Protein AF-0000000077167896 (afdb_homodimer)

Nearest PDB structures (foldseek):
  6w4s-assembly1_F  TM=1.730E-01  e=1.421E+00  Homo sapiens
  6vyh-assembly1_A  TM=1.405E-01  e=3.256E+00  Carlito syrichta
  8dl7-assembly1_A  TM=2.241E-01  e=9.304E+00  Homo sapiens
  8fed-assembly1_K  TM=4.451E-01  e=9.782E-01  Mycolicibacterium smegmatis MC2 155
  6vyh-assembly1_A  TM=1.442E-01  e=1.434E+00  Carlito syrichta

Foldseek 3Di:
DDDDPDPPPPDPVVVVVVVVVVVVVVVVVVVVVVVVVVVVVVVVVVVVVVVVVVVVVVVVVVVVVVVVVVVVVVVVVVVVVVVVVVVVVVPPDDDDPCDVVVVVPPPQPPPDDLVVLLVLVVVLLVLLLVLLVVWFDWPVVLVPPDQVLQLQLQCLLVLFFPDRGDVVLLVQFPFDSRCVLSLSSLQLLQCLQCCQQQVFLCSLQDDFPNDPPGDHSVVLVVVLVVVVVVPVLVSLVVQLQVLQQQCDDPDPVDGGNSLVSQLRSQLVSLVVSCVGSNVSGTPDVPADPVRVVVSSVSSSVSSSSSNNSSSVNSNASWHKDWHTQVRDDFDAQPDQAEDEACSVVDDNPRGLCGRFGFRGWSHTWMKIAADRSSDGSVDIDTSDHIYGHTRPD/DDPDPDDPPPDPVVVVVVVVVVVVVVVVVVVVVVVVVVVVVVVVVVVVVVVVVVVVVVVVVVVVVVVVVVVVVLVVVQVVVVVVVVVVVVPPPPDDPPDVVPVVPPPPVPPDDLVVLLVLVVVLLVLLLVLLVVWFDWPVLLVPPDQVLQLQLQCLLVLFFPDRGDVVLLVQFPFDSRCVLSLSSLQNLQCLQCCQQAAFLCSLQDDFPNDPPGDHSVVLVVVLVVVVSVPVLVSLVVQLQVLVQQCDDPDPVDGRNSLVSQLSSQLVSLVVSCVGSNVSGTPDVPADPVRVVVSSVSSSVSSSSSNNSSSVVSNASWGKDWHTQVRDDFDAQPDQAEDEACSVVDDNPRGLCGRFGFRGWSHTWMKIAADRSSDGRVDIDTSDHIYGHTRND

pLDDT: mean 85.0, std 17.8, range [25.97, 98.69]

Radius of gyration: 39.92 Å; Cα contacts (8 Å, |Δi|>4): 1071; chains: 2; bounding box: 68×95×149 Å

Structure (mmCIF, N/CA/C/O backbone):
data_AF-0000000077167896-model_v1
#
loop_
_entity.id
_entity.type
_entity.pdbx_description
1 polymer 'Uncharacterized protein'
#
loop_
_atom_site.group_PDB
_atom_site.id
_atom_site.type_symbol
_atom_site.label_atom_id
_atom_site.label_alt_id
_atom_site.label_comp_id
_atom_site.label_asym_id
_atom_site.label_entity_id
_atom_site.label_seq_id
_atom_site.pdbx_PDB_ins_code
_atom_site.Cartn_x
_atom_site.Cartn_y
_atom_site.Cartn_z
_atom_site.occupancy
_atom_site.B_iso_or_equiv
_atom_site.auth_seq_id
_atom_site.auth_comp_id
_atom_site.auth_asym_id
_atom_site.auth_atom_id
_atom_site.pdbx_PDB_model_num
ATOM 1 N N . MET A 1 1 ? -13.688 9.992 -112.812 1 27.94 1 MET A N 1
ATOM 2 C CA . MET A 1 1 ? -12.242 9.789 -112.875 1 27.94 1 MET A CA 1
ATOM 3 C C . MET A 1 1 ? -11.57 10.297 -111.625 1 27.94 1 MET A C 1
ATOM 5 O O . MET A 1 1 ? -11.555 11.5 -111.375 1 27.94 1 MET A O 1
ATOM 9 N N . SER A 1 2 ? -11.656 9.477 -110.5 1 32.03 2 SER A N 1
ATOM 10 C CA . SER A 1 2 ? -11.453 9.641 -109.062 1 32.03 2 SER A CA 1
ATOM 11 C C . SER A 1 2 ? -9.977 9.773 -108.75 1 32.03 2 SER A C 1
ATOM 13 O O . SER A 1 2 ? -9.18 8.883 -109.062 1 32.03 2 SER A O 1
ATOM 15 N N . GLU A 1 3 ? -9.391 11.047 -108.688 1 34.19 3 GLU A N 1
ATOM 16 C CA . GLU A 1 3 ? -7.98 11.352 -108.5 1 34.19 3 GLU A CA 1
ATOM 17 C C . GLU A 1 3 ? -7.488 10.859 -107.188 1 34.19 3 GLU A C 1
ATOM 19 O O . GLU A 1 3 ? -8.172 11.031 -106.125 1 34.19 3 GLU A O 1
ATOM 24 N N . ASN A 1 4 ? -6.531 9.859 -107.062 1 35.59 4 ASN A N 1
ATOM 25 C CA . ASN A 1 4 ? -5.789 9.133 -106.062 1 35.59 4 ASN A CA 1
ATOM 26 C C . ASN A 1 4 ? -4.965 10.07 -105.188 1 35.59 4 ASN A C 1
ATOM 28 O O . ASN A 1 4 ? -4.129 10.82 -105.688 1 35.59 4 ASN A O 1
ATOM 32 N N . PRO A 1 5 ? -5.297 10.375 -103.875 1 37.78 5 PRO A N 1
ATOM 33 C CA . PRO A 1 5 ? -4.559 11.297 -103 1 37.78 5 PRO A CA 1
ATOM 34 C C . PRO A 1 5 ? -3.131 10.836 -102.75 1 37.78 5 PRO A C 1
ATOM 36 O O . PRO A 1 5 ? -2.875 9.641 -102.625 1 37.78 5 PRO A O 1
ATOM 39 N N . LYS A 1 6 ? -2.031 11.625 -103.125 1 39.44 6 LYS A N 1
ATOM 40 C CA . LYS A 1 6 ? -0.576 11.516 -103.062 1 39.44 6 LYS A CA 1
ATOM 41 C C . LYS A 1 6 ? -0.109 11.195 -101.688 1 39.44 6 LYS A C 1
ATOM 43 O O . LYS A 1 6 ? -0.448 11.906 -100.688 1 39.44 6 LYS A O 1
ATOM 48 N N . GLY A 1 7 ? 0.206 9.914 -101.125 1 36.12 7 GLY A N 1
ATOM 49 C CA . GLY A 1 7 ? 0.735 9.336 -99.938 1 36.12 7 GLY A CA 1
ATOM 50 C C . GLY A 1 7 ? 2.055 9.953 -99.5 1 36.12 7 GLY A C 1
ATOM 51 O O . GLY A 1 7 ? 3.016 9.969 -100.25 1 36.12 7 GLY A O 1
ATOM 52 N N . ILE A 1 8 ? 2.088 11.039 -98.688 1 42.69 8 ILE A N 1
ATOM 53 C CA . ILE A 1 8 ? 3.252 11.703 -98.125 1 42.69 8 ILE A CA 1
ATOM 54 C C . ILE A 1 8 ? 4.16 10.672 -97.438 1 42.69 8 ILE A C 1
ATOM 56 O O . ILE A 1 8 ? 3.746 9.984 -96.5 1 42.69 8 ILE A O 1
ATOM 60 N N . ASN A 1 9 ? 5.082 9.945 -98.125 1 43.94 9 ASN A N 1
ATOM 61 C CA . ASN A 1 9 ? 6.203 9.094 -97.688 1 43.94 9 ASN A CA 1
ATOM 62 C C . ASN A 1 9 ? 7.07 9.766 -96.625 1 43.94 9 ASN A C 1
ATOM 64 O O . ASN A 1 9 ? 7.719 10.781 -96.938 1 43.94 9 ASN A O 1
ATOM 68 N N . LEU A 1 10 ? 6.734 9.836 -95.375 1 52.66 10 LEU A N 1
ATOM 69 C CA . LEU A 1 10 ? 7.551 10.336 -94.25 1 52.66 10 LEU A CA 1
ATOM 70 C C . LEU A 1 10 ? 8.945 9.719 -94.312 1 52.66 10 LEU A C 1
ATOM 72 O O . LEU A 1 10 ? 9.086 8.5 -94.438 1 52.66 10 LEU A O 1
ATOM 76 N N . SER A 1 11 ? 9.852 10.414 -94.562 1 61.94 11 SER A N 1
ATOM 77 C CA . SER A 1 11 ? 11.25 10.078 -94.75 1 61.94 11 SER A CA 1
ATOM 78 C C . SER A 1 11 ? 11.852 9.375 -93.562 1 61.94 11 SER A C 1
ATOM 80 O O . SER A 1 11 ? 11.391 9.57 -92.438 1 61.94 11 SER A O 1
ATOM 82 N N . PRO A 1 12 ? 12.695 8.281 -93.562 1 67.62 12 PRO A N 1
ATOM 83 C CA . PRO A 1 12 ? 13.375 7.48 -92.562 1 67.62 12 PRO A CA 1
ATOM 84 C C . PRO A 1 12 ? 14.047 8.336 -91.5 1 67.62 12 PRO A C 1
ATOM 86 O O . PRO A 1 12 ? 14.125 7.93 -90.312 1 67.62 12 PRO A O 1
ATOM 89 N N . GLU A 1 13 ? 14.273 9.492 -91.688 1 66.94 13 GLU A N 1
ATOM 90 C CA . GLU A 1 13 ? 14.945 10.398 -90.75 1 66.94 13 GLU A CA 1
ATOM 91 C C . GLU A 1 13 ? 13.977 10.922 -89.688 1 66.94 13 GLU A C 1
ATOM 93 O O . GLU A 1 13 ? 14.344 11.062 -88.562 1 66.94 13 GLU A O 1
ATOM 98 N N . ASN A 1 14 ? 12.828 11.156 -90 1 64.69 14 ASN A N 1
ATOM 99 C CA . ASN A 1 14 ? 11.789 11.617 -89.062 1 64.69 14 ASN A CA 1
ATOM 100 C C . ASN A 1 14 ? 11.414 10.531 -88.062 1 64.69 14 ASN A C 1
ATOM 102 O O . ASN A 1 14 ? 11.141 10.828 -86.938 1 64.69 14 ASN A O 1
ATOM 106 N N . LEU A 1 15 ? 11.562 9.312 -88.562 1 70.5 15 LEU A N 1
ATOM 107 C CA . LEU A 1 15 ? 11.266 8.18 -87.688 1 70.5 15 LEU A CA 1
ATOM 108 C C . LEU A 1 15 ? 12.344 8.016 -86.625 1 70.5 15 LEU A C 1
ATOM 110 O O . LEU A 1 15 ? 12.039 7.734 -85.5 1 70.5 15 LEU A O 1
ATOM 114 N N . LYS A 1 16 ? 13.492 8.32 -86.938 1 74.69 16 LYS A N 1
ATOM 115 C CA . LYS A 1 16 ? 14.609 8.227 -86 1 74.69 16 LYS A CA 1
ATOM 116 C C . LYS A 1 16 ? 14.555 9.336 -84.938 1 74.69 16 LYS A C 1
ATOM 118 O O . LYS A 1 16 ? 14.82 9.102 -83.75 1 74.69 16 LYS A O 1
ATOM 123 N N . CYS A 1 17 ? 14.148 10.391 -85.438 1 69.75 17 CYS A N 1
ATOM 124 C CA . CYS A 1 17 ? 14.031 11.531 -84.5 1 69.75 17 CYS A CA 1
ATOM 125 C C . CYS A 1 17 ? 12.945 11.305 -83.5 1 69.75 17 CYS A C 1
ATOM 127 O O . CYS A 1 17 ? 13.117 11.648 -82.312 1 69.75 17 CYS A O 1
ATOM 129 N N . GLU A 1 18 ? 11.898 10.672 -83.875 1 74.75 18 GLU A N 1
ATOM 130 C CA . GLU A 1 18 ? 10.812 10.352 -82.938 1 74.75 18 GLU A CA 1
ATOM 131 C C . GLU A 1 18 ? 11.25 9.297 -81.938 1 74.75 18 GLU A C 1
ATOM 133 O O . GLU A 1 18 ? 10.875 9.367 -80.75 1 74.75 18 GLU A O 1
ATOM 138 N N . GLU A 1 19 ? 12.109 8.438 -82.438 1 78.19 19 GLU A N 1
ATOM 139 C CA . GLU A 1 19 ? 12.656 7.414 -81.562 1 78.19 19 GLU A CA 1
ATOM 140 C C . GLU A 1 19 ? 13.602 8.023 -80.5 1 78.19 19 GLU A C 1
ATOM 142 O O . GLU A 1 19 ? 13.578 7.641 -79.312 1 78.19 19 GLU A O 1
ATOM 147 N N . TYR A 1 20 ? 14.305 9 -80.875 1 76.38 20 TYR A N 1
ATOM 148 C CA . TYR A 1 20 ? 15.211 9.68 -80 1 76.38 20 TYR A CA 1
ATOM 149 C C . TYR A 1 20 ? 14.445 10.492 -78.938 1 76.38 20 TYR A C 1
ATOM 151 O O . TYR A 1 20 ? 14.805 10.516 -77.75 1 76.38 20 TYR A O 1
ATOM 159 N N . GLN A 1 21 ? 13.398 11.078 -79.438 1 74.75 21 GLN A N 1
ATOM 160 C CA . GLN A 1 21 ? 12.562 11.852 -78.5 1 74.75 21 GLN A CA 1
ATOM 161 C C . GLN A 1 21 ? 11.906 10.953 -77.5 1 74.75 21 GLN A C 1
ATOM 163 O O . GLN A 1 21 ? 11.836 11.305 -76.312 1 74.75 21 GLN A O 1
ATOM 168 N N . LEU A 1 22 ? 11.523 9.781 -77.938 1 78.25 22 LEU A N 1
ATOM 169 C CA . LEU A 1 22 ? 10.922 8.828 -77 1 78.25 22 LEU A CA 1
ATOM 170 C C . LEU A 1 22 ? 11.945 8.328 -76 1 78.25 22 LEU A C 1
ATOM 172 O O . LEU A 1 22 ? 11.633 8.203 -74.812 1 78.25 22 LEU A O 1
ATOM 176 N N . ARG A 1 23 ? 13.117 8.188 -76.438 1 81 23 ARG A N 1
ATOM 177 C CA . ARG A 1 23 ? 14.18 7.723 -75.562 1 81 23 ARG A CA 1
ATOM 178 C C . ARG A 1 23 ? 14.586 8.805 -74.562 1 81 23 ARG A C 1
ATOM 180 O O . ARG A 1 23 ? 14.852 8.516 -73.375 1 81 23 ARG A O 1
ATOM 187 N N . ILE A 1 24 ? 14.594 10.008 -74.938 1 74.81 24 ILE A N 1
ATOM 188 C CA . ILE A 1 24 ? 14.898 11.133 -74.062 1 74.81 24 ILE A CA 1
ATOM 189 C C . ILE A 1 24 ? 13.836 11.242 -72.938 1 74.81 24 ILE A C 1
ATOM 191 O O . ILE A 1 24 ? 14.164 11.414 -71.75 1 74.81 24 ILE A O 1
ATOM 195 N N . THR A 1 25 ? 12.594 11.031 -73.438 1 77.31 25 THR A N 1
ATOM 196 C CA . THR A 1 25 ? 11.508 11.109 -72.438 1 77.31 25 THR A CA 1
ATOM 197 C C . THR A 1 25 ? 11.625 9.984 -71.438 1 77.31 25 THR A C 1
ATOM 199 O O . THR A 1 25 ? 11.367 10.203 -70.25 1 77.31 25 THR A O 1
ATOM 202 N N . GLN A 1 26 ? 12.086 8.891 -71.875 1 80.88 26 GLN A N 1
ATOM 203 C CA . GLN A 1 26 ? 12.242 7.746 -70.938 1 80.88 26 GLN A CA 1
ATOM 204 C C . GLN A 1 26 ? 13.406 7.953 -70 1 80.88 26 GLN A C 1
ATOM 206 O O . GLN A 1 26 ? 13.289 7.656 -68.812 1 80.88 26 GLN A O 1
ATOM 211 N N . LEU A 1 27 ? 14.414 8.57 -70.5 1 78.5 27 LEU A N 1
ATOM 212 C CA . LEU A 1 27 ? 15.602 8.797 -69.625 1 78.5 27 LEU A CA 1
ATOM 213 C C . LEU A 1 27 ? 15.352 9.906 -68.625 1 78.5 27 LEU A C 1
ATOM 215 O O . LEU A 1 27 ? 15.781 9.805 -67.5 1 78.5 27 LEU A O 1
ATOM 219 N N . GLU A 1 28 ? 14.648 10.836 -69.062 1 74.5 28 GLU A N 1
ATOM 220 C CA . GLU A 1 28 ? 14.281 11.906 -68.188 1 74.5 28 GLU A CA 1
ATOM 221 C C . GLU A 1 28 ? 13.383 11.391 -67.062 1 74.5 28 GLU A C 1
ATOM 223 O O . GLU A 1 28 ? 13.531 11.789 -65.875 1 74.5 28 GLU A O 1
ATOM 228 N N . ALA A 1 29 ? 12.531 10.477 -67.438 1 79.25 29 ALA A N 1
ATOM 229 C CA . ALA A 1 29 ? 11.656 9.859 -66.438 1 79.25 29 ALA A CA 1
ATOM 230 C C . ALA A 1 29 ? 12.469 9.031 -65.438 1 79.25 29 ALA A C 1
ATOM 232 O O . ALA A 1 29 ? 12.203 9.07 -64.25 1 79.25 29 ALA A O 1
ATOM 233 N N . GLN A 1 30 ? 13.461 8.422 -65.938 1 80.44 30 GLN A N 1
ATOM 234 C CA . GLN A 1 30 ? 14.328 7.609 -65.062 1 80.44 30 GLN A CA 1
ATOM 235 C C . GLN A 1 30 ? 15.156 8.477 -64.125 1 80.44 30 GLN A C 1
ATOM 237 O O . GLN A 1 30 ? 15.336 8.141 -62.969 1 80.44 30 GLN A O 1
ATOM 242 N N . ILE A 1 31 ? 15.602 9.57 -64.625 1 76.5 31 ILE A N 1
ATOM 243 C CA . ILE A 1 31 ? 16.375 10.516 -63.844 1 76.5 31 ILE A CA 1
ATOM 244 C C . ILE A 1 31 ? 15.508 11.078 -62.719 1 76.5 31 ILE A C 1
ATOM 246 O O . ILE A 1 31 ? 15.961 11.211 -61.594 1 76.5 31 ILE A O 1
ATOM 250 N N . GLN A 1 32 ? 14.281 11.312 -63.062 1 76.44 32 GLN A N 1
ATOM 251 C CA . GLN A 1 32 ? 13.359 11.836 -62.062 1 76.44 32 GLN A CA 1
ATOM 252 C C . GLN A 1 32 ? 13.117 10.82 -60.969 1 76.44 32 GLN A C 1
ATOM 254 O O . GLN A 1 32 ? 13.094 11.18 -59.781 1 76.44 32 GLN A O 1
ATOM 259 N N . ASP A 1 33 ? 13.023 9.586 -61.312 1 79.94 33 ASP A N 1
ATOM 260 C CA . ASP A 1 33 ? 12.805 8.508 -60.344 1 79.94 33 ASP A CA 1
ATOM 261 C C . ASP A 1 33 ? 14.031 8.32 -59.438 1 79.94 33 ASP A C 1
ATOM 263 O O . ASP A 1 33 ? 13.906 8.172 -58.219 1 79.94 33 ASP A O 1
ATOM 267 N N . MET A 1 34 ? 15.117 8.508 -60.094 1 79.12 34 MET A N 1
ATOM 268 C CA . MET A 1 34 ? 16.359 8.305 -59.344 1 79.12 34 MET A CA 1
ATOM 269 C C . MET A 1 34 ? 16.625 9.469 -58.406 1 79.12 34 MET A C 1
ATOM 271 O O . MET A 1 34 ? 17.141 9.266 -57.281 1 79.12 34 MET A O 1
ATOM 275 N N . SER A 1 35 ? 16.234 10.609 -58.906 1 78.88 35 SER A N 1
ATOM 276 C CA . SER A 1 35 ? 16.359 11.789 -58.031 1 78.88 35 SER A CA 1
ATOM 277 C C . SER A 1 35 ? 15.469 11.68 -56.812 1 78.88 35 SER A C 1
ATOM 279 O O . SER A 1 35 ? 15.891 12.031 -55.688 1 78.88 35 SER A O 1
ATOM 281 N N . ALA A 1 36 ? 14.367 11.125 -57 1 80.38 36 ALA A N 1
ATOM 282 C CA . ALA A 1 36 ? 13.438 10.93 -55.906 1 80.38 36 ALA A CA 1
ATOM 283 C C . ALA A 1 36 ? 13.977 9.906 -54.906 1 80.38 36 ALA A C 1
ATOM 285 O O . ALA A 1 36 ? 13.906 10.117 -53.688 1 80.38 36 ALA A O 1
ATOM 286 N N . ASP A 1 37 ? 14.586 8.922 -55.344 1 80.5 37 ASP A N 1
ATOM 287 C CA . ASP A 1 37 ? 15.164 7.867 -54.5 1 80.5 37 ASP A CA 1
ATOM 288 C C . ASP A 1 37 ? 16.375 8.375 -53.719 1 80.5 37 ASP A C 1
ATOM 290 O O . ASP A 1 37 ? 16.578 8.023 -52.562 1 80.5 37 ASP A O 1
ATOM 294 N N . HIS A 1 38 ? 17.062 9.234 -54.406 1 78.38 38 HIS A N 1
ATOM 295 C CA . HIS A 1 38 ? 18.234 9.836 -53.781 1 78.38 38 HIS A CA 1
ATOM 296 C C . HIS A 1 38 ? 17.844 10.734 -52.625 1 78.38 38 HIS A C 1
ATOM 298 O O . HIS A 1 38 ? 18.469 10.695 -51.562 1 78.38 38 HIS A O 1
ATOM 304 N N . ASP A 1 39 ? 16.844 11.422 -52.906 1 77.69 39 ASP A N 1
ATOM 305 C CA . ASP A 1 39 ? 16.344 12.297 -51.844 1 77.69 39 ASP A CA 1
ATOM 306 C C . ASP A 1 39 ? 15.891 11.484 -50.625 1 77.69 39 ASP A C 1
ATOM 308 O O . ASP A 1 39 ? 16.172 11.852 -49.5 1 77.69 39 ASP A O 1
ATOM 312 N N . GLN A 1 40 ? 15.344 10.406 -50.875 1 80.56 40 GLN A N 1
ATOM 313 C CA . GLN A 1 40 ? 14.859 9.531 -49.812 1 80.56 40 GLN A CA 1
ATOM 314 C C . GLN A 1 40 ? 16.016 8.898 -49.062 1 80.56 40 GLN A C 1
ATOM 316 O O . GLN A 1 40 ? 15.992 8.812 -47.812 1 80.56 40 GLN A O 1
ATOM 321 N N . SER A 1 41 ? 17.047 8.578 -49.688 1 80.19 41 SER A N 1
ATOM 322 C CA . SER A 1 41 ? 18.219 7.949 -49.062 1 80.19 41 SER A CA 1
ATOM 323 C C . SER A 1 41 ? 19 8.938 -48.219 1 80.19 41 SER A C 1
ATOM 325 O O . SER A 1 41 ? 19.484 8.594 -47.156 1 80.19 41 SER A O 1
ATOM 327 N N . THR A 1 42 ? 19 10.094 -48.844 1 79.75 42 THR A N 1
ATOM 328 C CA . THR A 1 42 ? 19.688 11.141 -48.094 1 79.75 42 THR A CA 1
ATOM 329 C C . THR A 1 42 ? 18.984 11.438 -46.781 1 79.75 42 THR A C 1
ATOM 331 O O . THR A 1 42 ? 19.625 11.617 -45.75 1 79.75 42 THR A O 1
ATOM 334 N N . LYS A 1 43 ? 17.75 11.4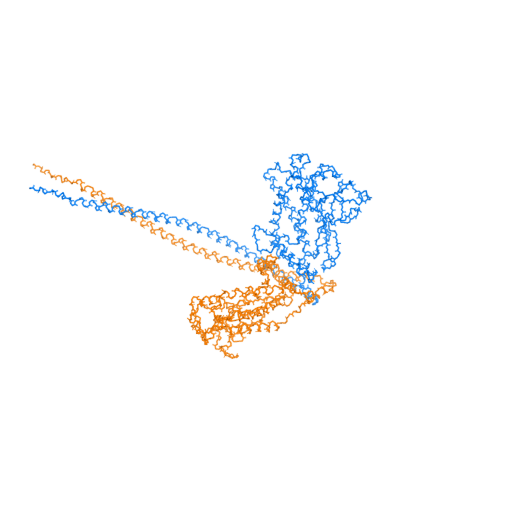3 -46.844 1 78.56 43 LYS A N 1
ATOM 335 C CA . LYS A 1 43 ? 16.938 11.648 -45.625 1 78.56 43 LYS A CA 1
ATOM 336 C C . LYS A 1 43 ? 17.125 10.5 -44.625 1 78.56 43 LYS A C 1
ATOM 338 O O . LYS A 1 43 ? 17.266 10.727 -43.438 1 78.56 43 LYS A O 1
ATOM 343 N N . ALA A 1 44 ? 17.188 9.367 -45.062 1 80.75 44 ALA A N 1
ATOM 344 C CA . ALA A 1 44 ? 17.344 8.18 -44.219 1 80.75 44 ALA A CA 1
ATOM 345 C C . ALA A 1 44 ? 18.703 8.172 -43.531 1 80.75 44 ALA A C 1
ATOM 347 O O . ALA A 1 44 ? 18.797 7.824 -42.344 1 80.75 44 ALA A O 1
ATOM 348 N N . ILE A 1 45 ? 19.656 8.609 -44.156 1 82.94 45 ILE A N 1
ATOM 349 C CA . ILE A 1 45 ? 21 8.672 -43.625 1 82.94 45 ILE A CA 1
ATOM 350 C C . ILE A 1 45 ? 21.047 9.703 -42.5 1 82.94 45 ILE A C 1
ATOM 352 O O . ILE A 1 45 ? 21.625 9.445 -41.438 1 82.94 45 ILE A O 1
ATOM 356 N N . LYS A 1 46 ? 20.406 10.812 -42.875 1 77.06 46 LYS A N 1
ATOM 357 C CA . LYS A 1 46 ? 20.359 11.859 -41.844 1 77.06 46 LYS A CA 1
ATOM 358 C C . LYS A 1 46 ? 19.656 11.367 -40.594 1 77.06 46 LYS A C 1
ATOM 360 O O . LYS A 1 46 ? 20.141 11.594 -39.469 1 77.06 46 LYS A O 1
ATOM 365 N N . ASP A 1 47 ? 18.672 10.672 -40.719 1 81.81 47 ASP A N 1
ATOM 366 C CA . ASP A 1 47 ? 17.891 10.164 -39.594 1 81.81 47 ASP A CA 1
ATOM 367 C C . ASP A 1 47 ? 18.656 9.102 -38.812 1 81.81 47 ASP A C 1
ATOM 369 O O . ASP A 1 47 ? 18.688 9.133 -37.594 1 81.81 47 ASP A O 1
ATOM 373 N N . LEU A 1 48 ? 19.328 8.336 -39.375 1 80.25 48 LEU A N 1
ATOM 374 C CA . LEU A 1 48 ? 20.078 7.246 -38.781 1 80.25 48 LEU A CA 1
ATOM 375 C C . LEU A 1 48 ? 21.297 7.773 -38.031 1 80.25 48 LEU A C 1
ATOM 377 O O . LEU A 1 48 ? 21.625 7.285 -36.938 1 80.25 48 LEU A O 1
ATOM 381 N N . THR A 1 49 ? 21.812 8.766 -38.688 1 83.75 49 THR A N 1
ATOM 382 C CA . THR A 1 49 ? 22.953 9.398 -38.031 1 83.75 49 THR A CA 1
ATOM 383 C C . THR A 1 49 ? 22.531 10.07 -36.719 1 83.75 49 THR A C 1
ATOM 385 O O . THR A 1 49 ? 23.234 9.992 -35.719 1 83.75 49 THR A O 1
ATOM 388 N N . SER A 1 50 ? 21.422 10.648 -36.812 1 79.81 50 SER A N 1
ATOM 389 C CA . SER A 1 50 ? 20.891 11.305 -35.625 1 79.81 50 SER A CA 1
ATOM 390 C C . SER A 1 50 ? 20.547 10.281 -34.531 1 79.81 50 SER A C 1
ATOM 392 O O . SER A 1 50 ? 20.875 10.484 -33.344 1 79.81 50 SER A O 1
ATOM 394 N N . GLU A 1 51 ? 20.047 9.25 -34.844 1 81.88 51 GLU A N 1
ATOM 395 C CA . GLU A 1 51 ? 19.688 8.18 -33.938 1 81.88 51 GLU A CA 1
ATOM 396 C C . GLU A 1 51 ? 20.938 7.527 -33.312 1 81.88 51 GLU A C 1
ATOM 398 O O . GLU A 1 51 ? 20.969 7.203 -32.125 1 81.88 51 GLU A O 1
ATOM 403 N N . LEU A 1 52 ? 21.859 7.41 -34.062 1 81.12 52 LEU A N 1
ATOM 404 C CA . LEU A 1 52 ? 23.125 6.836 -33.625 1 81.12 52 LEU A CA 1
ATOM 405 C C . LEU A 1 52 ? 23.797 7.73 -32.562 1 81.12 52 LEU A C 1
ATOM 407 O O . LEU A 1 52 ? 24.297 7.242 -31.562 1 81.12 52 LEU A O 1
ATOM 411 N N . ARG A 1 53 ? 23.734 8.969 -32.938 1 80 53 ARG A N 1
ATOM 412 C CA . ARG A 1 53 ? 24.297 9.93 -31.984 1 80 53 ARG A CA 1
ATOM 413 C C . ARG A 1 53 ? 23.562 9.883 -30.656 1 80 53 ARG A C 1
ATOM 415 O O . ARG A 1 53 ? 24.188 9.922 -29.594 1 80 53 ARG A O 1
ATOM 422 N N . GLN A 1 54 ? 22.344 9.727 -30.703 1 81.31 54 GLN A N 1
ATOM 423 C CA . GLN A 1 54 ? 21.531 9.656 -29.5 1 81.31 54 GLN A CA 1
ATOM 424 C C . GLN A 1 54 ? 21.844 8.398 -28.703 1 81.31 54 GLN A C 1
ATOM 426 O O . GLN A 1 54 ? 22 8.461 -27.469 1 81.31 54 GLN A O 1
ATOM 431 N N . GLN A 1 55 ? 22.047 7.395 -29.266 1 80.56 55 GLN A N 1
ATOM 432 C CA . GLN A 1 55 ? 22.344 6.125 -28.609 1 80.56 55 GLN A CA 1
ATOM 433 C C . GLN A 1 55 ? 23.734 6.133 -27.984 1 80.56 55 GLN A C 1
ATOM 435 O O . GLN A 1 55 ? 23.953 5.574 -26.906 1 80.56 55 GLN A O 1
ATOM 440 N N . GLN A 1 56 ? 24.562 6.824 -28.672 1 83.69 56 GLN A N 1
ATOM 441 C CA . GLN A 1 56 ? 25.922 6.957 -28.156 1 83.69 56 GLN A CA 1
ATOM 442 C C . GLN A 1 56 ? 25.922 7.766 -26.859 1 83.69 56 GLN A C 1
ATOM 444 O O . GLN A 1 56 ? 26.625 7.406 -25.906 1 83.69 56 GLN A O 1
ATOM 449 N N . VAL A 1 57 ? 25.172 8.695 -26.812 1 79.88 57 VAL A N 1
ATOM 450 C CA . VAL A 1 57 ? 25.062 9.531 -25.625 1 79.88 57 VAL A CA 1
ATOM 451 C C . VAL A 1 57 ? 24.469 8.711 -24.469 1 79.88 57 VAL A C 1
ATOM 453 O O . VAL A 1 57 ? 24.953 8.781 -23.344 1 79.88 57 VAL A O 1
ATOM 456 N N . ILE A 1 58 ? 23.578 7.922 -24.75 1 81.75 58 ILE A N 1
ATOM 457 C CA . ILE A 1 58 ? 22.938 7.082 -23.75 1 81.75 58 ILE A CA 1
ATOM 458 C C . ILE A 1 58 ? 23.938 6.051 -23.219 1 81.75 58 ILE A C 1
ATOM 460 O O . ILE A 1 58 ? 24 5.812 -22.016 1 81.75 58 ILE A O 1
ATOM 464 N N . THR A 1 59 ? 24.656 5.578 -24.031 1 80.81 59 THR A N 1
ATOM 465 C CA . THR A 1 59 ? 25.656 4.586 -23.656 1 80.81 59 THR A CA 1
ATOM 466 C C . THR A 1 59 ? 26.719 5.199 -22.75 1 80.81 59 THR A C 1
ATOM 468 O O . THR A 1 59 ? 27.141 4.578 -21.781 1 80.81 59 THR A O 1
ATOM 471 N N . GLU A 1 60 ? 27.031 6.355 -23.109 1 80.62 60 GLU A N 1
ATOM 472 C CA . GLU A 1 60 ? 28 7.062 -22.297 1 80.62 60 GLU A CA 1
ATOM 473 C C . GLU A 1 60 ? 27.453 7.363 -20.906 1 80.62 60 GLU A C 1
ATOM 475 O O . GLU A 1 60 ? 28.141 7.188 -19.906 1 80.62 60 GLU A O 1
ATOM 480 N N . LYS A 1 61 ? 26.281 7.688 -20.875 1 80.25 61 LYS A N 1
ATOM 481 C CA . LYS A 1 61 ? 25.625 7.973 -19.609 1 80.25 61 LYS A CA 1
ATOM 482 C C . LYS A 1 61 ? 25.516 6.719 -18.734 1 80.25 61 LYS A C 1
ATOM 484 O O . LYS A 1 61 ? 25.797 6.766 -17.531 1 80.25 61 LYS A O 1
ATOM 489 N N . HIS A 1 62 ? 25.266 5.672 -19.266 1 78.81 62 HIS A N 1
ATOM 490 C CA . HIS A 1 62 ? 25.172 4.402 -18.547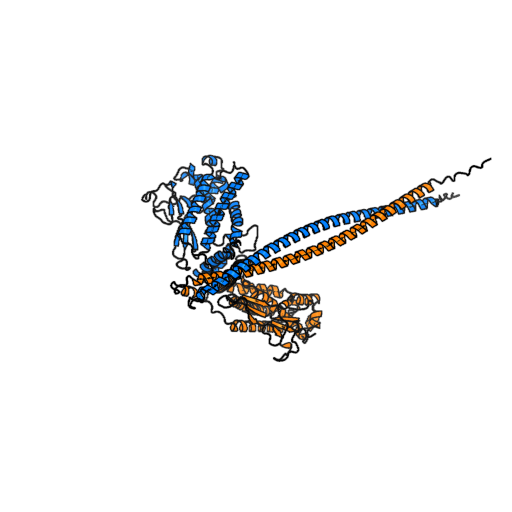 1 78.81 62 HIS A CA 1
ATOM 491 C C . HIS A 1 62 ? 26.516 3.949 -18.016 1 78.81 62 HIS A C 1
ATOM 493 O O . HIS A 1 62 ? 26.609 3.42 -16.906 1 78.81 62 HIS A O 1
ATOM 499 N N . SER A 1 63 ? 27.406 4.203 -18.859 1 83.69 63 SER A N 1
ATOM 500 C CA . SER A 1 63 ? 28.766 3.857 -18.453 1 83.69 63 SER A CA 1
ATOM 501 C C . SER A 1 63 ? 29.203 4.656 -17.219 1 83.69 63 SER A C 1
ATOM 503 O O . SER A 1 63 ? 29.781 4.102 -16.297 1 83.69 63 SER A O 1
ATOM 505 N N . ASP A 1 64 ? 28.859 5.852 -17.219 1 80.31 64 ASP A N 1
ATOM 506 C CA . ASP A 1 64 ? 29.156 6.711 -16.078 1 80.31 64 ASP A CA 1
ATOM 507 C C . ASP A 1 64 ? 28.375 6.27 -14.836 1 80.31 64 ASP A C 1
ATOM 509 O O . ASP A 1 64 ? 28.922 6.238 -13.734 1 80.31 64 ASP A O 1
ATOM 513 N N . GLU A 1 65 ? 27.297 5.906 -15.008 1 81.38 65 GLU A N 1
ATOM 514 C CA . GLU A 1 65 ? 26.453 5.441 -13.914 1 81.38 65 GLU A CA 1
ATOM 515 C C . GLU A 1 65 ? 26.969 4.129 -13.336 1 81.38 65 GLU A C 1
ATOM 517 O O . GLU A 1 65 ? 26.938 3.926 -12.117 1 81.38 65 GLU A O 1
ATOM 522 N N . LEU A 1 66 ? 27.391 3.344 -14.086 1 78.75 66 LEU A N 1
ATOM 523 C CA . LEU A 1 66 ? 27.969 2.078 -13.664 1 78.75 66 LEU A CA 1
ATOM 524 C C . LEU A 1 66 ? 29.219 2.312 -12.805 1 78.75 66 LEU A C 1
ATOM 526 O O . LEU A 1 66 ? 29.391 1.667 -11.766 1 78.75 66 LEU A O 1
ATOM 530 N N . LYS A 1 67 ? 29.938 3.24 -13.234 1 81.19 67 LYS A N 1
ATOM 531 C CA . LYS A 1 67 ? 31.125 3.588 -12.469 1 81.19 67 LYS A CA 1
ATOM 532 C C . LYS A 1 67 ? 30.766 4.113 -11.086 1 81.19 67 LYS A C 1
ATOM 534 O O . LYS A 1 67 ? 31.375 3.729 -10.086 1 81.19 67 LYS A O 1
ATOM 539 N N . LEU A 1 68 ? 29.781 4.832 -11.109 1 78.12 68 LEU A N 1
ATOM 540 C CA . LEU A 1 68 ? 29.312 5.406 -9.852 1 78.12 68 LEU A CA 1
ATOM 541 C C . LEU A 1 68 ? 28.781 4.324 -8.93 1 78.12 68 LEU A C 1
ATOM 543 O O . LEU A 1 68 ? 29.047 4.34 -7.727 1 78.12 68 LEU A O 1
ATOM 547 N N . ARG A 1 69 ? 28.219 3.408 -9.445 1 79.38 69 ARG A N 1
ATOM 548 C CA . ARG A 1 69 ? 27.672 2.307 -8.656 1 79.38 69 ARG A CA 1
ATOM 549 C C . ARG A 1 69 ? 28.797 1.403 -8.141 1 79.38 69 ARG A C 1
ATOM 551 O O . ARG A 1 69 ? 28.734 0.926 -7.008 1 79.38 69 ARG A O 1
ATOM 558 N N . ASP A 1 70 ? 29.703 1.284 -8.875 1 79 70 ASP A N 1
ATOM 559 C CA . ASP A 1 70 ? 30.859 0.49 -8.469 1 79 70 ASP A CA 1
ATOM 560 C C . ASP A 1 70 ? 31.609 1.157 -7.312 1 79 70 ASP A C 1
ATOM 562 O O . ASP A 1 70 ? 32.031 0.486 -6.363 1 79 70 ASP A O 1
ATOM 566 N N . GLU A 1 71 ? 31.656 2.334 -7.32 1 77.19 71 GLU A N 1
ATOM 567 C CA . GLU A 1 71 ? 32.25 3.09 -6.227 1 77.19 71 GLU A CA 1
ATOM 568 C C . GLU A 1 71 ? 31.438 2.975 -4.949 1 77.19 71 GLU A C 1
ATOM 570 O O . GLU A 1 71 ? 32 2.807 -3.859 1 77.19 71 GLU A O 1
ATOM 575 N N . THR A 1 72 ? 30.328 2.965 -5.148 1 77.06 72 THR A N 1
ATOM 576 C CA . THR A 1 72 ? 29.406 2.818 -4.016 1 77.06 72 THR A CA 1
ATOM 577 C C . THR A 1 72 ? 29.516 1.421 -3.416 1 77.06 72 THR A C 1
ATOM 579 O O . THR A 1 72 ? 29.516 1.263 -2.193 1 77.06 72 THR A O 1
ATOM 582 N N . ILE A 1 73 ? 29.609 0.529 -4.117 1 73.06 73 ILE A N 1
ATOM 583 C CA . ILE A 1 73 ? 29.75 -0.86 -3.693 1 73.06 73 ILE A CA 1
ATOM 584 C C . ILE A 1 73 ? 31.062 -1.046 -2.941 1 73.06 73 ILE A C 1
ATOM 586 O O . ILE A 1 73 ? 31.094 -1.661 -1.873 1 73.06 73 ILE A O 1
ATOM 590 N N . GLU A 1 74 ? 32.031 -0.461 -3.49 1 79.25 74 GLU A N 1
ATOM 591 C CA . GLU A 1 74 ? 33.312 -0.558 -2.84 1 79.25 74 GLU A CA 1
ATOM 592 C C . GLU A 1 74 ? 33.312 0.146 -1.484 1 79.25 74 GLU A C 1
ATOM 594 O O . GLU A 1 74 ? 33.875 -0.367 -0.51 1 79.25 74 GLU A O 1
ATOM 599 N N . ALA A 1 75 ? 32.656 1.135 -1.427 1 76.69 75 ALA A N 1
ATOM 600 C CA . ALA A 1 75 ? 32.531 1.88 -0.177 1 76.69 75 ALA A CA 1
ATOM 601 C C . ALA A 1 75 ? 31.703 1.1 0.845 1 76.69 75 ALA A C 1
ATOM 603 O O . ALA A 1 75 ? 32.062 1.022 2.02 1 76.69 75 ALA A O 1
ATOM 604 N N . LEU A 1 76 ? 30.797 0.46 0.388 1 72.12 76 LEU A N 1
ATOM 605 C CA . LEU A 1 76 ? 29.922 -0.329 1.254 1 72.12 76 LEU A CA 1
ATOM 606 C C . LEU A 1 76 ? 30.641 -1.584 1.744 1 72.12 76 LEU A C 1
ATOM 608 O O . LEU A 1 76 ? 30.516 -1.958 2.912 1 72.12 76 LEU A O 1
ATOM 612 N N . ARG A 1 77 ? 31.344 -2.109 0.975 1 74.06 77 ARG A N 1
ATOM 613 C CA . ARG A 1 77 ? 32.156 -3.266 1.349 1 74.06 77 ARG A CA 1
ATOM 614 C C . ARG A 1 77 ? 33.219 -2.887 2.377 1 74.06 77 ARG A C 1
ATOM 616 O O . ARG A 1 77 ? 33.469 -3.643 3.314 1 74.06 77 ARG A O 1
ATOM 623 N N . GLY A 1 78 ? 33.656 -1.809 2.182 1 75.25 78 GLY A N 1
ATOM 624 C CA . GLY A 1 78 ? 34.594 -1.29 3.16 1 75.25 78 GLY A CA 1
ATOM 625 C C . GLY A 1 78 ? 33.969 -1.045 4.52 1 75.25 78 GLY A C 1
ATOM 626 O O . GLY A 1 78 ? 34.531 -1.439 5.547 1 75.25 78 GLY A O 1
ATOM 627 N N . GLU A 1 79 ? 32.875 -0.57 4.566 1 71.75 79 GLU A N 1
ATOM 628 C CA . GLU A 1 79 ? 32.156 -0.297 5.797 1 71.75 79 GLU A CA 1
ATOM 629 C C . GLU A 1 79 ? 31.703 -1.591 6.473 1 71.75 79 GLU A C 1
ATOM 631 O O . GLU A 1 79 ? 31.766 -1.711 7.699 1 71.75 79 GLU A O 1
ATOM 636 N N . LEU A 1 80 ? 31.344 -2.457 5.777 1 66.38 80 LEU A N 1
ATOM 637 C CA . LEU A 1 80 ? 30.922 -3.758 6.285 1 66.38 80 LEU A CA 1
ATOM 638 C C . LEU A 1 80 ? 32.094 -4.5 6.91 1 66.38 80 LEU A C 1
ATOM 640 O O . LEU A 1 80 ? 31.953 -5.117 7.969 1 66.38 80 LEU A O 1
ATOM 644 N N . SER A 1 81 ? 33.094 -4.477 6.285 1 73 81 SER A N 1
ATOM 645 C CA . SER A 1 81 ? 34.312 -5.098 6.812 1 73 81 SER A CA 1
ATOM 646 C C . SER A 1 81 ? 34.75 -4.445 8.117 1 73 81 SER A C 1
ATOM 648 O O . SER A 1 81 ? 35.125 -5.133 9.07 1 73 81 SER A O 1
ATOM 650 N N . ALA A 1 82 ? 34.469 -3.234 8.344 1 67.94 82 ALA A N 1
ATOM 651 C CA . ALA A 1 82 ? 34.812 -2.496 9.562 1 67.94 82 ALA A CA 1
ATOM 652 C C . ALA A 1 82 ? 33.812 -2.836 10.688 1 67.94 82 ALA A C 1
ATOM 654 O O . ALA A 1 82 ? 34.25 -3.023 11.836 1 67.94 82 ALA A O 1
ATOM 655 N N . CYS A 1 83 ? 32.656 -3.025 10.336 1 61.91 83 CYS A N 1
ATOM 656 C CA . CYS A 1 83 ? 31.609 -3.359 11.305 1 61.91 83 CYS A CA 1
ATOM 657 C C . CYS A 1 83 ? 31.766 -4.789 11.805 1 61.91 83 CYS A C 1
ATOM 659 O O . CYS A 1 83 ? 31.625 -5.051 13 1 61.91 83 CYS A O 1
ATOM 661 N N . ARG A 1 84 ? 32.094 -5.652 11.047 1 59.28 84 ARG A N 1
ATOM 662 C CA . ARG A 1 84 ? 32.312 -7.047 11.414 1 59.28 84 ARG A CA 1
ATOM 663 C C . ARG A 1 84 ? 33.531 -7.191 12.305 1 59.28 84 ARG A C 1
ATOM 665 O O . ARG A 1 84 ? 33.562 -8 13.234 1 59.28 84 ARG A O 1
ATOM 672 N N . GLU A 1 85 ? 34.375 -6.465 12.086 1 61.97 85 GLU A N 1
ATOM 673 C CA . GLU A 1 85 ? 35.562 -6.48 12.93 1 61.97 85 GLU A CA 1
ATOM 674 C C . GLU A 1 85 ? 35.25 -5.945 14.328 1 61.97 85 GLU A C 1
ATOM 676 O O . GLU A 1 85 ? 35.75 -6.484 15.328 1 61.97 85 GLU A O 1
ATOM 681 N N . GLU A 1 86 ? 34.344 -5.121 14.492 1 56.56 86 GLU A N 1
ATOM 682 C CA . GLU A 1 86 ? 33.938 -4.566 15.781 1 56.56 86 GLU A CA 1
ATOM 683 C C . GLU A 1 86 ? 33.031 -5.531 16.531 1 56.56 86 GLU A C 1
ATOM 685 O O . GLU A 1 86 ? 33.125 -5.648 17.766 1 56.56 86 GLU A O 1
ATOM 690 N N . GLN A 1 87 ? 32.156 -6.195 15.984 1 49.97 87 GLN A N 1
ATOM 691 C CA . GLN A 1 87 ? 31.297 -7.199 16.594 1 49.97 87 GLN A CA 1
ATOM 692 C C . GLN A 1 87 ? 32.125 -8.359 17.156 1 49.97 87 GLN A C 1
ATOM 694 O O . GLN A 1 87 ? 31.812 -8.875 18.234 1 49.97 87 GLN A O 1
ATOM 699 N N . LYS A 1 88 ? 32.969 -8.938 16.531 1 48.03 88 LYS A N 1
ATOM 700 C CA . LYS A 1 88 ? 33.812 -10 17.031 1 48.03 88 LYS A CA 1
ATOM 701 C C . LYS A 1 88 ? 34.5 -9.594 18.328 1 48.03 88 LYS A C 1
ATOM 703 O O . LYS A 1 88 ? 34.688 -10.414 19.234 1 48.03 88 LYS A O 1
ATOM 708 N N . LEU A 1 89 ? 34.656 -8.367 18.562 1 43.16 89 LEU A N 1
ATOM 709 C CA . LEU A 1 89 ? 35.281 -7.883 19.781 1 43.16 89 LEU A CA 1
ATOM 710 C C . LEU A 1 89 ? 34.25 -7.812 20.922 1 43.16 89 LEU A C 1
ATOM 712 O O . LEU A 1 89 ? 34.594 -8.141 22.062 1 43.16 89 LEU A O 1
ATOM 716 N N . ASN A 1 90 ? 32.906 -7.555 20.656 1 40.38 90 ASN A N 1
ATOM 717 C CA . ASN A 1 90 ? 31.922 -7.375 21.719 1 40.38 90 ASN A CA 1
ATOM 718 C C . ASN A 1 90 ? 31.25 -8.695 22.094 1 40.38 90 ASN A C 1
ATOM 720 O O . ASN A 1 90 ? 30.562 -8.781 23.109 1 40.38 90 ASN A O 1
ATOM 724 N N . ASN A 1 91 ? 30.922 -9.766 21.453 1 38.09 91 ASN A N 1
ATOM 725 C CA . ASN A 1 91 ? 30.328 -11.047 21.797 1 38.09 91 ASN A CA 1
ATOM 726 C C . ASN A 1 91 ? 31.047 -11.719 22.953 1 38.09 91 ASN A C 1
ATOM 728 O O . ASN A 1 91 ? 30.656 -12.805 23.391 1 38.09 91 ASN A O 1
ATOM 732 N N . VAL A 1 92 ? 32.156 -11.531 23.438 1 33.69 92 VAL A N 1
ATOM 733 C CA . VAL A 1 92 ? 32.719 -12.305 24.531 1 33.69 92 VAL A CA 1
ATOM 734 C C . VAL A 1 92 ? 31.891 -12.094 25.797 1 33.69 92 VAL A C 1
ATOM 736 O O . VAL A 1 92 ? 31.766 -13.008 26.609 1 33.69 92 VAL A O 1
ATOM 739 N N . THR A 1 93 ? 31.422 -10.93 26.25 1 30.88 93 THR A N 1
ATOM 740 C CA . THR A 1 93 ? 30.969 -10.781 27.625 1 30.88 93 THR A CA 1
ATOM 741 C C . THR A 1 93 ? 29.5 -11.156 27.766 1 30.88 93 THR A C 1
ATOM 743 O O . THR A 1 93 ? 29.031 -11.5 28.844 1 30.88 93 THR A O 1
ATOM 746 N N . THR A 1 94 ? 28.297 -10.633 27.047 1 33.41 94 THR A N 1
ATOM 747 C CA . THR A 1 94 ? 26.953 -10.602 27.594 1 33.41 94 THR A CA 1
ATOM 748 C C . THR A 1 94 ? 26.203 -11.883 27.25 1 33.41 94 THR A C 1
ATOM 750 O O . THR A 1 94 ? 26.359 -12.43 26.156 1 33.41 94 THR A O 1
ATOM 753 N N . GLY A 1 95 ? 25.531 -12.75 28.266 1 29.25 95 GLY A N 1
ATOM 754 C CA . GLY A 1 95 ? 24.719 -13.953 28.297 1 29.25 95 GLY A CA 1
ATOM 755 C C . GLY A 1 95 ? 23.578 -13.93 27.297 1 29.25 95 GLY A C 1
ATOM 756 O O . GLY A 1 95 ? 23.172 -12.859 26.844 1 29.25 95 GLY A O 1
ATOM 757 N N . PRO A 1 96 ? 23.016 -15.219 26.797 1 28.28 96 PRO A N 1
ATOM 758 C CA . PRO A 1 96 ? 22.234 -15.578 25.625 1 28.28 96 PRO A CA 1
ATOM 759 C C . PRO A 1 96 ? 20.859 -14.914 25.609 1 28.28 96 PRO A C 1
ATOM 761 O O . PRO A 1 96 ? 19.984 -15.297 24.828 1 28.28 96 PRO A O 1
ATOM 764 N N . GLN A 1 97 ? 20.281 -14.328 26.781 1 28.98 97 GLN A N 1
ATOM 765 C CA . GLN A 1 97 ? 18.906 -13.844 26.797 1 28.98 97 GLN A CA 1
ATOM 766 C C . GLN A 1 97 ? 18.625 -12.969 25.578 1 28.98 97 GLN A C 1
ATOM 768 O O . GLN A 1 97 ? 17.578 -12.32 25.516 1 28.98 97 GLN A O 1
ATOM 773 N N . ASP A 1 98 ? 19.453 -12.836 24.625 1 28.17 98 ASP A N 1
ATOM 774 C CA . ASP A 1 98 ? 19.672 -11.883 23.547 1 28.17 98 ASP A CA 1
ATOM 775 C C . ASP A 1 98 ? 18.766 -12.172 22.344 1 28.17 98 ASP A C 1
ATOM 777 O O . ASP A 1 98 ? 18.891 -11.523 21.312 1 28.17 98 ASP A O 1
ATOM 781 N N . GLY A 1 99 ? 18.141 -13.398 22.359 1 26.56 99 GLY A N 1
ATOM 782 C CA . GLY A 1 99 ? 17.609 -13.766 21.062 1 26.56 99 GLY A CA 1
ATOM 783 C C . GLY A 1 99 ? 16.375 -12.977 20.672 1 26.56 99 GLY A C 1
ATOM 784 O O . GLY A 1 99 ? 16.125 -12.75 19.484 1 26.56 99 GLY A O 1
ATOM 785 N N . LEU A 1 100 ? 15.25 -13.078 21.5 1 27.17 100 LEU A N 1
ATOM 786 C CA . LEU A 1 100 ? 13.945 -12.531 21.141 1 27.17 100 LEU A CA 1
ATOM 787 C C . LEU A 1 100 ? 14.031 -11.023 20.938 1 27.17 100 LEU A C 1
ATOM 789 O O . LEU A 1 100 ? 13.125 -10.422 20.359 1 27.17 100 LEU A O 1
ATOM 793 N N . GLN A 1 101 ? 14.805 -10.297 21.688 1 28.88 101 GLN A N 1
ATOM 794 C CA . GLN A 1 101 ? 15.109 -8.867 21.688 1 28.88 101 GLN A CA 1
ATOM 795 C C . GLN A 1 101 ? 15.602 -8.414 20.312 1 28.88 101 GLN A C 1
ATOM 797 O O . GLN A 1 101 ? 15.758 -7.211 20.078 1 28.88 101 GLN A O 1
ATOM 802 N N . SER A 1 102 ? 16.141 -9.312 19.578 1 30.12 102 SER A N 1
ATOM 803 C CA . SER A 1 102 ? 16.797 -8.969 18.328 1 30.12 102 SER A CA 1
ATOM 804 C C . SER A 1 102 ? 15.789 -8.539 17.266 1 30.12 102 SER A C 1
ATOM 806 O O . SER A 1 102 ? 16.156 -7.902 16.281 1 30.12 102 SER A O 1
ATOM 808 N N . LEU A 1 103 ? 14.672 -9.234 17.219 1 28.92 103 LEU A N 1
ATOM 809 C CA . LEU A 1 103 ? 13.719 -8.906 16.172 1 28.92 103 LEU A CA 1
ATOM 810 C C . LEU A 1 103 ? 13.328 -7.434 16.219 1 28.92 103 LEU A C 1
ATOM 812 O O . LEU A 1 103 ? 13.07 -6.816 15.188 1 28.92 103 LEU A O 1
ATOM 816 N N . THR A 1 104 ? 12.781 -6.918 17.359 1 29.91 104 THR A N 1
ATOM 817 C CA . THR A 1 104 ? 12.336 -5.547 17.594 1 29.91 104 THR A CA 1
ATOM 818 C C . THR A 1 104 ? 13.508 -4.578 17.547 1 29.91 104 THR A C 1
ATOM 820 O O . THR A 1 104 ? 13.375 -3.404 17.891 1 29.91 104 THR A O 1
ATOM 823 N N . ALA A 1 105 ? 14.688 -4.977 17.672 1 31.94 105 ALA A N 1
ATOM 824 C CA . ALA A 1 105 ? 15.789 -4.027 17.578 1 31.94 105 ALA A CA 1
ATOM 825 C C . ALA A 1 105 ? 15.711 -3.223 16.281 1 31.94 105 ALA A C 1
ATOM 827 O O . ALA A 1 105 ? 16.562 -3.357 15.406 1 31.94 105 ALA A O 1
ATOM 828 N N . THR A 1 106 ? 14.695 -3.377 15.461 1 34.09 106 THR A N 1
ATOM 829 C CA . THR A 1 106 ? 14.461 -2.369 14.43 1 34.09 106 THR A CA 1
ATOM 830 C C . THR A 1 106 ? 14.898 -0.989 14.922 1 34.09 106 THR A C 1
ATOM 832 O O . THR A 1 106 ? 14.586 -0.603 16.047 1 34.09 106 THR A O 1
ATOM 835 N N . LYS A 1 107 ? 15.836 -0.396 14.383 1 35.62 107 LYS A N 1
ATOM 836 C CA . LYS A 1 107 ? 16.125 1.032 14.445 1 35.62 107 LYS A CA 1
ATOM 837 C C . LYS A 1 107 ? 14.867 1.845 14.695 1 35.62 107 LYS A C 1
ATOM 839 O O . LYS A 1 107 ? 14.219 2.299 13.742 1 35.62 107 LYS A O 1
ATOM 844 N N . TRP A 1 108 ? 14.016 1.366 15.523 1 36.97 108 TRP A N 1
ATOM 845 C CA . TRP A 1 108 ? 12.883 2.17 15.984 1 36.97 108 TRP A CA 1
ATOM 846 C C . TRP A 1 108 ? 13.297 3.627 16.172 1 36.97 108 TRP A C 1
ATOM 848 O O . TRP A 1 108 ? 14.266 3.922 16.859 1 36.97 108 TRP A O 1
ATOM 858 N N . HIS A 1 109 ? 13.148 4.371 15.289 1 49.84 109 HIS A N 1
ATOM 859 C CA . HIS A 1 109 ? 13.234 5.781 15.641 1 49.84 109 HIS A CA 1
ATOM 860 C C . HIS A 1 109 ? 12.672 6.043 17.031 1 49.84 109 HIS A C 1
ATOM 862 O O . HIS A 1 109 ? 11.602 5.551 17.375 1 49.84 109 HIS A O 1
ATOM 868 N N . ALA A 1 110 ? 13.578 6.195 17.984 1 57.16 110 ALA A N 1
ATOM 869 C CA . ALA A 1 110 ? 13.328 6.566 19.375 1 57.16 110 ALA A CA 1
ATOM 870 C C . ALA A 1 110 ? 12.055 7.395 19.5 1 57.16 110 ALA A C 1
ATOM 872 O O . ALA A 1 110 ? 11.82 8.312 18.719 1 57.16 110 ALA A O 1
ATOM 873 N N . PRO A 1 111 ? 11.102 6.641 20.203 1 71.81 111 PRO A N 1
ATOM 874 C CA . PRO A 1 111 ? 9.938 7.488 20.469 1 71.81 111 PRO A CA 1
ATOM 875 C C . PRO A 1 111 ? 10.312 8.938 20.781 1 71.81 111 PRO A C 1
ATOM 877 O O . PRO A 1 111 ? 11.352 9.188 21.406 1 71.81 111 PRO A O 1
ATOM 880 N N . LYS A 1 112 ? 9.75 9.719 20.031 1 76.94 112 LYS A N 1
ATOM 881 C CA . LYS A 1 112 ? 9.969 11.133 20.312 1 76.94 112 LYS A CA 1
ATOM 882 C C . LYS A 1 112 ? 9.203 11.578 21.547 1 76.94 112 LYS A C 1
ATOM 884 O O . LYS A 1 112 ? 8.07 11.156 21.766 1 76.94 112 LYS A O 1
ATOM 889 N N . GLU A 1 113 ? 9.906 12.352 22.328 1 80.06 113 GLU A N 1
ATOM 890 C CA . GLU A 1 113 ? 9.273 12.906 23.516 1 80.06 113 GLU A CA 1
ATOM 891 C C . GLU A 1 113 ? 8.172 13.891 23.156 1 80.06 113 GLU A C 1
ATOM 893 O O . GLU A 1 113 ? 8.266 14.578 22.125 1 80.06 113 GLU A O 1
ATOM 898 N N . ASP A 1 114 ? 7.195 13.961 23.969 1 88.88 114 ASP A N 1
ATOM 899 C CA . ASP A 1 114 ? 6.102 14.906 23.781 1 88.88 114 ASP A CA 1
ATOM 900 C C . ASP A 1 114 ? 6.625 16.328 23.641 1 88.88 114 ASP A C 1
ATOM 902 O O . ASP A 1 114 ? 6.066 17.125 22.891 1 88.88 114 ASP A O 1
ATOM 906 N N . ARG A 1 115 ? 7.645 16.562 24.391 1 90.06 115 ARG A N 1
ATOM 907 C CA . ARG A 1 115 ? 8.227 17.906 24.359 1 90.06 115 ARG A CA 1
ATOM 908 C C . ARG A 1 115 ? 8.703 18.266 22.953 1 90.06 115 ARG A C 1
ATOM 910 O O . ARG A 1 115 ? 8.562 19.406 22.5 1 90.06 115 ARG A O 1
ATOM 917 N N . TYR A 1 116 ? 9.242 17.297 22.297 1 93 116 TYR A N 1
ATOM 918 C CA . TYR A 1 116 ? 9.688 17.531 20.938 1 93 116 TYR A CA 1
ATOM 919 C C . TYR A 1 116 ? 8.523 17.922 20.031 1 93 116 TYR A C 1
ATOM 921 O O . TYR A 1 116 ? 8.625 18.891 19.266 1 93 116 TYR A O 1
ATOM 929 N N . ALA A 1 117 ? 7.434 17.172 20.062 1 95.75 117 ALA A N 1
ATOM 930 C CA . ALA A 1 117 ? 6.246 17.469 19.25 1 95.75 117 ALA A CA 1
ATOM 931 C C . ALA A 1 117 ? 5.719 18.859 19.562 1 95.75 117 ALA A C 1
ATOM 933 O O . ALA A 1 117 ? 5.418 19.641 18.641 1 95.75 117 ALA A O 1
ATOM 934 N N . ARG A 1 118 ? 5.711 19.219 20.828 1 96 118 ARG A N 1
ATOM 935 C CA . ARG A 1 118 ? 5.199 20.516 21.266 1 96 118 ARG A CA 1
ATOM 936 C C . ARG A 1 118 ? 6.059 21.641 20.719 1 96 118 ARG A C 1
ATOM 938 O O . ARG A 1 118 ? 5.539 22.625 20.172 1 96 118 ARG A O 1
ATOM 945 N N . ASP A 1 119 ? 7.316 21.438 20.812 1 95.19 119 ASP A N 1
ATOM 946 C CA . ASP A 1 119 ? 8.25 22.484 20.391 1 95.19 119 ASP A CA 1
ATOM 947 C C . ASP A 1 119 ? 8.172 22.688 18.875 1 95.19 119 ASP A C 1
ATOM 949 O O . ASP A 1 119 ? 8.125 23.828 18.406 1 95.19 119 ASP A O 1
ATOM 953 N N . GLU A 1 120 ? 8.164 21.609 18.172 1 97.44 120 GLU A N 1
ATOM 954 C CA . GLU A 1 120 ? 8.172 21.703 16.719 1 97.44 120 GLU A CA 1
ATOM 955 C C . GLU A 1 120 ? 6.844 22.266 16.203 1 97.44 120 GLU A C 1
ATOM 957 O O . GLU A 1 120 ? 6.82 23.047 15.258 1 97.44 120 GLU A O 1
ATOM 962 N N . LEU A 1 121 ? 5.762 21.875 16.812 1 98.12 121 LEU A N 1
ATOM 963 C CA . LEU A 1 121 ? 4.457 22.391 16.422 1 98.12 121 LEU A CA 1
ATOM 964 C C . LEU A 1 121 ? 4.348 23.875 16.734 1 98.12 121 LEU A C 1
ATOM 966 O O . LEU A 1 121 ? 3.744 24.641 15.969 1 98.12 121 LEU A O 1
ATOM 970 N N . PHE A 1 122 ? 4.965 24.25 17.828 1 96.75 122 PHE A N 1
ATOM 971 C CA . PHE A 1 122 ? 5 25.656 18.188 1 96.75 122 PHE A CA 1
ATOM 972 C C . PHE A 1 122 ? 5.746 26.469 17.125 1 96.75 122 PHE A C 1
ATOM 974 O O . PHE A 1 122 ? 5.277 27.531 16.703 1 96.75 122 PHE A O 1
ATOM 981 N N . LYS A 1 123 ? 6.844 25.969 16.703 1 97 123 LYS A N 1
ATOM 982 C CA . LYS A 1 123 ? 7.637 26.641 15.688 1 97 123 LYS A CA 1
ATOM 983 C C . LYS A 1 123 ? 6.855 26.766 14.383 1 97 123 LYS A C 1
ATOM 985 O O . LYS A 1 123 ? 6.922 27.797 13.711 1 97 123 LYS A O 1
ATOM 990 N N . ILE A 1 124 ? 6.152 25.734 14.023 1 98.19 124 ILE A N 1
ATOM 991 C CA . ILE A 1 124 ? 5.348 25.75 12.805 1 98.19 124 ILE A CA 1
ATOM 992 C C . ILE A 1 124 ? 4.246 26.812 12.93 1 98.19 124 ILE A C 1
ATOM 994 O O . ILE A 1 124 ? 4.016 27.594 12 1 98.19 124 ILE A O 1
ATOM 998 N N . GLY A 1 125 ? 3.611 26.844 14.094 1 97.5 125 GLY A N 1
ATOM 999 C CA . GLY A 1 125 ? 2.602 27.859 14.336 1 97.5 125 GLY A CA 1
ATOM 1000 C C . GLY A 1 125 ? 3.137 29.281 14.211 1 97.5 125 GLY A C 1
ATOM 1001 O O . GLY A 1 125 ? 2.49 30.141 13.609 1 97.5 125 GLY A O 1
ATOM 1002 N N . ASP A 1 126 ? 4.324 29.438 14.719 1 97 126 ASP A N 1
ATOM 1003 C CA . ASP A 1 126 ? 4.957 30.75 14.664 1 97 126 ASP A CA 1
ATOM 1004 C C . ASP A 1 126 ? 5.297 31.125 13.227 1 97 126 ASP A C 1
ATOM 1006 O O . ASP A 1 126 ? 5.141 32.281 12.828 1 97 126 ASP A O 1
ATOM 1010 N N . ARG A 1 127 ? 5.738 30.219 12.5 1 97.25 127 ARG A N 1
ATOM 1011 C CA . ARG A 1 127 ? 6.078 30.484 11.102 1 97.25 127 ARG A CA 1
ATOM 1012 C C . ARG A 1 127 ? 4.828 30.797 10.289 1 97.25 127 ARG A C 1
ATOM 1014 O O . ARG A 1 127 ? 4.867 31.656 9.398 1 97.25 127 ARG A O 1
ATOM 1021 N N . ILE A 1 128 ? 3.766 30.094 10.578 1 98.12 128 ILE A N 1
ATOM 1022 C CA . ILE A 1 128 ? 2.5 30.375 9.914 1 98.12 128 ILE A CA 1
ATOM 1023 C C . ILE A 1 128 ? 2.07 31.812 10.203 1 98.12 128 ILE A C 1
ATOM 1025 O O . ILE A 1 128 ? 1.708 32.562 9.289 1 98.12 128 ILE A O 1
ATOM 1029 N N . ARG A 1 129 ? 2.135 32.156 11.422 1 97.19 129 ARG A N 1
ATOM 1030 C CA . ARG A 1 129 ? 1.765 33.5 11.844 1 97.19 129 ARG A CA 1
ATOM 1031 C C . ARG A 1 129 ? 2.621 34.562 11.148 1 97.19 129 ARG A C 1
ATOM 1033 O O . ARG A 1 129 ? 2.1 35.562 10.633 1 97.19 129 ARG A O 1
ATOM 1040 N N . GLN A 1 130 ? 3.902 34.312 11.141 1 96.44 130 GLN A N 1
ATOM 1041 C CA . GLN A 1 130 ? 4.832 35.281 10.539 1 96.44 130 GLN A CA 1
ATOM 1042 C C . GLN A 1 130 ? 4.574 35.406 9.039 1 96.44 130 GLN A C 1
ATOM 1044 O O . GLN A 1 130 ? 4.555 36.531 8.508 1 96.44 130 GLN A O 1
ATOM 1049 N N . TRP A 1 131 ? 4.379 34.312 8.414 1 96.25 131 TRP A N 1
ATOM 1050 C CA . TRP A 1 131 ? 4.113 34.344 6.98 1 96.25 131 TRP A CA 1
ATOM 1051 C C . TRP A 1 131 ? 2.826 35.094 6.684 1 96.25 131 TRP A C 1
ATOM 1053 O O . TRP A 1 131 ? 2.775 35.906 5.754 1 96.25 131 TRP A O 1
ATOM 1063 N N . ALA A 1 132 ? 1.801 34.844 7.438 1 96.88 132 ALA A N 1
ATOM 1064 C CA . ALA A 1 132 ? 0.522 35.531 7.273 1 96.88 132 ALA A CA 1
ATOM 1065 C C . ALA A 1 132 ? 0.682 37.031 7.461 1 96.88 132 ALA A C 1
ATOM 1067 O O . ALA A 1 132 ? 0.192 37.812 6.645 1 96.88 132 ALA A O 1
ATOM 1068 N N . ARG A 1 133 ? 1.378 37.406 8.461 1 94.75 133 ARG A N 1
ATOM 1069 C CA . ARG A 1 133 ? 1.59 38.812 8.758 1 94.75 133 ARG A CA 1
ATOM 1070 C C . ARG A 1 133 ? 2.332 39.531 7.621 1 94.75 133 ARG A C 1
ATOM 1072 O O . ARG A 1 133 ? 1.994 40.656 7.25 1 94.75 133 ARG A O 1
ATOM 1079 N N . ASN A 1 134 ? 3.291 38.875 7.074 1 92.88 134 ASN A N 1
ATOM 1080 C CA . ASN A 1 134 ? 4.18 39.469 6.082 1 92.88 134 ASN A CA 1
ATOM 1081 C C . ASN A 1 134 ? 3.52 39.531 4.703 1 92.88 134 ASN A C 1
ATOM 1083 O O . ASN A 1 134 ? 3.91 40.344 3.859 1 92.88 134 ASN A O 1
ATOM 1087 N N . ASN A 1 135 ? 2.469 38.719 4.504 1 93.44 135 ASN A N 1
ATOM 1088 C CA . ASN A 1 135 ? 2.031 38.562 3.121 1 93.44 135 ASN A CA 1
ATOM 1089 C C . ASN A 1 135 ? 0.549 38.906 2.961 1 93.44 135 ASN A C 1
ATOM 1091 O O . ASN A 1 135 ? 0.033 38.938 1.844 1 93.44 135 ASN A O 1
ATOM 1095 N N . SER A 1 136 ? -0.124 39.188 4.059 1 95.25 136 SER A N 1
ATOM 1096 C CA . SER A 1 136 ? -1.54 39.531 4 1 95.25 136 SER A CA 1
ATOM 1097 C C . SER A 1 136 ? -1.741 40.938 3.484 1 95.25 136 SER A C 1
ATOM 1099 O O . SER A 1 136 ? -0.895 41.812 3.701 1 95.25 136 SER A O 1
ATOM 1101 N N . ALA A 1 137 ? -2.84 41.188 2.863 1 93.38 137 ALA A N 1
ATOM 1102 C CA . ALA A 1 137 ? -3.26 42.531 2.471 1 93.38 137 ALA A CA 1
ATOM 1103 C C . ALA A 1 137 ? -3.672 43.344 3.686 1 93.38 137 ALA A C 1
ATOM 1105 O O . ALA A 1 137 ? -3.971 42.781 4.746 1 93.38 137 ALA A O 1
ATOM 1106 N N . SER A 1 138 ? -3.627 44.688 3.494 1 92.38 138 SER A N 1
ATOM 1107 C CA . SER A 1 138 ? -4.184 45.531 4.535 1 92.38 138 SER A CA 1
ATOM 1108 C C . SER A 1 138 ? -5.707 45.531 4.496 1 92.38 138 SER A C 1
ATOM 1110 O O . SER A 1 138 ? -6.309 45.188 3.486 1 92.38 138 SER A O 1
ATOM 1112 N N . PHE A 1 139 ? -6.215 45.938 5.645 1 93.5 139 PHE A N 1
ATOM 1113 C CA . PHE A 1 139 ? -7.672 46 5.711 1 93.5 139 PHE A CA 1
ATOM 1114 C C . PHE A 1 139 ? -8.227 46.938 4.664 1 93.5 139 PHE A C 1
ATOM 1116 O O . PHE A 1 139 ? -9.25 46.656 4.035 1 93.5 139 PHE A O 1
ATOM 1123 N N . THR A 1 140 ? -7.562 48 4.426 1 91.62 140 THR A N 1
ATOM 1124 C CA . THR A 1 140 ? -7.988 49 3.465 1 91.62 140 THR A CA 1
ATOM 1125 C C . THR A 1 140 ? -7.891 48.469 2.039 1 91.62 140 THR A C 1
ATOM 1127 O O . THR A 1 140 ? -8.703 48.812 1.181 1 91.62 140 THR A O 1
ATOM 1130 N N . ASP A 1 141 ? -6.941 47.719 1.789 1 89.06 141 ASP A N 1
ATOM 1131 C CA . ASP A 1 141 ? -6.773 47.125 0.469 1 89.06 141 ASP A CA 1
ATOM 1132 C C . ASP A 1 141 ? -7.973 46.219 0.111 1 89.06 141 ASP A C 1
ATOM 1134 O O . ASP A 1 141 ? -8.266 46.031 -1.068 1 89.06 141 ASP A O 1
ATOM 1138 N N . LEU A 1 142 ? -8.664 45.719 1.084 1 91.5 142 LEU A N 1
ATOM 1139 C CA . LEU A 1 142 ? -9.758 44.781 0.857 1 91.5 142 LEU A CA 1
ATOM 1140 C C . LEU A 1 142 ? -11.031 45.531 0.445 1 91.5 142 LEU A C 1
ATOM 1142 O O . LEU A 1 142 ? -11.984 44.906 -0.027 1 91.5 142 LEU A O 1
ATOM 1146 N N . ASP A 1 143 ? -10.984 46.812 0.599 1 87.06 143 ASP A N 1
ATOM 1147 C CA . ASP A 1 143 ? -12.117 47.594 0.16 1 87.06 143 ASP A CA 1
ATOM 1148 C C . ASP A 1 143 ? -12.375 47.438 -1.335 1 87.06 143 ASP A C 1
ATOM 1150 O O . ASP A 1 143 ? -13.516 47.531 -1.792 1 87.06 143 ASP A O 1
ATOM 1154 N N . GLY A 1 144 ? -11.352 47.156 -2.066 1 85.44 144 GLY A N 1
ATOM 1155 C CA . GLY A 1 144 ? -11.477 47 -3.504 1 85.44 144 GLY A CA 1
ATOM 1156 C C . GLY A 1 144 ? -11.828 45.562 -3.904 1 85.44 144 GLY A C 1
ATOM 1157 O O . GLY A 1 144 ? -12.133 45.312 -5.07 1 85.44 144 GLY A O 1
ATOM 1158 N N . VAL A 1 145 ? -11.875 44.688 -2.961 1 91.25 145 VAL A N 1
ATOM 1159 C CA . VAL A 1 145 ? -12.172 43.281 -3.232 1 91.25 145 VAL A CA 1
ATOM 1160 C C . VAL A 1 145 ? -13.68 43.062 -3.17 1 91.25 145 VAL A C 1
ATOM 1162 O O . VAL A 1 145 ? -14.359 43.594 -2.283 1 91.25 145 VAL A O 1
ATOM 1165 N N . ALA A 1 146 ? -14.164 42.312 -4.152 1 93.38 146 ALA A N 1
ATOM 1166 C CA . ALA A 1 146 ? -15.594 42.031 -4.191 1 93.38 146 ALA A CA 1
ATOM 1167 C C . ALA A 1 146 ? -16.047 41.281 -2.936 1 93.38 146 ALA A C 1
ATOM 1169 O O . ALA A 1 146 ? -15.328 40.406 -2.432 1 93.38 146 ALA A O 1
ATOM 1170 N N . THR A 1 147 ? -17.188 41.594 -2.471 1 93.06 147 THR A N 1
ATOM 1171 C CA . THR A 1 147 ? -17.734 40.969 -1.278 1 93.06 147 THR A CA 1
ATOM 1172 C C . THR A 1 147 ? -17.859 39.469 -1.466 1 93.06 147 THR A C 1
ATOM 1174 O O . THR A 1 147 ? -17.656 38.688 -0.519 1 93.06 147 THR A O 1
ATOM 1177 N N . SER A 1 148 ? -18.172 39.062 -2.654 1 94.81 148 SER A N 1
ATOM 1178 C CA . SER A 1 148 ? -18.281 37.656 -2.953 1 94.81 148 SER A CA 1
ATOM 1179 C C . SER A 1 148 ? -16.953 36.938 -2.709 1 94.81 148 SER A C 1
ATOM 1181 O O . SER A 1 148 ? -16.922 35.781 -2.26 1 94.81 148 SER A O 1
ATOM 1183 N N . ASP A 1 149 ? -15.898 37.656 -2.961 1 94.94 149 ASP A N 1
ATOM 1184 C CA . ASP A 1 149 ? -14.562 37.094 -2.814 1 94.94 149 ASP A CA 1
ATOM 1185 C C . ASP A 1 149 ? -14.172 37 -1.343 1 94.94 149 ASP A C 1
ATOM 1187 O O . ASP A 1 149 ? -13.664 35.938 -0.902 1 94.94 149 ASP A O 1
ATOM 1191 N N . THR A 1 150 ? -14.469 38 -0.603 1 95.06 150 THR A N 1
ATOM 1192 C CA . THR A 1 150 ? -14.172 37.938 0.825 1 95.06 150 THR A CA 1
ATOM 1193 C C . THR A 1 150 ? -15.086 36.906 1.52 1 95.06 150 THR A C 1
ATOM 1195 O O . THR A 1 150 ? -14.656 36.219 2.443 1 95.06 150 THR A O 1
ATOM 1198 N N . ASP A 1 151 ? -16.281 36.812 1.063 1 96.38 151 ASP A N 1
ATOM 1199 C CA . ASP A 1 151 ? -17.203 35.781 1.592 1 96.38 151 ASP A CA 1
ATOM 1200 C C . ASP A 1 151 ? -16.672 34.375 1.321 1 96.38 151 ASP A C 1
ATOM 1202 O O . ASP A 1 151 ? -16.812 33.5 2.166 1 96.38 151 ASP A O 1
ATOM 1206 N N . SER A 1 152 ? -16.156 34.219 0.172 1 97.06 152 SER A N 1
ATOM 1207 C CA . SER A 1 152 ? -15.617 32.906 -0.171 1 97.06 152 SER A CA 1
ATOM 1208 C C . SER A 1 152 ? -14.469 32.531 0.752 1 97.06 152 SER A C 1
ATOM 1210 O O . SER A 1 152 ? -14.281 31.359 1.075 1 97.06 152 SER A O 1
ATOM 1212 N N . ALA A 1 153 ? -13.695 33.5 1.168 1 97.12 153 ALA A N 1
ATOM 1213 C CA . ALA A 1 153 ? -12.602 33.25 2.096 1 97.12 153 ALA A CA 1
ATOM 1214 C C . ALA A 1 153 ? -13.117 32.812 3.461 1 97.12 153 ALA A C 1
ATOM 1216 O O . ALA A 1 153 ? -12.578 31.891 4.07 1 97.12 153 ALA A O 1
ATOM 1217 N N . VAL A 1 154 ? -14.164 33.438 3.889 1 97.5 154 VAL A N 1
ATOM 1218 C CA . VAL A 1 154 ? -14.75 33.062 5.176 1 97.5 154 VAL A CA 1
ATOM 1219 C C . VAL A 1 154 ? -15.383 31.672 5.086 1 97.5 154 VAL A C 1
ATOM 1221 O O . VAL A 1 154 ? -15.234 30.859 5.996 1 97.5 154 VAL A O 1
ATOM 1224 N N . LYS A 1 155 ? -16 31.391 3.996 1 97.06 155 LYS A N 1
ATOM 1225 C CA . LYS A 1 155 ? -16.609 30.078 3.787 1 97.06 155 LYS A CA 1
ATOM 1226 C C . LYS A 1 155 ? -15.555 28.984 3.746 1 97.06 155 LYS A C 1
ATOM 1228 O O . LYS A 1 155 ? -15.797 27.859 4.191 1 97.06 155 LYS A O 1
ATOM 1233 N N . TYR A 1 156 ? -14.445 29.359 3.191 1 97.56 156 TYR A N 1
ATOM 1234 C CA . TYR A 1 156 ? -13.336 28.422 3.119 1 97.56 156 TYR A CA 1
ATOM 1235 C C . TYR A 1 156 ? -12.891 27.984 4.512 1 97.56 156 TYR A C 1
ATOM 1237 O O . TYR A 1 156 ? -12.305 26.906 4.68 1 97.56 156 TYR A O 1
ATOM 1245 N N . LEU A 1 157 ? -13.227 28.766 5.5 1 98 157 LEU A N 1
ATOM 1246 C CA . LEU A 1 157 ? -12.828 28.516 6.883 1 98 157 LEU A CA 1
ATOM 1247 C C . LEU A 1 157 ? -13.922 27.75 7.629 1 98 157 LEU A C 1
ATOM 1249 O O . LEU A 1 157 ? -14.016 27.844 8.859 1 98 157 LEU A O 1
ATOM 1253 N N . SER A 1 158 ? -14.711 27 6.836 1 96.25 158 SER A N 1
ATOM 1254 C CA . SER A 1 158 ? -15.664 26.125 7.496 1 96.25 158 SER A CA 1
ATOM 1255 C C . SER A 1 158 ? -14.977 25.219 8.508 1 96.25 158 SER A C 1
ATOM 1257 O O . SER A 1 158 ? -13.969 24.578 8.188 1 96.25 158 SER A O 1
ATOM 1259 N N . GLY A 1 159 ? -15.477 25.203 9.727 1 96.62 159 GLY A N 1
ATOM 1260 C CA . GLY A 1 159 ? -14.859 24.438 10.805 1 96.62 159 GLY A CA 1
ATOM 1261 C C . GLY A 1 159 ? -13.867 25.25 11.617 1 96.62 159 GLY A C 1
ATOM 1262 O O . GLY A 1 159 ? -13.453 24.844 12.695 1 96.62 159 GLY A O 1
ATOM 1263 N N . TYR A 1 160 ? -13.508 26.469 11.086 1 98.25 160 TYR A N 1
ATOM 1264 C CA . TYR A 1 160 ? -12.523 27.312 11.75 1 98.25 160 TYR A CA 1
ATOM 1265 C C . TYR A 1 160 ? -13.117 28.688 12.078 1 98.25 160 TYR A C 1
ATOM 1267 O O . TYR A 1 160 ? -12.508 29.469 12.797 1 98.25 160 TYR A O 1
ATOM 1275 N N . CYS A 1 161 ? -14.219 28.953 11.547 1 97.94 161 CYS A N 1
ATOM 1276 C CA . CYS A 1 161 ? -14.898 30.219 11.766 1 97.94 161 CYS A CA 1
ATOM 1277 C C . CYS A 1 161 ? -16.359 30 12.133 1 97.94 161 CYS A C 1
ATOM 1279 O O . CYS A 1 161 ? -17.047 29.188 11.516 1 97.94 161 CYS A O 1
ATOM 1281 N N . ALA A 1 162 ? -16.812 30.734 13.078 1 96.5 162 ALA A N 1
ATOM 1282 C CA . ALA A 1 162 ? -18.141 30.516 13.625 1 96.5 162 ALA A CA 1
ATOM 1283 C C . ALA A 1 162 ? -19.203 31.141 12.727 1 96.5 162 ALA A C 1
ATOM 1285 O O . ALA A 1 162 ? -20.391 30.766 12.797 1 96.5 162 ALA A O 1
ATOM 1286 N N . VAL A 1 163 ? -18.781 32.062 11.922 1 95.81 163 VAL A N 1
ATOM 1287 C CA . VAL A 1 163 ? -19.75 32.719 11.047 1 95.81 163 VAL A CA 1
ATOM 1288 C C . VAL A 1 163 ? -19.453 32.375 9.594 1 95.81 163 VAL A C 1
ATOM 1290 O O . VAL A 1 163 ? -18.422 31.766 9.289 1 95.81 163 VAL A O 1
ATOM 1293 N N . ARG A 1 164 ? -20.344 32.875 8.648 1 93.69 164 ARG A N 1
ATOM 1294 C CA . ARG A 1 164 ? -20.25 32.344 7.289 1 93.69 164 ARG A CA 1
ATOM 1295 C C . ARG A 1 164 ? -20.016 33.469 6.281 1 93.69 164 ARG A C 1
ATOM 1297 O O . ARG A 1 164 ? -19.859 33.219 5.086 1 93.69 164 ARG A O 1
ATOM 1304 N N . ASP A 1 165 ? -20 34.688 6.758 1 94.5 165 ASP A N 1
ATOM 1305 C CA . ASP A 1 165 ? -19.75 35.75 5.793 1 94.5 165 ASP A CA 1
ATOM 1306 C C . ASP A 1 165 ? -18.844 36.844 6.387 1 94.5 165 ASP A C 1
ATOM 1308 O O . ASP A 1 165 ? -18.672 36.906 7.605 1 94.5 165 ASP A O 1
ATOM 1312 N N . TRP A 1 166 ? -18.375 37.656 5.449 1 95.5 166 TRP A N 1
ATOM 1313 C CA . TRP A 1 166 ? -17.359 38.656 5.77 1 95.5 166 TRP A CA 1
ATOM 1314 C C . TRP A 1 166 ? -17.938 39.75 6.676 1 95.5 166 TRP A C 1
ATOM 1316 O O . TRP A 1 166 ? -17.328 40.094 7.684 1 95.5 166 TRP A O 1
ATOM 1326 N N . LYS A 1 167 ? -19.062 40.219 6.391 1 94.75 167 LYS A N 1
ATOM 1327 C CA . LYS A 1 167 ? -19.672 41.281 7.16 1 94.75 167 LYS A CA 1
ATOM 1328 C C . LYS A 1 167 ? -19.938 40.875 8.602 1 94.75 167 LYS A C 1
ATOM 1330 O O . LYS A 1 167 ? -19.625 41.594 9.539 1 94.75 167 LYS A O 1
ATOM 1335 N N . ALA A 1 168 ? -20.469 39.719 8.766 1 95.38 168 ALA A N 1
ATOM 1336 C CA . ALA A 1 168 ? -20.734 39.188 10.102 1 95.38 168 ALA A CA 1
ATOM 1337 C C . ALA A 1 168 ? -19.438 39.031 10.898 1 95.38 168 ALA A C 1
ATOM 1339 O O . ALA A 1 168 ? -19.406 39.312 12.094 1 95.38 168 ALA A O 1
ATOM 1340 N N . LEU A 1 169 ? -18.406 38.594 10.227 1 96.5 169 LEU A N 1
ATOM 1341 C CA . LEU A 1 169 ? -17.125 38.375 10.883 1 96.5 169 LEU A CA 1
ATOM 1342 C C . LEU A 1 169 ? -16.516 39.688 11.359 1 96.5 169 LEU A C 1
ATOM 1344 O O . LEU A 1 169 ? -16.109 39.812 12.516 1 96.5 169 LEU A O 1
ATOM 1348 N N . ILE A 1 170 ? -16.5 40.656 10.484 1 94.69 170 ILE A N 1
ATOM 1349 C CA . ILE A 1 170 ? -15.875 41.938 10.789 1 94.69 170 ILE A CA 1
ATOM 1350 C C . ILE A 1 170 ? -16.656 42.656 11.883 1 94.69 170 ILE A C 1
ATOM 1352 O O . ILE A 1 170 ? -16.078 43.312 12.742 1 94.69 170 ILE A O 1
ATOM 1356 N N . ASN A 1 171 ? -17.953 42.469 11.914 1 94.06 171 ASN A N 1
ATOM 1357 C CA . ASN A 1 171 ? -18.797 43.094 12.938 1 94.06 171 ASN A CA 1
ATOM 1358 C C . ASN A 1 171 ? -18.5 42.5 14.32 1 94.06 171 ASN A C 1
ATOM 1360 O O . ASN A 1 171 ? -18.578 43.219 15.32 1 94.06 171 ASN A O 1
ATOM 1364 N N . LYS A 1 172 ? -18.172 41.281 14.359 1 94.44 172 LYS A N 1
ATOM 1365 C CA . LYS A 1 172 ? -17.953 40.562 15.625 1 94.44 172 LYS A CA 1
ATOM 1366 C C . LYS A 1 172 ? -16.469 40.562 16 1 94.44 172 LYS A C 1
ATOM 1368 O O . LYS A 1 172 ? -16.109 40.031 17.062 1 94.44 172 LYS A O 1
ATOM 1373 N N . PHE A 1 173 ? -15.695 41.094 15.164 1 93.31 173 PHE A N 1
ATOM 1374 C CA . PHE A 1 173 ? -14.25 41 15.359 1 93.31 173 PHE A CA 1
ATOM 1375 C C . PHE A 1 173 ? -13.828 41.75 16.625 1 93.31 173 PHE A C 1
ATOM 1377 O O . PHE A 1 173 ? -14.086 42.938 16.781 1 93.31 173 PHE A O 1
ATOM 1384 N N . PRO A 1 174 ? -13.258 41.062 17.547 1 90.69 174 PRO A N 1
ATOM 1385 C CA . PRO A 1 174 ? -13.062 41.594 18.891 1 90.69 174 PRO A CA 1
ATOM 1386 C C . PRO A 1 174 ? -11.867 42.531 18.984 1 90.69 174 PRO A C 1
ATOM 1388 O O . PRO A 1 174 ? -11.695 43.219 20 1 90.69 174 PRO A O 1
ATOM 1391 N N . VAL A 1 175 ? -10.977 42.531 18.047 1 89.62 175 VAL A N 1
ATOM 1392 C CA . VAL A 1 175 ? -9.781 43.375 18.031 1 89.62 175 VAL A CA 1
ATOM 1393 C C . VAL A 1 175 ? -9.844 44.344 16.844 1 89.62 175 VAL A C 1
ATOM 1395 O O . VAL A 1 175 ? -10.859 44.406 16.141 1 89.62 175 VAL A O 1
ATOM 1398 N N . SER A 1 176 ? -8.75 45.062 16.719 1 91.69 176 SER A N 1
ATOM 1399 C CA . SER A 1 176 ? -8.719 46.031 15.609 1 91.69 176 SER A CA 1
ATOM 1400 C C . SER A 1 176 ? -8.961 45.344 14.273 1 91.69 176 SER A C 1
ATOM 1402 O O . SER A 1 176 ? -8.312 44.344 13.969 1 91.69 176 SER A O 1
ATOM 1404 N N . LYS A 1 177 ? -9.828 45.844 13.5 1 92.5 177 LYS A N 1
ATOM 1405 C CA . LYS A 1 177 ? -10.188 45.281 12.203 1 92.5 177 LYS A CA 1
ATOM 1406 C C . LYS A 1 177 ? -8.977 45.219 11.273 1 92.5 177 LYS A C 1
ATOM 1408 O O . LYS A 1 177 ? -8.938 44.406 10.352 1 92.5 177 LYS A O 1
ATOM 1413 N N . ASP A 1 178 ? -7.992 46.031 11.539 1 93.31 178 ASP A N 1
ATOM 1414 C CA . ASP A 1 178 ? -6.785 46.094 10.727 1 93.31 178 ASP A CA 1
ATOM 1415 C C . ASP A 1 178 ? -6.027 44.75 10.789 1 93.31 178 ASP A C 1
ATOM 1417 O O . ASP A 1 178 ? -5.238 44.438 9.891 1 93.31 178 ASP A O 1
ATOM 1421 N N . LYS A 1 179 ? -6.324 44 11.805 1 95.06 179 LYS A N 1
ATOM 1422 C CA . LYS A 1 179 ? -5.633 42.719 12.008 1 95.06 179 LYS A CA 1
ATOM 1423 C C . LYS A 1 179 ? -6.387 41.562 11.352 1 95.06 179 LYS A C 1
ATOM 1425 O O . LYS A 1 179 ? -5.852 40.469 11.211 1 95.06 179 LYS A O 1
ATOM 1430 N N . ALA A 1 180 ? -7.57 41.781 10.883 1 95.75 180 ALA A N 1
ATOM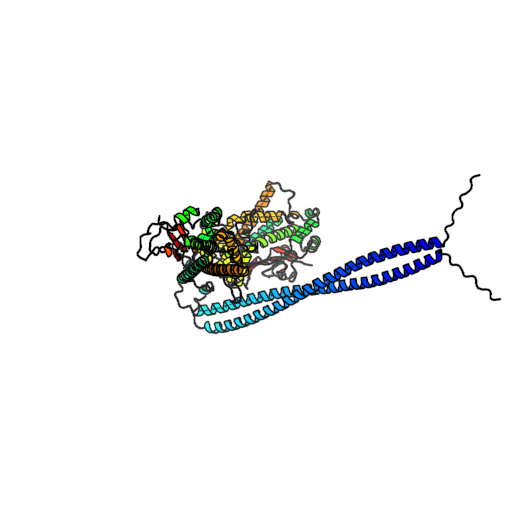 1431 C CA . ALA A 1 180 ? -8.477 40.75 10.414 1 95.75 180 ALA A CA 1
ATOM 1432 C C . ALA A 1 180 ? -7.879 40 9.219 1 95.75 180 ALA A C 1
ATOM 1434 O O . ALA A 1 180 ? -7.871 38.781 9.188 1 95.75 180 ALA A O 1
ATOM 1435 N N . PRO A 1 181 ? -7.273 40.719 8.219 1 95.81 181 PRO A N 1
ATOM 1436 C CA . PRO A 1 181 ? -6.738 39.969 7.07 1 95.81 181 PRO A CA 1
ATOM 1437 C C . PRO A 1 181 ? -5.617 39 7.453 1 95.81 181 PRO A C 1
ATOM 1439 O O . PRO A 1 181 ? -5.621 37.844 7.031 1 95.81 181 PRO A O 1
ATOM 1442 N N . ALA A 1 182 ? -4.715 39.469 8.312 1 96.94 182 ALA A N 1
ATOM 1443 C CA . ALA A 1 182 ? -3.596 38.625 8.727 1 96.94 182 ALA A CA 1
ATOM 1444 C C . ALA A 1 182 ? -4.082 37.438 9.508 1 96.94 182 ALA A C 1
ATOM 1446 O O . ALA A 1 182 ? -3.566 36.312 9.344 1 96.94 182 ALA A O 1
ATOM 1447 N N . LEU A 1 183 ? -5.07 37.625 10.344 1 97.88 183 LEU A N 1
ATOM 1448 C CA . LEU A 1 183 ? -5.605 36.531 11.148 1 97.88 183 LEU A CA 1
ATOM 1449 C C . LEU A 1 183 ? -6.355 35.531 10.281 1 97.88 183 LEU A C 1
ATOM 1451 O O . LEU A 1 183 ? -6.301 34.312 10.531 1 97.88 183 LEU A O 1
ATOM 1455 N N . LEU A 1 184 ? -7.004 36.031 9.25 1 97.88 184 LEU A N 1
ATOM 1456 C CA . LEU A 1 184 ? -7.715 35.125 8.344 1 97.88 184 LEU A CA 1
ATOM 1457 C C . LEU A 1 184 ? -6.734 34.312 7.516 1 97.88 184 LEU A C 1
ATOM 1459 O O . LEU A 1 184 ? -6.934 33.094 7.324 1 97.88 184 LEU A O 1
ATOM 1463 N N . VAL A 1 185 ? -5.703 34.969 7.023 1 97.94 185 VAL A N 1
ATOM 1464 C CA . VAL A 1 185 ? -4.676 34.25 6.273 1 97.94 185 VAL A CA 1
ATOM 1465 C C . VAL A 1 185 ? -4.023 33.188 7.16 1 97.94 185 VAL A C 1
ATOM 1467 O O . VAL A 1 185 ? -3.797 32.062 6.727 1 97.94 185 VAL A O 1
ATOM 1470 N N . GLN A 1 186 ? -3.74 33.562 8.398 1 98.5 186 GLN A N 1
ATOM 1471 C CA . GLN A 1 186 ? -3.186 32.625 9.352 1 98.5 186 GLN A CA 1
ATOM 1472 C C . GLN A 1 186 ? -4.113 31.422 9.539 1 98.5 186 GLN A C 1
ATOM 1474 O O . GLN A 1 186 ? -3.664 30.266 9.539 1 98.5 186 GLN A O 1
ATOM 1479 N N . ALA A 1 187 ? -5.363 31.688 9.688 1 98.69 187 ALA A N 1
ATOM 1480 C CA . ALA A 1 187 ? -6.352 30.625 9.898 1 98.69 187 ALA A CA 1
ATOM 1481 C C . ALA A 1 187 ? -6.445 29.703 8.688 1 98.69 187 ALA A C 1
ATOM 1483 O O . ALA A 1 187 ? -6.5 28.484 8.828 1 98.69 187 ALA A O 1
ATOM 1484 N N . ILE A 1 188 ? -6.457 30.281 7.508 1 98.62 188 ILE A N 1
ATOM 1485 C CA . ILE A 1 188 ? -6.562 29.484 6.285 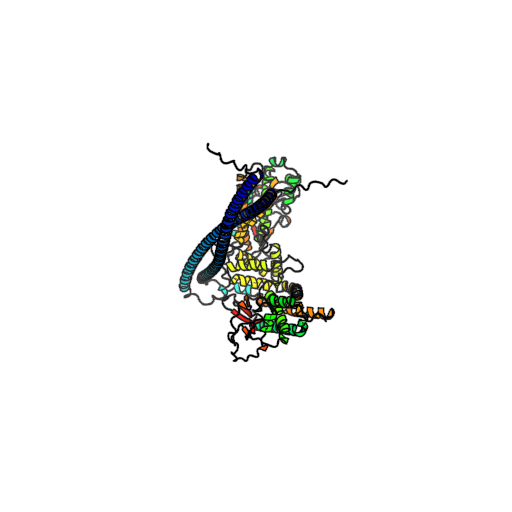1 98.62 188 ILE A CA 1
ATOM 1486 C C . ILE A 1 188 ? -5.32 28.625 6.117 1 98.62 188 ILE A C 1
ATOM 1488 O O . ILE A 1 188 ? -5.426 27.438 5.789 1 98.62 188 ILE A O 1
ATOM 1492 N N . LEU A 1 189 ? -4.156 29.188 6.348 1 98.5 189 LEU A N 1
ATOM 1493 C CA . LEU A 1 189 ? -2.908 28.438 6.258 1 98.5 189 LEU A CA 1
ATOM 1494 C C . LEU A 1 189 ? -2.887 27.297 7.262 1 98.5 189 LEU A C 1
ATOM 1496 O O . LEU A 1 189 ? -2.496 26.172 6.926 1 98.5 189 LEU A O 1
ATOM 1500 N N . ALA A 1 190 ? -3.252 27.641 8.445 1 98.56 190 ALA A N 1
ATOM 1501 C CA . ALA A 1 190 ? -3.287 26.609 9.492 1 98.56 190 ALA A CA 1
ATOM 1502 C C . ALA A 1 190 ? -4.254 25.484 9.125 1 98.56 190 ALA A C 1
ATOM 1504 O O . ALA A 1 190 ? -3.922 24.312 9.258 1 98.56 190 ALA A O 1
ATOM 1505 N N . LYS A 1 191 ? -5.43 25.828 8.711 1 98.5 191 LYS A N 1
ATOM 1506 C CA . LYS A 1 191 ? -6.418 24.844 8.297 1 98.5 191 LYS A CA 1
ATOM 1507 C C . LYS A 1 191 ? -5.855 23.938 7.207 1 98.5 191 LYS A C 1
ATOM 1509 O O . LYS A 1 191 ? -5.938 22.703 7.316 1 98.5 191 LYS A O 1
ATOM 1514 N N . ASP A 1 192 ? -5.328 24.547 6.234 1 98.38 192 ASP A N 1
ATOM 1515 C CA . ASP A 1 192 ? -4.828 23.797 5.09 1 98.38 192 ASP A CA 1
ATOM 1516 C C . ASP A 1 192 ? -3.695 22.859 5.508 1 98.38 192 ASP A C 1
ATOM 1518 O O . ASP A 1 192 ? -3.723 21.656 5.191 1 98.38 192 ASP A O 1
ATOM 1522 N N . LEU A 1 193 ? -2.777 23.375 6.203 1 98.31 193 LEU A N 1
ATOM 1523 C CA . LEU A 1 193 ? -1.58 22.641 6.582 1 98.31 193 LEU A CA 1
ATOM 1524 C C . LEU A 1 193 ? -1.92 21.516 7.566 1 98.31 193 LEU A C 1
ATOM 1526 O O . LEU A 1 193 ? -1.589 20.359 7.328 1 98.31 193 LEU A O 1
ATOM 1530 N N . PHE A 1 194 ? -2.609 21.812 8.625 1 98.44 194 PHE A N 1
ATOM 1531 C CA . PHE A 1 194 ? -2.824 20.844 9.688 1 98.44 194 PHE A CA 1
ATOM 1532 C C . PHE A 1 194 ? -3.844 19.797 9.273 1 98.44 194 PHE A C 1
ATOM 1534 O O . PHE A 1 194 ? -3.717 18.625 9.625 1 98.44 194 PHE A O 1
ATOM 1541 N N . GLU A 1 195 ? -4.844 20.141 8.508 1 97.62 195 GLU A N 1
ATOM 1542 C CA . GLU A 1 195 ? -5.832 19.156 8.078 1 97.62 195 GLU A CA 1
ATOM 1543 C C . GLU A 1 195 ? -5.234 18.188 7.066 1 97.62 195 GLU A C 1
ATOM 1545 O O . GLU A 1 195 ? -5.582 17 7.055 1 97.62 195 GLU A O 1
ATOM 1550 N N . ARG A 1 196 ? -4.355 18.672 6.281 1 97.62 196 ARG A N 1
ATOM 1551 C CA . ARG A 1 196 ? -3.775 17.828 5.254 1 97.62 196 ARG A CA 1
ATOM 1552 C C . ARG A 1 196 ? -2.709 16.906 5.844 1 97.62 196 ARG A C 1
ATOM 1554 O O . ARG A 1 196 ? -2.637 15.727 5.492 1 97.62 196 ARG A O 1
ATOM 1561 N N . LEU A 1 197 ? -1.915 17.422 6.77 1 98.44 197 LEU A N 1
ATOM 1562 C CA . LEU A 1 197 ? -0.708 16.703 7.176 1 98.44 197 LEU A CA 1
ATOM 1563 C C . LEU A 1 197 ? -0.946 15.93 8.469 1 98.44 197 LEU A C 1
ATOM 1565 O O . LEU A 1 197 ? -0.325 14.883 8.688 1 98.44 197 LEU A O 1
ATOM 1569 N N . PHE A 1 198 ? -1.884 16.375 9.328 1 98.44 198 PHE A N 1
ATOM 1570 C CA . PHE A 1 198 ? -1.936 15.805 10.672 1 98.44 198 PHE A CA 1
ATOM 1571 C C . PHE A 1 198 ? -3.258 15.078 10.906 1 98.44 198 PHE A C 1
ATOM 1573 O O . PHE A 1 198 ? -3.447 14.438 11.938 1 98.44 198 PHE A O 1
ATOM 1580 N N . LYS A 1 199 ? -4.16 15.133 9.906 1 97.56 199 LYS A N 1
ATOM 1581 C CA . LYS A 1 199 ? -5.402 14.375 10.031 1 97.56 199 LYS A CA 1
ATOM 1582 C C . LYS A 1 199 ? -5.285 13.008 9.375 1 97.56 199 LYS A C 1
ATOM 1584 O O . LYS A 1 199 ? -6.039 12.086 9.695 1 97.56 199 LYS A O 1
ATOM 1589 N N . ASP A 1 200 ? -4.359 12.953 8.469 1 97.44 200 ASP A N 1
ATOM 1590 C CA . ASP A 1 200 ? -4.234 11.719 7.691 1 97.44 200 ASP A CA 1
ATOM 1591 C C . ASP A 1 200 ? -2.797 11.211 7.707 1 97.44 200 ASP A C 1
ATOM 1593 O O . ASP A 1 200 ? -1.913 11.805 7.086 1 97.44 200 ASP A O 1
ATOM 1597 N N . PRO A 1 201 ? -2.574 10.031 8.312 1 97.88 201 PRO A N 1
ATOM 1598 C CA . PRO A 1 201 ? -1.206 9.508 8.367 1 97.88 201 PRO A CA 1
ATOM 1599 C C . PRO A 1 201 ? -0.645 9.195 6.98 1 97.88 201 PRO A C 1
ATOM 1601 O O . PRO A 1 201 ? 0.571 9.062 6.82 1 97.88 201 PRO A O 1
ATOM 1604 N N . PHE A 1 202 ? -1.518 9.086 5.945 1 98.31 202 PHE A N 1
ATOM 1605 C CA . PHE A 1 202 ? -1.078 8.641 4.629 1 98.31 202 PHE A CA 1
ATOM 1606 C C . PHE A 1 202 ? -1.101 9.789 3.633 1 98.31 202 PHE A C 1
ATOM 1608 O O . PHE A 1 202 ? -1.242 9.57 2.428 1 98.31 202 PHE A O 1
ATOM 1615 N N . PHE A 1 203 ? -0.935 11.023 4.043 1 98 203 PHE A N 1
ATOM 1616 C CA . PHE A 1 203 ? -1.051 12.211 3.207 1 98 203 PHE A CA 1
ATOM 1617 C C . PHE A 1 203 ? -0.035 12.18 2.07 1 98 203 PHE A C 1
ATOM 1619 O O . PHE A 1 203 ? -0.286 12.711 0.989 1 98 203 PHE A O 1
ATOM 1626 N N . ALA A 1 204 ? 1.09 11.531 2.322 1 97.06 204 ALA A N 1
ATOM 1627 C CA . ALA A 1 204 ? 2.178 11.547 1.349 1 97.06 204 ALA A CA 1
ATOM 1628 C C . ALA A 1 204 ? 1.925 10.539 0.231 1 97.06 204 ALA A C 1
ATOM 1630 O O . ALA A 1 204 ? 2.703 10.453 -0.721 1 97.06 204 ALA A O 1
ATOM 1631 N N . PHE A 1 205 ? 0.798 9.773 0.33 1 96.62 205 PHE A N 1
ATOM 1632 C CA . PHE A 1 205 ? 0.485 8.742 -0.651 1 96.62 205 PHE A CA 1
ATOM 1633 C C . PHE A 1 205 ? -0.378 9.305 -1.774 1 96.62 205 PHE A C 1
ATOM 1635 O O . PHE A 1 205 ? -0.804 8.57 -2.666 1 96.62 205 PHE A O 1
ATOM 1642 N N . ILE A 1 206 ? -0.624 10.523 -1.789 1 92.94 206 ILE A N 1
ATOM 1643 C CA . ILE A 1 206 ? -1.458 11.117 -2.824 1 92.94 206 ILE A CA 1
ATOM 1644 C C . ILE A 1 206 ? -0.786 10.961 -4.188 1 92.94 206 ILE A C 1
ATOM 1646 O O . ILE A 1 206 ? 0.438 10.836 -4.27 1 92.94 206 ILE A O 1
ATOM 1650 N N . ALA A 1 207 ? -1.613 10.945 -5.141 1 85.56 207 ALA A N 1
ATOM 1651 C CA . ALA A 1 207 ? -1.085 10.828 -6.496 1 85.56 207 ALA A CA 1
ATOM 1652 C C . ALA A 1 207 ? -0.36 12.102 -6.914 1 85.56 207 ALA A C 1
ATOM 1654 O O . ALA A 1 207 ? -0.857 13.211 -6.691 1 85.56 207 ALA A O 1
ATOM 1655 N N . ILE A 1 208 ? 0.831 11.891 -7.344 1 83.69 208 ILE A N 1
ATOM 1656 C CA . ILE A 1 208 ? 1.624 12.977 -7.898 1 83.69 208 ILE A CA 1
ATOM 1657 C C . ILE A 1 208 ? 1.616 12.898 -9.422 1 83.69 208 ILE A C 1
ATOM 1659 O O . ILE A 1 208 ? 2.014 11.883 -10 1 83.69 208 ILE A O 1
ATOM 1663 N N . GLU A 1 209 ? 1.223 13.969 -10.164 1 72.88 209 GLU A N 1
ATOM 1664 C CA . GLU A 1 209 ? 1.184 14.031 -11.617 1 72.88 209 GLU A CA 1
ATOM 1665 C C . GLU A 1 209 ? 0.529 12.781 -12.203 1 72.88 209 GLU A C 1
ATOM 1667 O O . GLU A 1 209 ? 1.062 12.18 -13.141 1 72.88 209 GLU A O 1
ATOM 1672 N N . ARG A 1 210 ? -0.406 12.141 -11.586 1 73.19 210 ARG A N 1
ATOM 1673 C CA . ARG A 1 210 ? -1.237 11.047 -12.078 1 73.19 210 ARG A CA 1
ATOM 1674 C C . ARG A 1 210 ? -0.519 9.703 -11.93 1 73.19 210 ARG A C 1
ATOM 1676 O O . ARG A 1 210 ? -0.894 8.719 -12.578 1 73.19 210 ARG A O 1
ATOM 1683 N N . ASP A 1 211 ? 0.507 9.844 -11.156 1 80.06 211 ASP A N 1
ATOM 1684 C CA . ASP A 1 211 ? 1.183 8.578 -10.859 1 80.06 211 ASP A CA 1
ATOM 1685 C C . ASP A 1 211 ? 0.346 7.711 -9.922 1 80.06 211 ASP A C 1
ATOM 1687 O O . ASP A 1 211 ? 0.053 8.109 -8.797 1 80.06 211 ASP A O 1
ATOM 1691 N N . GLU A 1 212 ? 0.007 6.516 -10.438 1 82.5 212 GLU A N 1
ATOM 1692 C CA . GLU A 1 212 ? -0.869 5.625 -9.68 1 82.5 212 GLU A CA 1
ATOM 1693 C C . GLU A 1 212 ? -0.115 4.395 -9.188 1 82.5 212 GLU A C 1
ATOM 1695 O O . GLU A 1 212 ? -0.727 3.369 -8.875 1 82.5 212 GLU A O 1
ATOM 1700 N N . ALA A 1 213 ? 1.141 4.598 -9.023 1 88.81 213 ALA A N 1
ATOM 1701 C CA . ALA A 1 213 ? 1.958 3.457 -8.617 1 88.81 213 ALA A CA 1
ATOM 1702 C C . ALA A 1 213 ? 1.769 3.141 -7.137 1 88.81 213 ALA A C 1
ATOM 1704 O O . ALA A 1 213 ? 1.915 1.99 -6.719 1 88.81 213 ALA A O 1
ATOM 1705 N N . MET A 1 214 ? 1.394 4.121 -6.379 1 92.94 214 MET A N 1
ATOM 1706 C CA . MET A 1 214 ? 1.2 3.961 -4.941 1 92.94 214 MET A CA 1
ATOM 1707 C C . MET A 1 214 ? -0.283 3.957 -4.586 1 92.94 214 MET A C 1
ATOM 1709 O O . MET A 1 214 ? -1.101 4.52 -5.316 1 92.94 214 MET A O 1
ATOM 1713 N N . PRO A 1 215 ? -0.536 3.283 -3.451 1 96 215 PRO A N 1
ATOM 1714 C CA . PRO A 1 215 ? -1.921 3.402 -2.99 1 96 215 PRO A CA 1
ATOM 1715 C C . PRO A 1 215 ? -2.291 4.828 -2.592 1 96 215 PRO A C 1
ATOM 1717 O O . PRO A 1 215 ? -1.433 5.59 -2.135 1 96 215 PRO A O 1
ATOM 1720 N N . ARG A 1 216 ? -3.564 5.117 -2.748 1 95.06 216 ARG A N 1
ATOM 1721 C CA . ARG A 1 216 ? -4.07 6.414 -2.311 1 95.06 216 ARG A CA 1
ATOM 1722 C C . ARG A 1 216 ? -4.309 6.43 -0.804 1 95.06 216 ARG A C 1
ATOM 1724 O O . ARG A 1 216 ? -4.477 5.375 -0.186 1 95.06 216 ARG A O 1
ATOM 1731 N N . PRO A 1 217 ? -4.352 7.629 -0.274 1 96.81 217 PRO A N 1
ATOM 1732 C CA . PRO A 1 217 ? -4.594 7.73 1.167 1 96.81 217 PRO A CA 1
ATOM 1733 C C . PRO A 1 217 ? -5.898 7.059 1.593 1 96.81 217 PRO A C 1
ATOM 1735 O O . PRO A 1 217 ? -5.93 6.344 2.598 1 96.81 217 PRO A O 1
ATOM 1738 N N . ALA A 1 218 ? -6.945 7.238 0.823 1 95.44 218 ALA A N 1
ATOM 1739 C CA . ALA A 1 218 ? -8.242 6.66 1.162 1 95.44 218 ALA A CA 1
ATOM 1740 C C . ALA A 1 218 ? -8.18 5.137 1.163 1 95.44 218 ALA A C 1
ATOM 1742 O O . ALA A 1 218 ? -8.82 4.48 1.986 1 95.44 218 ALA A O 1
ATOM 1743 N N . GLN A 1 219 ? -7.414 4.586 0.29 1 96.44 219 GLN A N 1
ATOM 1744 C CA . GLN A 1 219 ? -7.254 3.139 0.205 1 96.44 219 GLN A CA 1
ATOM 1745 C C . GLN A 1 219 ? -6.5 2.596 1.417 1 96.44 219 GLN A C 1
ATOM 1747 O O . GLN A 1 219 ? -6.871 1.556 1.968 1 96.44 219 GLN A O 1
ATOM 1752 N N . MET A 1 220 ? -5.496 3.312 1.826 1 97.81 220 MET A N 1
ATOM 1753 C CA . MET A 1 220 ? -4.734 2.916 3.008 1 97.81 220 MET A CA 1
ATOM 1754 C C . MET A 1 220 ? -5.602 2.984 4.262 1 97.81 220 MET A C 1
ATOM 1756 O O . MET A 1 220 ? -5.465 2.15 5.16 1 97.81 220 MET A O 1
ATOM 1760 N N . ARG A 1 221 ? -6.5 3.914 4.277 1 96.62 221 ARG A N 1
ATOM 1761 C CA . ARG A 1 221 ? -7.414 4.035 5.41 1 96.62 221 ARG A CA 1
ATOM 1762 C C . ARG A 1 221 ? -8.367 2.85 5.477 1 96.62 221 ARG A C 1
ATOM 1764 O O . ARG A 1 221 ? -8.703 2.379 6.566 1 96.62 221 ARG A O 1
ATOM 1771 N N . VAL A 1 222 ? -8.742 2.398 4.363 1 95.69 222 VAL A N 1
ATOM 1772 C CA . VAL A 1 222 ? -9.617 1.231 4.32 1 95.69 222 VAL A CA 1
ATOM 1773 C C . VAL A 1 222 ? -8.906 0.03 4.938 1 95.69 222 VAL A C 1
ATOM 1775 O O . VAL A 1 222 ? -9.5 -0.723 5.711 1 95.69 222 VAL A O 1
ATOM 1778 N N . LEU A 1 223 ? -7.641 -0.138 4.574 1 96.75 223 LEU A N 1
ATOM 1779 C CA . LEU A 1 223 ? -6.863 -1.226 5.16 1 96.75 223 LEU A CA 1
ATOM 1780 C C . LEU A 1 223 ? -6.73 -1.052 6.668 1 96.75 223 LEU A C 1
ATOM 1782 O O . LEU A 1 223 ? -6.941 -2.002 7.426 1 96.75 223 LEU A O 1
ATOM 1786 N N . GLN A 1 224 ? -6.41 0.155 7.023 1 97.25 224 GLN A N 1
ATOM 1787 C CA . GLN A 1 224 ? -6.27 0.432 8.453 1 97.25 224 GLN A CA 1
ATOM 1788 C C . GLN A 1 224 ? -7.578 0.167 9.195 1 97.25 224 GLN A C 1
ATOM 1790 O O . GLN A 1 224 ? -7.574 -0.399 10.289 1 97.25 224 GLN A O 1
ATOM 1795 N N . ASP A 1 225 ? -8.664 0.554 8.633 1 95.38 225 ASP A N 1
ATOM 1796 C CA . ASP A 1 225 ? -9.977 0.31 9.227 1 95.38 225 ASP A CA 1
ATOM 1797 C C . ASP A 1 225 ? -10.258 -1.187 9.336 1 95.38 225 ASP A C 1
ATOM 1799 O O . ASP A 1 225 ? -10.852 -1.639 10.32 1 95.38 225 ASP A O 1
ATOM 1803 N N . GLY A 1 226 ? -9.828 -1.89 8.328 1 93.44 226 GLY A N 1
ATOM 1804 C CA . GLY A 1 226 ? -9.969 -3.336 8.383 1 93.44 226 GLY A CA 1
ATOM 1805 C C . GLY A 1 226 ? -9.219 -3.963 9.547 1 93.44 226 GLY A C 1
ATOM 1806 O O . GLY A 1 226 ? -9.734 -4.875 10.195 1 93.44 226 GLY A O 1
ATOM 1807 N N . ILE A 1 227 ? -8.078 -3.471 9.812 1 94.81 227 ILE A N 1
ATOM 1808 C CA . ILE A 1 227 ? -7.27 -3.975 10.914 1 94.81 227 ILE A CA 1
ATOM 1809 C C . ILE A 1 227 ? -7.879 -3.529 12.242 1 94.81 227 ILE A C 1
ATOM 1811 O O . ILE A 1 227 ? -7.879 -4.285 13.219 1 94.81 227 ILE A O 1
ATOM 1815 N N . THR A 1 228 ? -8.375 -2.283 12.266 1 94.19 228 THR A N 1
ATOM 1816 C CA . THR A 1 228 ? -8.977 -1.718 13.469 1 94.19 228 THR A CA 1
ATOM 1817 C C . THR A 1 228 ? -10.141 -2.578 13.945 1 94.19 228 THR A C 1
ATOM 1819 O O . THR A 1 228 ? -10.359 -2.721 15.148 1 94.19 228 THR A O 1
ATOM 1822 N N . ARG A 1 229 ? -10.867 -3.201 13.055 1 90 229 ARG A N 1
ATOM 1823 C CA . ARG A 1 229 ? -12.016 -4.043 13.391 1 90 229 ARG A CA 1
ATOM 1824 C C . ARG A 1 229 ? -11.578 -5.258 14.203 1 90 229 ARG A C 1
ATOM 1826 O O . ARG A 1 229 ? -12.375 -5.828 14.953 1 90 229 ARG A O 1
ATOM 1833 N N . VAL A 1 230 ? -10.336 -5.59 14.016 1 88.94 230 VAL A N 1
ATOM 1834 C CA . VAL A 1 230 ? -9.797 -6.742 14.719 1 88.94 230 VAL A CA 1
ATOM 1835 C C . VAL A 1 230 ? -9.117 -6.285 16.016 1 88.94 230 VAL A C 1
ATOM 1837 O O . VAL A 1 230 ? -9.375 -6.84 17.078 1 88.94 230 VAL A O 1
ATOM 1840 N N . SER A 1 231 ? -8.336 -5.305 15.859 1 90.44 231 SER A N 1
ATOM 1841 C CA . SER A 1 231 ? -7.582 -4.754 16.984 1 90.44 231 SER A CA 1
ATOM 1842 C C . SER A 1 231 ? -7.199 -3.297 16.734 1 90.44 231 SER A C 1
ATOM 1844 O O . SER A 1 231 ? -6.449 -3 15.805 1 90.44 231 SER A O 1
ATOM 1846 N N . ASN A 1 232 ? -7.68 -2.494 17.609 1 92.56 232 ASN A N 1
ATOM 1847 C CA . ASN A 1 232 ? -7.332 -1.081 17.5 1 92.56 232 ASN A CA 1
ATOM 1848 C C . ASN A 1 232 ? -5.832 -0.86 17.672 1 92.56 232 ASN A C 1
ATOM 1850 O O . ASN A 1 232 ? -5.223 -0.08 16.938 1 92.56 232 ASN A O 1
ATOM 1854 N N . ASP A 1 233 ? -5.254 -1.569 18.578 1 91.88 233 ASP A N 1
ATOM 1855 C CA . ASP A 1 233 ? -3.826 -1.429 18.859 1 91.88 233 ASP A CA 1
ATOM 1856 C C . ASP A 1 233 ? -2.99 -1.862 17.656 1 91.88 233 ASP A C 1
ATOM 1858 O O . ASP A 1 233 ? -2.059 -1.161 17.25 1 91.88 233 ASP A O 1
ATOM 1862 N N . ASP A 1 234 ? -3.408 -2.971 17.031 1 91.81 234 ASP A N 1
ATOM 1863 C CA . ASP A 1 234 ? -2.656 -3.488 15.898 1 91.81 234 ASP A CA 1
ATOM 1864 C C . ASP A 1 234 ? -2.732 -2.533 14.711 1 91.81 234 ASP A C 1
ATOM 1866 O O . ASP A 1 234 ? -1.78 -2.418 13.93 1 91.81 234 ASP A O 1
ATOM 1870 N N . ALA A 1 235 ? -3.857 -1.843 14.648 1 96.25 235 ALA A N 1
ATOM 1871 C CA . ALA A 1 235 ? -4.02 -0.893 13.555 1 96.25 235 ALA A CA 1
ATOM 1872 C C . ALA A 1 235 ? -3.037 0.267 13.68 1 96.25 235 ALA A C 1
ATOM 1874 O O . ALA A 1 235 ? -2.441 0.697 12.688 1 96.25 235 ALA A O 1
ATOM 1875 N N . HIS A 1 236 ? -2.84 0.737 14.867 1 96.19 236 HIS A N 1
ATOM 1876 C CA . HIS A 1 236 ? -1.909 1.835 15.102 1 96.19 236 HIS A CA 1
ATOM 1877 C C . HIS A 1 236 ? -0.463 1.37 14.961 1 96.19 236 HIS A C 1
ATOM 1879 O O . HIS A 1 236 ? 0.392 2.123 14.492 1 96.19 236 HIS A O 1
ATOM 1885 N N . ILE A 1 237 ? -0.205 0.148 15.367 1 93.94 237 ILE A N 1
ATOM 1886 C CA . ILE A 1 237 ? 1.121 -0.431 15.188 1 93.94 237 ILE A CA 1
ATOM 1887 C C . ILE A 1 237 ? 1.432 -0.561 13.695 1 93.94 237 ILE A C 1
ATOM 1889 O O . ILE A 1 237 ? 2.516 -0.183 13.25 1 93.94 237 ILE A O 1
ATOM 1893 N N . TRP A 1 238 ? 0.489 -1.061 12.992 1 96.19 238 TRP A N 1
ATOM 1894 C CA . TRP A 1 238 ? 0.636 -1.242 11.547 1 96.19 238 TRP A CA 1
ATOM 1895 C C . TRP A 1 238 ? 0.894 0.091 10.859 1 96.19 238 TRP A C 1
ATOM 1897 O O . TRP A 1 238 ? 1.815 0.208 10.047 1 96.19 238 TRP A O 1
ATOM 1907 N N . ARG A 1 239 ? 0.1 1.083 11.195 1 97.12 239 ARG A N 1
ATOM 1908 C CA . ARG A 1 239 ? 0.258 2.422 10.633 1 97.12 239 ARG A CA 1
ATOM 1909 C C . ARG A 1 239 ? 1.645 2.98 10.93 1 97.12 239 ARG A C 1
ATOM 1911 O O . ARG A 1 239 ? 2.34 3.445 10.023 1 97.12 239 ARG A O 1
ATOM 1918 N N . SER A 1 240 ? 2.01 2.961 12.188 1 96 240 SER A N 1
ATOM 1919 C CA . SER A 1 240 ? 3.281 3.541 12.609 1 96 240 SER A CA 1
ATOM 1920 C C . SER A 1 240 ? 4.461 2.836 11.953 1 96 240 SER A C 1
ATOM 1922 O O . SER A 1 240 ? 5.406 3.484 11.5 1 96 240 SER A O 1
ATOM 1924 N N . GLN A 1 241 ? 4.344 1.56 11.82 1 93.81 241 GLN A N 1
ATOM 1925 C CA . GLN A 1 241 ? 5.402 0.779 11.18 1 93.81 241 GLN A CA 1
ATOM 1926 C C . GLN A 1 241 ? 5.508 1.104 9.695 1 93.81 241 GLN A C 1
ATOM 1928 O O . GLN A 1 241 ? 6.613 1.231 9.156 1 93.81 241 GLN A O 1
ATOM 1933 N N . THR A 1 242 ? 4.375 1.141 9.07 1 96.94 242 THR A N 1
ATOM 1934 C CA . THR A 1 242 ? 4.34 1.455 7.648 1 96.94 242 THR A CA 1
ATOM 1935 C C . THR A 1 242 ? 5.004 2.801 7.375 1 96.94 242 THR A C 1
ATOM 1937 O O . THR A 1 242 ? 5.91 2.895 6.539 1 96.94 242 THR A O 1
ATOM 1940 N N . ILE A 1 243 ? 4.605 3.785 8.133 1 97.12 243 ILE A N 1
ATOM 1941 C CA . ILE A 1 243 ? 5.105 5.137 7.918 1 97.12 243 ILE A CA 1
ATOM 1942 C C . ILE A 1 243 ? 6.586 5.203 8.281 1 97.12 243 ILE A C 1
ATOM 1944 O O . ILE A 1 243 ? 7.391 5.773 7.539 1 97.12 243 ILE A O 1
ATOM 1948 N N . ARG A 1 244 ? 6.934 4.637 9.344 1 94.25 244 ARG A N 1
ATOM 1949 C CA . ARG A 1 244 ? 8.312 4.668 9.812 1 94.25 244 ARG A CA 1
ATOM 1950 C C . ARG A 1 244 ? 9.242 3.98 8.82 1 94.25 244 ARG A C 1
ATOM 1952 O O . ARG A 1 244 ? 10.297 4.516 8.469 1 94.25 244 ARG A O 1
ATOM 1959 N N . SER A 1 245 ? 8.867 2.803 8.383 1 94.31 245 SER A N 1
ATOM 1960 C CA . SER A 1 245 ? 9.703 2.035 7.461 1 94.31 245 SER A CA 1
ATOM 1961 C C . SER A 1 245 ? 9.898 2.777 6.141 1 94.31 245 SER A C 1
ATOM 1963 O O . SER A 1 245 ? 10.992 2.768 5.574 1 94.31 245 SER A O 1
ATOM 1965 N N . LEU A 1 246 ? 8.883 3.41 5.727 1 95.88 246 LEU A N 1
ATOM 1966 C CA . LEU A 1 246 ? 8.945 4.098 4.441 1 95.88 246 LEU A CA 1
ATOM 1967 C C . LEU A 1 246 ? 9.617 5.457 4.586 1 95.88 246 LEU A C 1
ATOM 1969 O O . LEU A 1 246 ? 9.969 6.094 3.586 1 95.88 246 LEU A O 1
ATOM 1973 N N . SER A 1 247 ? 9.797 5.887 5.867 1 94.31 247 SER A N 1
ATOM 1974 C CA . SER A 1 247 ? 10.422 7.176 6.137 1 94.31 247 SER A CA 1
ATOM 1975 C C . SER A 1 247 ? 11.883 7.008 6.543 1 94.31 247 SER A C 1
ATOM 1977 O O . SER A 1 247 ? 12.531 7.973 6.949 1 94.31 247 SER A O 1
ATOM 1979 N N . THR A 1 248 ? 12.367 5.844 6.492 1 90 248 THR A N 1
ATOM 1980 C CA . THR A 1 248 ? 13.734 5.539 6.895 1 90 248 THR A CA 1
ATOM 1981 C C . THR A 1 248 ? 14.555 5.066 5.703 1 90 248 THR A C 1
ATOM 1983 O O . THR A 1 248 ? 14.008 4.512 4.746 1 90 248 THR A O 1
ATOM 1986 N N . ALA A 1 249 ? 15.789 5.434 5.797 1 86.12 249 ALA A N 1
ATOM 1987 C CA . ALA A 1 249 ? 16.734 4.926 4.797 1 86.12 249 ALA A CA 1
ATOM 1988 C C . ALA A 1 249 ? 17.812 4.078 5.449 1 86.12 249 ALA A C 1
ATOM 1990 O O . ALA A 1 249 ? 18.172 4.301 6.609 1 86.12 249 ALA A O 1
ATOM 1991 N N . LYS A 1 250 ? 18.203 3.115 4.715 1 81.94 250 LYS A N 1
ATOM 1992 C CA . LYS A 1 250 ? 19.281 2.252 5.211 1 81.94 250 LYS A CA 1
ATOM 1993 C C . LYS A 1 250 ? 20.594 3.008 5.301 1 81.94 250 LYS A C 1
ATOM 1995 O O . LYS A 1 250 ? 21.344 2.859 6.273 1 81.94 250 LYS A O 1
ATOM 2000 N N . ASP A 1 251 ? 20.812 3.832 4.238 1 83.75 251 ASP A N 1
ATOM 2001 C CA . ASP A 1 251 ? 22.016 4.648 4.156 1 83.75 251 ASP A CA 1
ATOM 2002 C C . ASP A 1 251 ? 21.672 6.137 4.273 1 83.75 251 ASP A C 1
ATOM 2004 O O . ASP A 1 251 ? 20.688 6.602 3.699 1 83.75 251 ASP A O 1
ATOM 2008 N N . PRO A 1 252 ? 22.531 6.848 4.992 1 78.25 252 PRO A N 1
ATOM 2009 C CA . PRO A 1 252 ? 22.266 8.281 5.168 1 78.25 252 PRO A CA 1
ATOM 2010 C C . PRO A 1 252 ? 22.25 9.039 3.846 1 78.25 252 PRO A C 1
ATOM 2012 O O . PRO A 1 252 ? 21.641 10.117 3.754 1 78.25 252 PRO A O 1
ATOM 2015 N N . GLU A 1 253 ? 22.875 8.469 2.873 1 81.62 253 GLU A N 1
ATOM 2016 C CA . GLU A 1 253 ? 22.984 9.18 1.601 1 81.62 253 GLU A CA 1
ATOM 2017 C C . GLU A 1 253 ? 21.766 8.914 0.718 1 81.62 253 GLU A C 1
ATOM 2019 O O . GLU A 1 253 ? 21.531 9.633 -0.254 1 81.62 253 GLU A O 1
ATOM 2024 N N . THR A 1 254 ? 21.016 7.895 1.141 1 86.19 254 THR A N 1
ATOM 2025 C CA . THR A 1 254 ? 19.844 7.543 0.355 1 86.19 254 THR A CA 1
ATOM 2026 C C . THR A 1 254 ? 18.594 8.25 0.897 1 86.19 254 THR A C 1
ATOM 2028 O O . THR A 1 254 ? 18.375 8.273 2.109 1 86.19 254 THR A O 1
ATOM 2031 N N . GLN A 1 255 ? 17.922 8.828 0.015 1 88.62 255 GLN A N 1
ATOM 2032 C CA . GLN A 1 255 ? 16.672 9.477 0.41 1 88.62 255 GLN A CA 1
ATOM 2033 C C . GLN A 1 255 ? 15.578 8.453 0.693 1 88.62 255 GLN A C 1
ATOM 2035 O O . GLN A 1 255 ? 15.312 7.578 -0.137 1 88.62 255 GLN A O 1
ATOM 2040 N N . PRO A 1 256 ? 15 8.562 1.836 1 91.88 256 PRO A N 1
ATOM 2041 C CA . PRO A 1 256 ? 13.906 7.641 2.137 1 91.88 256 PRO A CA 1
ATOM 2042 C C . PRO A 1 256 ? 12.758 7.738 1.134 1 91.88 256 PRO A C 1
ATOM 2044 O O . PRO A 1 256 ? 12.578 8.781 0.496 1 91.88 256 PRO A O 1
ATOM 2047 N N . PHE A 1 257 ? 12.039 6.711 1.083 1 93.75 257 PHE A N 1
ATOM 2048 C CA . PHE A 1 257 ? 10.961 6.543 0.119 1 93.75 257 PHE A CA 1
ATOM 2049 C C . PHE A 1 257 ? 9.961 7.691 0.225 1 93.75 257 PHE A C 1
ATOM 2051 O O . PHE A 1 257 ? 9.648 8.344 -0.772 1 93.75 257 PHE A O 1
ATOM 2058 N N . LEU A 1 258 ? 9.477 8.008 1.398 1 95.31 258 LEU A N 1
ATOM 2059 C CA . LEU A 1 258 ? 8.461 9.039 1.576 1 95.31 258 LEU A CA 1
ATOM 2060 C C . LEU A 1 258 ? 9.086 10.43 1.537 1 95.31 258 LEU A C 1
ATOM 2062 O O . LEU A 1 258 ? 8.43 11.391 1.137 1 95.31 258 LEU A O 1
ATOM 2066 N N . ALA A 1 259 ? 10.359 10.555 1.945 1 92.12 259 ALA A N 1
ATOM 2067 C CA . ALA A 1 259 ? 11.031 11.852 1.907 1 92.12 259 ALA A CA 1
ATOM 2068 C C . ALA A 1 259 ? 11.086 12.398 0.484 1 92.12 259 ALA A C 1
ATOM 2070 O O . ALA A 1 259 ? 10.961 13.602 0.272 1 92.12 259 ALA A O 1
ATOM 2071 N N . ALA A 1 260 ? 11.234 11.484 -0.436 1 91 260 ALA A N 1
ATOM 2072 C CA . ALA A 1 260 ? 11.328 11.875 -1.841 1 91 260 ALA A CA 1
ATOM 2073 C C . ALA A 1 260 ? 9.992 12.438 -2.338 1 91 260 ALA A C 1
ATOM 2075 O O . ALA A 1 260 ? 9.953 13.18 -3.324 1 91 260 ALA A O 1
ATOM 2076 N N . ARG A 1 261 ? 8.977 12.188 -1.645 1 94.12 261 ARG A N 1
ATOM 2077 C CA . ARG A 1 261 ? 7.645 12.57 -2.094 1 94.12 261 ARG A CA 1
ATOM 2078 C C . ARG A 1 261 ? 7.207 13.883 -1.446 1 94.12 261 ARG A C 1
ATOM 2080 O O . ARG A 1 261 ? 6.246 14.516 -1.896 1 94.12 261 ARG A O 1
ATOM 2087 N N . ILE A 1 262 ? 7.875 14.367 -0.47 1 96.06 262 ILE A N 1
ATOM 2088 C CA . ILE A 1 262 ? 7.422 15.484 0.355 1 96.06 262 ILE A CA 1
ATOM 2089 C C . ILE A 1 262 ? 7.367 16.766 -0.485 1 96.06 262 ILE A C 1
ATOM 2091 O O . ILE A 1 262 ? 6.363 17.469 -0.479 1 96.06 262 ILE A O 1
ATOM 2095 N N . GLU A 1 263 ? 8.414 16.984 -1.212 1 94.56 263 GLU A N 1
ATOM 2096 C CA . GLU A 1 263 ? 8.445 18.234 -1.958 1 94.56 263 GLU A CA 1
ATOM 2097 C C . GLU A 1 263 ? 7.355 18.266 -3.027 1 94.56 263 GLU A C 1
ATOM 2099 O O . GLU A 1 263 ? 6.57 19.219 -3.096 1 94.56 263 GLU A O 1
ATOM 2104 N N . PRO A 1 264 ? 7.242 17.203 -3.861 1 94.81 264 PRO A N 1
ATOM 2105 C CA . PRO A 1 264 ? 6.164 17.219 -4.852 1 94.81 264 PRO A CA 1
ATOM 2106 C C . PRO A 1 264 ? 4.781 17.328 -4.215 1 94.81 264 PRO A C 1
ATOM 2108 O O . PRO A 1 264 ? 3.914 18.047 -4.727 1 94.81 264 PRO A O 1
ATOM 2111 N N . VAL A 1 265 ? 4.566 16.703 -3.145 1 96.31 265 VAL A N 1
ATOM 2112 C CA . VAL A 1 265 ? 3.283 16.734 -2.451 1 96.31 265 VAL A CA 1
ATOM 2113 C C . VAL A 1 265 ? 3.01 18.141 -1.93 1 96.31 265 VAL A C 1
ATOM 2115 O O . VAL A 1 265 ? 1.914 18.688 -2.111 1 96.31 265 VAL A O 1
ATOM 2118 N N . CYS A 1 266 ? 3.998 18.75 -1.345 1 97.38 266 CYS A N 1
ATOM 2119 C CA . CYS A 1 266 ? 3.844 20.094 -0.788 1 97.38 266 CYS A CA 1
ATOM 2120 C C . CYS A 1 266 ? 3.602 21.109 -1.891 1 97.38 266 CYS A C 1
ATOM 2122 O O . CYS A 1 266 ? 2.801 22.031 -1.723 1 97.38 266 CYS A O 1
ATOM 2124 N N . ARG A 1 267 ? 4.27 20.938 -2.998 1 95.75 267 ARG A N 1
ATOM 2125 C CA . ARG A 1 267 ? 4.051 21.828 -4.125 1 95.75 267 ARG A CA 1
ATOM 2126 C C . ARG A 1 267 ? 2.609 21.75 -4.621 1 95.75 267 ARG A C 1
ATOM 2128 O O . ARG A 1 267 ? 2.01 22.766 -4.984 1 95.75 267 ARG A O 1
ATOM 2135 N N . GLN A 1 268 ? 2.109 20.562 -4.625 1 94.62 268 GLN A N 1
ATOM 2136 C CA . GLN A 1 268 ? 0.716 20.391 -5.02 1 94.62 268 GLN A CA 1
ATOM 2137 C C . GLN A 1 268 ? -0.228 21.047 -4.023 1 94.62 268 GLN A C 1
ATOM 2139 O O . GLN A 1 268 ? -1.167 21.75 -4.418 1 94.62 268 GLN A O 1
ATOM 2144 N N . PHE A 1 269 ? 0.039 20.891 -2.77 1 96.81 269 PHE A N 1
ATOM 2145 C CA . PHE A 1 269 ? -0.783 21.516 -1.735 1 96.81 269 PHE A CA 1
ATOM 2146 C C . PHE A 1 269 ? -0.76 23.031 -1.862 1 96.81 269 PHE A C 1
ATOM 2148 O O . PHE A 1 269 ? -1.809 23.672 -1.814 1 96.81 269 PHE A O 1
ATOM 2155 N N . ILE A 1 270 ? 0.413 23.516 -2.076 1 96.75 270 ILE A N 1
ATOM 2156 C CA . ILE A 1 270 ? 0.59 24.969 -2.139 1 96.75 270 ILE A CA 1
ATOM 2157 C C . ILE A 1 270 ? -0.106 25.516 -3.381 1 96.75 270 ILE A C 1
ATOM 2159 O O . ILE A 1 270 ? -0.755 26.562 -3.324 1 96.75 270 ILE A O 1
ATOM 2163 N N . SER A 1 271 ? 0.028 24.781 -4.457 1 94.38 271 SER A N 1
ATOM 2164 C CA . SER A 1 271 ? -0.657 25.188 -5.68 1 94.38 271 SER A CA 1
ATOM 2165 C C . SER A 1 271 ? -2.166 25.266 -5.473 1 94.38 271 SER A C 1
ATOM 2167 O O . SER A 1 271 ? -2.818 26.203 -5.902 1 94.38 271 SER A O 1
ATOM 2169 N N . GLU A 1 272 ? -2.695 24.312 -4.824 1 95.25 272 GLU A N 1
ATOM 2170 C CA . GLU A 1 272 ? -4.125 24.297 -4.527 1 95.25 272 GLU A CA 1
ATOM 2171 C C . GLU A 1 272 ? -4.512 25.422 -3.57 1 95.25 272 GLU A C 1
ATOM 2173 O O . GLU A 1 272 ? -5.547 26.062 -3.748 1 95.25 272 GLU A O 1
ATOM 2178 N N . LEU A 1 273 ? -3.682 25.641 -2.604 1 97.19 273 LEU A N 1
ATOM 2179 C CA . LEU A 1 273 ? -3.928 26.688 -1.626 1 97.19 273 LEU A CA 1
ATOM 2180 C C . LEU A 1 273 ? -3.959 28.062 -2.299 1 97.19 273 LEU A C 1
ATOM 2182 O O . LEU A 1 273 ? -4.871 28.844 -2.055 1 97.19 273 LEU A O 1
ATOM 2186 N N . LEU A 1 274 ? -3.02 28.281 -3.148 1 94.31 274 LEU A N 1
ATOM 2187 C CA . LEU A 1 274 ? -2.873 29.594 -3.766 1 94.31 274 LEU A CA 1
ATOM 2188 C C . LEU A 1 274 ? -3.959 29.828 -4.812 1 94.31 274 LEU A C 1
ATOM 2190 O O . LEU A 1 274 ? -4.18 30.969 -5.242 1 94.31 274 LEU A O 1
ATOM 2194 N N . SER A 1 275 ? -4.625 28.75 -5.211 1 94.19 275 SER A N 1
ATOM 2195 C CA . SER A 1 275 ? -5.758 28.875 -6.121 1 94.19 275 SER A CA 1
ATOM 2196 C C . SER A 1 275 ? -7.07 29 -5.352 1 94.19 275 SER A C 1
ATOM 2198 O O . SER A 1 275 ? -8.125 29.203 -5.953 1 94.19 275 SER A O 1
ATOM 2200 N N . SER A 1 276 ? -6.98 28.859 -4.062 1 95.56 276 SER A N 1
ATOM 2201 C CA . SER A 1 276 ? -8.156 28.984 -3.199 1 95.56 276 SER A CA 1
ATOM 2202 C C . SER A 1 276 ? -8.453 30.453 -2.891 1 95.56 276 SER A C 1
ATOM 2204 O O . SER A 1 276 ? -7.734 31.344 -3.346 1 95.56 276 SER A O 1
ATOM 2206 N N . PRO A 1 277 ? -9.539 30.734 -2.115 1 96.38 277 PRO A N 1
ATOM 2207 C CA . PRO A 1 277 ? -9.938 32.125 -1.835 1 96.38 277 PRO A CA 1
ATOM 2208 C C . PRO A 1 277 ? -8.891 32.875 -1.013 1 96.38 277 PRO A C 1
ATOM 2210 O O . PRO A 1 277 ? -8.992 34.094 -0.857 1 96.38 277 PRO A O 1
ATOM 2213 N N . ILE A 1 278 ? -7.832 32.219 -0.546 1 96.75 278 ILE A N 1
ATOM 2214 C CA . ILE A 1 278 ? -6.781 32.906 0.199 1 96.75 278 ILE A CA 1
ATOM 2215 C C . ILE A 1 278 ? -6.145 33.969 -0.677 1 96.75 278 ILE A C 1
ATOM 2217 O O . ILE A 1 278 ? -5.652 35 -0.17 1 96.75 278 ILE A O 1
ATOM 2221 N N . ARG A 1 279 ? -6.191 33.844 -1.984 1 93.62 279 ARG A N 1
ATOM 2222 C CA . ARG A 1 279 ? -5.547 34.75 -2.932 1 93.62 279 ARG A CA 1
ATOM 2223 C C . ARG A 1 279 ? -6.117 36.156 -2.816 1 93.62 279 ARG A C 1
ATOM 2225 O O . ARG A 1 279 ? -5.426 37.125 -3.102 1 93.62 279 ARG A O 1
ATOM 2232 N N . PHE A 1 280 ? -7.336 36.25 -2.363 1 94.31 280 PHE A N 1
ATOM 2233 C CA . PHE A 1 280 ? -8 37.562 -2.275 1 94.31 280 PHE A CA 1
ATOM 2234 C C . PHE A 1 280 ? -7.523 38.344 -1.051 1 94.31 280 PHE A C 1
ATOM 2236 O O . PHE A 1 280 ? -7.762 39.531 -0.938 1 94.31 280 PHE A O 1
ATOM 2243 N N . LEU A 1 281 ? -6.844 37.594 -0.168 1 95.81 281 LEU A N 1
ATOM 2244 C CA . LEU A 1 281 ? -6.414 38.188 1.089 1 95.81 281 LEU A CA 1
ATOM 2245 C C . LEU A 1 281 ? -4.914 38.469 1.075 1 95.81 281 LEU A C 1
ATOM 2247 O O . LEU A 1 281 ? -4.367 38.969 2.053 1 95.81 281 LEU A O 1
ATOM 2251 N N . LEU A 1 282 ? -4.258 38.125 -0.034 1 93.88 282 LEU A N 1
ATOM 2252 C CA . LEU A 1 282 ? -2.807 38.219 -0.111 1 93.88 282 LEU A CA 1
ATOM 2253 C C . LEU A 1 282 ? -2.395 39.469 -0.883 1 93.88 282 LEU A C 1
ATOM 2255 O O . LEU A 1 282 ? -3.141 39.938 -1.743 1 93.88 282 LEU A O 1
ATOM 2259 N N . ARG A 1 283 ? -1.207 39.938 -0.493 1 85.06 283 ARG A N 1
ATOM 2260 C CA . ARG A 1 283 ? -0.599 41.062 -1.204 1 85.06 283 ARG A CA 1
ATOM 2261 C C . ARG A 1 283 ? 0.096 40.594 -2.477 1 85.06 283 ARG A C 1
ATOM 2263 O O . ARG A 1 283 ? 1.261 40.188 -2.441 1 85.06 283 ARG A O 1
ATOM 2270 N N . THR A 1 284 ? -0.567 40.219 -3.572 1 68.56 284 THR A N 1
ATOM 2271 C CA . THR A 1 284 ? 0.093 39.656 -4.742 1 68.56 284 THR A CA 1
ATOM 2272 C C . THR A 1 284 ? 0.305 40.719 -5.812 1 68.56 284 THR A C 1
ATOM 2274 O O . THR A 1 284 ? 1.199 40.594 -6.652 1 68.56 284 THR A O 1
ATOM 2277 N N . SER A 1 285 ? -0.436 41.688 -5.965 1 59.94 285 SER A N 1
ATOM 2278 C CA . SER A 1 285 ? -0.477 42.625 -7.098 1 59.94 285 SER A CA 1
ATOM 2279 C C . SER A 1 285 ? 0.899 43.219 -7.375 1 59.94 285 SER A C 1
ATOM 2281 O O . SER A 1 285 ? 1.233 43.5 -8.523 1 59.94 285 SER A O 1
ATOM 2283 N N . GLU A 1 286 ? 1.731 43.188 -6.414 1 62.72 286 GLU A N 1
ATOM 2284 C CA . GLU A 1 286 ? 2.936 43.969 -6.668 1 62.72 286 GLU A CA 1
ATOM 2285 C C . GLU A 1 286 ? 4.172 43.062 -6.734 1 62.72 286 GLU A C 1
ATOM 2287 O O . GLU A 1 286 ? 5.297 43.562 -6.84 1 62.72 286 GLU A O 1
ATOM 2292 N N . LYS A 1 287 ? 3.895 41.719 -6.984 1 68.12 287 LYS A N 1
ATOM 2293 C CA . LYS A 1 287 ? 5.125 40.938 -6.867 1 68.12 287 LYS A CA 1
ATOM 2294 C C . LYS A 1 287 ? 5.703 40.625 -8.242 1 68.12 287 LYS A C 1
ATOM 2296 O O . LYS A 1 287 ? 4.973 40.25 -9.156 1 68.12 287 LYS A O 1
ATOM 2301 N N . SER A 1 288 ? 6.996 41 -8.445 1 74.88 288 SER A N 1
ATOM 2302 C CA . SER A 1 288 ? 7.738 40.5 -9.594 1 74.88 288 SER A CA 1
ATOM 2303 C C . SER A 1 288 ? 7.766 39 -9.617 1 74.88 288 SER A C 1
ATOM 2305 O O . SER A 1 288 ? 7.445 38.344 -8.625 1 74.88 288 SER A O 1
ATOM 2307 N N . THR A 1 289 ? 8.055 38.406 -10.789 1 76.31 289 THR A N 1
ATOM 2308 C CA . THR A 1 289 ? 8.156 36.969 -10.938 1 76.31 289 THR A CA 1
ATOM 2309 C C . THR A 1 289 ? 9.164 36.406 -9.945 1 76.31 289 THR A C 1
ATOM 2311 O O . THR A 1 289 ? 8.922 35.344 -9.336 1 76.31 289 THR A O 1
ATOM 2314 N N . GLN A 1 290 ? 10.234 37.062 -9.82 1 78 290 GLN A N 1
ATOM 2315 C CA . GLN A 1 290 ? 11.281 36.625 -8.914 1 78 290 GLN A CA 1
ATOM 2316 C C . GLN A 1 290 ? 10.805 36.656 -7.461 1 78 290 GLN A C 1
ATOM 2318 O O . GLN A 1 290 ? 11.062 35.75 -6.691 1 78 290 GLN A O 1
ATOM 2323 N N . SER A 1 291 ? 10.141 37.719 -7.18 1 79.88 291 SER A N 1
ATOM 2324 C CA . SER A 1 291 ? 9.633 37.875 -5.82 1 79.88 291 SER A CA 1
ATOM 2325 C C . SER A 1 291 ? 8.539 36.844 -5.523 1 79.88 291 SER A C 1
ATOM 2327 O O . SER A 1 291 ? 8.453 36.344 -4.406 1 79.88 291 SER A O 1
ATOM 2329 N N . TYR A 1 292 ? 7.867 36.531 -6.539 1 84.31 292 TYR A N 1
ATOM 2330 C CA . TYR A 1 292 ? 6.812 35.531 -6.402 1 84.31 292 TYR A CA 1
ATOM 2331 C C . TYR A 1 292 ? 7.406 34.156 -6.148 1 84.31 292 TYR A C 1
ATOM 2333 O O . TYR A 1 292 ? 6.938 33.406 -5.27 1 84.31 292 TYR A O 1
ATOM 2341 N N . ASN A 1 293 ? 8.414 33.875 -6.879 1 84.25 293 ASN A N 1
ATOM 2342 C CA . ASN A 1 293 ? 9.062 32.562 -6.699 1 84.25 293 ASN A CA 1
ATOM 2343 C C . ASN A 1 293 ? 9.633 32.406 -5.293 1 84.25 293 ASN A C 1
ATOM 2345 O O . ASN A 1 293 ? 9.539 31.344 -4.691 1 84.25 293 ASN A O 1
ATOM 2349 N N . LYS A 1 294 ? 10.211 33.469 -4.871 1 84.12 294 LYS A N 1
ATOM 2350 C CA . LYS A 1 294 ? 10.75 33.438 -3.516 1 84.12 294 LYS A CA 1
ATOM 2351 C C . LYS A 1 294 ? 9.641 33.281 -2.484 1 84.12 294 LYS A C 1
ATOM 2353 O O . LYS A 1 294 ? 9.812 32.562 -1.493 1 84.12 294 LYS A O 1
ATOM 2358 N N . TRP A 1 295 ? 8.586 33.906 -2.768 1 88.19 295 TRP A N 1
ATOM 2359 C CA . TRP A 1 295 ? 7.402 33.844 -1.915 1 88.19 295 TRP A CA 1
ATOM 2360 C C . TRP A 1 295 ? 6.852 32.406 -1.86 1 88.19 295 TRP A C 1
ATOM 2362 O O . TRP A 1 295 ? 6.543 31.906 -0.782 1 88.19 295 TRP A O 1
ATOM 2372 N N . VAL A 1 296 ? 6.879 31.797 -2.928 1 91 296 VAL A N 1
ATOM 2373 C CA . VAL A 1 296 ? 6.402 30.422 -3.018 1 91 296 VAL A CA 1
ATOM 2374 C C . VAL A 1 296 ? 7.395 29.484 -2.334 1 91 296 VAL A C 1
ATOM 2376 O O . VAL A 1 296 ? 6.996 28.531 -1.652 1 91 296 VAL A O 1
ATOM 2379 N N . GLU A 1 297 ? 8.602 29.766 -2.48 1 93.19 297 GLU A N 1
ATOM 2380 C CA . GLU A 1 297 ? 9.633 28.938 -1.878 1 93.19 297 GLU A CA 1
ATOM 2381 C C . GLU A 1 297 ? 9.578 29 -0.354 1 93.19 297 GLU A C 1
ATOM 2383 O O . GLU A 1 297 ? 9.867 28.016 0.327 1 93.19 297 GLU A O 1
ATOM 2388 N N . GLU A 1 298 ? 9.211 30.125 0.15 1 93.81 298 GLU A N 1
ATOM 2389 C CA . GLU A 1 298 ? 9.047 30.25 1.595 1 93.81 298 GLU A CA 1
ATOM 2390 C C . GLU A 1 298 ? 7.891 29.391 2.1 1 93.81 298 GLU A C 1
ATOM 2392 O O . GLU A 1 298 ? 8 28.75 3.141 1 93.81 298 GLU A O 1
ATOM 2397 N N . LEU A 1 299 ? 6.844 29.438 1.34 1 96.25 299 LEU A N 1
ATOM 2398 C CA . LEU A 1 299 ? 5.703 28.594 1.683 1 96.25 299 LEU A CA 1
ATOM 2399 C C . LEU A 1 299 ? 6.062 27.125 1.581 1 96.25 299 LEU A C 1
ATOM 2401 O O . LEU A 1 299 ? 5.664 26.312 2.428 1 96.25 299 LEU A O 1
ATOM 2405 N N . LEU A 1 300 ? 6.848 26.859 0.566 1 97.44 300 LEU A N 1
ATOM 2406 C CA . LEU A 1 300 ? 7.281 25.469 0.376 1 97.44 300 LEU A CA 1
ATOM 2407 C C . LEU A 1 300 ? 8.125 25 1.556 1 97.44 300 LEU A C 1
ATOM 2409 O O . LEU A 1 300 ? 7.961 23.875 2.033 1 97.44 300 LEU A O 1
ATOM 2413 N N . SER A 1 301 ? 9.008 25.828 1.965 1 97.19 301 SER A N 1
ATOM 2414 C CA . SER A 1 301 ? 9.844 25.5 3.111 1 97.19 301 SER A CA 1
ATOM 2415 C C . SER A 1 301 ? 9 25.234 4.355 1 97.19 301 SER A C 1
ATOM 2417 O O . SER A 1 301 ? 9.258 24.281 5.098 1 97.19 301 SER A O 1
ATOM 2419 N N . LEU A 1 302 ? 8 26 4.57 1 98 302 LEU A N 1
ATOM 2420 C CA . LEU A 1 302 ? 7.098 25.844 5.707 1 98 302 LEU A CA 1
ATOM 2421 C C . LEU A 1 302 ? 6.359 24.516 5.625 1 98 302 LEU A C 1
ATOM 2423 O O . LEU A 1 302 ? 6.328 23.75 6.598 1 98 302 LEU A O 1
ATOM 2427 N N . TYR A 1 303 ? 5.824 24.234 4.473 1 98.62 303 TYR A N 1
ATOM 2428 C CA . TYR A 1 303 ? 5.078 22.984 4.293 1 98.62 303 TYR A CA 1
ATOM 2429 C C . TYR A 1 303 ? 5.992 21.781 4.41 1 98.62 303 TYR A C 1
ATOM 2431 O O . TYR A 1 303 ? 5.602 20.75 4.965 1 98.62 303 TYR A O 1
ATOM 2439 N N . LYS A 1 304 ? 7.18 21.859 3.91 1 97.75 304 LYS A N 1
ATOM 2440 C CA . LYS A 1 304 ? 8.117 20.75 3.963 1 97.75 304 LYS A CA 1
ATOM 2441 C C . LYS A 1 304 ? 8.484 20.406 5.406 1 97.75 304 LYS A C 1
ATOM 2443 O O . LYS A 1 304 ? 8.516 19.234 5.781 1 97.75 304 LYS A O 1
ATOM 2448 N N . VAL A 1 305 ? 8.734 21.406 6.176 1 97.44 305 VAL A N 1
ATOM 2449 C CA . VAL A 1 305 ? 9.086 21.203 7.578 1 97.44 305 VAL A CA 1
ATOM 2450 C C . VAL A 1 305 ? 7.914 20.578 8.32 1 97.44 305 VAL A C 1
ATOM 2452 O O . VAL A 1 305 ? 8.102 19.641 9.102 1 97.44 305 VAL A O 1
ATOM 2455 N N . ALA A 1 306 ? 6.773 21.062 8.062 1 98.62 306 ALA A N 1
ATOM 2456 C CA . ALA A 1 306 ? 5.574 20.516 8.703 1 98.62 306 ALA A CA 1
ATOM 2457 C C . ALA A 1 306 ? 5.328 19.078 8.266 1 98.62 306 ALA A C 1
ATOM 2459 O O . ALA A 1 306 ? 4.965 18.234 9.086 1 98.62 306 ALA A O 1
ATOM 2460 N N . ALA A 1 307 ? 5.504 18.844 6.996 1 98.5 307 ALA A N 1
ATOM 2461 C CA . ALA A 1 307 ? 5.289 17.484 6.469 1 98.5 307 ALA A CA 1
ATOM 2462 C C . ALA A 1 307 ? 6.281 16.5 7.07 1 98.5 307 ALA A C 1
ATOM 2464 O O . ALA A 1 307 ? 5.918 15.367 7.402 1 98.5 307 ALA A O 1
ATOM 2465 N N . GLN A 1 308 ? 7.48 16.922 7.188 1 96.56 308 GLN A N 1
ATOM 2466 C CA . GLN A 1 308 ? 8.492 16.062 7.805 1 96.56 308 GLN A CA 1
ATOM 2467 C C . GLN A 1 308 ? 8.148 15.766 9.258 1 96.56 308 GLN A C 1
ATOM 2469 O O . GLN A 1 308 ? 8.289 14.633 9.711 1 96.56 308 GLN A O 1
ATOM 2474 N N . LEU A 1 309 ? 7.738 16.75 9.938 1 97.44 309 LEU A N 1
ATOM 2475 C CA . LEU A 1 309 ? 7.312 16.531 11.312 1 97.44 309 LEU A CA 1
ATOM 2476 C C . LEU A 1 309 ? 6.141 15.562 11.375 1 97.44 309 LEU A C 1
ATOM 2478 O O . LEU A 1 309 ? 6.105 14.672 12.234 1 97.44 309 LEU A O 1
ATOM 2482 N N . ALA A 1 310 ? 5.16 15.797 10.5 1 98.19 310 ALA A N 1
ATOM 2483 C CA . ALA A 1 310 ? 3.996 14.914 10.469 1 98.19 310 ALA A CA 1
ATOM 2484 C C . ALA A 1 310 ? 4.414 13.461 10.273 1 98.19 310 ALA A C 1
ATOM 2486 O O . ALA A 1 310 ? 3.908 12.57 10.961 1 98.19 310 ALA A O 1
ATOM 2487 N N . LEU A 1 311 ? 5.34 13.219 9.359 1 97.31 311 LEU A N 1
ATOM 2488 C CA . LEU A 1 311 ? 5.809 11.852 9.125 1 97.31 311 LEU A CA 1
ATOM 2489 C C . LEU A 1 311 ? 6.457 11.281 10.375 1 97.31 311 LEU A C 1
ATOM 2491 O O . LEU A 1 311 ? 6.242 10.109 10.711 1 97.31 311 LEU A O 1
ATOM 2495 N N . ILE A 1 312 ? 7.23 12.062 11.023 1 96.19 312 ILE A N 1
ATOM 2496 C CA . ILE A 1 312 ? 7.898 11.617 12.242 1 96.19 312 ILE A CA 1
ATOM 2497 C C . ILE A 1 312 ? 6.855 11.25 13.297 1 96.19 312 ILE A C 1
ATOM 2499 O O . ILE A 1 312 ? 6.941 10.188 13.922 1 96.19 312 ILE A O 1
ATOM 2503 N N . LEU A 1 313 ? 5.898 12.094 13.461 1 97 313 LEU A N 1
ATOM 2504 C CA . LEU A 1 313 ? 4.902 11.883 14.508 1 97 313 LEU A CA 1
ATOM 2505 C C . LEU A 1 313 ? 3.986 10.719 14.156 1 97 313 LEU A C 1
ATOM 2507 O O . LEU A 1 313 ? 3.668 9.891 15.016 1 97 313 LEU A O 1
ATOM 2511 N N . TRP A 1 314 ? 3.578 10.594 12.875 1 97.31 314 TRP A N 1
ATOM 2512 C CA . TRP A 1 314 ? 2.73 9.484 12.445 1 97.31 314 TRP A CA 1
ATOM 2513 C C . TRP A 1 314 ? 3.486 8.164 12.516 1 97.31 314 TRP A C 1
ATOM 2515 O O . TRP A 1 314 ? 2.873 7.09 12.539 1 97.31 314 TRP A O 1
ATOM 2525 N N . GLY A 1 315 ? 4.793 8.289 12.438 1 95.81 315 GLY A N 1
ATOM 2526 C CA . GLY A 1 315 ? 5.621 7.105 12.586 1 95.81 315 GLY A CA 1
ATOM 2527 C C . GLY A 1 315 ? 5.676 6.586 14.008 1 95.81 315 GLY A C 1
ATOM 2528 O O . GLY A 1 315 ? 6.195 5.496 14.258 1 95.81 315 GLY A O 1
ATOM 2529 N N . GLN A 1 316 ? 5.121 7.375 14.898 1 94.44 316 GLN A N 1
ATOM 2530 C CA . GLN A 1 316 ? 4.969 6.93 16.281 1 94.44 316 GLN A CA 1
ATOM 2531 C C . GLN A 1 316 ? 3.654 6.176 16.469 1 94.44 316 GLN A C 1
ATOM 2533 O O . GLN A 1 316 ? 2.758 6.258 15.625 1 94.44 316 GLN A O 1
ATOM 2538 N N . ARG A 1 317 ? 3.529 5.449 17.578 1 94.25 317 ARG A N 1
ATOM 2539 C CA . ARG A 1 317 ? 2.35 4.621 17.797 1 94.25 317 ARG A CA 1
ATOM 2540 C C . ARG A 1 317 ? 1.156 5.473 18.219 1 94.25 317 ARG A C 1
ATOM 2542 O O . ARG A 1 317 ? 0.005 5.062 18.047 1 94.25 317 ARG A O 1
ATOM 2549 N N . ALA A 1 318 ? 1.457 6.637 18.75 1 94.5 318 ALA A N 1
ATOM 2550 C CA . ALA A 1 318 ? 0.368 7.535 19.125 1 94.5 318 ALA A CA 1
ATOM 2551 C C . ALA A 1 318 ? -0.417 7.988 17.891 1 94.5 318 ALA A C 1
ATOM 2553 O O . ALA A 1 318 ? 0.165 8.234 16.844 1 94.5 318 ALA A O 1
ATOM 2554 N N . SER A 1 319 ? -1.691 8.062 18.047 1 96.25 319 SER A N 1
ATOM 2555 C CA . SER A 1 319 ? -2.531 8.609 17 1 96.25 319 SER A CA 1
ATOM 2556 C C . SER A 1 319 ? -2.76 10.109 17.188 1 96.25 319 SER A C 1
ATOM 2558 O O . SER A 1 319 ? -2.775 10.602 18.312 1 96.25 319 SER A O 1
ATOM 2560 N N . ILE A 1 320 ? -2.926 10.797 16.094 1 97.5 320 ILE A N 1
ATOM 2561 C CA . ILE A 1 320 ? -3.047 12.25 16.125 1 97.5 320 ILE A CA 1
ATOM 2562 C C . ILE A 1 320 ? -4.473 12.656 15.766 1 97.5 320 ILE A C 1
ATOM 2564 O O . ILE A 1 320 ? -5.078 12.086 14.859 1 97.5 320 ILE A O 1
ATOM 2568 N N . ALA A 1 321 ? -4.992 13.578 16.5 1 97.56 321 ALA A N 1
ATOM 2569 C CA . ALA A 1 321 ? -6.277 14.188 16.156 1 97.56 321 ALA A CA 1
ATOM 2570 C C . ALA A 1 321 ? -6.152 15.711 16.062 1 97.56 321 ALA A C 1
ATOM 2572 O O . ALA A 1 321 ? -5.434 16.328 16.844 1 97.56 321 ALA A O 1
ATOM 2573 N N . VAL A 1 322 ? -6.793 16.219 15.094 1 98.06 322 VAL A N 1
ATOM 2574 C CA . VAL A 1 322 ? -6.898 17.656 14.922 1 98.06 322 VAL A CA 1
ATOM 2575 C C . VAL A 1 322 ? -8.297 18.125 15.328 1 98.06 322 VAL A C 1
ATOM 2577 O O . VAL A 1 322 ? -9.289 17.766 14.695 1 98.06 322 VAL A O 1
ATOM 2580 N N . ARG A 1 323 ? -8.367 18.938 16.328 1 96.94 323 ARG A N 1
ATOM 2581 C CA . ARG A 1 323 ? -9.656 19.422 16.797 1 96.94 323 ARG A CA 1
ATOM 2582 C C . ARG A 1 323 ? -9.953 20.812 16.266 1 96.94 323 ARG A C 1
ATOM 2584 O O . ARG A 1 323 ? -9.125 21.719 16.391 1 96.94 323 ARG A O 1
ATOM 2591 N N . THR A 1 324 ? -11.141 20.828 15.734 1 96.12 324 THR A N 1
ATOM 2592 C CA . THR A 1 324 ? -11.57 22.094 15.164 1 96.12 324 THR A CA 1
ATOM 2593 C C . THR A 1 324 ? -12.656 22.734 16.016 1 96.12 324 THR A C 1
ATOM 2595 O O . THR A 1 324 ? -12.922 22.281 17.141 1 96.12 324 THR A O 1
ATOM 2598 N N . LEU A 1 325 ? -13.188 23.812 15.547 1 95.19 325 LEU A N 1
ATOM 2599 C CA . LEU A 1 325 ? -14.023 24.719 16.312 1 95.19 325 LEU A CA 1
ATOM 2600 C C . LEU A 1 325 ? -15.18 23.984 16.984 1 95.19 325 LEU A C 1
ATOM 2602 O O . LEU A 1 325 ? -15.469 24.219 18.156 1 95.19 325 LEU A O 1
ATOM 2606 N N . ASP A 1 326 ? -15.773 22.969 16.328 1 91.25 326 ASP A N 1
ATOM 2607 C CA . ASP A 1 326 ? -16.969 22.297 16.812 1 91.25 326 ASP A CA 1
ATOM 2608 C C . ASP A 1 326 ? -16.609 21.266 17.891 1 91.25 326 ASP A C 1
ATOM 2610 O O . ASP A 1 326 ? -17.484 20.844 18.656 1 91.25 326 ASP A O 1
ATOM 2614 N N . GLU A 1 327 ? -15.398 20.969 17.969 1 93.38 327 GLU A N 1
ATOM 2615 C CA . GLU A 1 327 ? -14.961 19.922 18.891 1 93.38 327 GLU A CA 1
ATOM 2616 C C . GLU A 1 327 ? -14.305 20.531 20.141 1 93.38 327 GLU A C 1
ATOM 2618 O O . GLU A 1 327 ? -13.969 19.797 21.078 1 93.38 327 GLU A O 1
ATOM 2623 N N . LEU A 1 328 ? -14.18 21.828 20.109 1 93.5 328 LEU A N 1
ATOM 2624 C CA . LEU A 1 328 ? -13.469 22.484 21.203 1 93.5 328 LEU A CA 1
ATOM 2625 C C . LEU A 1 328 ? -14.414 22.797 22.344 1 93.5 328 LEU A C 1
ATOM 2627 O O . LEU A 1 328 ? -15.578 23.141 22.125 1 93.5 328 LEU A O 1
ATOM 2631 N N . PRO A 1 329 ? -13.922 22.703 23.516 1 90.75 329 PRO A N 1
ATOM 2632 C CA . PRO A 1 329 ? -14.711 23.172 24.641 1 90.75 329 PRO A CA 1
ATOM 2633 C C . PRO A 1 329 ? -14.844 24.703 24.688 1 90.75 329 PRO A C 1
ATOM 2635 O O . PRO A 1 329 ? -14.133 25.406 23.969 1 90.75 329 PRO A O 1
ATOM 2638 N N . LEU A 1 330 ? -15.742 25.078 25.562 1 93.88 330 LEU A N 1
ATOM 2639 C CA . LEU A 1 330 ? -15.812 26.516 25.812 1 93.88 330 LEU A CA 1
ATOM 2640 C C . LEU A 1 330 ? -14.516 27.016 26.453 1 93.88 330 LEU A C 1
ATOM 2642 O O . LEU A 1 330 ? -13.883 26.297 27.219 1 93.88 330 LEU A O 1
ATOM 2646 N N . PHE A 1 331 ? -14.242 28.281 26.125 1 96.19 331 PHE A N 1
ATOM 2647 C CA . PHE A 1 331 ? -12.969 28.844 26.578 1 96.19 331 PHE A CA 1
ATOM 2648 C C . PHE A 1 331 ? -12.953 29.016 28.094 1 96.19 331 PHE A C 1
ATOM 2650 O O . PHE A 1 331 ? -13.914 29.516 28.672 1 96.19 331 PHE A O 1
ATOM 2657 N N . ARG A 1 332 ? -11.93 28.562 28.656 1 94.38 332 ARG A N 1
ATOM 2658 C CA . ARG A 1 332 ? -11.578 28.797 30.062 1 94.38 332 ARG A CA 1
ATOM 2659 C C . ARG A 1 332 ? -10.086 29.062 30.219 1 94.38 332 ARG A C 1
ATOM 2661 O O . ARG A 1 332 ? -9.266 28.328 29.656 1 94.38 332 ARG A O 1
ATOM 2668 N N . ILE A 1 333 ? -9.859 30.094 30.953 1 92.5 333 ILE A N 1
ATOM 2669 C CA . ILE A 1 333 ? -8.453 30.391 31.172 1 92.5 333 ILE A CA 1
ATOM 2670 C C . ILE A 1 333 ? -7.754 29.203 31.812 1 92.5 333 ILE A C 1
ATOM 2672 O O . ILE A 1 333 ? -8.32 28.547 32.688 1 92.5 333 ILE A O 1
ATOM 2676 N N . GLY A 1 334 ? -6.633 28.75 31.266 1 89.25 334 GLY A N 1
ATOM 2677 C CA . GLY A 1 334 ? -5.875 27.656 31.828 1 89.25 334 GLY A CA 1
ATOM 2678 C C . GLY A 1 334 ? -6.195 26.312 31.188 1 89.25 334 GLY A C 1
ATOM 2679 O O . GLY A 1 334 ? -5.562 25.312 31.5 1 89.25 334 GLY A O 1
ATOM 2680 N N . ASP A 1 335 ? -7.191 26.344 30.359 1 92.69 335 ASP A N 1
ATOM 2681 C CA . ASP A 1 335 ? -7.496 25.109 29.641 1 92.69 335 ASP A CA 1
ATOM 2682 C C . ASP A 1 335 ? -6.309 24.656 28.797 1 92.69 335 ASP A C 1
ATOM 2684 O O . ASP A 1 335 ? -5.625 25.469 28.188 1 92.69 335 ASP A O 1
ATOM 2688 N N . GLU A 1 336 ? -6.062 23.391 28.797 1 93 336 GLU A N 1
ATOM 2689 C CA . GLU A 1 336 ? -4.902 22.859 28.078 1 93 336 GLU A CA 1
ATOM 2690 C C . GLU A 1 336 ? -5.176 22.766 26.578 1 93 336 GLU A C 1
ATOM 2692 O O . GLU A 1 336 ? -4.246 22.828 25.766 1 93 336 GLU A O 1
ATOM 2697 N N . GLU A 1 337 ? -6.414 22.688 26.156 1 95.69 337 GLU A N 1
ATOM 2698 C CA . GLU A 1 337 ? -6.754 22.406 24.766 1 95.69 337 GLU A CA 1
ATOM 2699 C C . GLU A 1 337 ? -7.004 23.703 24 1 95.69 337 GLU A C 1
ATOM 2701 O O . GLU A 1 337 ? -6.914 23.719 22.766 1 95.69 337 GLU A O 1
ATOM 2706 N N . VAL A 1 338 ? -7.367 24.766 24.766 1 96.25 338 VAL A N 1
ATOM 2707 C CA . VAL A 1 338 ? -7.738 25.984 24.062 1 96.25 338 VAL A CA 1
ATOM 2708 C C . VAL A 1 338 ? -7.047 27.188 24.719 1 96.25 338 VAL A C 1
ATOM 2710 O O . VAL A 1 338 ? -7.066 27.328 25.938 1 96.25 338 VAL A O 1
ATOM 2713 N N . SER A 1 339 ? -6.414 28 23.953 1 95.69 339 SER A N 1
ATOM 2714 C CA . SER A 1 339 ? -5.812 29.266 24.375 1 95.69 339 SER A CA 1
ATOM 2715 C C . SER A 1 339 ? -6.379 30.438 23.594 1 95.69 339 SER A C 1
ATOM 2717 O O . SER A 1 339 ? -6.719 30.312 22.422 1 95.69 339 SER A O 1
ATOM 2719 N N . ALA A 1 340 ? -6.516 31.516 24.266 1 96.25 340 ALA A N 1
ATOM 2720 C CA . ALA A 1 340 ? -6.957 32.75 23.594 1 96.25 340 ALA A CA 1
ATOM 2721 C C . ALA A 1 340 ? -5.824 33.344 22.781 1 96.25 340 ALA A C 1
ATOM 2723 O O . ALA A 1 340 ? -4.656 33.281 23.188 1 96.25 340 ALA A O 1
ATOM 2724 N N . HIS A 1 341 ? -6.199 33.875 21.688 1 96.31 341 HIS A N 1
ATOM 2725 C CA . HIS A 1 341 ? -5.207 34.625 20.922 1 96.31 341 HIS A CA 1
ATOM 2726 C C . HIS A 1 341 ? -4.578 35.75 21.75 1 96.31 341 HIS A C 1
ATOM 2728 O O . HIS A 1 341 ? -5.254 36.375 22.578 1 96.31 341 HIS A O 1
ATOM 2734 N N . ARG A 1 342 ? -3.355 36.031 21.531 1 93.69 342 ARG A N 1
ATOM 2735 C CA . ARG A 1 342 ? -2.584 37 22.328 1 93.69 342 ARG A CA 1
ATOM 2736 C C . ARG A 1 342 ? -3.182 38.406 22.25 1 93.69 342 ARG A C 1
ATOM 2738 O O . ARG A 1 342 ? -3.016 39.188 23.156 1 93.69 342 ARG A O 1
ATOM 2745 N N . LEU A 1 343 ? -3.842 38.656 21.172 1 93.81 343 LEU A N 1
ATOM 2746 C CA . LEU A 1 343 ? -4.398 40 20.938 1 93.81 343 LEU A CA 1
ATOM 2747 C C . LEU A 1 343 ? -5.492 40.312 21.953 1 93.81 343 LEU A C 1
ATOM 2749 O O . LEU A 1 343 ? -5.898 41.469 22.094 1 93.81 343 LEU A O 1
ATOM 2753 N N . HIS A 1 344 ? -5.984 39.281 22.672 1 94.44 344 HIS A N 1
ATOM 2754 C CA . HIS A 1 344 ? -6.941 39.531 23.75 1 94.44 344 HIS A CA 1
ATOM 2755 C C . HIS A 1 344 ? -6.25 40.062 25 1 94.44 344 HIS A C 1
ATOM 2757 O O . HIS A 1 344 ? -6.906 40.594 25.891 1 94.44 344 HIS A O 1
ATOM 2763 N N . HIS A 1 345 ? -4.961 39.906 25.156 1 92.44 345 HIS A N 1
ATOM 2764 C CA . HIS A 1 345 ? -4.141 40.406 26.25 1 92.44 345 HIS A CA 1
ATOM 2765 C C . HIS A 1 345 ? -4.664 39.906 27.594 1 92.44 345 HIS A C 1
ATOM 2767 O O . HIS A 1 345 ? -4.852 40.719 28.516 1 92.44 345 HIS A O 1
ATOM 2773 N N . LEU A 1 346 ? -4.934 38.625 27.578 1 91.31 346 LEU A N 1
ATOM 2774 C CA . LEU A 1 346 ? -5.391 38.031 28.828 1 91.31 346 LEU A CA 1
ATOM 2775 C C . LEU A 1 346 ? -4.211 37.625 29.688 1 91.31 346 LEU A C 1
ATOM 2777 O O . LEU A 1 346 ? -3.289 36.969 29.203 1 91.31 346 LEU A O 1
ATOM 2781 N N . ASP A 1 347 ? -4.23 38 30.922 1 87.38 347 ASP A N 1
ATOM 2782 C CA . ASP A 1 347 ? -3.254 37.5 31.891 1 87.38 347 ASP A CA 1
ATOM 2783 C C . ASP A 1 347 ? -3.688 36.156 32.438 1 87.38 347 ASP A C 1
ATOM 2785 O O . ASP A 1 347 ? -4.816 35.719 32.219 1 87.38 347 ASP A O 1
ATOM 2789 N N . GLU A 1 348 ? -2.91 35.5 33.25 1 86.19 348 GLU A N 1
ATOM 2790 C CA . GLU A 1 348 ? -3.115 34.125 33.719 1 86.19 348 GLU A CA 1
ATOM 2791 C C . GLU A 1 348 ? -4.332 34.031 34.625 1 86.19 348 GLU A C 1
ATOM 2793 O O . GLU A 1 348 ? -4.969 33 34.719 1 86.19 348 GLU A O 1
ATOM 2798 N N . GLU A 1 349 ? -4.727 35.125 35.156 1 89.12 349 GLU A N 1
ATOM 2799 C CA . GLU A 1 349 ? -5.832 35.094 36.125 1 89.12 349 GLU A CA 1
ATOM 2800 C C . GLU A 1 349 ? -7.043 35.844 35.594 1 89.12 349 GLU A C 1
ATOM 2802 O O . GLU A 1 349 ? -8.07 35.938 36.25 1 89.12 349 GLU A O 1
ATOM 2807 N N . ASP A 1 350 ? -6.961 36.281 34.344 1 92.56 350 ASP A N 1
ATOM 2808 C CA . ASP A 1 350 ? -8.023 37.094 33.781 1 92.56 350 ASP A CA 1
ATOM 2809 C C . ASP A 1 350 ? -9.156 36.219 33.25 1 92.56 350 ASP A C 1
ATOM 2811 O O . ASP A 1 350 ? -9.102 35.75 32.094 1 92.56 350 ASP A O 1
ATOM 2815 N N . THR A 1 351 ? -10.289 36.031 33.938 1 93.69 351 THR A N 1
ATOM 2816 C CA . THR A 1 351 ? -11.383 35.094 33.625 1 93.69 351 THR A CA 1
ATOM 2817 C C . THR A 1 351 ? -12.5 35.844 32.875 1 93.69 351 THR A C 1
ATOM 2819 O O . THR A 1 351 ? -13.625 35.344 32.781 1 93.69 351 THR A O 1
ATOM 2822 N N . ARG A 1 352 ? -12.281 37.062 32.375 1 94.75 352 ARG A N 1
ATOM 2823 C CA . ARG A 1 352 ? -13.336 37.906 31.812 1 94.75 352 ARG A CA 1
ATOM 2824 C C . ARG A 1 352 ? -13.969 37.25 30.594 1 94.75 352 ARG A C 1
ATOM 2826 O O . ARG A 1 352 ? -15.133 37.5 30.281 1 94.75 352 ARG A O 1
ATOM 2833 N N . LEU A 1 353 ? -13.18 36.375 29.938 1 95 353 LEU A N 1
ATOM 2834 C CA . LEU A 1 353 ? -13.695 35.812 28.703 1 95 353 LEU A CA 1
ATOM 2835 C C . LEU A 1 353 ? -14.062 34.344 28.906 1 95 353 LEU A C 1
ATOM 2837 O O . LEU A 1 353 ? -14.367 33.625 27.938 1 95 353 LEU A O 1
ATOM 2841 N N . ASP A 1 354 ? -14.031 33.844 30.156 1 95.56 354 ASP A N 1
ATOM 2842 C CA . ASP A 1 354 ? -14.422 32.469 30.438 1 95.56 354 ASP A CA 1
ATOM 2843 C C . ASP A 1 354 ? -15.859 32.188 30 1 95.56 354 ASP A C 1
ATOM 2845 O O . ASP A 1 354 ? -16.75 33.031 30.25 1 95.56 354 ASP A O 1
ATOM 2849 N N . GLY A 1 355 ? -16.094 31.078 29.266 1 95.06 355 GLY A N 1
ATOM 2850 C CA . GLY A 1 355 ? -17.422 30.688 28.828 1 95.06 355 GLY A CA 1
ATOM 2851 C C . GLY A 1 355 ? -17.75 31.219 27.453 1 95.06 355 GLY A C 1
ATOM 2852 O O . GLY A 1 355 ? -18.766 30.828 26.859 1 95.06 355 GLY A O 1
ATOM 2853 N N . LYS A 1 356 ? -16.938 32.094 26.922 1 94.19 356 LYS A N 1
ATOM 2854 C CA . LYS A 1 356 ? -17.188 32.625 25.594 1 94.19 356 LYS A CA 1
ATOM 2855 C C . LYS A 1 356 ? -16.859 31.594 24.516 1 94.19 356 LYS A C 1
ATOM 2857 O O . LYS A 1 356 ? -16.016 30.719 24.719 1 94.19 356 LYS A O 1
ATOM 2862 N N . LYS A 1 357 ? -17.5 31.812 23.406 1 93.12 357 LYS A N 1
ATOM 2863 C CA . LYS A 1 357 ? -17.297 30.922 22.266 1 93.12 357 LYS A CA 1
ATOM 2864 C C . LYS A 1 357 ? -16.188 31.438 21.359 1 93.12 357 LYS A C 1
ATOM 2866 O O . LYS A 1 357 ? -15.938 32.625 21.297 1 93.12 357 LYS A O 1
ATOM 2871 N N . ALA A 1 358 ? -15.562 30.516 20.734 1 95.94 358 ALA A N 1
ATOM 2872 C CA . ALA A 1 358 ? -14.547 30.875 19.75 1 95.94 358 ALA A CA 1
ATOM 2873 C C . ALA A 1 358 ? -15.188 31.422 18.484 1 95.94 358 ALA A C 1
ATOM 2875 O O . ALA A 1 358 ? -16.188 30.891 18 1 95.94 358 ALA A O 1
ATOM 2876 N N . LEU A 1 359 ? -14.703 32.5 18.016 1 97.12 359 LEU A N 1
ATOM 2877 C CA . LEU A 1 359 ? -15.156 33.125 16.766 1 97.12 359 LEU A CA 1
ATOM 2878 C C . LEU A 1 359 ? -14.328 32.594 15.586 1 97.12 359 LEU A C 1
ATOM 2880 O O . LEU A 1 359 ? -14.875 32.25 14.547 1 97.12 359 LEU A O 1
ATOM 2884 N N . LEU A 1 360 ? -13.047 32.594 15.758 1 97.94 360 LEU A N 1
ATOM 2885 C CA . LEU A 1 360 ? -12.094 32.219 14.719 1 97.94 360 LEU A CA 1
ATOM 2886 C C . LEU A 1 360 ? -10.977 31.359 15.297 1 97.94 360 LEU A C 1
ATOM 2888 O O . LEU A 1 360 ? -10.367 31.719 16.312 1 97.94 360 LEU A O 1
ATOM 2892 N N . LEU A 1 361 ? -10.812 30.219 14.711 1 98.31 361 LEU A N 1
ATOM 2893 C CA . LEU A 1 361 ? -9.719 29.328 15.039 1 98.31 361 LEU A CA 1
ATOM 2894 C C . LEU A 1 361 ? -8.5 29.609 14.172 1 98.31 361 LEU A C 1
ATOM 2896 O O . LEU A 1 361 ? -8.539 29.422 12.953 1 98.31 361 LEU A O 1
ATOM 2900 N N . VAL A 1 362 ? -7.383 30.094 14.766 1 97.94 362 VAL A N 1
ATOM 2901 C CA . VAL A 1 362 ? -6.223 30.453 13.953 1 97.94 362 VAL A CA 1
ATOM 2902 C C . VAL A 1 362 ? -5.199 29.312 13.992 1 97.94 362 VAL A C 1
ATOM 2904 O O . VAL A 1 362 ? -4.293 29.266 13.156 1 97.94 362 VAL A O 1
ATOM 2907 N N . GLN A 1 363 ? -5.344 28.438 14.945 1 97.75 363 GLN A N 1
ATOM 2908 C CA . GLN A 1 363 ? -4.582 27.203 15.07 1 97.75 363 GLN A CA 1
ATOM 2909 C C . GLN A 1 363 ? -5.414 26.109 15.734 1 97.75 363 GLN A C 1
ATOM 2911 O O . GLN A 1 363 ? -5.934 26.297 16.828 1 97.75 363 GLN A O 1
ATOM 2916 N N . PRO A 1 364 ? -5.562 25 15.078 1 98.19 364 PRO A N 1
ATOM 2917 C CA . PRO A 1 364 ? -6.316 23.906 15.719 1 98.19 364 PRO A CA 1
ATOM 2918 C C . PRO A 1 364 ? -5.535 23.234 16.844 1 98.19 364 PRO A C 1
ATOM 2920 O O . PRO A 1 364 ? -4.32 23.406 16.953 1 98.19 364 PRO A O 1
ATOM 2923 N N . ALA A 1 365 ? -6.273 22.547 17.656 1 98.38 365 ALA A N 1
ATOM 2924 C CA . ALA A 1 365 ? -5.613 21.734 18.688 1 98.38 365 ALA A CA 1
ATOM 2925 C C . ALA A 1 365 ? -5.082 20.422 18.078 1 98.38 365 ALA A C 1
ATOM 2927 O O . ALA A 1 365 ? -5.754 19.797 17.266 1 98.38 365 ALA A O 1
ATOM 2928 N N . ILE A 1 366 ? -3.889 20.094 18.422 1 98.31 366 ILE A N 1
ATOM 2929 C CA . ILE A 1 366 ? -3.295 18.828 18.016 1 98.31 366 ILE A CA 1
ATOM 2930 C C . ILE A 1 366 ? -3.154 17.922 19.25 1 98.31 366 ILE A C 1
ATOM 2932 O O . ILE A 1 366 ? -2.41 18.234 20.172 1 98.31 366 ILE A O 1
ATOM 2936 N N . LEU A 1 367 ? -3.865 16.844 19.188 1 97.62 367 LEU A N 1
ATOM 2937 C CA . LEU A 1 367 ? -3.867 15.906 20.297 1 97.62 367 LEU A CA 1
ATOM 2938 C C . LEU A 1 367 ? -3.199 14.586 19.906 1 97.62 367 LEU A C 1
ATOM 2940 O O . LEU A 1 367 ? -3.219 14.203 18.734 1 97.62 367 LEU A O 1
ATOM 2944 N N . ALA A 1 368 ? -2.605 13.969 20.875 1 96.94 368 ALA A N 1
ATOM 2945 C CA . ALA A 1 368 ? -2.023 12.641 20.703 1 96.94 368 ALA A CA 1
ATOM 2946 C C . ALA A 1 368 ? -2.719 11.617 21.594 1 96.94 368 ALA A C 1
ATOM 2948 O O . ALA A 1 368 ? -2.844 11.82 22.812 1 96.94 368 ALA A O 1
ATOM 2949 N N . PHE A 1 369 ? -3.156 10.586 20.953 1 96.69 369 PHE A N 1
ATOM 2950 C CA . PHE A 1 369 ? -3.814 9.508 21.688 1 96.69 369 PHE A CA 1
ATOM 2951 C C . PHE A 1 369 ? -2.93 8.266 21.734 1 96.69 369 PHE A C 1
ATOM 2953 O O . PHE A 1 369 ? -2.314 7.902 20.734 1 96.69 369 PHE A O 1
ATOM 2960 N N . GLY A 1 370 ? -2.895 7.66 22.938 1 93.62 370 GLY A N 1
ATOM 2961 C CA . GLY A 1 370 ? -2.139 6.422 23.062 1 93.62 370 GLY A CA 1
ATOM 2962 C C . GLY A 1 370 ? -0.725 6.641 23.578 1 93.62 370 GLY A C 1
ATOM 2963 O O . GLY A 1 370 ? -0.287 7.781 23.734 1 93.62 370 GLY A O 1
ATOM 2964 N N . SER A 1 371 ? -0.022 5.512 23.859 1 86.56 371 SER A N 1
ATOM 2965 C CA . SER A 1 371 ? 1.337 5.527 24.391 1 86.56 371 SER A CA 1
ATOM 2966 C C . SER A 1 371 ? 2.332 4.965 23.391 1 86.56 371 SER A C 1
ATOM 2968 O O . SER A 1 371 ? 1.94 4.484 22.328 1 86.56 371 SER A O 1
ATOM 2970 N N . GLU A 1 372 ? 3.502 4.988 23.766 1 83.69 372 GLU A N 1
ATOM 2971 C CA . GLU A 1 372 ? 4.566 4.426 22.938 1 83.69 372 GLU A CA 1
ATOM 2972 C C . GLU A 1 372 ? 4.453 2.908 22.844 1 83.69 372 GLU A C 1
ATOM 2974 O O . GLU A 1 372 ? 4.977 2.297 21.922 1 83.69 372 GLU A O 1
ATOM 2979 N N . SER A 1 373 ? 3.773 2.307 23.75 1 82.94 373 SER A N 1
ATOM 2980 C CA . SER A 1 373 ? 3.58 0.861 23.781 1 82.94 373 SER A CA 1
ATOM 2981 C C . SER A 1 373 ? 2.295 0.463 23.062 1 82.94 373 SER A C 1
ATOM 2983 O O . SER A 1 373 ? 1.859 -0.688 23.156 1 82.94 373 SER A O 1
ATOM 2985 N N . ALA A 1 374 ? 1.682 1.444 22.375 1 89.31 374 ALA A N 1
ATOM 2986 C CA . ALA A 1 374 ? 0.445 1.204 21.641 1 89.31 374 ALA A CA 1
ATOM 2987 C C . ALA A 1 374 ? -0.688 0.804 22.578 1 89.31 374 ALA A C 1
ATOM 2989 O O . ALA A 1 374 ? -1.371 -0.196 22.344 1 89.31 374 ALA A O 1
ATOM 2990 N N . GLU A 1 375 ? -0.797 1.589 23.688 1 87.38 375 GLU A N 1
ATOM 2991 C CA . GLU A 1 375 ? -1.838 1.391 24.688 1 87.38 375 GLU A CA 1
ATOM 2992 C C . GLU A 1 375 ? -2.486 2.715 25.078 1 87.38 375 GLU A C 1
ATOM 2994 O O . GLU A 1 375 ? -1.984 3.785 24.734 1 87.38 375 GLU A O 1
ATOM 2999 N N . HIS A 1 376 ? -3.746 2.672 25.703 1 89.56 376 HIS A N 1
ATOM 3000 C CA . HIS A 1 376 ? -4.418 3.801 26.328 1 89.56 376 HIS A CA 1
ATOM 3001 C C . HIS A 1 376 ? -4.855 4.832 25.297 1 89.56 376 HIS A C 1
ATOM 3003 O O . HIS A 1 376 ? -4.594 6.023 25.453 1 89.56 376 HIS A O 1
ATOM 3009 N N . TYR A 1 377 ? -5.496 4.34 24.25 1 93.94 377 TYR A N 1
ATOM 3010 C CA . TYR A 1 377 ? -5.949 5.227 23.188 1 93.94 377 TYR A CA 1
ATOM 3011 C C . TYR A 1 377 ? -7.203 5.988 23.609 1 93.94 377 TYR A C 1
ATOM 3013 O O . TYR A 1 377 ? -7.695 6.84 22.875 1 93.94 377 TYR A O 1
ATOM 3021 N N . ASP A 1 378 ? -7.637 5.75 24.828 1 90.5 378 ASP A N 1
ATOM 3022 C CA . ASP A 1 378 ? -8.758 6.48 25.406 1 90.5 378 ASP A CA 1
ATOM 3023 C C . ASP A 1 378 ? -8.281 7.75 26.109 1 90.5 378 ASP A C 1
ATOM 3025 O O . ASP A 1 378 ? -9.094 8.609 26.469 1 90.5 378 ASP A O 1
ATOM 3029 N N . GLN A 1 379 ? -7.039 7.828 26.266 1 92.12 379 GLN A N 1
ATOM 3030 C CA . GLN A 1 379 ? -6.434 9.008 26.875 1 92.12 379 GLN A CA 1
ATOM 3031 C C . GLN A 1 379 ? -5.637 9.805 25.844 1 92.12 379 GLN A C 1
ATOM 3033 O O . GLN A 1 379 ? -5.121 9.25 24.875 1 92.12 379 GLN A O 1
ATOM 3038 N N . HIS A 1 380 ? -5.621 11.172 26.078 1 94.06 380 HIS A N 1
ATOM 3039 C CA . HIS A 1 380 ? -4.883 11.977 25.109 1 94.06 380 HIS A CA 1
ATOM 3040 C C . HIS A 1 380 ? -4.023 13.023 25.812 1 94.06 380 HIS A C 1
ATOM 3042 O O . HIS A 1 380 ? -4.219 13.305 27 1 94.06 380 HIS A O 1
ATOM 3048 N N . LYS A 1 381 ? -3.045 13.422 25.188 1 94.44 381 LYS A N 1
ATOM 3049 C CA . LYS A 1 381 ? -2.201 14.562 25.531 1 94.44 381 LYS A CA 1
ATOM 3050 C C . LYS A 1 381 ? -2.338 15.68 24.5 1 94.44 381 LYS A C 1
ATOM 3052 O O . LYS A 1 381 ? -2.648 15.43 23.328 1 94.44 381 LYS A O 1
ATOM 3057 N N . VAL A 1 382 ? -2.117 16.906 25 1 96.56 382 VAL A N 1
ATOM 3058 C CA . VAL A 1 382 ? -2.188 18.047 24.109 1 96.56 382 VAL A CA 1
ATOM 3059 C C . VAL A 1 382 ? -0.789 18.406 23.594 1 96.56 382 VAL A C 1
ATOM 3061 O O . VAL A 1 382 ? 0.087 18.766 24.375 1 96.56 382 VAL A O 1
ATOM 3064 N N . TRP A 1 383 ? -0.566 18.234 22.344 1 97.31 383 TRP A N 1
ATOM 3065 C CA . TRP A 1 383 ? 0.71 18.609 21.734 1 97.31 383 TRP A CA 1
ATOM 3066 C C . TRP A 1 383 ? 0.721 20.094 21.375 1 97.31 383 TRP A C 1
ATOM 3068 O O . TRP A 1 383 ? 1.759 20.75 21.453 1 97.31 383 TRP A O 1
ATOM 3078 N N . ALA A 1 384 ? -0.379 20.609 20.922 1 97.69 384 ALA A N 1
ATOM 3079 C CA . ALA A 1 384 ? -0.567 22.031 20.641 1 97.69 384 ALA A CA 1
ATOM 3080 C C . ALA A 1 384 ? -1.994 22.469 20.938 1 97.69 384 ALA A C 1
ATOM 3082 O O . ALA A 1 384 ? -2.955 21.859 20.469 1 97.69 384 ALA A O 1
ATOM 3083 N N . PRO A 1 385 ? -2.109 23.438 21.781 1 97 385 PRO A N 1
ATOM 3084 C CA . PRO A 1 385 ? -3.461 23.938 22.031 1 97 385 PRO A CA 1
ATOM 3085 C C . PRO A 1 385 ? -4.035 24.703 20.844 1 97 385 PRO A C 1
ATOM 3087 O O . PRO A 1 385 ? -3.285 25.266 20.047 1 97 385 PRO A O 1
ATOM 3090 N N . ALA A 1 386 ? -5.336 24.688 20.797 1 98.19 386 ALA A N 1
ATOM 3091 C CA . ALA A 1 386 ? -6.008 25.578 19.844 1 98.19 386 ALA A CA 1
ATOM 3092 C C . ALA A 1 386 ? -5.812 27.031 20.234 1 98.19 386 ALA A C 1
ATOM 3094 O O . ALA A 1 386 ? -5.805 27.375 21.422 1 98.19 386 ALA A O 1
ATOM 3095 N N . VAL A 1 387 ? -5.586 27.875 19.297 1 97.75 387 VAL A N 1
ATOM 3096 C CA . VAL A 1 387 ? -5.547 29.312 19.5 1 97.75 387 VAL A CA 1
ATOM 3097 C C . VAL A 1 387 ? -6.762 29.969 18.844 1 97.75 387 VAL A C 1
ATOM 3099 O O . VAL A 1 387 ? -6.969 29.812 17.625 1 97.75 387 VAL A O 1
ATOM 3102 N N . VAL A 1 388 ? -7.531 30.672 19.672 1 97.69 388 VAL A N 1
ATOM 3103 C CA . VAL A 1 388 ? -8.82 31.125 19.156 1 97.69 388 VAL A CA 1
ATOM 3104 C C . VAL A 1 388 ? -8.969 32.625 19.406 1 97.69 388 VAL A C 1
ATOM 3106 O O . VAL A 1 388 ? -8.422 33.156 20.391 1 97.69 388 VAL A O 1
ATOM 3109 N N . LEU A 1 389 ? -9.586 33.281 18.438 1 97.5 389 LEU A N 1
ATOM 3110 C CA . LEU A 1 389 ? -10.211 34.562 18.688 1 97.5 389 LEU A CA 1
ATOM 3111 C C . LEU A 1 389 ? -11.609 34.406 19.25 1 97.5 389 LEU A C 1
ATOM 3113 O O . LEU A 1 389 ? -12.453 33.719 18.641 1 97.5 389 LEU A O 1
ATOM 3117 N N . LEU A 1 390 ? -11.844 35 20.391 1 96.81 390 LEU A N 1
ATOM 3118 C CA . LEU A 1 390 ? -13.102 34.75 21.109 1 96.81 390 LEU A CA 1
ATOM 3119 C C . LEU A 1 390 ? -14.156 35.781 20.672 1 96.81 390 LEU A C 1
ATOM 3121 O O . LEU A 1 390 ? -13.828 36.906 20.344 1 96.81 390 LEU A O 1
ATOM 3125 N N . ASP A 1 391 ? -15.367 35.25 20.656 1 94.19 391 ASP A N 1
ATOM 3126 C CA . ASP A 1 391 ? -16.516 36.156 20.453 1 94.19 391 ASP A CA 1
ATOM 3127 C C . ASP A 1 391 ? -16.828 36.938 21.719 1 94.19 391 ASP A C 1
ATOM 3129 O O . ASP A 1 391 ? -17.438 36.406 22.641 1 94.19 391 ASP A O 1
ATOM 3133 N N . THR A 1 392 ? -16.516 38.219 21.75 1 89.75 392 THR A N 1
ATOM 3134 C CA . THR A 1 392 ? -16.672 39 22.969 1 89.75 392 THR A CA 1
ATOM 3135 C C . THR A 1 392 ? -18.047 39.656 23.031 1 89.75 392 THR A C 1
ATOM 3137 O O . THR A 1 392 ? -18.359 40.375 23.984 1 89.75 392 THR A O 1
ATOM 3140 N N . GLN A 1 393 ? -18.906 39.469 22.078 1 83.69 393 GLN A N 1
ATOM 3141 C CA . GLN A 1 393 ? -20.25 40.031 22.094 1 83.69 393 GLN A CA 1
ATOM 3142 C C . GLN A 1 393 ? -21.234 39.094 22.75 1 83.69 393 GLN A C 1
ATOM 3144 O O . GLN A 1 393 ? -21.047 37.875 22.734 1 83.69 393 GLN A O 1
ATOM 3149 N N . MET B 1 1 ? 42.219 23.891 -112.312 1 27.7 1 MET B N 1
ATOM 3150 C CA . MET B 1 1 ? 40.844 24.234 -112.125 1 27.7 1 MET B CA 1
ATOM 3151 C C . MET B 1 1 ? 40.188 23.344 -111.062 1 27.7 1 MET B C 1
ATOM 3153 O O . MET B 1 1 ? 40.125 22.125 -111.25 1 27.7 1 MET B O 1
ATOM 3157 N N . SER B 1 2 ? 40.375 23.734 -109.75 1 30.67 2 SER B N 1
ATOM 3158 C CA . SER B 1 2 ? 40.219 23.047 -108.438 1 30.67 2 SER B CA 1
ATOM 3159 C C . SER B 1 2 ? 38.781 22.781 -108.125 1 30.67 2 SER B C 1
ATOM 3161 O O . SER B 1 2 ? 37.969 23.703 -108 1 30.67 2 SER B O 1
ATOM 3163 N N . GLU B 1 3 ? 38.25 21.594 -108.562 1 35.09 3 GLU B N 1
ATOM 3164 C CA . GLU B 1 3 ? 36.875 21.156 -108.375 1 35.09 3 GLU B CA 1
ATOM 3165 C C . GLU B 1 3 ? 36.469 21.078 -106.938 1 35.09 3 GLU B C 1
ATOM 3167 O O . GLU B 1 3 ? 37.156 20.406 -106.125 1 35.09 3 GLU B O 1
ATOM 3172 N N . ASN B 1 4 ? 35.875 22.156 -106.375 1 34.06 4 ASN B N 1
ATOM 3173 C CA . ASN B 1 4 ? 35.438 22.344 -105 1 34.06 4 ASN B CA 1
ATOM 3174 C C . ASN B 1 4 ? 34.406 21.297 -104.625 1 34.06 4 ASN B C 1
ATOM 3176 O O . ASN B 1 4 ? 33.406 21.109 -105.312 1 34.06 4 ASN B O 1
ATOM 3180 N N . PRO B 1 5 ? 34.719 20.312 -103.688 1 33.16 5 PRO B N 1
ATOM 3181 C CA . PRO B 1 5 ? 33.812 19.219 -103.312 1 33.16 5 PRO B CA 1
ATOM 3182 C C . PRO B 1 5 ? 32.531 19.719 -102.688 1 33.16 5 PRO B C 1
ATOM 3184 O O . PRO B 1 5 ? 32.531 20.734 -101.938 1 33.16 5 PRO B O 1
ATOM 3187 N N . LYS B 1 6 ? 31.375 19.531 -103.375 1 37.28 6 LYS B N 1
ATOM 3188 C CA . LYS B 1 6 ? 29.984 19.859 -103.062 1 37.28 6 LYS B CA 1
ATOM 3189 C C . LYS B 1 6 ? 29.609 19.484 -101.625 1 37.28 6 LYS B C 1
ATOM 3191 O O . LYS B 1 6 ? 29.906 18.375 -101.188 1 37.28 6 LYS B O 1
ATOM 3196 N N . GLY B 1 7 ? 29.438 20.422 -100.688 1 35.62 7 GLY B N 1
ATOM 3197 C CA . GLY B 1 7 ? 28.984 20.469 -99.312 1 35.62 7 GLY B CA 1
ATOM 3198 C C . GLY B 1 7 ? 27.703 19.672 -99.062 1 35.62 7 GLY B C 1
ATOM 3199 O O . GLY B 1 7 ? 26.703 19.891 -99.75 1 35.62 7 GLY B O 1
ATOM 3200 N N . ILE B 1 8 ? 27.859 18.422 -98.75 1 41.78 8 ILE B N 1
ATOM 3201 C CA . ILE B 1 8 ? 26.734 17.547 -98.375 1 41.78 8 ILE B CA 1
ATOM 3202 C C . ILE B 1 8 ? 25.828 18.266 -97.375 1 41.78 8 ILE B C 1
ATOM 3204 O O . ILE B 1 8 ? 26.266 18.656 -96.312 1 41.78 8 ILE B O 1
ATOM 3208 N N . ASN B 1 9 ? 24.938 19.234 -97.812 1 42.75 9 ASN B N 1
ATOM 3209 C CA . ASN B 1 9 ? 23.828 19.859 -97.125 1 42.75 9 ASN B CA 1
ATOM 3210 C C . ASN B 1 9 ? 23.062 18.859 -96.25 1 42.75 9 ASN B C 1
ATOM 3212 O O . ASN B 1 9 ? 22.391 17.984 -96.75 1 42.75 9 ASN B O 1
ATOM 3216 N N . LEU B 1 10 ? 23.594 18.438 -95.125 1 50.44 10 LEU B N 1
ATOM 3217 C CA . LEU B 1 10 ? 22.891 17.578 -94.188 1 50.44 10 LEU B CA 1
ATOM 3218 C C . LEU B 1 10 ? 21.516 18.141 -93.875 1 50.44 10 LEU B C 1
ATOM 3220 O O . LEU B 1 10 ? 21.375 19.344 -93.625 1 50.44 10 LEU B O 1
ATOM 3224 N N . SER B 1 11 ? 20.609 17.641 -94.188 1 61.06 11 SER B N 1
ATOM 3225 C CA . SER B 1 11 ? 19.203 18.016 -94.125 1 61.06 11 SER B CA 1
ATOM 3226 C C . SER B 1 11 ? 18.812 18.297 -92.688 1 61.06 11 SER B C 1
ATOM 3228 O O . SER B 1 11 ? 19.438 17.781 -91.75 1 61.06 11 SER B O 1
ATOM 3230 N N . PRO B 1 12 ? 18.125 19.391 -92.312 1 65.94 12 PRO B N 1
ATOM 3231 C CA . PRO B 1 12 ? 17.656 19.828 -91 1 65.94 12 PRO B CA 1
ATOM 3232 C C . PRO B 1 12 ? 17.172 18.672 -90.125 1 65.94 12 PRO B C 1
ATOM 3234 O O . PRO B 1 12 ? 17.328 18.719 -88.875 1 65.94 12 PRO B O 1
ATOM 3237 N N . GLU B 1 13 ? 16.938 17.656 -90.625 1 65.25 13 GLU B N 1
ATOM 3238 C CA . GLU B 1 13 ? 16.438 16.484 -89.938 1 65.25 13 GLU B CA 1
ATOM 3239 C C . GLU B 1 13 ? 17.578 15.703 -89.312 1 65.25 13 GLU B C 1
ATOM 3241 O O . GLU B 1 13 ? 17.453 15.188 -88.188 1 65.25 13 GLU B O 1
ATOM 3246 N N . ASN B 1 14 ? 18.688 15.719 -89.875 1 68.44 14 ASN B N 1
ATOM 3247 C CA . ASN B 1 14 ? 19.891 15.039 -89.375 1 68.44 14 ASN B CA 1
ATOM 3248 C C . ASN B 1 14 ? 20.5 15.773 -88.188 1 68.44 14 ASN B C 1
ATOM 3250 O O . ASN B 1 14 ? 20.984 15.148 -87.25 1 68.44 14 ASN B O 1
ATOM 3254 N N . LEU B 1 15 ? 20.359 17.062 -88.25 1 68.19 15 LEU B N 1
ATOM 3255 C CA . LEU B 1 15 ? 20.859 17.891 -87.125 1 68.19 15 LEU B CA 1
ATOM 3256 C C . LEU B 1 15 ? 20.031 17.688 -85.875 1 68.19 15 LEU B C 1
ATOM 3258 O O . LEU B 1 15 ? 20.578 17.625 -84.75 1 68.19 15 LEU B O 1
ATOM 3262 N N . LYS B 1 16 ? 18.922 17.547 -86 1 70.69 16 LYS B N 1
ATOM 3263 C CA . LYS B 1 16 ? 18.016 17.312 -84.875 1 70.69 16 LYS B CA 1
ATOM 3264 C C . LYS B 1 16 ? 18.25 15.93 -84.25 1 70.69 16 LYS B C 1
ATOM 3266 O O . LYS B 1 16 ? 18.234 15.789 -83.062 1 70.69 16 LYS B O 1
ATOM 3271 N N . CYS B 1 17 ? 18.625 15.07 -85.125 1 72.69 17 CYS B N 1
ATOM 3272 C CA . CYS B 1 17 ? 18.891 13.711 -84.688 1 72.69 17 CYS B CA 1
ATOM 3273 C C . CYS B 1 17 ? 20.188 13.648 -83.938 1 72.69 17 CYS B C 1
ATOM 3275 O O . CYS B 1 17 ? 20.266 12.953 -82.875 1 72.69 17 CYS B O 1
ATOM 3277 N N . GLU B 1 18 ? 21.125 14.438 -84.312 1 76.38 18 GLU B N 1
ATOM 3278 C CA . GLU B 1 18 ? 22.391 14.508 -83.562 1 76.38 18 GLU B CA 1
ATOM 3279 C C . GLU B 1 18 ? 22.234 15.172 -82.188 1 76.38 18 GLU B C 1
ATOM 3281 O O . GLU B 1 18 ? 22.844 14.758 -81.25 1 76.38 18 GLU B O 1
ATOM 3286 N N . GLU B 1 19 ? 21.359 16.125 -82.188 1 75.25 19 GLU B N 1
ATOM 3287 C CA . GLU B 1 19 ? 21.062 16.812 -80.938 1 75.25 19 GLU B CA 1
ATOM 3288 C C . GLU B 1 19 ? 20.359 15.875 -80 1 75.25 19 GLU B C 1
ATOM 3290 O O . GLU B 1 19 ? 20.656 15.891 -78.75 1 75.25 19 GLU B O 1
ATOM 3295 N N . TYR B 1 20 ? 19.578 15.047 -80.5 1 75.81 20 TYR B N 1
ATOM 3296 C CA . TYR B 1 20 ? 18.875 14.086 -79.688 1 75.81 20 TYR B CA 1
ATOM 3297 C C . TYR B 1 20 ? 19.828 13.008 -79.125 1 75.81 20 TYR B C 1
ATOM 3299 O O . TYR B 1 20 ? 19.75 12.594 -78 1 75.81 20 TYR B O 1
ATOM 3307 N N . GLN B 1 21 ? 20.766 12.688 -80 1 78.12 21 GLN B N 1
ATOM 3308 C CA . GLN B 1 21 ? 21.766 11.703 -79.562 1 78.12 21 GLN B CA 1
ATOM 3309 C C . GLN B 1 21 ? 22.672 12.25 -78.5 1 78.12 21 GLN B C 1
ATOM 3311 O O . GLN B 1 21 ? 23 11.539 -77.562 1 78.12 21 GLN B O 1
ATOM 3316 N N . LEU B 1 22 ? 23 13.508 -78.625 1 77.62 22 LEU B N 1
ATOM 3317 C CA . LEU B 1 22 ? 23.828 14.148 -77.625 1 77.62 22 LEU B CA 1
ATOM 3318 C C . LEU B 1 22 ? 23.094 14.258 -76.312 1 77.62 22 LEU B C 1
ATOM 3320 O O . LEU B 1 22 ? 23.672 14.016 -75.25 1 77.62 22 LEU B O 1
ATOM 3324 N N . ARG B 1 23 ? 21.859 14.516 -76.375 1 77.19 23 ARG B N 1
ATOM 3325 C CA . ARG B 1 23 ? 21.031 14.641 -75.188 1 77.19 23 ARG B CA 1
ATOM 3326 C C . ARG B 1 23 ? 20.828 13.289 -74.5 1 77.19 23 ARG B C 1
ATOM 3328 O O . ARG B 1 23 ? 20.844 13.188 -73.312 1 77.19 23 ARG B O 1
ATOM 3335 N N . ILE B 1 24 ? 20.75 12.234 -75.25 1 76.94 24 ILE B N 1
ATOM 3336 C CA . ILE B 1 24 ? 20.609 10.875 -74.688 1 76.94 24 ILE B CA 1
ATOM 3337 C C . ILE B 1 24 ? 21.906 10.469 -74 1 76.94 24 ILE B C 1
ATOM 3339 O O . ILE B 1 24 ? 21.859 9.922 -72.875 1 76.94 24 ILE B O 1
ATOM 3343 N N . THR B 1 25 ? 23.016 10.906 -74.625 1 81.25 25 THR B N 1
ATOM 3344 C CA . THR B 1 25 ? 24.297 10.57 -74 1 81.25 25 THR B CA 1
ATOM 3345 C C . THR B 1 25 ? 24.469 11.305 -72.688 1 81.25 25 THR B C 1
ATOM 3347 O O . THR B 1 25 ? 24.984 10.742 -71.75 1 81.25 25 THR B O 1
ATOM 3350 N N . GLN B 1 26 ? 24 12.484 -72.625 1 78.25 26 GLN B N 1
ATOM 3351 C CA . GLN B 1 26 ? 24.094 13.281 -71.438 1 78.25 26 GLN B CA 1
ATOM 3352 C C . GLN B 1 26 ? 23.188 12.727 -70.312 1 78.25 26 GLN B C 1
ATOM 3354 O O . GLN B 1 26 ? 23.578 12.641 -69.188 1 78.25 26 GLN B O 1
ATOM 3359 N N . LEU B 1 27 ? 22.062 12.266 -70.75 1 77.31 27 LEU B N 1
ATOM 3360 C CA . LEU B 1 27 ? 21.094 11.742 -69.812 1 77.31 27 LEU B CA 1
ATOM 3361 C C . LEU B 1 27 ? 21.531 10.383 -69.25 1 77.31 27 LEU B C 1
ATOM 3363 O O . LEU B 1 27 ? 21.391 10.094 -68.062 1 77.31 27 LEU B O 1
ATOM 3367 N N . GLU B 1 28 ? 22.141 9.648 -70.062 1 79.56 28 GLU B N 1
ATOM 3368 C CA . GLU B 1 28 ? 22.688 8.359 -69.625 1 79.56 28 GLU B CA 1
ATOM 3369 C C . GLU B 1 28 ? 23.844 8.523 -68.688 1 79.56 28 GLU B C 1
ATOM 3371 O O . GLU B 1 28 ? 23.953 7.777 -67.688 1 79.56 28 GLU B O 1
ATOM 3376 N N . ALA B 1 29 ? 24.609 9.594 -69 1 81.25 29 ALA B N 1
ATOM 3377 C CA . ALA B 1 29 ? 25.719 9.898 -68.062 1 81.25 29 ALA B CA 1
ATOM 3378 C C . ALA B 1 29 ? 25.188 10.328 -66.688 1 81.25 29 ALA B C 1
ATOM 3380 O O . ALA B 1 29 ? 25.719 9.922 -65.688 1 81.25 29 ALA B O 1
ATOM 3381 N N . GLN B 1 30 ? 24.156 11.055 -66.75 1 77 30 GLN B N 1
ATOM 3382 C CA . GLN B 1 30 ? 23.531 11.523 -65.562 1 77 30 GLN B CA 1
ATOM 3383 C C . GLN B 1 30 ? 22.922 10.359 -64.75 1 77 30 GLN B C 1
ATOM 3385 O O . GLN B 1 30 ? 23.031 10.312 -63.531 1 77 30 GLN B O 1
ATOM 3390 N N . ILE B 1 31 ? 22.344 9.414 -65.375 1 79.31 31 ILE B N 1
ATOM 3391 C CA . ILE B 1 31 ? 21.75 8.234 -64.812 1 79.31 31 ILE B CA 1
ATOM 3392 C C . ILE B 1 31 ? 22.844 7.371 -64.188 1 79.31 31 ILE B C 1
ATOM 3394 O O . ILE B 1 31 ? 22.672 6.852 -63.062 1 79.31 31 ILE B O 1
ATOM 3398 N N . GLN B 1 32 ? 23.984 7.348 -64.812 1 81.38 32 GLN B N 1
ATOM 3399 C CA . GLN B 1 32 ? 25.094 6.57 -64.312 1 81.38 32 GLN B CA 1
ATOM 3400 C C . GLN B 1 32 ? 25.641 7.188 -63 1 81.38 32 GLN B C 1
ATOM 3402 O O . GLN B 1 32 ? 25.938 6.477 -62.031 1 81.38 32 GLN B O 1
ATOM 3407 N N . ASP B 1 33 ? 25.719 8.492 -63 1 78.69 33 ASP B N 1
ATOM 3408 C CA . ASP B 1 33 ? 26.203 9.211 -61.844 1 78.69 33 ASP B CA 1
ATOM 3409 C C . ASP B 1 33 ? 25.234 9.055 -60.656 1 78.69 33 ASP B C 1
ATOM 3411 O O . ASP B 1 33 ? 25.641 8.805 -59.531 1 78.69 33 ASP B O 1
ATOM 3415 N N . MET B 1 34 ? 23.969 9.047 -61.031 1 76.75 34 MET B N 1
ATOM 3416 C CA . MET B 1 34 ? 22.953 8.945 -60 1 76.75 34 MET B CA 1
ATOM 3417 C C . MET B 1 34 ? 22.891 7.527 -59.438 1 76.75 34 MET B C 1
ATOM 3419 O O . MET B 1 34 ? 22.656 7.336 -58.25 1 76.75 34 MET B O 1
ATOM 3423 N N . SER B 1 35 ? 23.156 6.574 -60.25 1 81.81 35 SER B N 1
ATOM 3424 C CA . SER B 1 35 ? 23.203 5.18 -59.844 1 81.81 35 SER B CA 1
ATOM 3425 C C . SER B 1 35 ? 24.375 4.922 -58.906 1 81.81 35 SER B C 1
ATOM 3427 O O . SER B 1 35 ? 24.219 4.219 -57.906 1 81.81 35 SER B O 1
ATOM 3429 N N . ALA B 1 36 ? 25.422 5.602 -59.188 1 84.62 36 ALA B N 1
ATOM 3430 C CA . ALA B 1 36 ? 26.594 5.477 -58.344 1 84.62 36 ALA B CA 1
ATOM 3431 C C . ALA B 1 36 ? 26.344 6.105 -56.969 1 84.62 36 ALA B C 1
ATOM 3433 O O . ALA B 1 36 ? 26.703 5.523 -55.938 1 84.62 36 ALA B O 1
ATOM 3434 N N . ASP B 1 37 ? 25.719 7.172 -57 1 78.19 37 ASP B N 1
ATOM 3435 C CA . ASP B 1 37 ? 25.406 7.871 -55.75 1 78.19 37 ASP B CA 1
ATOM 3436 C C . ASP B 1 37 ? 24.406 7.078 -54.906 1 78.19 37 ASP B C 1
ATOM 3438 O O . ASP B 1 37 ? 24.516 7.023 -53.688 1 78.19 37 ASP B O 1
ATOM 3442 N N . HIS B 1 38 ? 23.516 6.445 -55.594 1 79.25 38 HIS B N 1
ATOM 3443 C CA . HIS B 1 38 ? 22.516 5.625 -54.938 1 79.25 38 HIS B CA 1
ATOM 3444 C C . HIS B 1 38 ? 23.141 4.402 -54.281 1 79.25 38 HIS B C 1
ATOM 3446 O O . HIS B 1 38 ? 22.797 4.059 -53.125 1 79.25 38 HIS B O 1
ATOM 3452 N N . ASP B 1 39 ? 24.062 3.92 -54.969 1 81.62 39 ASP B N 1
ATOM 3453 C CA . ASP B 1 39 ? 24.766 2.768 -54.406 1 81.62 39 ASP B CA 1
ATOM 3454 C C . ASP B 1 39 ? 25.547 3.154 -53.156 1 81.62 39 ASP B C 1
ATOM 3456 O O . ASP B 1 39 ? 25.531 2.422 -52.156 1 81.62 39 ASP B O 1
ATOM 3460 N N . GLN B 1 40 ? 26.078 4.301 -53.219 1 81.44 40 GLN B N 1
ATOM 3461 C CA . GLN B 1 40 ? 26.828 4.793 -52.062 1 81.44 40 GLN B CA 1
ATOM 3462 C C . GLN B 1 40 ? 25.906 5.082 -50.875 1 81.44 40 GLN B C 1
ATOM 3464 O O . GLN B 1 40 ? 26.234 4.746 -49.75 1 81.44 40 GLN B O 1
ATOM 3469 N N . SER B 1 41 ? 24.781 5.59 -51.156 1 78.56 41 SER B N 1
ATOM 3470 C CA . SER B 1 41 ? 23.828 5.914 -50.094 1 78.56 41 SER B CA 1
ATOM 3471 C C . SER B 1 41 ? 23.25 4.656 -49.469 1 78.56 41 SER B C 1
ATOM 3473 O O . SER B 1 41 ? 23.078 4.586 -48.25 1 78.56 41 SER B O 1
ATOM 3475 N N . THR B 1 42 ? 23.062 3.734 -50.312 1 81.25 42 THR B N 1
ATOM 3476 C CA . THR B 1 42 ? 22.547 2.463 -49.812 1 81.25 42 THR B CA 1
ATOM 3477 C C . THR B 1 42 ? 23.562 1.778 -48.906 1 81.25 42 THR B C 1
ATOM 3479 O O . THR B 1 42 ? 23.188 1.216 -47.875 1 81.25 42 THR B O 1
ATOM 3482 N N . LYS B 1 43 ? 24.75 1.895 -49.25 1 84.94 43 LYS B N 1
ATOM 3483 C CA . LYS B 1 43 ? 25.812 1.328 -48.406 1 84.94 43 LYS B CA 1
ATOM 3484 C C . LYS B 1 43 ? 25.938 2.072 -47.094 1 84.94 43 LYS B C 1
ATOM 3486 O O . LYS B 1 43 ? 26.062 1.451 -46.031 1 84.94 43 LYS B O 1
ATOM 3491 N N . ALA B 1 44 ? 25.828 3.285 -47.188 1 79.5 44 ALA B N 1
ATOM 3492 C CA . ALA B 1 44 ? 25.922 4.117 -46 1 79.5 44 ALA B CA 1
ATOM 3493 C C . ALA B 1 44 ? 24.781 3.812 -45.031 1 79.5 44 ALA B C 1
ATOM 3495 O O . ALA B 1 44 ? 24.984 3.73 -43.812 1 79.5 44 ALA B O 1
ATOM 3496 N N . ILE B 1 45 ? 23.688 3.586 -45.5 1 79.12 45 ILE B N 1
ATOM 3497 C CA . ILE B 1 45 ? 22.516 3.273 -44.688 1 79.12 45 ILE B CA 1
ATOM 3498 C C . ILE B 1 45 ? 22.703 1.918 -44 1 79.12 45 ILE B C 1
ATOM 3500 O O . ILE B 1 45 ? 22.406 1.766 -42.812 1 79.12 45 ILE B O 1
ATOM 3504 N N . LYS B 1 46 ? 23.234 1.046 -44.781 1 82.06 46 LYS B N 1
ATOM 3505 C CA . LYS B 1 46 ? 23.484 -0.284 -44.219 1 82.06 46 LYS B CA 1
ATOM 3506 C C . LYS B 1 46 ? 24.5 -0.231 -43.062 1 82.06 46 LYS B C 1
ATOM 3508 O O . LYS B 1 46 ? 24.297 -0.851 -42.031 1 82.06 46 LYS B O 1
ATOM 3513 N N . ASP B 1 47 ? 25.484 0.522 -43.219 1 86 47 ASP B N 1
ATOM 3514 C CA . ASP B 1 47 ? 26.531 0.654 -42.219 1 86 47 ASP B CA 1
ATOM 3515 C C . ASP B 1 47 ? 26 1.344 -40.969 1 86 47 ASP B C 1
ATOM 3517 O O . ASP B 1 47 ? 26.25 0.895 -39.844 1 86 47 ASP B O 1
ATOM 3521 N N . LEU B 1 48 ? 25.234 2.303 -41.156 1 77.62 48 LEU B N 1
ATOM 3522 C CA . LEU B 1 48 ? 24.688 3.064 -40.031 1 77.62 48 LEU B CA 1
ATOM 3523 C C . LEU B 1 48 ? 23.688 2.234 -39.25 1 77.62 48 LEU B C 1
ATOM 3525 O O . LEU B 1 48 ? 23.641 2.291 -38.031 1 77.62 48 LEU B O 1
ATOM 3529 N N . THR B 1 49 ? 22.984 1.476 -40.031 1 83.31 49 THR B N 1
ATOM 3530 C CA . THR B 1 49 ? 22 0.595 -39.375 1 83.31 49 THR B CA 1
ATOM 3531 C C . THR B 1 49 ? 22.703 -0.462 -38.531 1 83.31 49 THR B C 1
ATOM 3533 O O . THR B 1 49 ? 22.266 -0.779 -37.438 1 83.31 49 THR B O 1
ATOM 3536 N N . SER B 1 50 ? 23.75 -0.913 -39 1 83.25 50 SER B N 1
ATOM 3537 C CA . SER B 1 50 ? 24.531 -1.906 -38.281 1 83.25 50 SER B CA 1
ATOM 3538 C C . SER B 1 50 ? 25.156 -1.305 -37 1 83.25 50 SER B C 1
ATOM 3540 O O . SER B 1 50 ? 25.125 -1.911 -35.938 1 83.25 50 SER B O 1
ATOM 3542 N N . GLU B 1 51 ? 25.656 -0.199 -37.188 1 82.06 51 GLU B N 1
ATOM 3543 C CA . GLU B 1 51 ? 26.25 0.503 -36.062 1 82.06 51 GLU B CA 1
ATOM 3544 C C . GLU B 1 51 ? 25.203 0.842 -35 1 82.06 51 GLU B C 1
ATOM 3546 O O . GLU B 1 51 ? 25.469 0.726 -33.781 1 82.06 51 GLU B O 1
ATOM 3551 N N . LEU B 1 52 ? 24.125 1.214 -35.438 1 79.06 52 LEU B N 1
ATOM 3552 C CA . LEU B 1 52 ? 23.016 1.519 -34.531 1 79.06 52 LEU B CA 1
ATOM 3553 C C . LEU B 1 52 ? 22.609 0.281 -33.75 1 79.06 52 LEU B C 1
ATOM 3555 O O . LEU B 1 52 ? 22.375 0.357 -32.562 1 79.06 52 LEU B O 1
ATOM 3559 N N . ARG B 1 53 ? 22.531 -0.778 -34.406 1 80.81 53 ARG B N 1
ATOM 3560 C CA . ARG B 1 53 ? 22.188 -2.037 -33.75 1 80.81 53 ARG B CA 1
ATOM 3561 C C . ARG B 1 53 ? 23.234 -2.424 -32.688 1 80.81 53 ARG B C 1
ATOM 3563 O O . ARG B 1 53 ? 22.875 -2.875 -31.609 1 80.81 53 ARG B O 1
ATOM 3570 N N . GLN B 1 54 ? 24.406 -2.191 -32.969 1 84.62 54 GLN B N 1
ATOM 3571 C CA . GLN B 1 54 ? 25.484 -2.494 -32.031 1 84.62 54 GLN B CA 1
ATOM 3572 C C . GLN B 1 54 ? 25.406 -1.61 -30.797 1 84.62 54 GLN B C 1
ATOM 3574 O O . GLN B 1 54 ? 25.531 -2.096 -29.672 1 84.62 54 GLN B O 1
ATOM 3579 N N . GLN B 1 55 ? 25.109 -0.467 -31.031 1 80.62 55 GLN B N 1
ATOM 3580 C CA . GLN B 1 55 ? 25.016 0.47 -29.922 1 80.62 55 GLN B CA 1
ATOM 3581 C C . GLN B 1 55 ? 23.812 0.155 -29.031 1 80.62 55 GLN B C 1
ATOM 3583 O O . GLN B 1 55 ? 23.875 0.279 -27.812 1 80.62 55 GLN B O 1
ATOM 3588 N N . GLN B 1 56 ? 22.859 -0.268 -29.688 1 80.62 56 GLN B N 1
ATOM 3589 C CA . GLN B 1 56 ? 21.656 -0.659 -28.953 1 80.62 56 GLN B CA 1
ATOM 3590 C C . GLN B 1 56 ? 21.938 -1.867 -28.062 1 80.62 56 GLN B C 1
ATOM 3592 O O . GLN B 1 56 ? 21.484 -1.91 -26.922 1 80.62 56 GLN B O 1
ATOM 3597 N N . VAL B 1 57 ? 22.672 -2.717 -28.453 1 82.25 57 VAL B N 1
ATOM 3598 C CA . VAL B 1 57 ? 23.047 -3.906 -27.688 1 82.25 57 VAL B CA 1
ATOM 3599 C C . VAL B 1 57 ? 23.922 -3.51 -26.5 1 82.25 57 VAL B C 1
ATOM 3601 O O . VAL B 1 57 ? 23.719 -4.004 -25.391 1 82.25 57 VAL B O 1
ATOM 3604 N N . ILE B 1 58 ? 24.75 -2.637 -26.75 1 82.5 58 ILE B N 1
ATOM 3605 C CA . ILE B 1 58 ? 25.641 -2.158 -25.703 1 82.5 58 ILE B CA 1
ATOM 3606 C C . ILE B 1 58 ? 24.828 -1.438 -24.625 1 82.5 58 ILE B C 1
ATOM 3608 O O . ILE B 1 58 ? 25.047 -1.639 -23.422 1 82.5 58 ILE B O 1
ATOM 3612 N N . THR B 1 59 ? 23.906 -0.739 -25.078 1 77.38 59 THR B N 1
ATOM 3613 C CA . THR B 1 59 ? 23.031 -0.016 -24.172 1 77.38 59 THR B CA 1
ATOM 3614 C C . THR B 1 59 ? 22.219 -0.987 -23.312 1 77.38 59 THR B C 1
ATOM 3616 O O . THR B 1 59 ? 22.062 -0.773 -22.109 1 77.38 59 THR B O 1
ATOM 3619 N N . GLU B 1 60 ? 21.812 -1.933 -23.906 1 79.88 60 GLU B N 1
ATOM 3620 C CA . GLU B 1 60 ? 21.047 -2.949 -23.203 1 79.88 60 GLU B CA 1
ATOM 3621 C C . GLU B 1 60 ? 21.906 -3.684 -22.172 1 79.88 60 GLU B C 1
ATOM 3623 O O . GLU B 1 60 ? 21.469 -3.92 -21.047 1 79.88 60 GLU B O 1
ATOM 3628 N N . LYS B 1 61 ? 23.047 -3.967 -22.484 1 81.19 61 LYS B N 1
ATOM 3629 C CA . LYS B 1 61 ? 23.984 -4.629 -21.578 1 81.19 61 LYS B CA 1
ATOM 3630 C C . LYS B 1 61 ? 24.312 -3.746 -20.375 1 81.19 61 LYS B C 1
ATOM 3632 O O . LYS B 1 61 ? 24.344 -4.219 -19.234 1 81.19 61 LYS B O 1
ATOM 3637 N N . HIS B 1 62 ? 24.484 -2.58 -20.672 1 79.5 62 HIS B N 1
ATOM 3638 C CA . HIS B 1 62 ? 24.797 -1.632 -19.609 1 79.5 62 HIS B CA 1
ATOM 3639 C C . HIS B 1 62 ? 23.609 -1.475 -18.656 1 79.5 62 HIS B C 1
ATOM 3641 O O . HIS B 1 62 ? 23.797 -1.374 -17.438 1 79.5 62 HIS B O 1
ATOM 3647 N N . SER B 1 63 ? 22.594 -1.472 -19.328 1 78.5 63 SER B N 1
ATOM 3648 C CA . SER B 1 63 ? 21.375 -1.38 -18.516 1 78.5 63 SER B CA 1
ATOM 3649 C C . SER B 1 63 ? 21.234 -2.58 -17.594 1 78.5 63 SER B C 1
ATOM 3651 O O . SER B 1 63 ? 20.906 -2.426 -16.422 1 78.5 63 SER B O 1
ATOM 3653 N N . ASP B 1 64 ? 21.578 -3.666 -18 1 78.62 64 ASP B N 1
ATOM 3654 C CA . ASP B 1 64 ? 21.547 -4.895 -17.203 1 78.62 64 ASP B CA 1
ATOM 3655 C C . ASP B 1 64 ? 22.609 -4.863 -16.109 1 78.62 64 ASP B C 1
ATOM 3657 O O . ASP B 1 64 ? 22.344 -5.27 -14.977 1 78.62 64 ASP B O 1
ATOM 3661 N N . GLU B 1 65 ? 23.656 -4.414 -16.438 1 81.56 65 GLU B N 1
ATOM 3662 C CA . GLU B 1 65 ? 24.75 -4.316 -15.477 1 81.56 65 GLU B CA 1
ATOM 3663 C C . GLU B 1 65 ? 24.406 -3.314 -14.367 1 81.56 65 GLU B C 1
ATOM 3665 O O . GLU B 1 65 ? 24.734 -3.545 -13.203 1 81.56 65 GLU B O 1
ATOM 3670 N N . LEU B 1 66 ? 23.891 -2.346 -14.805 1 75.12 66 LEU B N 1
ATOM 3671 C CA . LEU B 1 66 ? 23.438 -1.352 -13.836 1 75.12 66 LEU B CA 1
ATOM 3672 C C . LEU B 1 66 ? 22.453 -1.958 -12.852 1 75.12 66 LEU B C 1
ATOM 3674 O O . LEU B 1 66 ? 22.547 -1.731 -11.641 1 75.12 66 LEU B O 1
ATOM 3678 N N . LYS B 1 67 ? 21.641 -2.758 -13.289 1 74.56 67 LYS B N 1
ATOM 3679 C CA . LYS B 1 67 ? 20.672 -3.432 -12.438 1 74.56 67 LYS B CA 1
ATOM 3680 C C . LYS B 1 67 ? 21.344 -4.387 -11.461 1 74.56 67 LYS B C 1
ATOM 3682 O O . LYS B 1 67 ? 21.016 -4.418 -10.281 1 74.56 67 LYS B O 1
ATOM 3687 N N . LEU B 1 68 ? 22.312 -4.965 -11.906 1 78.12 68 LEU B N 1
ATOM 3688 C CA . LEU B 1 68 ? 23.062 -5.914 -11.094 1 78.12 68 LEU B CA 1
ATOM 3689 C C . LEU B 1 68 ? 23.828 -5.191 -9.992 1 78.12 68 LEU B C 1
ATOM 3691 O O . LEU B 1 68 ? 23.859 -5.652 -8.852 1 78.12 68 LEU B O 1
ATOM 3695 N N . ARG B 1 69 ? 24.359 -4.145 -10.367 1 77 69 ARG B N 1
ATOM 3696 C CA . ARG B 1 69 ? 25.109 -3.369 -9.375 1 77 69 ARG B CA 1
ATOM 3697 C C . ARG B 1 69 ? 24.172 -2.758 -8.344 1 77 69 ARG B C 1
ATOM 3699 O O . ARG B 1 69 ? 24.5 -2.711 -7.152 1 77 69 ARG B O 1
ATOM 3706 N N . ASP B 1 70 ? 23.141 -2.422 -8.867 1 74.75 70 ASP B N 1
ATOM 3707 C CA . ASP B 1 70 ? 22.141 -1.889 -7.941 1 74.75 70 ASP B CA 1
ATOM 3708 C C . ASP B 1 70 ? 21.672 -2.963 -6.965 1 74.75 70 ASP B C 1
ATOM 3710 O O . ASP B 1 70 ? 21.516 -2.697 -5.77 1 74.75 70 ASP B O 1
ATOM 3714 N N . GLU B 1 71 ? 21.641 -4.109 -7.281 1 72.19 71 GLU B N 1
ATOM 3715 C CA . GLU B 1 71 ? 21.297 -5.254 -6.441 1 72.19 71 GLU B CA 1
ATOM 3716 C C . GLU B 1 71 ? 22.406 -5.527 -5.418 1 72.19 71 GLU B C 1
ATOM 3718 O O . GLU B 1 71 ? 22.109 -5.805 -4.254 1 72.19 71 GLU B O 1
ATOM 3723 N N . THR B 1 72 ? 23.516 -5.422 -5.852 1 76.38 72 THR B N 1
ATOM 3724 C CA . THR B 1 72 ? 24.672 -5.629 -4.98 1 76.38 72 THR B CA 1
ATOM 3725 C C . THR B 1 72 ? 24.734 -4.535 -3.918 1 76.38 72 THR B C 1
ATOM 3727 O O . THR B 1 72 ? 25.047 -4.812 -2.756 1 76.38 72 THR B O 1
ATOM 3730 N N . ILE B 1 73 ? 24.578 -3.445 -4.336 1 70 73 ILE B N 1
ATOM 3731 C CA . ILE B 1 73 ? 24.578 -2.305 -3.426 1 70 73 ILE B CA 1
ATOM 3732 C C . ILE B 1 73 ? 23.484 -2.48 -2.373 1 70 73 ILE B C 1
ATOM 3734 O O . ILE B 1 73 ? 23.734 -2.279 -1.181 1 70 73 ILE B O 1
ATOM 3738 N N . GLU B 1 74 ? 22.422 -2.936 -2.836 1 72.81 74 GLU B N 1
ATOM 3739 C CA . GLU B 1 74 ? 21.312 -3.156 -1.922 1 72.81 74 GLU B CA 1
ATOM 3740 C C . GLU B 1 74 ? 21.609 -4.289 -0.945 1 72.81 74 GLU B C 1
ATOM 3742 O O . GLU B 1 74 ? 21.328 -4.184 0.247 1 72.81 74 GLU B O 1
ATOM 3747 N N . ALA B 1 75 ? 22.281 -5.219 -1.371 1 71.19 75 ALA B N 1
ATOM 3748 C CA . ALA B 1 75 ? 22.703 -6.352 -0.549 1 71.19 75 ALA B CA 1
ATOM 3749 C C . ALA B 1 75 ? 23.75 -5.926 0.474 1 71.19 75 ALA B C 1
ATOM 3751 O O . ALA B 1 75 ? 23.672 -6.305 1.646 1 71.19 75 ALA B O 1
ATOM 3752 N N . LEU B 1 76 ? 24.578 -5.125 0.105 1 68.81 76 LEU B N 1
ATOM 3753 C CA . LEU B 1 76 ? 25.656 -4.664 0.97 1 68.81 76 LEU B CA 1
ATOM 3754 C C . LEU B 1 76 ? 25.141 -3.682 2.014 1 68.81 76 LEU B C 1
ATOM 3756 O O . LEU B 1 76 ? 25.547 -3.727 3.174 1 68.81 76 LEU B O 1
ATOM 3760 N N . ARG B 1 77 ? 24.266 -2.965 1.538 1 67.69 77 ARG B N 1
ATOM 3761 C CA . ARG B 1 77 ? 23.625 -2.037 2.475 1 67.69 77 ARG B CA 1
ATOM 3762 C C . ARG B 1 77 ? 22.812 -2.787 3.518 1 67.69 77 ARG B C 1
ATOM 3764 O O . ARG B 1 77 ? 22.812 -2.42 4.695 1 67.69 77 ARG B O 1
ATOM 3771 N N . GLY B 1 78 ? 22.312 -3.865 3.123 1 64.31 78 GLY B N 1
ATOM 3772 C CA . GLY B 1 78 ? 21.625 -4.766 4.035 1 64.31 78 GLY B CA 1
ATOM 3773 C C . GLY B 1 78 ? 22.562 -5.422 5.039 1 64.31 78 GLY B C 1
ATOM 3774 O O . GLY B 1 78 ? 22.266 -5.449 6.234 1 64.31 78 GLY B O 1
ATOM 3775 N N . GLU B 1 79 ? 23.609 -5.824 4.727 1 65.94 79 GLU B N 1
ATOM 3776 C CA . GLU B 1 79 ? 24.609 -6.465 5.566 1 65.94 79 GLU B CA 1
ATOM 3777 C C . GLU B 1 79 ? 25.234 -5.469 6.535 1 65.94 79 GLU B C 1
ATOM 3779 O O . GLU B 1 79 ? 25.484 -5.793 7.699 1 65.94 79 GLU B O 1
ATOM 3784 N N . LEU B 1 80 ? 25.406 -4.398 6.094 1 62.91 80 LEU B N 1
ATOM 3785 C CA . LEU B 1 80 ? 25.984 -3.348 6.918 1 62.91 80 LEU B CA 1
ATOM 3786 C C . LEU B 1 80 ? 25.016 -2.9 8 1 62.91 80 LEU B C 1
ATOM 3788 O O . LEU B 1 80 ? 25.406 -2.682 9.148 1 62.91 80 LEU B O 1
ATOM 3792 N N . SER B 1 81 ? 23.828 -2.82 7.688 1 65.44 81 SER B N 1
ATOM 3793 C CA . SER B 1 81 ? 22.812 -2.457 8.656 1 65.44 81 SER B CA 1
ATOM 3794 C C . SER B 1 81 ? 22.625 -3.543 9.711 1 65.44 81 SER B C 1
ATOM 3796 O O . SER B 1 81 ? 22.5 -3.246 10.898 1 65.44 81 SER B O 1
ATOM 3798 N N . ALA B 1 82 ? 22.812 -4.797 9.469 1 59.53 82 ALA B N 1
ATOM 3799 C CA . ALA B 1 82 ? 22.781 -5.938 10.383 1 59.53 82 ALA B CA 1
ATOM 3800 C C . ALA B 1 82 ? 24 -5.918 11.32 1 59.53 82 ALA B C 1
ATOM 3802 O O . ALA B 1 82 ? 23.859 -6.168 12.516 1 59.53 82 ALA B O 1
ATOM 3803 N N . CYS B 1 83 ? 25 -5.57 10.797 1 58 83 CYS B N 1
ATOM 3804 C CA . CYS B 1 83 ? 26.234 -5.535 11.57 1 58 83 CYS B CA 1
ATOM 3805 C C . CYS B 1 83 ? 26.219 -4.379 12.562 1 58 83 CYS B C 1
ATOM 3807 O O . CYS B 1 83 ? 26.625 -4.539 13.719 1 58 83 CYS B O 1
ATOM 3809 N N . ARG B 1 84 ? 25.594 -3.395 12.219 1 57.56 84 ARG B N 1
ATOM 3810 C CA . ARG B 1 84 ? 25.531 -2.225 13.094 1 57.56 84 ARG B CA 1
ATOM 3811 C C . ARG B 1 84 ? 24.484 -2.398 14.18 1 57.56 84 ARG B C 1
ATOM 3813 O O . ARG B 1 84 ? 24.688 -1.973 15.32 1 57.56 84 ARG B O 1
ATOM 3820 N N . GLU B 1 85 ? 23.5 -3.059 13.969 1 53.19 85 GLU B N 1
ATOM 3821 C CA . GLU B 1 85 ? 22.484 -3.373 14.969 1 53.19 85 GLU B CA 1
ATOM 3822 C C . GLU B 1 85 ? 23 -4.375 15.992 1 53.19 85 GLU B C 1
ATOM 3824 O O . GLU B 1 85 ? 22.75 -4.238 17.188 1 53.19 85 GLU B O 1
ATOM 3829 N N . GLU B 1 86 ? 23.703 -5.266 15.672 1 49.53 86 GLU B N 1
ATOM 3830 C CA . GLU B 1 86 ? 24.344 -6.211 16.578 1 49.53 86 GLU B CA 1
ATOM 3831 C C . GLU B 1 86 ? 25.312 -5.504 17.516 1 49.53 86 GLU B C 1
ATOM 3833 O O . GLU B 1 86 ? 25.406 -5.852 18.703 1 49.53 86 GLU B O 1
ATOM 3838 N N . GLN B 1 87 ? 25.859 -4.508 17.078 1 49.62 87 GLN B N 1
ATOM 3839 C CA . GLN B 1 87 ? 26.797 -3.766 17.922 1 49.62 87 GLN B CA 1
ATOM 3840 C C . GLN B 1 87 ? 26.047 -2.914 18.953 1 49.62 87 GLN B C 1
ATOM 3842 O O . GLN B 1 87 ? 26.469 -2.824 20.109 1 49.62 87 GLN B O 1
ATOM 3847 N N . LYS B 1 88 ? 25.031 -2.33 18.641 1 44.84 88 LYS B N 1
ATOM 3848 C CA . LYS B 1 88 ? 24.266 -1.494 19.562 1 44.84 88 LYS B CA 1
ATOM 3849 C C . LYS B 1 88 ? 23.547 -2.342 20.609 1 44.84 88 LYS B C 1
ATOM 3851 O O . LYS B 1 88 ? 23.453 -1.949 21.766 1 44.84 88 LYS B O 1
ATOM 3856 N N . LEU B 1 89 ? 22.953 -3.463 20.266 1 38.88 89 LEU B N 1
ATOM 3857 C CA . LEU B 1 89 ? 22.328 -4.395 21.203 1 38.88 89 LEU B CA 1
ATOM 3858 C C . LEU B 1 89 ? 23.328 -4.867 22.25 1 38.88 89 LEU B C 1
ATOM 3860 O O . LEU B 1 89 ? 22.969 -5.043 23.422 1 38.88 89 LEU B O 1
ATOM 3864 N N . ASN B 1 90 ? 24.469 -4.992 22.062 1 38.03 90 ASN B N 1
ATOM 3865 C CA . ASN B 1 90 ? 25.406 -5.449 23.094 1 38.03 90 ASN B CA 1
ATOM 3866 C C . ASN B 1 90 ? 25.594 -4.402 24.188 1 38.03 90 ASN B C 1
ATOM 3868 O O . ASN B 1 90 ? 25.906 -4.742 25.328 1 38.03 90 ASN B O 1
ATOM 3872 N N . ASN B 1 91 ? 25.375 -3.107 23.984 1 35.22 91 ASN B N 1
ATOM 3873 C CA . ASN B 1 91 ? 25.594 -2.164 25.078 1 35.22 91 ASN B CA 1
ATOM 3874 C C . ASN B 1 91 ? 24.344 -1.995 25.938 1 35.22 91 ASN B C 1
ATOM 3876 O O . ASN B 1 91 ? 24.422 -1.607 27.094 1 35.22 91 ASN B O 1
ATOM 3880 N N . VAL B 1 92 ? 23.109 -1.956 25.469 1 32.25 92 VAL B N 1
ATOM 3881 C CA . VAL B 1 92 ? 21.938 -1.636 26.281 1 32.25 92 VAL B CA 1
ATOM 3882 C C . VAL B 1 92 ? 21.438 -2.896 26.969 1 32.25 92 VAL B C 1
ATOM 3884 O O . VAL B 1 92 ? 20.406 -2.865 27.656 1 32.25 92 VAL B O 1
ATOM 3887 N N . THR B 1 93 ? 21.891 -4.047 27.078 1 31.69 93 THR B N 1
ATOM 3888 C CA . THR B 1 93 ? 21.359 -5.289 27.625 1 31.69 93 THR B CA 1
ATOM 3889 C C . THR B 1 93 ? 21.109 -5.16 29.125 1 31.69 93 THR B C 1
ATOM 3891 O O . THR B 1 93 ? 20.641 -6.098 29.766 1 31.69 93 THR B O 1
ATOM 3894 N N . THR B 1 94 ? 21.453 -4.148 29.891 1 29.95 94 THR B N 1
ATOM 3895 C CA . THR B 1 94 ? 21.25 -4.426 31.297 1 29.95 94 THR B CA 1
ATOM 3896 C C . THR B 1 94 ? 19.812 -4.133 31.719 1 29.95 94 THR B C 1
ATOM 3898 O O . THR B 1 94 ? 19.422 -4.359 32.875 1 29.95 94 THR B O 1
ATOM 3901 N N . GLY B 1 95 ? 19.031 -3.191 31.125 1 28.23 95 GLY B N 1
ATOM 3902 C CA . GLY B 1 95 ? 17.844 -2.904 31.922 1 28.23 95 GLY B CA 1
ATOM 3903 C C . GLY B 1 95 ? 16.75 -3.945 31.75 1 28.23 95 GLY B C 1
ATOM 3904 O O . GLY B 1 95 ? 16.812 -4.781 30.844 1 28.23 95 GLY B O 1
ATOM 3905 N N . PRO B 1 96 ? 15.438 -3.941 32.688 1 28.12 96 PRO B N 1
ATOM 3906 C CA . PRO B 1 96 ? 14.477 -5.004 32.969 1 28.12 96 PRO B CA 1
ATOM 3907 C C . PRO B 1 96 ? 13.734 -5.5 31.75 1 28.12 96 PRO B C 1
ATOM 3909 O O . PRO B 1 96 ? 13.234 -4.691 30.953 1 28.12 96 PRO B O 1
ATOM 3912 N N . GLN B 1 97 ? 13.844 -6.664 31.016 1 28.72 97 GLN B N 1
ATOM 3913 C CA . GLN B 1 97 ? 13.453 -7.566 29.938 1 28.72 97 GLN B CA 1
ATOM 3914 C C . GLN B 1 97 ? 11.945 -7.832 29.969 1 28.72 97 GLN B C 1
ATOM 3916 O O . GLN B 1 97 ? 11.414 -8.523 29.094 1 28.72 97 GLN B O 1
ATOM 3921 N N . ASP B 1 98 ? 11.102 -7.52 31 1 26.58 98 ASP B N 1
ATOM 3922 C CA . ASP B 1 98 ? 9.828 -8.18 31.266 1 26.58 98 ASP B CA 1
ATOM 3923 C C . ASP B 1 98 ? 8.742 -7.66 30.312 1 26.58 98 ASP B C 1
ATOM 3925 O O . ASP B 1 98 ? 7.836 -8.406 29.938 1 26.58 98 ASP B O 1
ATOM 3929 N N . GLY B 1 99 ? 8.594 -6.367 30.172 1 25.97 99 GLY B N 1
ATOM 3930 C CA . GLY B 1 99 ? 7.312 -5.844 29.719 1 25.97 99 GLY B CA 1
ATOM 3931 C C . GLY B 1 99 ? 7.039 -6.109 28.25 1 25.97 99 GLY B C 1
ATOM 3932 O O . GLY B 1 99 ? 5.953 -5.809 27.75 1 25.97 99 GLY B O 1
ATOM 3933 N N . LEU B 1 100 ? 7.977 -6.113 27.344 1 27.16 100 LEU B N 1
ATOM 3934 C CA . LEU B 1 100 ? 7.738 -6.227 25.906 1 27.16 100 LEU B CA 1
ATOM 3935 C C . LEU B 1 100 ? 7.145 -7.59 25.562 1 27.16 100 LEU B C 1
ATOM 3937 O O . LEU B 1 100 ? 6.828 -7.859 24.406 1 27.16 100 LEU B O 1
ATOM 3941 N N . GLN B 1 101 ? 7.074 -8.602 26.469 1 28.92 101 GLN B N 1
ATOM 3942 C CA . GLN B 1 101 ? 6.543 -9.945 26.266 1 28.92 101 GLN B CA 1
ATOM 3943 C C . GLN B 1 101 ? 5.043 -9.914 26 1 28.92 101 GLN B C 1
ATOM 3945 O O . GLN B 1 101 ? 4.52 -10.742 25.25 1 28.92 101 GLN B O 1
ATOM 3950 N N . SER B 1 102 ? 4.285 -9.078 26.719 1 29.05 102 SER B N 1
ATOM 3951 C CA . SER B 1 102 ? 2.832 -9.219 26.703 1 29.05 102 SER B CA 1
ATOM 3952 C C . SER B 1 102 ? 2.258 -8.781 25.359 1 29.05 102 SER B C 1
ATOM 3954 O O . SER B 1 102 ? 1.14 -9.164 25 1 29.05 102 SER B O 1
ATOM 3956 N N . LEU B 1 103 ? 2.672 -7.727 24.781 1 29.59 103 LEU B N 1
ATOM 3957 C CA . LEU B 1 103 ? 1.993 -7.246 23.578 1 29.59 103 LEU B CA 1
ATOM 3958 C C . LEU B 1 103 ? 2.006 -8.312 22.484 1 29.59 103 LEU B C 1
ATOM 3960 O O . LEU B 1 103 ? 1.212 -8.25 21.547 1 29.59 103 LEU B O 1
ATOM 3964 N N . THR B 1 104 ? 2.992 -9.078 22.234 1 30.95 104 THR B N 1
ATOM 3965 C CA . THR B 1 104 ? 3.072 -10.211 21.312 1 30.95 104 THR B CA 1
ATOM 3966 C C . THR B 1 104 ? 2.072 -11.297 21.703 1 30.95 104 THR B C 1
ATOM 3968 O O . THR B 1 104 ? 2.086 -12.391 21.141 1 30.95 104 THR B O 1
ATOM 3971 N N . ALA B 1 105 ? 1.517 -11.297 22.844 1 31.14 105 ALA B N 1
ATOM 3972 C CA . ALA B 1 105 ? 0.559 -12.352 23.156 1 31.14 105 ALA B CA 1
ATOM 3973 C C . ALA B 1 105 ? -0.631 -12.32 22.203 1 31.14 105 ALA B C 1
ATOM 3975 O O . ALA B 1 105 ? -1.729 -12.758 22.547 1 31.14 105 ALA B O 1
ATOM 3976 N N . THR B 1 106 ? -0.958 -11.219 21.484 1 34.28 106 THR B N 1
ATOM 3977 C CA . THR B 1 106 ? -2.086 -11.445 20.594 1 34.28 106 THR B CA 1
ATOM 3978 C C . THR B 1 106 ? -1.998 -12.828 19.953 1 34.28 106 THR B C 1
ATOM 3980 O O . THR B 1 106 ? -0.905 -13.305 19.625 1 34.28 106 THR B O 1
ATOM 3983 N N . LYS B 1 107 ? -3.184 -13.555 19.812 1 35.75 107 LYS B N 1
ATOM 3984 C CA . LYS B 1 107 ? -3.41 -14.852 19.172 1 35.75 107 LYS B CA 1
ATOM 3985 C C . LYS B 1 107 ? -2.648 -14.969 17.859 1 35.75 107 LYS B C 1
ATOM 3987 O O . LYS B 1 107 ? -3.154 -14.57 16.812 1 35.75 107 LYS B O 1
ATOM 3992 N N . TRP B 1 108 ? -1.478 -14.586 17.844 1 38.97 108 TRP B N 1
ATOM 3993 C CA . TRP B 1 108 ? -0.639 -15.031 16.734 1 38.97 108 TRP B CA 1
ATOM 3994 C C . TRP B 1 108 ? -1.15 -16.344 16.156 1 38.97 108 TRP B C 1
ATOM 3996 O O . TRP B 1 108 ? -1.346 -17.312 16.891 1 38.97 108 TRP B O 1
ATOM 4006 N N . HIS B 1 109 ? -1.928 -16.281 15.234 1 50.19 109 HIS B N 1
ATOM 4007 C CA . HIS B 1 109 ? -2.145 -17.594 14.609 1 50.19 109 HIS B CA 1
ATOM 4008 C C . HIS B 1 109 ? -0.85 -18.391 14.547 1 50.19 109 HIS B C 1
ATOM 4010 O O . HIS B 1 109 ? 0.205 -17.844 14.203 1 50.19 109 HIS B O 1
ATOM 4016 N N . ALA B 1 110 ? -0.782 -19.312 15.359 1 58.22 110 ALA B N 1
ATOM 4017 C CA . ALA B 1 110 ? 0.25 -20.344 15.508 1 58.22 110 ALA B CA 1
ATOM 4018 C C . ALA B 1 110 ? 0.896 -20.656 14.156 1 58.22 110 ALA B C 1
ATOM 4020 O O . ALA B 1 110 ? 0.201 -20.844 13.156 1 58.22 110 ALA B O 1
ATOM 4021 N N . PRO B 1 111 ? 2.197 -20.125 14.141 1 73.75 111 PRO B N 1
ATOM 4022 C CA . PRO B 1 111 ? 2.889 -20.594 12.93 1 73.75 111 PRO B CA 1
ATOM 4023 C C . PRO B 1 111 ? 2.434 -21.984 12.492 1 73.75 111 PRO B C 1
ATOM 4025 O O . PRO B 1 111 ? 2.121 -22.828 13.328 1 73.75 111 PRO B O 1
ATOM 4028 N N . LYS B 1 112 ? 2.041 -21.984 11.328 1 78.19 112 LYS B N 1
ATOM 4029 C CA . LYS B 1 112 ? 1.677 -23.297 10.789 1 78.19 112 LYS B CA 1
ATOM 4030 C C . LYS B 1 112 ? 2.918 -24.125 10.484 1 78.19 112 LYS B C 1
ATOM 4032 O O . LYS B 1 112 ? 3.92 -23.594 9.992 1 78.19 112 LYS B O 1
ATOM 4037 N N . GLU B 1 113 ? 2.777 -25.375 10.828 1 79.62 113 GLU B N 1
ATOM 4038 C CA . GLU B 1 113 ? 3.869 -26.297 10.539 1 79.62 113 GLU B CA 1
ATOM 4039 C C . GLU B 1 113 ? 4.016 -26.531 9.039 1 79.62 113 GLU B C 1
ATOM 4041 O O . GLU B 1 113 ? 3.027 -26.516 8.305 1 79.62 113 GLU B O 1
ATOM 4046 N N . ASP B 1 114 ? 5.219 -26.75 8.648 1 88.94 114 ASP B N 1
ATOM 4047 C CA . ASP B 1 114 ? 5.508 -27.062 7.254 1 88.94 114 ASP B CA 1
ATOM 4048 C C . ASP B 1 114 ? 4.664 -28.234 6.766 1 88.94 114 ASP B C 1
ATOM 4050 O O . ASP B 1 114 ? 4.242 -28.266 5.605 1 88.94 114 ASP B O 1
ATOM 4054 N N . ARG B 1 115 ? 4.488 -29.125 7.676 1 90.06 115 ARG B N 1
ATOM 4055 C CA . ARG B 1 115 ? 3.701 -30.312 7.32 1 90.06 115 ARG B CA 1
ATOM 4056 C C . ARG B 1 115 ? 2.293 -29.922 6.883 1 90.06 115 ARG B C 1
ATOM 4058 O O . ARG B 1 115 ? 1.739 -30.5 5.953 1 90.06 115 ARG B O 1
ATOM 4065 N N . TYR B 1 116 ? 1.77 -28.984 7.527 1 92.38 116 TYR B N 1
ATOM 4066 C CA . TYR B 1 116 ? 0.438 -28.5 7.172 1 92.38 116 TYR B CA 1
ATOM 4067 C C . TYR B 1 116 ? 0.417 -27.969 5.746 1 92.38 116 TYR B C 1
ATOM 4069 O O . TYR B 1 116 ? -0.47 -28.312 4.961 1 92.38 116 TYR B O 1
ATOM 4077 N N . ALA B 1 117 ? 1.358 -27.094 5.406 1 95.5 117 ALA B N 1
ATOM 4078 C CA . ALA B 1 117 ? 1.45 -26.531 4.059 1 95.5 117 ALA B CA 1
ATOM 4079 C C . ALA B 1 117 ? 1.604 -27.625 3.016 1 95.5 117 ALA B C 1
ATOM 4081 O O . ALA B 1 117 ? 0.917 -27.625 1.991 1 95.5 117 ALA B O 1
ATOM 4082 N N . ARG B 1 118 ? 2.408 -28.609 3.33 1 95.81 118 ARG B N 1
ATOM 4083 C CA . ARG B 1 118 ? 2.674 -29.703 2.41 1 95.81 118 ARG B CA 1
ATOM 4084 C C . ARG B 1 118 ? 1.413 -30.531 2.162 1 95.81 118 ARG B C 1
ATOM 4086 O O . ARG B 1 118 ? 1.07 -30.812 1.015 1 95.81 118 ARG B O 1
ATOM 4093 N N . ASP B 1 119 ? 0.73 -30.781 3.221 1 94.44 119 ASP B N 1
ATOM 4094 C CA . ASP B 1 119 ? -0.469 -31.609 3.123 1 94.44 119 ASP B CA 1
ATOM 4095 C C . ASP B 1 119 ? -1.562 -30.906 2.33 1 94.44 119 ASP B C 1
ATOM 4097 O O . ASP B 1 119 ? -2.191 -31.5 1.455 1 94.44 119 ASP B O 1
ATOM 4101 N N . GLU B 1 120 ? -1.754 -29.672 2.65 1 96.88 120 GLU B N 1
ATOM 4102 C CA . GLU B 1 120 ? -2.828 -28.922 1.999 1 96.88 120 GLU B CA 1
ATOM 4103 C C . GLU B 1 120 ? -2.512 -28.672 0.528 1 96.88 120 GLU B C 1
ATOM 4105 O O . GLU B 1 120 ? -3.402 -28.734 -0.323 1 96.88 120 GLU B O 1
ATOM 4110 N N . LEU B 1 121 ? -1.26 -28.406 0.225 1 98 121 LEU B N 1
ATOM 4111 C CA . LEU B 1 121 ? -0.861 -28.203 -1.164 1 98 121 LEU B CA 1
ATOM 4112 C C . LEU B 1 121 ? -0.996 -29.5 -1.958 1 98 121 LEU B C 1
ATOM 4114 O O . LEU B 1 121 ? -1.372 -29.469 -3.133 1 98 121 LEU B O 1
ATOM 4118 N N . PHE B 1 122 ? -0.719 -30.578 -1.268 1 96.25 122 PHE B N 1
ATOM 4119 C CA . PHE B 1 122 ? -0.889 -31.891 -1.897 1 96.25 122 PHE B CA 1
ATOM 4120 C C . PHE B 1 122 ? -2.35 -32.125 -2.256 1 96.25 122 PHE B C 1
ATOM 4122 O O . PHE B 1 122 ? -2.658 -32.562 -3.363 1 96.25 122 PHE B O 1
ATOM 4129 N N . LYS B 1 123 ? -3.205 -31.812 -1.354 1 96.56 123 LYS B N 1
ATOM 4130 C CA . LYS B 1 123 ? -4.637 -31.984 -1.585 1 96.56 123 LYS B CA 1
ATOM 4131 C C . LYS B 1 123 ? -5.113 -31.125 -2.75 1 96.56 123 LYS B C 1
ATOM 4133 O O . LYS B 1 123 ? -5.926 -31.562 -3.562 1 96.56 123 LYS B O 1
ATOM 4138 N N . ILE B 1 124 ? -4.613 -29.922 -2.82 1 98.06 124 ILE B N 1
ATOM 4139 C CA . ILE B 1 124 ? -4.98 -29.016 -3.904 1 98.06 124 ILE B CA 1
ATOM 4140 C C . ILE B 1 124 ? -4.496 -29.578 -5.238 1 98.06 124 ILE B C 1
ATOM 4142 O O . ILE B 1 124 ? -5.242 -29.594 -6.223 1 98.06 124 ILE B O 1
ATOM 4146 N N . GLY B 1 125 ? -3.271 -30.078 -5.242 1 97.38 125 GLY B N 1
ATOM 4147 C CA . GLY B 1 125 ? -2.752 -30.719 -6.441 1 97.38 125 GLY B CA 1
ATOM 4148 C C . GLY B 1 125 ? -3.592 -31.891 -6.906 1 97.38 125 GLY B C 1
ATOM 4149 O O . GLY B 1 125 ? -3.859 -32.031 -8.102 1 97.38 125 GLY B O 1
ATOM 4150 N N . ASP B 1 126 ? -4.02 -32.656 -5.934 1 96.5 126 ASP B N 1
ATOM 4151 C CA . ASP B 1 126 ? -4.848 -33.812 -6.242 1 96.5 126 ASP B CA 1
ATOM 4152 C C . ASP B 1 126 ? -6.203 -33.375 -6.805 1 96.5 126 ASP B C 1
ATOM 4154 O O . ASP B 1 126 ? -6.715 -34 -7.734 1 96.5 126 ASP B O 1
ATOM 4158 N N . ARG B 1 127 ? -6.754 -32.406 -6.273 1 96.94 127 ARG B N 1
ATOM 4159 C CA . ARG B 1 127 ? -8.039 -31.906 -6.75 1 96.94 127 ARG B CA 1
ATOM 4160 C C . ARG B 1 127 ? -7.922 -31.344 -8.156 1 96.94 127 ARG B C 1
ATOM 4162 O O . ARG B 1 127 ? -8.828 -31.516 -8.977 1 96.94 127 ARG B O 1
ATOM 4169 N N . ILE B 1 128 ? -6.824 -30.656 -8.398 1 98.12 128 ILE B N 1
ATOM 4170 C CA . ILE B 1 128 ? -6.578 -30.125 -9.742 1 98.12 128 ILE B CA 1
ATOM 4171 C C . ILE B 1 128 ? -6.504 -31.281 -10.734 1 98.12 128 ILE B C 1
ATOM 4173 O O . ILE B 1 128 ? -7.141 -31.25 -11.789 1 98.12 128 ILE B O 1
ATOM 4177 N N . ARG B 1 129 ? -5.773 -32.281 -10.391 1 97.06 129 ARG B N 1
ATOM 4178 C CA . ARG B 1 129 ? -5.617 -33.438 -11.242 1 97.06 129 ARG B CA 1
ATOM 4179 C C . ARG B 1 129 ? -6.961 -34.125 -11.516 1 97.06 129 ARG B C 1
ATOM 4181 O O . ARG B 1 129 ? -7.285 -34.438 -12.656 1 97.06 129 ARG B O 1
ATOM 4188 N N . GLN B 1 130 ? -7.707 -34.281 -10.469 1 96.19 130 GLN B N 1
ATOM 4189 C CA . GLN B 1 130 ? -9 -34.938 -10.594 1 96.19 130 GLN B CA 1
ATOM 4190 C C . GLN B 1 130 ? -9.953 -34.156 -11.469 1 96.19 130 GLN B C 1
ATOM 4192 O O . GLN B 1 130 ? -10.633 -34.688 -12.336 1 96.19 130 GLN B O 1
ATOM 4197 N N . TRP B 1 131 ? -9.969 -32.875 -11.242 1 96.25 131 TRP B N 1
ATOM 4198 C CA . TRP B 1 131 ? -10.836 -32.031 -12.039 1 96.25 131 TRP B CA 1
ATOM 4199 C C . TRP B 1 131 ? -10.445 -32.062 -13.508 1 96.25 131 TRP B C 1
ATOM 4201 O O . TRP B 1 131 ? -11.312 -32.156 -14.383 1 96.25 131 TRP B O 1
ATOM 4211 N N . ALA B 1 132 ? -9.18 -32 -13.781 1 96.94 132 ALA B N 1
ATOM 4212 C CA . ALA B 1 132 ? -8.68 -32.062 -15.156 1 96.94 132 ALA B CA 1
ATOM 4213 C C . ALA B 1 132 ? -9.078 -33.375 -15.82 1 96.94 132 ALA B C 1
ATOM 4215 O O . ALA B 1 132 ? -9.578 -33.375 -16.953 1 96.94 132 ALA B O 1
ATOM 4216 N N . ARG B 1 133 ? -8.93 -34.438 -15.117 1 94.69 133 ARG B N 1
ATOM 4217 C CA . ARG B 1 133 ? -9.25 -35.75 -15.648 1 94.69 133 ARG B CA 1
ATOM 4218 C C . ARG B 1 133 ? -10.734 -35.875 -15.977 1 94.69 133 ARG B C 1
ATOM 4220 O O . ARG B 1 133 ? -11.109 -36.438 -17 1 94.69 133 ARG B O 1
ATOM 4227 N N . ASN B 1 134 ? -11.539 -35.344 -15.148 1 92.81 134 ASN B N 1
ATOM 4228 C CA . ASN B 1 134 ? -12.984 -35.5 -15.258 1 92.81 134 ASN B CA 1
ATOM 4229 C C . ASN B 1 134 ? -13.57 -34.594 -16.328 1 92.81 134 ASN B C 1
ATOM 4231 O O . ASN B 1 134 ? -14.656 -34.844 -16.844 1 92.81 134 ASN B O 1
ATOM 4235 N N . ASN B 1 135 ? -12.82 -33.531 -16.703 1 93.69 135 ASN B N 1
ATOM 4236 C CA . ASN B 1 135 ? -13.492 -32.5 -17.5 1 93.69 135 ASN B CA 1
ATOM 4237 C C . ASN B 1 135 ? -12.758 -32.25 -18.812 1 93.69 135 ASN B C 1
ATOM 4239 O O . ASN B 1 135 ? -13.242 -31.484 -19.641 1 93.69 135 ASN B O 1
ATOM 4243 N N . SER B 1 136 ? -11.609 -32.875 -19 1 95.38 136 SER B N 1
ATOM 4244 C CA . SER B 1 136 ? -10.852 -32.719 -20.234 1 95.38 136 SER B CA 1
ATOM 4245 C C . SER B 1 136 ? -11.5 -33.438 -21.406 1 95.38 136 SER B C 1
ATOM 4247 O O . SER B 1 136 ? -12.141 -34.5 -21.203 1 95.38 136 SER B O 1
ATOM 4249 N N . ALA B 1 137 ? -11.32 -32.938 -22.562 1 93.62 137 ALA B N 1
ATOM 4250 C CA . ALA B 1 137 ? -11.719 -33.625 -23.781 1 93.62 137 ALA B CA 1
ATOM 4251 C C . ALA B 1 137 ? -10.812 -34.844 -24.047 1 93.62 137 ALA B C 1
ATOM 4253 O O . ALA B 1 137 ? -9.703 -34.938 -23.516 1 93.62 137 ALA B O 1
ATOM 4254 N N . SER B 1 138 ? -11.352 -35.781 -24.859 1 92.38 138 SER B N 1
ATOM 4255 C CA . SER B 1 138 ? -10.508 -36.875 -25.312 1 92.38 138 SER B CA 1
ATOM 4256 C C . SER B 1 138 ? -9.562 -36.406 -26.422 1 92.38 138 SER B C 1
ATOM 4258 O O . SER B 1 138 ? -9.797 -35.375 -27.062 1 92.38 138 SER B O 1
ATOM 4260 N N . PHE B 1 139 ? -8.531 -37.25 -26.516 1 93.5 139 PHE B N 1
ATOM 4261 C CA . PHE B 1 139 ? -7.574 -36.906 -27.578 1 93.5 139 PHE B CA 1
ATOM 4262 C C . PHE B 1 139 ? -8.25 -36.906 -28.938 1 93.5 139 PHE B C 1
ATOM 4264 O O . PHE B 1 139 ? -7.973 -36.031 -29.766 1 93.5 139 PHE B O 1
ATOM 4271 N N . THR B 1 140 ? -9.141 -37.75 -29.172 1 91.56 140 THR B N 1
ATOM 4272 C CA . THR B 1 140 ? -9.859 -37.875 -30.422 1 91.56 140 THR B CA 1
ATOM 4273 C C . THR B 1 140 ? -10.781 -36.688 -30.641 1 91.56 140 THR B C 1
ATOM 4275 O O . THR B 1 140 ? -10.977 -36.219 -31.766 1 91.56 140 THR B O 1
ATOM 4278 N N . ASP B 1 141 ? -11.344 -36.219 -29.609 1 89.25 141 ASP B N 1
ATOM 4279 C CA . ASP B 1 141 ? -12.219 -35.062 -29.688 1 89.25 141 ASP B CA 1
ATOM 4280 C C . ASP B 1 141 ? -11.461 -33.844 -30.203 1 89.25 141 ASP B C 1
ATOM 4282 O O . ASP B 1 141 ? -12.062 -32.938 -30.781 1 89.25 141 ASP B O 1
ATOM 4286 N N . LEU B 1 142 ? -10.164 -33.781 -30.016 1 91.56 142 LEU B N 1
ATOM 4287 C CA . LEU B 1 142 ? -9.359 -32.625 -30.359 1 91.56 142 LEU B CA 1
ATOM 4288 C C . LEU B 1 142 ? -9.062 -32.594 -31.844 1 91.56 142 LEU B C 1
ATOM 4290 O O . LEU B 1 142 ? -8.594 -31.578 -32.375 1 91.56 142 LEU B O 1
ATOM 4294 N N . ASP B 1 143 ? -9.344 -33.688 -32.5 1 87.19 143 ASP B N 1
ATOM 4295 C CA . ASP B 1 143 ? -9.172 -33.719 -33.938 1 87.19 143 ASP B CA 1
ATOM 4296 C C . ASP B 1 143 ? -10.031 -32.688 -34.625 1 87.19 143 ASP B C 1
ATOM 4298 O O . ASP B 1 143 ? -9.672 -32.156 -35.688 1 87.19 143 ASP B O 1
ATOM 4302 N N . GLY B 1 144 ? -11.133 -32.344 -34.031 1 85.44 144 GLY B N 1
ATOM 4303 C CA . GLY B 1 144 ? -12.031 -31.375 -34.594 1 85.44 144 GLY B CA 1
ATOM 4304 C C . GLY B 1 144 ? -11.688 -29.938 -34.219 1 85.44 144 GLY B C 1
ATOM 4305 O O . GLY B 1 144 ? -12.258 -28.984 -34.75 1 85.44 144 GLY B O 1
ATOM 4306 N N . VAL B 1 145 ? -10.727 -29.797 -33.375 1 91.12 145 VAL B N 1
ATOM 4307 C CA . VAL B 1 145 ? -10.32 -28.469 -32.906 1 91.12 145 VAL B CA 1
ATOM 4308 C C . VAL B 1 145 ? -9.258 -27.891 -33.844 1 91.12 145 VAL B C 1
ATOM 4310 O O . VAL B 1 145 ? -8.336 -28.609 -34.25 1 91.12 145 VAL B O 1
ATOM 4313 N N . ALA B 1 146 ? -9.438 -26.609 -34.156 1 93.06 146 ALA B N 1
ATOM 4314 C CA . ALA B 1 146 ? -8.477 -25.969 -35.031 1 93.06 146 ALA B CA 1
ATOM 4315 C C . ALA B 1 146 ? -7.078 -25.969 -34.438 1 93.06 146 ALA B C 1
ATOM 4317 O O . ALA B 1 146 ? -6.926 -25.766 -33.219 1 93.06 146 ALA B O 1
ATOM 4318 N N . THR B 1 147 ? -6.117 -26.141 -35.25 1 92.5 147 THR B N 1
ATOM 4319 C CA . THR B 1 147 ? -4.73 -26.172 -34.812 1 92.5 147 THR B CA 1
ATOM 4320 C C . THR B 1 147 ? -4.363 -24.859 -34.125 1 92.5 147 THR B C 1
ATOM 4322 O O . THR B 1 147 ? -3.586 -24.859 -33.156 1 92.5 147 THR B O 1
ATOM 4325 N N . SER B 1 148 ? -4.895 -23.797 -34.594 1 94.25 148 SER B N 1
ATOM 4326 C CA . SER B 1 148 ? -4.637 -22.484 -34 1 94.25 148 SER B CA 1
ATOM 4327 C C . SER B 1 148 ? -5.102 -22.453 -32.531 1 94.25 148 SER B C 1
ATOM 4329 O O . SER B 1 148 ? -4.461 -21.828 -31.688 1 94.25 148 SER B O 1
ATOM 4331 N N . ASP B 1 149 ? -6.152 -23.203 -32.312 1 94.75 149 ASP B N 1
ATOM 4332 C CA . ASP B 1 149 ? -6.727 -23.219 -30.953 1 94.75 149 ASP B CA 1
ATOM 4333 C C . ASP B 1 149 ? -5.891 -24.078 -30.016 1 94.75 149 ASP B C 1
ATOM 4335 O O . ASP B 1 149 ? -5.594 -23.672 -28.891 1 94.75 149 ASP B O 1
ATOM 4339 N N . THR B 1 150 ? -5.477 -25.188 -30.5 1 94.94 150 THR B N 1
ATOM 4340 C CA . THR B 1 150 ? -4.621 -26.031 -29.672 1 94.94 150 THR B CA 1
ATOM 4341 C C . THR B 1 150 ? -3.258 -25.391 -29.469 1 94.94 150 THR B C 1
ATOM 4343 O O . THR B 1 150 ? -2.672 -25.5 -28.391 1 94.94 150 THR B O 1
ATOM 4346 N N . ASP B 1 151 ? -2.787 -24.688 -30.438 1 96.12 151 ASP B N 1
ATOM 4347 C CA . ASP B 1 151 ? -1.538 -23.938 -30.312 1 96.12 151 ASP B CA 1
ATOM 4348 C C . ASP B 1 151 ? -1.663 -22.844 -29.25 1 96.12 151 ASP B C 1
ATOM 4350 O O . ASP B 1 151 ? -0.723 -22.609 -28.484 1 96.12 151 ASP B O 1
ATOM 4354 N N . SER B 1 152 ? -2.781 -22.234 -29.25 1 96.81 152 SER B N 1
ATOM 4355 C CA . SER B 1 152 ? -2.998 -21.188 -28.266 1 96.81 152 SER B CA 1
ATOM 4356 C C . SER B 1 152 ? -2.965 -21.75 -26.844 1 96.81 152 SER B C 1
ATOM 4358 O O . SER B 1 152 ? -2.512 -21.078 -25.922 1 96.81 152 SER B O 1
ATOM 4360 N N . ALA B 1 153 ? -3.43 -22.953 -26.688 1 97.06 153 ALA B N 1
ATOM 4361 C CA . ALA B 1 153 ? -3.395 -23.609 -25.375 1 97.06 153 ALA B CA 1
ATOM 4362 C C . ALA B 1 153 ? -1.958 -23.891 -24.938 1 97.06 153 ALA B C 1
ATOM 4364 O O . ALA B 1 153 ? -1.603 -23.672 -23.781 1 97.06 153 ALA B O 1
ATOM 4365 N N . VAL B 1 154 ? -1.17 -24.297 -25.844 1 97.5 154 VAL B N 1
ATOM 4366 C CA . VAL B 1 154 ? 0.229 -24.578 -25.547 1 97.5 154 VAL B CA 1
ATOM 4367 C C . VAL B 1 154 ? 0.959 -23.266 -25.234 1 97.5 154 VAL B C 1
ATOM 4369 O O . VAL B 1 154 ? 1.75 -23.188 -24.297 1 97.5 154 VAL B O 1
ATOM 4372 N N . LYS B 1 155 ? 0.648 -22.25 -25.969 1 96.81 155 LYS B N 1
ATOM 4373 C CA . LYS B 1 155 ? 1.258 -20.953 -25.734 1 96.81 155 LYS B CA 1
ATOM 4374 C C . LYS B 1 155 ? 0.868 -20.375 -24.375 1 96.81 155 LYS B C 1
ATOM 4376 O O . LYS B 1 155 ? 1.664 -19.703 -23.734 1 96.81 155 LYS B O 1
ATOM 4381 N N . TYR B 1 156 ? -0.333 -20.672 -24.016 1 97.56 156 TYR B N 1
ATOM 4382 C CA . TYR B 1 156 ? -0.824 -20.234 -22.719 1 97.56 156 TYR B CA 1
ATOM 4383 C C . TYR B 1 156 ? 0.018 -20.812 -21.594 1 97.56 156 TYR B C 1
ATOM 4385 O O . TYR B 1 156 ? 0.069 -20.25 -20.5 1 97.56 156 TYR B O 1
ATOM 4393 N N . LEU B 1 157 ? 0.714 -21.859 -21.875 1 98.06 157 LEU B N 1
ATOM 4394 C CA . LEU B 1 157 ? 1.529 -22.562 -20.891 1 98.06 157 LEU B CA 1
ATOM 4395 C C . LEU B 1 157 ? 2.975 -22.078 -20.938 1 98.06 157 LEU B C 1
ATOM 4397 O O . LEU B 1 157 ? 3.893 -22.812 -20.562 1 98.06 157 LEU B O 1
ATOM 4401 N N . SER B 1 158 ? 3.113 -20.844 -21.391 1 96.12 158 SER B N 1
ATOM 4402 C CA . SER B 1 158 ? 4.445 -20.25 -21.312 1 96.12 158 SER B CA 1
ATOM 4403 C C . SER B 1 158 ? 4.992 -20.312 -19.891 1 96.12 158 SER B C 1
ATOM 4405 O O . SER B 1 158 ? 4.305 -19.953 -18.938 1 96.12 158 SER B O 1
ATOM 4407 N N . GLY B 1 159 ? 6.195 -20.844 -19.75 1 96.62 159 GLY B N 1
ATOM 4408 C CA . GLY B 1 159 ? 6.801 -21.062 -18.438 1 96.62 159 GLY B CA 1
ATOM 4409 C C . GLY B 1 159 ? 6.523 -22.438 -17.859 1 96.62 159 GLY B C 1
ATOM 4410 O O . GLY B 1 159 ? 7.152 -22.844 -16.891 1 96.62 159 GLY B O 1
ATOM 4411 N N . TYR B 1 160 ? 5.562 -23.156 -18.484 1 98.25 160 TYR B N 1
ATOM 4412 C CA . TYR B 1 160 ? 5.172 -24.469 -18 1 98.25 160 TYR B CA 1
ATOM 4413 C C . TYR B 1 160 ? 5.395 -25.547 -19.062 1 98.25 160 TYR B C 1
ATOM 4415 O O . TYR B 1 160 ? 5.309 -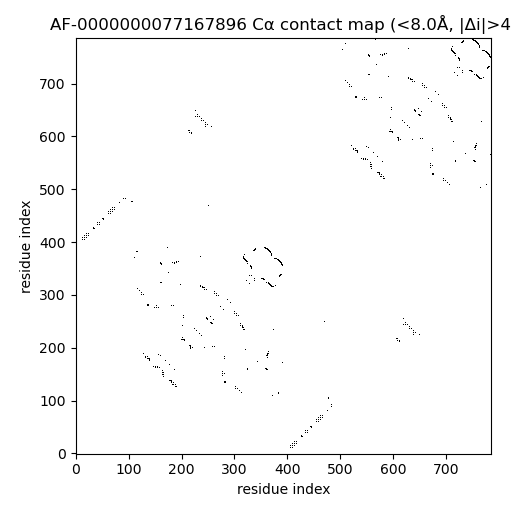26.734 -18.781 1 98.25 160 TYR B O 1
ATOM 4423 N N . CYS B 1 161 ? 5.629 -25.141 -20.219 1 98 161 CYS B N 1
ATOM 4424 C CA . CYS B 1 161 ? 5.852 -26.047 -21.328 1 98 161 CYS B CA 1
ATOM 4425 C C . CYS B 1 161 ? 7.109 -25.672 -22.109 1 98 161 CYS B C 1
ATOM 4427 O O . CYS B 1 161 ? 7.332 -24.484 -22.391 1 98 161 CYS B O 1
ATOM 4429 N N . ALA B 1 162 ? 7.875 -26.641 -22.453 1 96.56 162 ALA B N 1
ATOM 4430 C CA . ALA B 1 162 ? 9.18 -26.391 -23.062 1 96.56 162 ALA B CA 1
ATOM 4431 C C . ALA B 1 162 ? 9.031 -26.062 -24.547 1 96.56 162 ALA B C 1
ATOM 4433 O O . ALA B 1 162 ? 9.945 -25.5 -25.156 1 96.56 162 ALA B O 1
ATOM 4434 N N . VAL B 1 163 ? 7.918 -26.438 -25.094 1 95.69 163 VAL B N 1
ATOM 4435 C CA . VAL B 1 163 ? 7.703 -26.188 -26.516 1 95.69 163 VAL B CA 1
ATOM 4436 C C . VAL B 1 163 ? 6.574 -25.188 -26.703 1 95.69 163 VAL B C 1
ATOM 4438 O O . VAL B 1 163 ? 5.871 -24.844 -25.734 1 95.69 163 VAL B O 1
ATOM 4441 N N . ARG B 1 164 ? 6.32 -24.781 -28 1 93.31 164 ARG B N 1
ATOM 4442 C CA . ARG B 1 164 ? 5.441 -23.641 -28.188 1 93.31 164 ARG B CA 1
ATOM 4443 C C . ARG B 1 164 ? 4.25 -24 -29.062 1 93.31 164 ARG B C 1
ATOM 4445 O O . ARG B 1 164 ? 3.365 -23.172 -29.297 1 93.31 164 ARG B O 1
ATOM 4452 N N . ASP B 1 165 ? 4.246 -25.203 -29.578 1 94.38 165 ASP B N 1
ATOM 4453 C CA . ASP B 1 165 ? 3.096 -25.547 -30.406 1 94.38 165 ASP B CA 1
ATOM 4454 C C . ASP B 1 165 ? 2.637 -26.984 -30.125 1 94.38 165 ASP B C 1
ATOM 4456 O O . ASP B 1 165 ? 3.379 -27.781 -29.531 1 94.38 165 ASP B O 1
ATOM 4460 N N . TRP B 1 166 ? 1.422 -27.234 -30.641 1 95.56 166 TRP B N 1
ATOM 4461 C CA . TRP B 1 166 ? 0.72 -28.484 -30.344 1 95.56 166 TRP B CA 1
ATOM 4462 C C . TRP B 1 166 ? 1.424 -29.672 -31 1 95.56 166 TRP B C 1
ATOM 4464 O O . TRP B 1 166 ? 1.66 -30.688 -30.359 1 95.56 166 TRP B O 1
ATOM 4474 N N . LYS B 1 167 ? 1.809 -29.531 -32.188 1 94.69 167 LYS B N 1
ATOM 4475 C CA . LYS B 1 167 ? 2.443 -30.625 -32.938 1 94.69 167 LYS B CA 1
ATOM 4476 C C . LYS B 1 167 ? 3.762 -31.031 -32.281 1 94.69 167 LYS B C 1
ATOM 4478 O O . LYS B 1 167 ? 4.027 -32.219 -32.094 1 94.69 167 LYS B O 1
ATOM 4483 N N . ALA B 1 168 ? 4.551 -30.078 -31.938 1 95.25 168 ALA B N 1
ATOM 4484 C CA . ALA B 1 168 ? 5.828 -30.344 -31.281 1 95.25 168 ALA B CA 1
ATOM 4485 C C . ALA B 1 168 ? 5.617 -31.031 -29.938 1 95.25 168 ALA B C 1
ATOM 4487 O O . ALA B 1 168 ? 6.359 -31.953 -29.578 1 95.25 168 ALA B O 1
ATOM 4488 N N . LEU B 1 169 ? 4.613 -30.625 -29.219 1 96.5 169 LEU B N 1
ATOM 4489 C CA . LEU B 1 169 ? 4.328 -31.203 -27.906 1 96.5 169 LEU B CA 1
ATOM 4490 C C . LEU B 1 169 ? 3.91 -32.656 -28.031 1 96.5 169 LEU B C 1
ATOM 4492 O O . LEU B 1 169 ? 4.445 -33.531 -27.328 1 96.5 169 LEU B O 1
ATOM 4496 N N . ILE B 1 170 ? 3 -32.906 -28.938 1 94.81 170 ILE B N 1
ATOM 4497 C CA . ILE B 1 170 ? 2.449 -34.25 -29.078 1 94.81 170 ILE B CA 1
ATOM 4498 C C . ILE B 1 170 ? 3.531 -35.188 -29.594 1 94.81 170 ILE B C 1
ATOM 4500 O O . ILE B 1 170 ? 3.588 -36.375 -29.203 1 94.81 170 ILE B O 1
ATOM 4504 N N . ASN B 1 171 ? 4.422 -34.719 -30.422 1 94.06 171 ASN B N 1
ATOM 4505 C CA . ASN B 1 171 ? 5.508 -35.531 -30.953 1 94.06 171 ASN B CA 1
ATOM 4506 C C . ASN B 1 171 ? 6.488 -35.938 -29.859 1 94.06 171 ASN B C 1
ATOM 4508 O O . ASN B 1 171 ? 7.059 -37.031 -29.906 1 94.06 171 ASN B O 1
ATOM 4512 N N . LYS B 1 172 ? 6.648 -35.094 -28.891 1 94.38 172 LYS B N 1
ATOM 4513 C CA . LYS B 1 172 ? 7.625 -35.344 -27.828 1 94.38 172 LYS B CA 1
ATOM 4514 C C . LYS B 1 172 ? 6.961 -35.969 -26.609 1 94.38 172 LYS B C 1
ATOM 4516 O O . LYS B 1 172 ? 7.629 -36.25 -25.609 1 94.38 172 LYS B O 1
ATOM 4521 N N . PHE B 1 173 ? 5.695 -36.156 -26.688 1 93.56 173 PHE B N 1
ATOM 4522 C CA . PHE B 1 173 ? 4.949 -36.594 -25.516 1 93.56 173 PHE B CA 1
ATOM 4523 C C . PHE B 1 173 ? 5.387 -38 -25.125 1 93.56 173 PHE B C 1
ATOM 4525 O O . PHE B 1 173 ? 5.324 -38.938 -25.922 1 93.56 173 PHE B O 1
ATOM 4532 N N . PRO B 1 174 ? 5.887 -38.188 -23.953 1 90.75 174 PRO B N 1
ATOM 4533 C CA . PRO B 1 174 ? 6.574 -39.406 -23.562 1 90.75 174 PRO B CA 1
ATOM 4534 C C . PRO B 1 174 ? 5.609 -40.531 -23.203 1 90.75 174 PRO B C 1
ATOM 4536 O O . PRO B 1 174 ? 6.027 -41.688 -23.062 1 90.75 174 PRO B O 1
ATOM 4539 N N . VAL B 1 175 ? 4.371 -40.281 -22.938 1 89.5 175 VAL B N 1
ATOM 4540 C CA . VAL B 1 175 ? 3.359 -41.25 -22.578 1 89.5 175 VAL B CA 1
ATOM 4541 C C . VAL B 1 175 ? 2.27 -41.312 -23.641 1 89.5 175 VAL B C 1
ATOM 4543 O O . VAL B 1 175 ? 2.385 -40.656 -24.688 1 89.5 175 VAL B O 1
ATOM 4546 N N . SER B 1 176 ? 1.281 -42.094 -23.328 1 91.62 176 SER B N 1
ATOM 4547 C CA . SER B 1 176 ? 0.193 -42.219 -24.297 1 91.62 176 SER B CA 1
ATOM 4548 C C . SER B 1 176 ? -0.413 -40.844 -24.625 1 91.62 176 SER B C 1
ATOM 4550 O O . SER B 1 176 ? -0.759 -40.094 -23.719 1 91.62 176 SER B O 1
ATOM 4552 N N . LYS B 1 177 ? -0.588 -40.562 -25.859 1 92.25 177 LYS B N 1
ATOM 4553 C CA . LYS B 1 177 ? -1.124 -39.281 -26.328 1 92.25 177 LYS B CA 1
ATOM 4554 C C . LYS B 1 177 ? -2.539 -39.062 -25.797 1 92.25 177 LYS B C 1
ATOM 4556 O O . LYS B 1 177 ? -2.99 -37.906 -25.688 1 92.25 177 LYS B O 1
ATOM 4561 N N . ASP B 1 178 ? -3.199 -40.125 -25.453 1 93.31 178 ASP B N 1
ATOM 4562 C CA . ASP B 1 178 ? -4.566 -40.062 -24.953 1 93.31 178 ASP B CA 1
ATOM 4563 C C . ASP B 1 178 ? -4.621 -39.281 -23.625 1 93.31 178 ASP B C 1
ATOM 4565 O O . ASP B 1 178 ? -5.672 -38.75 -23.25 1 93.31 178 ASP B O 1
ATOM 4569 N N . LYS B 1 179 ? -3.49 -39.188 -22.984 1 95.25 179 LYS B N 1
ATOM 4570 C CA . LYS B 1 179 ? -3.414 -38.531 -21.688 1 95.25 179 LYS B CA 1
ATOM 4571 C C . LYS B 1 179 ? -3.076 -37.062 -21.844 1 95.25 179 LYS B C 1
ATOM 4573 O O . LYS B 1 179 ? -3.188 -36.281 -20.891 1 95.25 179 LYS B O 1
ATOM 4578 N N . ALA B 1 180 ? -2.732 -36.625 -23 1 95.75 180 ALA B N 1
ATOM 4579 C CA . ALA B 1 180 ? -2.197 -35.281 -23.25 1 95.75 180 ALA B CA 1
ATOM 4580 C C . ALA B 1 180 ? -3.219 -34.188 -22.891 1 95.75 180 ALA B C 1
ATOM 4582 O O . ALA B 1 180 ? -2.898 -33.25 -22.188 1 95.75 180 ALA B O 1
ATOM 4583 N N . PRO B 1 181 ? -4.523 -34.344 -23.281 1 95.88 181 PRO B N 1
ATOM 4584 C CA . PRO B 1 181 ? -5.48 -33.281 -22.953 1 95.88 181 PRO B CA 1
ATOM 4585 C C . PRO B 1 181 ? -5.641 -33.094 -21.453 1 95.88 181 PRO B C 1
ATOM 4587 O O . PRO B 1 181 ? -5.609 -31.953 -20.969 1 95.88 181 PRO B O 1
ATOM 4590 N N . ALA B 1 182 ? -5.734 -34.188 -20.703 1 96.94 182 ALA B N 1
ATOM 4591 C CA . ALA B 1 182 ? -5.91 -34.094 -19.266 1 96.94 182 ALA B CA 1
ATOM 4592 C C . ALA B 1 182 ? -4.688 -33.469 -18.609 1 96.94 182 ALA B C 1
ATOM 4594 O O . ALA B 1 182 ? -4.824 -32.656 -17.688 1 96.94 182 ALA B O 1
ATOM 4595 N N . LEU B 1 183 ? -3.521 -33.812 -19.094 1 97.94 183 LEU B N 1
ATOM 4596 C CA . LEU B 1 183 ? -2.287 -33.281 -18.531 1 97.94 183 LEU B CA 1
ATOM 4597 C C . LEU B 1 183 ? -2.148 -31.781 -18.844 1 97.94 183 LEU B C 1
ATOM 4599 O O . LEU B 1 183 ? -1.655 -31.016 -18.031 1 97.94 183 LEU B O 1
ATOM 4603 N N . LEU B 1 184 ? -2.615 -31.406 -20 1 97.94 184 LEU B N 1
ATOM 4604 C CA . LEU B 1 184 ? -2.562 -29.984 -20.375 1 97.94 184 LEU B CA 1
ATOM 4605 C C . LEU B 1 184 ? -3.545 -29.172 -19.547 1 97.94 184 LEU B C 1
ATOM 4607 O O . LEU B 1 184 ? -3.213 -28.078 -19.078 1 97.94 184 LEU B O 1
ATOM 4611 N N . VAL B 1 185 ? -4.734 -29.688 -19.375 1 98 185 VAL B N 1
ATOM 4612 C CA . VAL B 1 185 ? -5.727 -29.016 -18.547 1 98 185 VAL B CA 1
ATOM 4613 C C . VAL B 1 185 ? -5.203 -28.891 -17.109 1 98 185 VAL B C 1
ATOM 4615 O O . VAL B 1 185 ? -5.328 -27.828 -16.484 1 98 185 VAL B O 1
ATOM 4618 N N . GLN B 1 186 ? -4.609 -29.953 -16.625 1 98.5 186 GLN B N 1
ATOM 4619 C CA . GLN B 1 186 ? -4 -29.922 -15.305 1 98.5 186 GLN B CA 1
ATOM 4620 C C . GLN B 1 186 ? -2.936 -28.828 -15.211 1 98.5 186 GLN B C 1
ATOM 4622 O O . GLN B 1 186 ? -2.9 -28.062 -14.242 1 98.5 186 GLN B O 1
ATOM 4627 N N . ALA B 1 187 ? -2.115 -28.75 -16.203 1 98.69 187 ALA B N 1
ATOM 4628 C CA . ALA B 1 187 ? -1.032 -27.781 -16.219 1 98.69 187 ALA B CA 1
ATOM 4629 C C . ALA B 1 187 ? -1.583 -26.359 -16.266 1 98.69 187 ALA B C 1
ATOM 4631 O O . ALA B 1 187 ? -1.097 -25.469 -15.547 1 98.69 187 ALA B O 1
ATOM 4632 N N . ILE B 1 188 ? -2.568 -26.125 -17.062 1 98.62 188 ILE B N 1
ATOM 4633 C CA . ILE B 1 188 ? -3.154 -24.797 -17.203 1 98.62 188 ILE B CA 1
ATOM 4634 C C . ILE B 1 188 ? -3.818 -24.391 -15.883 1 98.62 188 ILE B C 1
ATOM 4636 O O . ILE B 1 188 ? -3.646 -23.266 -15.422 1 98.62 188 ILE B O 1
ATOM 4640 N N . LEU B 1 189 ? -4.562 -25.281 -15.297 1 98.56 189 LEU B N 1
ATOM 4641 C CA . LEU B 1 189 ? -5.211 -25.016 -14.016 1 98.56 189 LEU B CA 1
ATOM 4642 C C . LEU B 1 189 ? -4.176 -24.703 -12.938 1 98.56 189 LEU B C 1
ATOM 4644 O O . LEU B 1 189 ? -4.34 -23.75 -12.172 1 98.56 189 LEU B O 1
ATOM 4648 N N . ALA B 1 190 ? -3.188 -25.531 -12.906 1 98.56 190 ALA B N 1
ATOM 4649 C CA . ALA B 1 190 ? -2.121 -25.328 -11.922 1 98.56 190 ALA B CA 1
ATOM 4650 C C . ALA B 1 190 ? -1.445 -23.969 -12.133 1 98.56 190 ALA B C 1
ATOM 4652 O O . ALA B 1 190 ? -1.229 -23.234 -11.172 1 98.56 190 ALA B O 1
ATOM 4653 N N . LYS B 1 191 ? -1.096 -23.672 -13.32 1 98.5 191 LYS B N 1
ATOM 4654 C CA . LYS B 1 191 ? -0.482 -22.391 -13.641 1 98.5 191 LYS B CA 1
ATOM 4655 C C . LYS B 1 191 ? -1.356 -21.234 -13.172 1 98.5 191 LYS B C 1
ATOM 4657 O O . LYS B 1 191 ? -0.877 -20.312 -12.492 1 98.5 191 LYS B O 1
ATOM 4662 N N . ASP B 1 192 ? -2.568 -21.297 -13.555 1 98.38 192 ASP B N 1
ATOM 4663 C CA . ASP B 1 192 ? -3.488 -20.203 -13.234 1 98.38 192 ASP B CA 1
ATOM 4664 C C . ASP B 1 192 ? -3.641 -20.047 -11.727 1 98.38 192 ASP B C 1
ATOM 4666 O O . ASP B 1 192 ? -3.504 -18.938 -11.195 1 98.38 192 ASP B O 1
ATOM 4670 N N . LEU B 1 193 ? -3.883 -21.109 -11.078 1 98.38 193 LEU B N 1
ATOM 4671 C CA . LEU B 1 193 ? -4.16 -21.094 -9.641 1 98.38 193 LEU B CA 1
ATOM 4672 C C . LEU B 1 193 ? -2.918 -20.688 -8.852 1 98.38 193 LEU B C 1
ATOM 4674 O O . LEU B 1 193 ? -2.965 -19.75 -8.055 1 98.38 193 LEU B O 1
ATOM 4678 N N . PHE B 1 194 ? -1.808 -21.328 -9.086 1 98.44 194 PHE B N 1
ATOM 4679 C CA . PHE B 1 194 ? -0.626 -21.125 -8.258 1 98.44 194 PHE B CA 1
ATOM 4680 C C . PHE B 1 194 ? 0.024 -19.781 -8.562 1 98.44 194 PHE B C 1
ATOM 4682 O O . PHE B 1 194 ? 0.539 -19.109 -7.664 1 98.44 194 PHE B O 1
ATOM 4689 N N . GLU B 1 195 ? 0.02 -19.328 -9.773 1 97.62 195 GLU B N 1
ATOM 4690 C CA . GLU B 1 195 ? 0.619 -18.031 -10.102 1 97.62 195 GLU B CA 1
ATOM 4691 C C . GLU B 1 195 ? -0.205 -16.891 -9.539 1 97.62 195 GLU B C 1
ATOM 4693 O O . GLU B 1 195 ? 0.348 -15.859 -9.125 1 97.62 195 GLU B O 1
ATOM 4698 N N . ARG B 1 196 ? -1.462 -17.062 -9.523 1 97.69 196 ARG B N 1
ATOM 4699 C CA . ARG B 1 196 ? -2.326 -15.992 -9.047 1 97.69 196 ARG B CA 1
ATOM 4700 C C . ARG B 1 196 ? -2.322 -15.922 -7.527 1 97.69 196 ARG B C 1
ATOM 4702 O O . ARG B 1 196 ? -2.283 -14.836 -6.953 1 97.69 196 ARG B O 1
ATOM 4709 N N . LEU B 1 197 ? -2.297 -17.078 -6.863 1 98.44 197 LEU B N 1
ATOM 4710 C CA . LEU B 1 197 ? -2.568 -17.109 -5.43 1 98.44 197 LEU B CA 1
ATOM 4711 C C . LEU B 1 197 ? -1.271 -17.156 -4.629 1 98.44 197 LEU B C 1
ATOM 4713 O O . LEU B 1 197 ? -1.209 -16.656 -3.506 1 98.44 197 LEU B O 1
ATOM 4717 N N . PHE B 1 198 ? -0.186 -17.703 -5.203 1 98.5 198 PHE B N 1
ATOM 4718 C CA . PHE B 1 198 ? 0.968 -18.016 -4.363 1 98.5 198 PHE B CA 1
ATOM 4719 C C . PHE B 1 198 ? 2.186 -17.219 -4.809 1 98.5 198 PHE B C 1
ATOM 4721 O O . PHE B 1 198 ? 3.234 -17.266 -4.16 1 98.5 198 PHE B O 1
ATOM 4728 N N . LYS B 1 199 ? 2.029 -16.422 -5.879 1 97.56 199 LYS B N 1
ATOM 4729 C CA . LYS B 1 199 ? 3.129 -15.562 -6.289 1 97.56 199 LYS B CA 1
ATOM 4730 C C . LYS B 1 199 ? 2.977 -14.164 -5.699 1 97.56 199 LYS B C 1
ATOM 4732 O O . LYS B 1 199 ? 3.951 -13.414 -5.594 1 97.56 199 LYS B O 1
ATOM 4737 N N . ASP B 1 200 ? 1.768 -13.867 -5.379 1 97.44 200 ASP B N 1
ATOM 4738 C CA . ASP B 1 200 ? 1.486 -12.516 -4.906 1 97.44 200 ASP B CA 1
ATOM 4739 C C . ASP B 1 200 ? 0.725 -12.539 -3.584 1 97.44 200 ASP B C 1
ATOM 4741 O O . ASP B 1 200 ? -0.454 -12.898 -3.547 1 97.44 200 ASP B O 1
ATOM 4745 N N . PRO B 1 201 ? 1.36 -12.039 -2.525 1 97.88 201 PRO B N 1
ATOM 4746 C CA . PRO B 1 201 ? 0.673 -12.062 -1.232 1 97.88 201 PRO B CA 1
ATOM 4747 C C . PRO B 1 201 ? -0.583 -11.195 -1.218 1 97.88 201 PRO B C 1
ATOM 4749 O O . PRO B 1 201 ? -1.433 -11.344 -0.336 1 97.88 201 PRO B O 1
ATOM 4752 N N . PHE B 1 202 ? -0.739 -10.297 -2.209 1 98.31 202 PHE B N 1
ATOM 4753 C CA . PHE B 1 202 ? -1.831 -9.328 -2.18 1 98.31 202 PHE B CA 1
ATOM 4754 C C . PHE B 1 202 ? -2.863 -9.648 -3.254 1 98.31 202 PHE B C 1
ATOM 4756 O O . PHE B 1 202 ? -3.572 -8.75 -3.725 1 98.31 202 PHE B O 1
ATOM 4763 N N . PHE B 1 203 ? -3.031 -10.883 -3.66 1 98 203 PHE B N 1
ATOM 4764 C CA . PHE B 1 203 ? -3.898 -11.297 -4.758 1 98 203 PHE B CA 1
ATOM 4765 C C . PHE B 1 203 ? -5.348 -10.914 -4.477 1 98 203 PHE B C 1
ATOM 4767 O O . PHE B 1 203 ? -6.113 -10.641 -5.406 1 98 203 PHE B O 1
ATOM 4774 N N . ALA B 1 204 ? -5.703 -10.859 -3.203 1 97.06 204 ALA B N 1
ATOM 4775 C CA . ALA B 1 204 ? -7.098 -10.625 -2.834 1 97.06 204 ALA B CA 1
ATOM 4776 C C . ALA B 1 204 ? -7.445 -9.148 -2.906 1 97.06 204 ALA B C 1
ATOM 4778 O O . ALA B 1 204 ? -8.602 -8.758 -2.689 1 97.06 204 ALA B O 1
ATOM 4779 N N . PHE B 1 205 ? -6.445 -8.297 -3.23 1 96.69 205 PHE B N 1
ATOM 4780 C CA . PHE B 1 205 ? -6.652 -6.852 -3.275 1 96.69 205 PHE B CA 1
ATOM 4781 C C . PHE B 1 205 ? -7.066 -6.41 -4.672 1 96.69 205 PHE B C 1
ATOM 4783 O O . PHE B 1 205 ? -7.219 -5.211 -4.93 1 96.69 205 PHE B O 1
ATOM 4790 N N . ILE B 1 206 ? -7.262 -7.285 -5.559 1 93.25 206 ILE B N 1
ATOM 4791 C CA . ILE B 1 206 ? -7.645 -6.93 -6.922 1 93.25 206 ILE B CA 1
ATOM 4792 C C . ILE B 1 206 ? -9 -6.23 -6.91 1 93.25 206 ILE B C 1
ATOM 4794 O O . ILE B 1 206 ? -9.805 -6.438 -6 1 93.25 206 ILE B O 1
ATOM 4798 N N . ALA B 1 207 ? -9.148 -5.426 -7.891 1 86.56 207 ALA B N 1
ATOM 4799 C CA . ALA B 1 207 ? -10.422 -4.715 -8 1 86.56 207 ALA B CA 1
ATOM 4800 C C . ALA B 1 207 ? -11.555 -5.672 -8.367 1 86.56 207 ALA B C 1
ATOM 4802 O O . ALA B 1 207 ? -11.398 -6.512 -9.258 1 86.56 207 ALA B O 1
ATOM 4803 N N . ILE B 1 208 ? -12.555 -5.594 -7.57 1 84.75 208 ILE B N 1
ATOM 4804 C CA . ILE B 1 208 ? -13.773 -6.352 -7.844 1 84.75 208 ILE B CA 1
ATOM 4805 C C . ILE B 1 208 ? -14.836 -5.426 -8.43 1 84.75 208 ILE B C 1
ATOM 4807 O O . ILE B 1 208 ? -15.219 -4.434 -7.801 1 84.75 208 ILE B O 1
ATOM 4811 N N . GLU B 1 209 ? -15.406 -5.719 -9.625 1 73.69 209 GLU B N 1
ATOM 4812 C CA . GLU B 1 209 ? -16.438 -4.934 -10.273 1 73.69 209 GLU B CA 1
ATOM 4813 C C . GLU B 1 209 ? -16.094 -3.445 -10.273 1 73.69 209 GLU B C 1
ATOM 4815 O O . GLU B 1 209 ? -16.938 -2.611 -9.914 1 73.69 209 GLU B O 1
ATOM 4820 N N . ARG B 1 210 ? -14.867 -3.031 -10.336 1 73.12 210 ARG B N 1
ATOM 4821 C CA . ARG B 1 210 ? -14.391 -1.665 -10.508 1 73.12 210 ARG B CA 1
ATOM 4822 C C . ARG B 1 210 ? -14.344 -0.925 -9.18 1 73.12 210 ARG B C 1
ATOM 4824 O O . ARG B 1 210 ? -14.273 0.305 -9.148 1 73.12 210 ARG B O 1
ATOM 4831 N N . ASP B 1 211 ? -14.477 -1.762 -8.18 1 80.69 211 ASP B N 1
ATOM 4832 C CA . ASP B 1 211 ? -14.328 -1.15 -6.867 1 80.69 211 ASP B CA 1
ATOM 4833 C C . ASP B 1 211 ? -12.875 -0.774 -6.594 1 80.69 211 ASP B C 1
ATOM 4835 O O . ASP B 1 211 ? -12 -1.641 -6.566 1 80.69 211 ASP B O 1
ATOM 4839 N N . GLU B 1 212 ? -12.688 0.534 -6.391 1 82.75 212 GLU B N 1
ATOM 4840 C CA . GLU B 1 212 ? -11.336 1.044 -6.207 1 82.75 212 GLU B CA 1
ATOM 4841 C C . GLU B 1 212 ? -11.109 1.501 -4.766 1 82.75 212 GLU B C 1
ATOM 4843 O O . GLU B 1 212 ? -10.203 2.287 -4.496 1 82.75 212 GLU B O 1
ATOM 4848 N N . ALA B 1 213 ? -11.867 0.902 -3.92 1 88.88 213 ALA B N 1
ATOM 4849 C CA . ALA B 1 213 ? -11.781 1.326 -2.523 1 88.88 213 ALA B CA 1
ATOM 4850 C C . ALA B 1 213 ? -10.508 0.791 -1.869 1 88.88 213 ALA B C 1
ATOM 4852 O O . ALA B 1 213 ? -9.977 1.402 -0.939 1 88.88 213 ALA B O 1
ATOM 4853 N N . MET B 1 214 ? -10.008 -0.303 -2.385 1 93.19 214 MET B N 1
ATOM 4854 C CA . MET B 1 214 ? -8.805 -0.932 -1.839 1 93.19 214 MET B CA 1
ATOM 4855 C C . MET B 1 214 ? -7.609 -0.707 -2.756 1 93.19 214 MET B C 1
ATOM 4857 O O . MET B 1 214 ? -7.773 -0.501 -3.959 1 93.19 214 MET B O 1
ATOM 4861 N N . PRO B 1 215 ? -6.43 -0.739 -2.082 1 96 215 PRO B N 1
ATOM 4862 C CA . PRO B 1 215 ? -5.254 -0.693 -2.953 1 96 215 PRO B CA 1
ATOM 4863 C C . PRO B 1 215 ? -5.141 -1.916 -3.861 1 96 215 PRO B C 1
ATOM 4865 O O . PRO B 1 215 ? -5.566 -3.012 -3.482 1 96 215 PRO B O 1
ATOM 4868 N N . ARG B 1 216 ? -4.535 -1.701 -4.996 1 95.06 216 ARG B N 1
ATOM 4869 C CA . ARG B 1 216 ? -4.266 -2.807 -5.91 1 95.06 216 ARG B CA 1
ATOM 4870 C C . ARG B 1 216 ? -3.041 -3.6 -5.469 1 95.06 216 ARG B C 1
ATOM 4872 O O . ARG B 1 216 ? -2.186 -3.078 -4.75 1 95.06 216 ARG B O 1
ATOM 4879 N N . PRO B 1 217 ? -2.973 -4.828 -5.965 1 96.94 217 PRO B N 1
ATOM 4880 C CA . PRO B 1 217 ? -1.813 -5.648 -5.602 1 96.94 217 PRO B CA 1
ATOM 4881 C C . PRO B 1 217 ? -0.487 -4.996 -5.984 1 96.94 217 PRO B C 1
ATOM 4883 O O . PRO B 1 217 ? 0.459 -5 -5.191 1 96.94 217 PRO B O 1
ATOM 4886 N N . ALA B 1 218 ? -0.438 -4.402 -7.125 1 95.44 218 ALA B N 1
ATOM 4887 C CA . ALA B 1 218 ? 0.796 -3.773 -7.59 1 95.44 218 ALA B CA 1
ATOM 4888 C C . ALA B 1 218 ? 1.195 -2.613 -6.684 1 95.44 218 ALA B C 1
ATOM 4890 O O . ALA B 1 218 ? 2.383 -2.385 -6.441 1 95.44 218 ALA B O 1
ATOM 4891 N N . GLN B 1 219 ? 0.239 -1.907 -6.191 1 96.12 219 GLN B N 1
ATOM 4892 C CA . GLN B 1 219 ? 0.494 -0.784 -5.297 1 96.12 219 GLN B CA 1
ATOM 4893 C C . GLN B 1 219 ? 1.039 -1.262 -3.953 1 96.12 219 GLN B C 1
ATOM 4895 O O . GLN B 1 219 ? 1.965 -0.661 -3.404 1 96.12 219 GLN B O 1
ATOM 4900 N N . MET B 1 220 ? 0.493 -2.342 -3.477 1 97.81 220 MET B N 1
ATOM 4901 C CA . MET B 1 220 ? 0.972 -2.92 -2.225 1 97.81 220 MET B CA 1
ATOM 4902 C C . MET B 1 220 ? 2.4 -3.436 -2.373 1 97.81 220 MET B C 1
ATOM 4904 O O . MET B 1 220 ? 3.199 -3.336 -1.44 1 97.81 220 MET B O 1
ATOM 4908 N N . ARG B 1 221 ? 2.705 -3.898 -3.531 1 96.75 221 ARG B N 1
ATOM 4909 C CA . ARG B 1 221 ? 4.059 -4.375 -3.795 1 96.75 221 ARG B CA 1
ATOM 4910 C C . ARG B 1 221 ? 5.059 -3.221 -3.779 1 96.75 221 ARG B C 1
ATOM 4912 O O . ARG B 1 221 ? 6.188 -3.375 -3.311 1 96.75 221 ARG B O 1
ATOM 4919 N N . VAL B 1 222 ? 4.629 -2.131 -4.242 1 95.56 222 VAL B N 1
ATOM 4920 C CA . VAL B 1 222 ? 5.484 -0.949 -4.223 1 95.56 222 VAL B CA 1
ATOM 4921 C C . VAL B 1 222 ? 5.82 -0.574 -2.783 1 95.56 222 VAL B C 1
ATOM 4923 O O . VAL B 1 222 ? 6.973 -0.262 -2.469 1 95.56 222 VAL B O 1
ATOM 4926 N N . LEU B 1 223 ? 4.816 -0.601 -1.945 1 96.62 223 LEU B N 1
ATOM 4927 C CA . LEU B 1 223 ? 5.055 -0.313 -0.535 1 96.62 223 LEU B CA 1
ATOM 4928 C C . LEU B 1 223 ? 6.004 -1.34 0.077 1 96.62 223 LEU B C 1
ATOM 4930 O O . LEU B 1 223 ? 6.953 -0.976 0.772 1 96.62 223 LEU B O 1
ATOM 4934 N N . GLN B 1 224 ? 5.711 -2.582 -0.221 1 97.25 224 GLN B N 1
ATOM 4935 C CA . GLN B 1 224 ? 6.562 -3.643 0.305 1 97.25 224 GLN B CA 1
ATOM 4936 C C . GLN B 1 224 ? 8 -3.484 -0.18 1 97.25 224 GLN B C 1
ATOM 4938 O O . GLN B 1 224 ? 8.945 -3.668 0.59 1 97.25 224 GLN B O 1
ATOM 4943 N N . ASP B 1 225 ? 8.164 -3.152 -1.392 1 95.25 225 ASP B N 1
ATOM 4944 C CA . ASP B 1 225 ? 9.492 -2.92 -1.952 1 95.25 225 ASP B CA 1
ATOM 4945 C C . ASP B 1 225 ? 10.18 -1.744 -1.266 1 95.25 225 ASP B C 1
ATOM 4947 O O . ASP B 1 225 ? 11.391 -1.777 -1.031 1 95.25 225 ASP B O 1
ATOM 4951 N N . GLY B 1 226 ? 9.391 -0.74 -0.984 1 93.5 226 GLY B N 1
ATOM 4952 C CA . GLY B 1 226 ? 9.93 0.388 -0.241 1 93.5 226 GLY B CA 1
ATOM 4953 C C . GLY B 1 226 ? 10.477 0.001 1.121 1 93.5 226 GLY B C 1
ATOM 4954 O O . GLY B 1 226 ? 11.523 0.49 1.539 1 93.5 226 GLY B O 1
ATOM 4955 N N . ILE B 1 227 ? 9.805 -0.873 1.767 1 95 227 ILE B N 1
ATOM 4956 C CA . ILE B 1 227 ? 10.227 -1.339 3.08 1 95 227 ILE B CA 1
ATOM 4957 C C . ILE B 1 227 ? 11.438 -2.258 2.936 1 95 227 ILE B C 1
ATOM 4959 O O . ILE B 1 227 ? 12.359 -2.225 3.76 1 95 227 ILE B O 1
ATOM 4963 N N . THR B 1 228 ? 11.406 -3.092 1.892 1 94.44 228 THR B N 1
ATOM 4964 C CA . THR B 1 228 ? 12.492 -4.031 1.632 1 94.44 228 THR B CA 1
ATOM 4965 C C . THR B 1 228 ? 13.82 -3.293 1.477 1 94.44 228 THR B C 1
ATOM 4967 O O . THR B 1 228 ? 14.867 -3.797 1.887 1 94.44 228 THR B O 1
ATOM 4970 N N . ARG B 1 229 ? 13.789 -2.086 0.949 1 89.94 229 ARG B N 1
ATOM 4971 C CA . ARG B 1 229 ? 14.992 -1.286 0.745 1 89.94 229 ARG B CA 1
ATOM 4972 C C . ARG B 1 229 ? 15.648 -0.933 2.076 1 89.94 229 ARG B C 1
ATOM 4974 O O . ARG B 1 229 ? 16.844 -0.677 2.133 1 89.94 229 ARG B O 1
ATOM 4981 N N . VAL B 1 230 ? 14.836 -0.938 3.08 1 89.44 230 VAL B N 1
ATOM 4982 C CA . VAL B 1 230 ? 15.328 -0.609 4.414 1 89.44 230 VAL B CA 1
ATOM 4983 C C . VAL B 1 230 ? 15.688 -1.89 5.164 1 89.44 230 VAL B C 1
ATOM 4985 O O . VAL B 1 230 ? 16.781 -1.998 5.734 1 89.44 230 VAL B O 1
ATOM 4988 N N . SER B 1 231 ? 14.805 -2.789 5.098 1 91.06 231 SER B N 1
ATOM 4989 C CA . SER B 1 231 ? 14.977 -4.066 5.781 1 91.06 231 SER B CA 1
ATOM 4990 C C . SER B 1 231 ? 14.133 -5.16 5.129 1 91.06 231 SER B C 1
ATOM 4992 O O . SER B 1 231 ? 12.906 -5.074 5.113 1 91.06 231 SER B O 1
ATOM 4994 N N . ASN B 1 232 ? 14.828 -6.164 4.691 1 93 232 ASN B N 1
ATOM 4995 C CA . ASN B 1 232 ? 14.125 -7.301 4.109 1 93 232 ASN B CA 1
ATOM 4996 C C . ASN B 1 232 ? 13.234 -7.996 5.133 1 93 232 ASN B C 1
ATOM 4998 O O . ASN B 1 232 ? 12.094 -8.359 4.832 1 93 232 ASN B O 1
ATOM 5002 N N . ASP B 1 233 ? 13.727 -8.133 6.305 1 92.5 233 ASP B N 1
ATOM 5003 C CA . ASP B 1 233 ? 12.977 -8.797 7.363 1 92.5 233 ASP B CA 1
ATOM 5004 C C . ASP B 1 233 ? 11.711 -8.023 7.711 1 92.5 233 ASP B C 1
ATOM 5006 O O . ASP B 1 233 ? 10.625 -8.602 7.816 1 92.5 233 ASP B O 1
ATOM 5010 N N . ASP B 1 234 ? 11.867 -6.691 7.781 1 91.94 234 ASP B N 1
ATOM 5011 C CA . ASP B 1 234 ? 10.719 -5.863 8.141 1 91.94 234 ASP B CA 1
ATOM 5012 C C . ASP B 1 234 ? 9.641 -5.91 7.062 1 91.94 234 ASP B C 1
ATOM 5014 O O . ASP B 1 234 ? 8.453 -5.832 7.363 1 91.94 234 ASP B O 1
ATOM 5018 N N . ALA B 1 235 ? 10.109 -6.082 5.848 1 96.5 235 ALA B N 1
ATOM 5019 C CA . ALA B 1 235 ? 9.156 -6.148 4.746 1 96.5 235 ALA B CA 1
ATOM 5020 C C . ALA B 1 235 ? 8.289 -7.398 4.848 1 96.5 235 ALA B C 1
ATOM 5022 O O . ALA B 1 235 ? 7.078 -7.344 4.625 1 96.5 235 ALA B O 1
ATOM 5023 N N . HIS B 1 236 ? 8.883 -8.484 5.211 1 96.25 236 HIS B N 1
ATOM 5024 C CA . HIS B 1 236 ? 8.141 -9.727 5.352 1 96.25 236 HIS B CA 1
ATOM 5025 C C . HIS B 1 236 ? 7.258 -9.711 6.594 1 96.25 236 HIS B C 1
ATOM 5027 O O . HIS B 1 236 ? 6.16 -10.266 6.586 1 96.25 236 HIS B O 1
ATOM 5033 N N . ILE B 1 237 ? 7.754 -9.07 7.641 1 94.12 237 ILE B N 1
ATOM 5034 C CA . ILE B 1 237 ? 6.949 -8.898 8.844 1 94.12 237 ILE B CA 1
ATOM 5035 C C . ILE B 1 237 ? 5.723 -8.047 8.523 1 94.12 237 ILE B C 1
ATOM 5037 O O . ILE B 1 237 ? 4.602 -8.398 8.906 1 94.12 237 ILE B O 1
ATOM 5041 N N . TRP B 1 238 ? 5.961 -7.004 7.875 1 96.5 238 TRP B N 1
ATOM 5042 C CA . TRP B 1 238 ? 4.887 -6.094 7.492 1 96.5 238 TRP B CA 1
ATOM 5043 C C . TRP B 1 238 ? 3.846 -6.809 6.637 1 96.5 238 TRP B C 1
ATOM 5045 O O . TRP B 1 238 ? 2.645 -6.711 6.898 1 96.5 238 TRP B O 1
ATOM 5055 N N . ARG B 1 239 ? 4.273 -7.52 5.617 1 97.25 239 ARG B N 1
ATOM 5056 C CA . ARG B 1 239 ? 3.389 -8.281 4.742 1 97.25 239 ARG B CA 1
ATOM 5057 C C . ARG B 1 239 ? 2.557 -9.281 5.547 1 97.25 239 ARG B C 1
ATOM 5059 O O . ARG B 1 239 ? 1.331 -9.32 5.414 1 97.25 239 ARG B O 1
ATOM 5066 N N . SER B 1 240 ? 3.258 -10.086 6.324 1 96 240 SER B N 1
ATOM 5067 C CA . SER B 1 240 ? 2.586 -11.141 7.082 1 96 240 SER B CA 1
ATOM 5068 C C . SER B 1 240 ? 1.565 -10.555 8.055 1 96 240 SER B C 1
ATOM 5070 O O . SER B 1 240 ? 0.456 -11.078 8.18 1 96 240 SER B O 1
ATOM 5072 N N . GLN B 1 241 ? 1.896 -9.445 8.641 1 93.75 241 GLN B N 1
ATOM 5073 C CA . GLN B 1 241 ? 0.992 -8.789 9.578 1 93.75 241 GLN B CA 1
ATOM 5074 C C . GLN B 1 241 ? -0.233 -8.227 8.859 1 93.75 241 GLN B C 1
ATOM 5076 O O . GLN B 1 241 ? -1.355 -8.336 9.359 1 93.75 241 GLN B O 1
ATOM 5081 N N . THR B 1 242 ? 0.022 -7.594 7.77 1 96.94 242 THR B N 1
ATOM 5082 C CA . THR B 1 242 ? -1.064 -7.023 6.984 1 96.94 242 THR B CA 1
ATOM 5083 C C . THR B 1 242 ? -2.07 -8.102 6.586 1 96.94 242 THR B C 1
ATOM 5085 O O . THR B 1 242 ? -3.27 -7.957 6.836 1 96.94 242 THR B O 1
ATOM 5088 N N . ILE B 1 243 ? -1.549 -9.172 6.059 1 97.19 243 ILE B N 1
ATOM 5089 C CA . ILE B 1 243 ? -2.412 -10.234 5.566 1 97.19 243 ILE B CA 1
ATOM 5090 C C . ILE B 1 243 ? -3.113 -10.914 6.742 1 97.19 243 ILE B C 1
ATOM 5092 O O . ILE B 1 243 ? -4.32 -11.164 6.695 1 97.19 243 ILE B O 1
ATOM 5096 N N . ARG B 1 244 ? -2.412 -11.18 7.742 1 94.06 244 ARG B N 1
ATOM 5097 C CA . ARG B 1 244 ? -2.971 -11.859 8.906 1 94.06 244 ARG B CA 1
ATOM 5098 C C . ARG B 1 244 ? -4.074 -11.031 9.555 1 94.06 244 ARG B C 1
ATOM 5100 O O . ARG B 1 244 ? -5.148 -11.547 9.859 1 94.06 244 ARG B O 1
ATOM 5107 N N . SER B 1 245 ? -3.811 -9.758 9.758 1 94.25 245 SER B N 1
ATOM 5108 C CA . SER B 1 245 ? -4.773 -8.883 10.422 1 94.25 245 SER B CA 1
ATOM 5109 C C . SER B 1 245 ? -6.059 -8.766 9.602 1 94.25 245 SER B C 1
ATOM 5111 O O . SER B 1 245 ? -7.156 -8.742 10.164 1 94.25 245 SER B O 1
ATOM 5113 N N . LEU B 1 246 ? -5.898 -8.742 8.352 1 95.88 246 LEU B N 1
ATOM 5114 C CA . LEU B 1 246 ? -7.059 -8.57 7.484 1 95.88 246 LEU B CA 1
ATOM 5115 C C . LEU B 1 246 ? -7.777 -9.898 7.262 1 95.88 246 LEU B C 1
ATOM 5117 O O . LEU B 1 246 ? -8.898 -9.922 6.758 1 95.88 246 LEU B O 1
ATOM 5121 N N . SER B 1 247 ? -7.082 -11.008 7.668 1 94.12 247 SER B N 1
ATOM 5122 C CA . SER B 1 247 ? -7.664 -12.336 7.492 1 94.12 247 SER B CA 1
ATOM 5123 C C . SER B 1 247 ? -8.25 -12.859 8.805 1 94.12 247 SER B C 1
ATOM 5125 O O . SER B 1 247 ? -8.656 -14.023 8.883 1 94.12 247 SER B O 1
ATOM 5127 N N . THR B 1 248 ? -8.258 -12.062 9.789 1 89.19 248 THR B N 1
ATOM 5128 C CA . THR B 1 248 ? -8.758 -12.453 11.109 1 89.19 248 THR B CA 1
ATOM 5129 C C . THR B 1 248 ? -9.992 -11.648 11.484 1 89.19 248 THR B C 1
ATOM 5131 O O . THR B 1 248 ? -10.164 -10.516 11.023 1 89.19 248 THR B O 1
ATOM 5134 N N . ALA B 1 249 ? -10.828 -12.344 12.219 1 85.81 249 ALA B N 1
ATOM 5135 C CA . ALA B 1 249 ? -11.992 -11.656 12.773 1 85.81 249 ALA B CA 1
ATOM 5136 C C . ALA B 1 249 ? -11.961 -11.672 14.297 1 85.81 249 ALA B C 1
ATOM 5138 O O . ALA B 1 249 ? -11.414 -12.586 14.906 1 85.81 249 ALA B O 1
ATOM 5139 N N . LYS B 1 250 ? -12.469 -10.594 14.797 1 81.38 250 LYS B N 1
ATOM 5140 C CA . LYS B 1 250 ? -12.539 -10.508 16.25 1 81.38 250 LYS B CA 1
ATOM 5141 C C . LYS B 1 250 ? -13.531 -11.523 16.828 1 81.38 250 LYS B C 1
ATOM 5143 O O . LYS B 1 250 ? -13.25 -12.172 17.828 1 81.38 250 LYS B O 1
ATOM 5148 N N . ASP B 1 251 ? -14.68 -11.602 16.094 1 82.69 251 ASP B N 1
ATOM 5149 C CA . ASP B 1 251 ? -15.742 -12.531 16.469 1 82.69 251 ASP B CA 1
ATOM 5150 C C . ASP B 1 251 ? -15.883 -13.656 15.453 1 82.69 251 ASP B C 1
ATOM 5152 O O . ASP B 1 251 ? -15.805 -13.422 14.242 1 82.69 251 ASP B O 1
ATOM 5156 N N . PRO B 1 252 ? -16.094 -14.844 15.977 1 75.25 252 PRO B N 1
ATOM 5157 C CA . PRO B 1 252 ? -16.234 -15.984 15.07 1 75.25 252 PRO B CA 1
ATOM 5158 C C . PRO B 1 252 ? -17.391 -15.828 14.086 1 75.25 252 PRO B C 1
ATOM 5160 O O . PRO B 1 252 ? -17.375 -16.438 13.016 1 75.25 252 PRO B O 1
ATOM 5163 N N . GLU B 1 253 ? -18.312 -14.984 14.453 1 80.62 253 GLU B N 1
ATOM 5164 C CA . GLU B 1 253 ? -19.5 -14.836 13.617 1 80.62 253 GLU B CA 1
ATOM 5165 C C . GLU B 1 253 ? -19.281 -13.797 12.523 1 80.62 253 GLU B C 1
ATOM 5167 O O . GLU B 1 253 ? -20.031 -13.75 11.547 1 80.62 253 GLU B O 1
ATOM 5172 N N . THR B 1 254 ? -18.188 -13.031 12.703 1 84.06 254 THR B N 1
ATOM 5173 C CA . THR B 1 254 ? -17.906 -11.984 11.727 1 84.06 254 THR B CA 1
ATOM 5174 C C . THR B 1 254 ? -16.922 -12.484 10.664 1 84.06 254 THR B C 1
ATOM 5176 O O . THR B 1 254 ? -15.93 -13.133 10.984 1 84.06 254 THR B O 1
ATOM 5179 N N . GLN B 1 255 ? -17.281 -12.258 9.461 1 88.44 255 GLN B N 1
ATOM 5180 C CA . GLN B 1 255 ? -16.391 -12.633 8.359 1 88.44 255 GLN B CA 1
ATOM 5181 C C . GLN B 1 255 ? -15.195 -11.68 8.266 1 88.44 255 GLN B C 1
ATOM 5183 O O . GLN B 1 255 ? -15.367 -10.461 8.234 1 88.44 255 GLN B O 1
ATOM 5188 N N . PRO B 1 256 ? -14.047 -12.289 8.258 1 91.19 256 PRO B N 1
ATOM 5189 C CA . PRO B 1 256 ? -12.867 -11.43 8.109 1 91.19 256 PRO B CA 1
ATOM 5190 C C . PRO B 1 256 ? -12.891 -10.609 6.816 1 91.19 256 PRO B C 1
ATOM 5192 O O . PRO B 1 256 ? -13.539 -11.008 5.848 1 91.19 256 PRO B O 1
ATOM 5195 N N . PHE B 1 257 ? -12.219 -9.562 6.855 1 93 257 PHE B N 1
ATOM 5196 C CA . PHE B 1 257 ? -12.188 -8.586 5.773 1 93 257 PHE B CA 1
ATOM 5197 C C . PHE B 1 257 ? -11.805 -9.25 4.457 1 93 257 PHE B C 1
ATOM 5199 O O . PHE B 1 257 ? -12.516 -9.117 3.459 1 93 257 PHE B O 1
ATOM 5206 N N . LEU B 1 258 ? -10.703 -10.023 4.422 1 94.75 258 LEU B N 1
ATOM 5207 C CA . LEU B 1 258 ? -10.219 -10.633 3.186 1 94.75 258 LEU B CA 1
ATOM 5208 C C . LEU B 1 258 ? -11.047 -11.867 2.832 1 94.75 258 LEU B C 1
ATOM 5210 O O . LEU B 1 258 ? -11.195 -12.195 1.653 1 94.75 258 LEU B O 1
ATOM 5214 N N . ALA B 1 259 ? -11.586 -12.555 3.826 1 91.31 259 ALA B N 1
ATOM 5215 C CA . ALA B 1 259 ? -12.414 -13.727 3.564 1 91.31 259 ALA B CA 1
ATOM 5216 C C . ALA B 1 259 ? -13.633 -13.367 2.711 1 91.31 259 ALA B C 1
ATOM 5218 O O . ALA B 1 259 ? -14.047 -14.148 1.856 1 91.31 259 ALA B O 1
ATOM 5219 N N . ALA B 1 260 ? -14.141 -12.188 2.951 1 91.25 260 ALA B N 1
ATOM 5220 C CA . ALA B 1 260 ? -15.32 -11.727 2.219 1 91.25 260 ALA B CA 1
ATOM 5221 C C . ALA B 1 260 ? -14.992 -11.5 0.746 1 91.25 260 ALA B C 1
ATOM 5223 O O . ALA B 1 260 ? -15.883 -11.5 -0.103 1 91.25 260 ALA B O 1
ATOM 5224 N N . ARG B 1 261 ? -13.773 -11.391 0.446 1 94.31 261 ARG B N 1
ATOM 5225 C CA . ARG B 1 261 ? -13.359 -11.055 -0.912 1 94.31 261 ARG B CA 1
ATOM 5226 C C . ARG B 1 261 ? -12.992 -12.305 -1.701 1 94.31 261 ARG B C 1
ATOM 5228 O O . ARG B 1 261 ? -12.883 -12.266 -2.93 1 94.31 261 ARG B O 1
ATOM 5235 N N . ILE B 1 262 ? -12.836 -13.438 -1.104 1 95.81 262 ILE B N 1
ATOM 5236 C CA . ILE B 1 262 ? -12.281 -14.633 -1.719 1 95.81 262 ILE B CA 1
ATOM 5237 C C . ILE B 1 262 ? -13.219 -15.133 -2.82 1 95.81 262 ILE B C 1
ATOM 5239 O O . ILE B 1 262 ? -12.773 -15.398 -3.941 1 95.81 262 ILE B O 1
ATOM 5243 N N . GLU B 1 263 ? -14.453 -15.188 -2.49 1 94.38 263 GLU B N 1
ATOM 5244 C CA . GLU B 1 263 ? -15.367 -15.742 -3.482 1 94.38 263 GLU B CA 1
ATOM 5245 C C . GLU B 1 263 ? -15.453 -14.852 -4.719 1 94.38 263 GLU B C 1
ATOM 5247 O O . GLU B 1 263 ? -15.273 -15.32 -5.844 1 94.38 263 GLU B O 1
ATOM 5252 N N . PRO B 1 264 ? -15.695 -13.531 -4.535 1 95.12 264 PRO B N 1
ATOM 5253 C CA . PRO B 1 264 ? -15.727 -12.672 -5.723 1 95.12 264 PRO B CA 1
ATOM 5254 C C . PRO B 1 264 ? -14.422 -12.719 -6.512 1 95.12 264 PRO B C 1
ATOM 5256 O O . PRO B 1 264 ? -14.438 -12.727 -7.746 1 95.12 264 PRO B O 1
ATOM 5259 N N . VAL B 1 265 ? -13.32 -12.773 -5.875 1 96.56 265 VAL B N 1
ATOM 5260 C CA . VAL B 1 265 ? -12.016 -12.82 -6.527 1 96.56 265 VAL B CA 1
ATOM 5261 C C . VAL B 1 265 ? -11.875 -14.125 -7.309 1 96.56 265 VAL B C 1
ATOM 5263 O O . VAL B 1 265 ? -11.469 -14.117 -8.477 1 96.56 265 VAL B O 1
ATOM 5266 N N . CYS B 1 266 ? -12.266 -15.203 -6.711 1 97.44 266 CYS B N 1
ATOM 5267 C CA . CYS B 1 266 ? -12.156 -16.5 -7.352 1 97.44 266 CYS B CA 1
ATOM 5268 C C . CYS B 1 266 ? -13.086 -16.594 -8.555 1 97.44 266 CYS B C 1
ATOM 5270 O O . CYS B 1 266 ? -12.719 -17.172 -9.586 1 97.44 266 CYS B O 1
ATOM 5272 N N . ARG B 1 267 ? -14.242 -16.031 -8.422 1 95.88 267 ARG B N 1
ATOM 5273 C CA . ARG B 1 267 ? -15.172 -16.031 -9.547 1 95.88 267 ARG B CA 1
ATOM 5274 C C . ARG B 1 267 ? -14.586 -15.266 -10.734 1 95.88 267 ARG B C 1
ATOM 5276 O O . ARG B 1 267 ? -14.75 -15.672 -11.883 1 95.88 267 ARG B O 1
ATOM 5283 N N . GLN B 1 268 ? -13.938 -14.203 -10.414 1 95 268 GLN B N 1
ATOM 5284 C CA . GLN B 1 268 ? -13.273 -13.445 -11.477 1 95 268 GLN B CA 1
ATOM 5285 C C . GLN B 1 268 ? -12.156 -14.258 -12.125 1 95 268 GLN B C 1
ATOM 5287 O O . GLN B 1 268 ? -12.047 -14.305 -13.352 1 95 268 GLN B O 1
ATOM 5292 N N . PHE B 1 269 ? -11.375 -14.914 -11.336 1 97 269 PHE B N 1
ATOM 5293 C CA . PHE B 1 269 ? -10.297 -15.75 -11.852 1 97 269 PHE B CA 1
ATOM 5294 C C . PHE B 1 269 ? -10.844 -16.859 -12.742 1 97 269 PHE B C 1
ATOM 5296 O O . PHE B 1 269 ? -10.336 -17.078 -13.844 1 97 269 PHE B O 1
ATOM 5303 N N . ILE B 1 270 ? -11.875 -17.438 -12.266 1 96.94 270 ILE B N 1
ATOM 5304 C CA . ILE B 1 270 ? -12.453 -18.578 -12.984 1 96.94 270 ILE B CA 1
ATOM 5305 C C . ILE B 1 270 ? -13.062 -18.094 -14.297 1 96.94 270 ILE B C 1
ATOM 5307 O O . ILE B 1 270 ? -12.906 -18.75 -15.336 1 96.94 270 ILE B O 1
ATOM 5311 N N . SER B 1 271 ? -13.711 -16.953 -14.234 1 94.62 271 SER B N 1
ATOM 5312 C CA . SER B 1 271 ? -14.266 -16.391 -15.461 1 94.62 271 SER B CA 1
ATOM 5313 C C . SER B 1 271 ? -13.18 -16.141 -16.5 1 94.62 271 SER B C 1
ATOM 5315 O O . SER B 1 271 ? -13.352 -16.438 -17.672 1 94.62 271 SER B O 1
ATOM 5317 N N . GLU B 1 272 ? -12.102 -15.617 -16.078 1 95.62 272 GLU B N 1
ATOM 5318 C CA . GLU B 1 272 ? -10.969 -15.359 -16.969 1 95.62 272 GLU B CA 1
ATOM 5319 C C . GLU B 1 272 ? -10.367 -16.656 -17.484 1 95.62 272 GLU B C 1
ATOM 5321 O O . GLU B 1 272 ? -10.023 -16.766 -18.672 1 95.62 272 GLU B O 1
ATOM 5326 N N . LEU B 1 273 ? -10.258 -17.625 -16.625 1 97.31 273 LEU B N 1
ATOM 5327 C CA . LEU B 1 273 ? -9.703 -18.922 -16.984 1 97.31 273 LEU B CA 1
ATOM 5328 C C . LEU B 1 273 ? -10.562 -19.594 -18.062 1 97.31 273 LEU B C 1
ATOM 5330 O O . LEU B 1 273 ? -10.039 -20.078 -19.062 1 97.31 273 LEU B O 1
ATOM 5334 N N . LEU B 1 274 ? -11.828 -19.562 -17.844 1 94.69 274 LEU B N 1
ATOM 5335 C CA . LEU B 1 274 ? -12.742 -20.281 -18.734 1 94.69 274 LEU B CA 1
ATOM 5336 C C . LEU B 1 274 ? -12.875 -19.562 -20.078 1 94.69 274 LEU B C 1
ATOM 5338 O O . LEU B 1 274 ? -13.375 -20.125 -21.047 1 94.69 274 LEU B O 1
ATOM 5342 N N . SER B 1 275 ? -12.422 -18.297 -20.109 1 94.5 275 SER B N 1
ATOM 5343 C CA . SER B 1 275 ? -12.391 -17.547 -21.375 1 94.5 275 SER B CA 1
ATOM 5344 C C . SER B 1 275 ? -11.047 -17.703 -22.078 1 94.5 275 SER B C 1
ATOM 5346 O O . SER B 1 275 ? -10.867 -17.234 -23.203 1 94.5 275 SER B O 1
ATOM 5348 N N . SER B 1 276 ? -10.125 -18.344 -21.406 1 96.06 276 SER B N 1
ATOM 5349 C CA . SER B 1 276 ? -8.805 -18.578 -21.969 1 96.06 276 SER B CA 1
ATOM 5350 C C . SER B 1 276 ? -8.805 -19.812 -22.875 1 96.06 276 SER B C 1
ATOM 5352 O O . SER B 1 276 ? -9.836 -20.453 -23.062 1 96.06 276 SER B O 1
ATOM 5354 N N . PRO B 1 277 ? -7.637 -20.156 -23.484 1 96.44 277 PRO B N 1
ATOM 5355 C CA . PRO B 1 277 ? -7.574 -21.266 -24.438 1 96.44 277 PRO B CA 1
ATOM 5356 C C . PRO B 1 277 ? -7.859 -22.609 -23.781 1 96.44 277 PRO B C 1
ATOM 5358 O O . PRO B 1 277 ? -8.031 -23.609 -24.469 1 96.44 277 PRO B O 1
ATOM 5361 N N . ILE B 1 278 ? -8.016 -22.672 -22.453 1 96.88 278 ILE B N 1
ATOM 5362 C CA . ILE B 1 278 ? -8.352 -23.922 -21.781 1 96.88 278 ILE B CA 1
ATOM 5363 C C . ILE B 1 278 ? -9.688 -24.438 -22.297 1 96.88 278 ILE B C 1
ATOM 5365 O O . ILE B 1 278 ? -9.922 -25.656 -22.312 1 96.88 278 ILE B O 1
ATOM 5369 N N . ARG B 1 279 ? -10.555 -23.578 -22.781 1 94.06 279 ARG B N 1
ATOM 5370 C CA . ARG B 1 279 ? -11.898 -23.922 -23.219 1 94.06 279 ARG B CA 1
ATOM 5371 C C . ARG B 1 279 ? -11.859 -24.922 -24.375 1 94.06 279 ARG B C 1
ATOM 5373 O O . ARG B 1 279 ? -12.781 -25.719 -24.562 1 94.06 279 ARG B O 1
ATOM 5380 N N . PHE B 1 280 ? -10.781 -24.906 -25.125 1 94.38 280 PHE B N 1
ATOM 5381 C CA . PHE B 1 280 ? -10.672 -25.766 -26.297 1 94.38 280 PHE B CA 1
ATOM 5382 C C . PHE B 1 280 ? -10.32 -27.203 -25.891 1 94.38 280 PHE B C 1
ATOM 5384 O O . PHE B 1 280 ? -10.43 -28.125 -26.703 1 94.38 280 PHE B O 1
ATOM 5391 N N . LEU B 1 281 ? -9.906 -27.312 -24.641 1 95.94 281 LEU B N 1
ATOM 5392 C CA . LEU B 1 281 ? -9.453 -28.625 -24.156 1 95.94 281 LEU B CA 1
ATOM 5393 C C . LEU B 1 281 ? -10.492 -29.25 -23.25 1 95.94 281 LEU B C 1
ATOM 5395 O O . LEU B 1 281 ? -10.289 -30.359 -22.734 1 95.94 281 LEU B O 1
ATOM 5399 N N . LEU B 1 282 ? -11.602 -28.562 -23.031 1 94.19 282 LEU B N 1
ATOM 5400 C CA . LEU B 1 282 ? -12.609 -29.016 -22.094 1 94.19 282 LEU B CA 1
ATOM 5401 C C . LEU B 1 282 ? -13.789 -29.656 -22.812 1 94.19 282 LEU B C 1
ATOM 5403 O O . LEU B 1 282 ? -14.07 -29.328 -23.969 1 94.19 282 LEU B O 1
ATOM 5407 N N . ARG B 1 283 ? -14.391 -30.578 -22.047 1 85.31 283 ARG B N 1
ATOM 5408 C CA . ARG B 1 283 ? -15.609 -31.219 -22.547 1 85.31 283 ARG B CA 1
ATOM 5409 C C . ARG B 1 283 ? -16.828 -30.344 -22.297 1 85.31 283 ARG B C 1
ATOM 5411 O O . ARG B 1 283 ? -17.438 -30.406 -21.219 1 85.31 283 ARG B O 1
ATOM 5418 N N . THR B 1 284 ? -17.078 -29.25 -23.016 1 69.56 284 THR B N 1
ATOM 5419 C CA . THR B 1 284 ? -18.156 -28.328 -22.688 1 69.56 284 THR B CA 1
ATOM 5420 C C . THR B 1 284 ? -19.375 -28.594 -23.578 1 69.56 284 THR B C 1
ATOM 5422 O O . THR B 1 284 ? -20.5 -28.281 -23.203 1 69.56 284 THR B O 1
ATOM 5425 N N . SER B 1 285 ? -19.281 -29.031 -24.734 1 60.75 285 SER B N 1
ATOM 5426 C CA . SER B 1 285 ? -20.328 -29.078 -25.75 1 60.75 285 SER B CA 1
ATOM 5427 C C . SER B 1 285 ? -21.578 -29.781 -25.219 1 60.75 285 SER B C 1
ATOM 5429 O O . SER B 1 285 ? -22.688 -29.453 -25.609 1 60.75 285 SER B O 1
ATOM 5431 N N . GLU B 1 286 ? -21.406 -30.562 -24.219 1 63.78 286 GLU B N 1
ATOM 5432 C CA . GLU B 1 286 ? -22.562 -31.391 -23.906 1 63.78 286 GLU B CA 1
ATOM 5433 C C . GLU B 1 286 ? -23.156 -31.031 -22.547 1 63.78 286 GLU B C 1
ATOM 5435 O O . GLU B 1 286 ? -24.094 -31.672 -22.078 1 63.78 286 GLU B O 1
ATOM 5440 N N . LYS B 1 287 ? -22.781 -29.766 -22.062 1 70.31 287 LYS B N 1
ATOM 5441 C CA . LYS B 1 287 ? -23.266 -29.578 -20.703 1 70.31 287 LYS B CA 1
ATOM 5442 C C . LYS B 1 287 ? -24.531 -28.734 -20.672 1 70.31 287 LYS B C 1
ATOM 5444 O O . LYS B 1 287 ? -24.609 -27.703 -21.344 1 70.31 287 LYS B O 1
ATOM 5449 N N . SER B 1 288 ? -25.625 -29.281 -20.031 1 76.12 288 SER B N 1
ATOM 5450 C CA . SER B 1 288 ? -26.781 -28.453 -19.703 1 76.12 288 SER B CA 1
ATOM 5451 C C . SER B 1 288 ? -26.375 -27.266 -18.828 1 76.12 288 SER B C 1
ATOM 5453 O O . SER B 1 288 ? -25.266 -27.234 -18.297 1 76.12 288 SER B O 1
ATOM 5455 N N . THR B 1 289 ? -27.234 -26.25 -18.781 1 77.06 289 THR B N 1
ATOM 5456 C CA . THR B 1 289 ? -26.984 -25.078 -17.953 1 77.06 289 THR B CA 1
ATOM 5457 C C . THR B 1 289 ? -26.734 -25.484 -16.5 1 77.06 289 THR B C 1
ATOM 5459 O O . THR B 1 289 ? -25.844 -24.953 -15.844 1 77.06 289 THR B O 1
ATOM 5462 N N . GLN B 1 290 ? -27.547 -26.391 -16.078 1 77.94 290 GLN B N 1
ATOM 5463 C CA . GLN B 1 290 ? -27.422 -26.859 -14.703 1 77.94 290 GLN B CA 1
ATOM 5464 C C . GLN B 1 290 ? -26.094 -27.578 -14.477 1 77.94 290 GLN B C 1
ATOM 5466 O O . GLN B 1 290 ? -25.438 -27.359 -13.461 1 77.94 290 GLN B O 1
ATOM 5471 N N . SER B 1 291 ? -25.766 -28.359 -15.422 1 80.38 291 SER B N 1
ATOM 5472 C CA . SER B 1 291 ? -24.516 -29.094 -15.32 1 80.38 291 SER B CA 1
ATOM 5473 C C . SER B 1 291 ? -23.312 -28.156 -15.406 1 80.38 291 SER B C 1
ATOM 5475 O O . SER B 1 291 ? -22.312 -28.359 -14.727 1 80.38 291 SER B O 1
ATOM 5477 N N . TYR B 1 292 ? -23.531 -27.141 -16.109 1 85.12 292 TYR B N 1
ATOM 5478 C CA . TYR B 1 292 ? -22.469 -26.141 -16.25 1 85.12 292 TYR B CA 1
ATOM 5479 C C . TYR B 1 292 ? -22.266 -25.391 -14.938 1 85.12 292 TYR B C 1
ATOM 5481 O O . TYR B 1 292 ? -21.125 -25.188 -14.508 1 85.12 292 TYR B O 1
ATOM 5489 N N . ASN B 1 293 ? -23.344 -25.047 -14.359 1 83.62 293 ASN B N 1
ATOM 5490 C CA . ASN B 1 293 ? -23.266 -24.328 -13.094 1 83.62 293 ASN B CA 1
ATOM 5491 C C . ASN B 1 293 ? -22.578 -25.172 -12.016 1 83.62 293 ASN B C 1
ATOM 5493 O O . ASN B 1 293 ? -21.766 -24.656 -11.242 1 83.62 293 ASN B O 1
ATOM 5497 N N . LYS B 1 294 ? -22.953 -26.391 -12.016 1 83.69 294 LYS B N 1
ATOM 5498 C CA . LYS B 1 294 ? -22.328 -27.297 -11.062 1 83.69 294 LYS B CA 1
ATOM 5499 C C . LYS B 1 294 ? -20.828 -27.438 -11.336 1 83.69 294 LYS B C 1
ATOM 5501 O O . LYS B 1 294 ? -20.031 -27.484 -10.406 1 83.69 294 LYS B O 1
ATOM 5506 N N . TRP B 1 295 ? -20.547 -27.469 -12.578 1 88.75 295 TRP B N 1
ATOM 5507 C CA . TRP B 1 295 ? -19.156 -27.562 -13.039 1 88.75 295 TRP B CA 1
ATOM 5508 C C . TRP B 1 295 ? -18.359 -26.328 -12.609 1 88.75 295 TRP B C 1
ATOM 5510 O O . TRP B 1 295 ? -17.25 -26.453 -12.102 1 88.75 295 TRP B O 1
ATOM 5520 N N . VAL B 1 296 ? -18.969 -25.234 -12.672 1 91.5 296 VAL B N 1
ATOM 5521 C CA . VAL B 1 296 ? -18.344 -23.984 -12.273 1 91.5 296 VAL B CA 1
ATOM 5522 C C . VAL B 1 296 ? -18.203 -23.938 -10.758 1 91.5 296 VAL B C 1
ATOM 5524 O O . VAL B 1 296 ? -17.188 -23.469 -10.234 1 91.5 296 VAL B O 1
ATOM 5527 N N . GLU B 1 297 ? -19.156 -24.438 -10.109 1 92.31 297 GLU B N 1
ATOM 5528 C CA . GLU B 1 297 ? -19.141 -24.422 -8.648 1 92.31 297 GLU B CA 1
ATOM 5529 C C . GLU B 1 297 ? -18.031 -25.312 -8.102 1 92.31 297 GLU B C 1
ATOM 5531 O O . GLU B 1 297 ? -17.438 -25.016 -7.062 1 92.31 297 GLU B O 1
ATOM 5536 N N . GLU B 1 298 ? -17.766 -26.375 -8.797 1 93.38 298 GLU B N 1
ATOM 5537 C CA . GLU B 1 298 ? -16.672 -27.234 -8.398 1 93.38 298 GLU B CA 1
ATOM 5538 C C . GLU B 1 298 ? -15.328 -26.531 -8.531 1 93.38 298 GLU B C 1
ATOM 5540 O O . GLU B 1 298 ? -14.469 -26.641 -7.656 1 93.38 298 GLU B O 1
ATOM 5545 N N . LEU B 1 299 ? -15.211 -25.812 -9.602 1 96.38 299 LEU B N 1
ATOM 5546 C CA . LEU B 1 299 ? -14 -25.031 -9.805 1 96.38 299 LEU B CA 1
ATOM 5547 C C . LEU B 1 299 ? -13.875 -23.938 -8.758 1 96.38 299 LEU B C 1
ATOM 5549 O O . LEU B 1 299 ? -12.781 -23.688 -8.234 1 96.38 299 LEU B O 1
ATOM 5553 N N . LEU B 1 300 ? -15.023 -23.375 -8.453 1 97.12 300 LEU B N 1
ATOM 5554 C CA . LEU B 1 300 ? -15.039 -22.328 -7.441 1 97.12 300 LEU B CA 1
ATOM 5555 C C . LEU B 1 300 ? -14.602 -22.859 -6.09 1 97.12 300 LEU B C 1
ATOM 5557 O O . LEU B 1 300 ? -13.82 -22.219 -5.379 1 97.12 300 LEU B O 1
ATOM 5561 N N . SER B 1 301 ? -15.094 -24 -5.773 1 96.75 301 SER B N 1
ATOM 5562 C CA . SER B 1 301 ? -14.711 -24.625 -4.512 1 96.75 301 SER B CA 1
ATOM 5563 C C . SER B 1 301 ? -13.211 -24.891 -4.457 1 96.75 301 SER B C 1
ATOM 5565 O O . SER B 1 301 ? -12.57 -24.641 -3.432 1 96.75 301 SER B O 1
ATOM 5567 N N . LEU B 1 302 ? -12.656 -25.328 -5.508 1 98 302 LEU B N 1
ATOM 5568 C CA . LEU B 1 302 ? -11.219 -25.578 -5.598 1 98 302 LEU B CA 1
ATOM 5569 C C . LEU B 1 302 ? -10.422 -24.297 -5.406 1 98 302 LEU B C 1
ATOM 5571 O O . LEU B 1 302 ? -9.492 -24.25 -4.602 1 98 302 LEU B O 1
ATOM 5575 N N . TYR B 1 303 ? -10.828 -23.25 -6.098 1 98.62 303 TYR B N 1
ATOM 5576 C CA . TYR B 1 303 ? -10.125 -21.984 -6.004 1 98.62 303 TYR B CA 1
ATOM 5577 C C . TYR B 1 303 ? -10.273 -21.375 -4.609 1 98.62 303 TYR B C 1
ATOM 5579 O O . TYR B 1 303 ? -9.336 -20.781 -4.082 1 98.62 303 TYR B O 1
ATOM 5587 N N . LYS B 1 304 ? -11.414 -21.516 -4.023 1 97.44 304 LYS B N 1
ATOM 5588 C CA . LYS B 1 304 ? -11.656 -20.953 -2.699 1 97.44 304 LYS B CA 1
ATOM 5589 C C . LYS B 1 304 ? -10.758 -21.594 -1.652 1 97.44 304 LYS B C 1
ATOM 5591 O O . LYS B 1 304 ? -10.172 -20.922 -0.813 1 97.44 304 LYS B O 1
ATOM 5596 N N . VAL B 1 305 ? -10.664 -22.891 -1.731 1 97 305 VAL B N 1
ATOM 5597 C CA . VAL B 1 305 ? -9.828 -23.625 -0.79 1 97 305 VAL B CA 1
ATOM 5598 C C . VAL B 1 305 ? -8.367 -23.219 -0.966 1 97 305 VAL B C 1
ATOM 5600 O O . VAL B 1 305 ? -7.656 -22.984 0.016 1 97 305 VAL B O 1
ATOM 5603 N N . ALA B 1 306 ? -7.961 -23.125 -2.158 1 98.56 306 ALA B N 1
ATOM 5604 C CA . ALA B 1 306 ? -6.59 -22.719 -2.449 1 98.56 306 ALA B CA 1
ATOM 5605 C C . ALA B 1 306 ? -6.324 -21.281 -1.987 1 98.56 306 ALA B C 1
ATOM 5607 O O . ALA B 1 306 ? -5.266 -21 -1.431 1 98.56 306 ALA B O 1
ATOM 5608 N N . ALA B 1 307 ? -7.277 -20.422 -2.244 1 98.44 307 ALA B N 1
ATOM 5609 C CA . ALA B 1 307 ? -7.133 -19.016 -1.854 1 98.44 307 ALA B CA 1
ATOM 5610 C C . ALA B 1 307 ? -7.047 -18.875 -0.337 1 98.44 307 ALA B C 1
ATOM 5612 O O . ALA B 1 307 ? -6.254 -18.094 0.176 1 98.44 307 ALA B O 1
ATOM 5613 N N . GLN B 1 308 ? -7.84 -19.625 0.33 1 95.94 308 GLN B N 1
ATOM 5614 C CA . GLN B 1 308 ? -7.801 -19.609 1.788 1 95.94 308 GLN B CA 1
ATOM 5615 C C . GLN B 1 308 ? -6.453 -20.094 2.307 1 95.94 308 GLN B C 1
ATOM 5617 O O . GLN B 1 308 ? -5.887 -19.5 3.23 1 95.94 308 GLN B O 1
ATOM 5622 N N . LEU B 1 309 ? -5.977 -21.125 1.726 1 97.25 309 LEU B N 1
ATOM 5623 C CA . LEU B 1 309 ? -4.656 -21.609 2.107 1 97.25 309 LEU B CA 1
ATOM 5624 C C . LEU B 1 309 ? -3.59 -20.562 1.843 1 97.25 309 LEU B C 1
ATOM 5626 O O . LEU B 1 309 ? -2.699 -20.344 2.67 1 97.25 309 LEU B O 1
ATOM 5630 N N . ALA B 1 310 ? -3.674 -19.969 0.653 1 98.12 310 ALA B N 1
ATOM 5631 C CA . ALA B 1 310 ? -2.703 -18.938 0.303 1 98.12 310 ALA B CA 1
ATOM 5632 C C . ALA B 1 310 ? -2.684 -17.828 1.35 1 98.12 310 ALA B C 1
ATOM 5634 O O . ALA B 1 310 ? -1.613 -17.375 1.773 1 98.12 310 ALA B O 1
ATOM 5635 N N . LEU B 1 311 ? -3.867 -17.375 1.772 1 97.12 311 LEU B N 1
ATOM 5636 C CA . LEU B 1 311 ? -3.941 -16.312 2.781 1 97.12 311 LEU B CA 1
ATOM 5637 C C . LEU B 1 311 ? -3.293 -16.766 4.086 1 97.12 311 LEU B C 1
ATOM 5639 O O . LEU B 1 311 ? -2.582 -16 4.73 1 97.12 311 LEU B O 1
ATOM 5643 N N . ILE B 1 312 ? -3.537 -17.969 4.449 1 96.06 312 ILE B N 1
ATOM 5644 C CA . ILE B 1 312 ? -2.963 -18.516 5.68 1 96.06 312 ILE B CA 1
ATOM 5645 C C . ILE B 1 312 ? -1.44 -18.531 5.574 1 96.06 312 ILE B C 1
ATOM 5647 O O . ILE B 1 312 ? -0.744 -18.078 6.492 1 96.06 312 ILE B O 1
ATOM 5651 N N . LEU B 1 313 ? -0.954 -18.984 4.488 1 97 313 LEU B N 1
ATOM 5652 C CA . LEU B 1 313 ? 0.488 -19.125 4.32 1 97 313 LEU B CA 1
ATOM 5653 C C . LEU B 1 313 ? 1.157 -17.766 4.184 1 97 313 LEU B C 1
ATOM 5655 O O . LEU B 1 313 ? 2.213 -17.531 4.777 1 97 313 LEU B O 1
ATOM 5659 N N . TRP B 1 314 ? 0.537 -16.812 3.441 1 97.31 314 TRP B N 1
ATOM 5660 C CA . TRP B 1 314 ? 1.083 -15.477 3.283 1 97.31 314 TRP B CA 1
ATOM 5661 C C . TRP B 1 314 ? 1.037 -14.711 4.602 1 97.31 314 TRP B C 1
ATOM 5663 O O . TRP B 1 314 ? 1.762 -13.727 4.785 1 97.31 314 TRP B O 1
ATOM 5673 N N . GLY B 1 315 ? 0.119 -15.148 5.426 1 95.81 315 GLY B N 1
ATOM 5674 C CA . GLY B 1 315 ? 0.042 -14.555 6.75 1 95.81 315 GLY B CA 1
ATOM 5675 C C . GLY B 1 315 ? 1.178 -14.984 7.664 1 95.81 315 GLY B C 1
ATOM 5676 O O . GLY B 1 315 ? 1.338 -14.438 8.758 1 95.81 315 GLY B O 1
ATOM 5677 N N . GLN B 1 316 ? 1.94 -15.938 7.184 1 94.44 316 GLN B N 1
ATOM 5678 C CA . GLN B 1 316 ? 3.156 -16.344 7.883 1 94.44 316 GLN B CA 1
ATOM 5679 C C . GLN B 1 316 ? 4.348 -15.492 7.453 1 94.44 316 GLN B C 1
ATOM 5681 O O . GLN B 1 316 ? 4.293 -14.812 6.422 1 94.44 316 GLN B O 1
ATOM 5686 N N . ARG B 1 317 ? 5.422 -15.531 8.227 1 94.38 317 ARG B N 1
ATOM 5687 C CA . ARG B 1 317 ? 6.578 -14.688 7.945 1 94.38 317 ARG B CA 1
ATOM 5688 C C . ARG B 1 317 ? 7.379 -15.234 6.77 1 94.38 317 ARG B C 1
ATOM 5690 O O . ARG B 1 317 ? 8.094 -14.484 6.098 1 94.38 317 ARG B O 1
ATOM 5697 N N . ALA B 1 318 ? 7.234 -16.5 6.551 1 94.69 318 ALA B N 1
ATOM 5698 C CA . ALA B 1 318 ? 7.934 -17.094 5.414 1 94.69 318 ALA B CA 1
ATOM 5699 C C . ALA B 1 318 ? 7.418 -16.516 4.098 1 94.69 318 ALA B C 1
ATOM 5701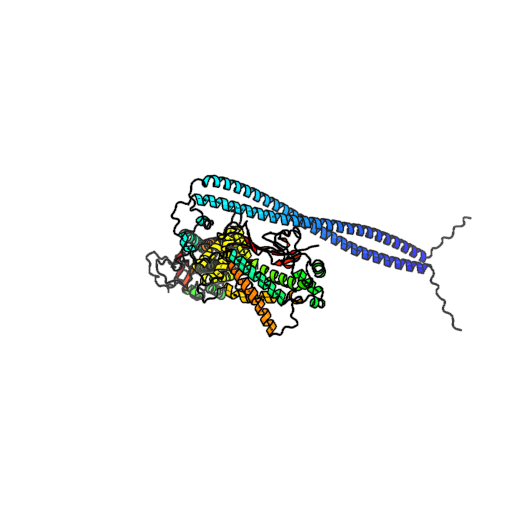 O O . ALA B 1 318 ? 6.219 -16.281 3.945 1 94.69 318 ALA B O 1
ATOM 5702 N N . SER B 1 319 ? 8.32 -16.312 3.217 1 96.31 319 SER B N 1
ATOM 5703 C CA . SER B 1 319 ? 7.934 -15.883 1.874 1 96.31 319 SER B CA 1
ATOM 5704 C C . SER B 1 319 ? 7.789 -17.078 0.937 1 96.31 319 SER B C 1
ATOM 5706 O O . SER B 1 319 ? 8.477 -18.094 1.097 1 96.31 319 SER B O 1
ATOM 5708 N N . ILE B 1 320 ? 6.922 -16.938 -0.021 1 97.56 320 ILE B N 1
ATOM 5709 C CA . ILE B 1 320 ? 6.605 -18.031 -0.926 1 97.56 320 ILE B CA 1
ATOM 5710 C C . ILE B 1 320 ? 7.145 -17.734 -2.32 1 97.56 320 ILE B C 1
ATOM 5712 O O . ILE B 1 320 ? 7.043 -16.594 -2.797 1 97.56 320 ILE B O 1
ATOM 5716 N N . ALA B 1 321 ? 7.734 -18.719 -2.906 1 97.62 321 ALA B N 1
ATOM 5717 C CA . ALA B 1 321 ? 8.133 -18.625 -4.309 1 97.62 321 ALA B CA 1
ATOM 5718 C C . ALA B 1 321 ? 7.547 -19.781 -5.121 1 97.62 321 ALA B C 1
ATOM 5720 O O . ALA B 1 321 ? 7.477 -20.906 -4.641 1 97.62 321 ALA B O 1
ATOM 5721 N N . VAL B 1 322 ? 7.109 -19.438 -6.27 1 98.06 322 VAL B N 1
ATOM 5722 C CA . VAL B 1 322 ? 6.633 -20.422 -7.234 1 98.06 322 VAL B CA 1
ATOM 5723 C C . VAL B 1 322 ? 7.672 -20.609 -8.336 1 98.06 322 VAL B C 1
ATOM 5725 O O . VAL B 1 322 ? 7.953 -19.688 -9.094 1 98.06 322 VAL B O 1
ATOM 5728 N N . ARG B 1 323 ? 8.211 -21.797 -8.414 1 97.06 323 ARG B N 1
ATOM 5729 C CA . ARG B 1 323 ? 9.234 -22.062 -9.422 1 97.06 323 ARG B CA 1
ATOM 5730 C C . ARG B 1 323 ? 8.633 -22.766 -10.633 1 97.06 323 ARG B C 1
ATOM 5732 O O . ARG B 1 323 ? 7.949 -23.781 -10.5 1 97.06 323 ARG B O 1
ATOM 5739 N N . THR B 1 324 ? 9 -22.125 -11.727 1 96.19 324 THR B N 1
ATOM 5740 C CA . THR B 1 324 ? 8.484 -22.672 -12.984 1 96.19 324 THR B CA 1
ATOM 5741 C C . THR B 1 324 ? 9.609 -23.328 -13.781 1 96.19 324 THR B C 1
ATOM 5743 O O . THR B 1 324 ? 10.711 -23.531 -13.266 1 96.19 324 THR B O 1
ATOM 5746 N N . LEU B 1 325 ? 9.312 -23.734 -14.945 1 95.25 325 LEU B N 1
ATOM 5747 C CA . LEU B 1 325 ? 10.125 -24.625 -15.758 1 95.25 325 LEU B CA 1
ATOM 5748 C C . LEU B 1 325 ? 11.547 -24.109 -15.891 1 95.25 325 LEU B C 1
ATOM 5750 O O . LEU B 1 325 ? 12.516 -24.859 -15.75 1 95.25 325 LEU B O 1
ATOM 5754 N N . ASP B 1 326 ? 11.75 -22.797 -16.031 1 91.38 326 ASP B N 1
ATOM 5755 C CA . ASP B 1 326 ? 13.055 -22.203 -16.297 1 91.38 326 ASP B CA 1
ATOM 5756 C C . ASP B 1 326 ? 13.891 -22.109 -15.023 1 91.38 326 ASP B C 1
ATOM 5758 O O . ASP B 1 326 ? 15.117 -21.969 -15.094 1 91.38 326 ASP B O 1
ATOM 5762 N N . GLU B 1 327 ? 13.266 -22.266 -13.969 1 93.31 327 GLU B N 1
ATOM 5763 C CA . GLU B 1 327 ? 13.945 -22.094 -12.688 1 93.31 327 GLU B CA 1
ATOM 5764 C C . GLU B 1 327 ? 14.258 -23.438 -12.047 1 93.31 327 GLU B C 1
ATOM 5766 O O . GLU B 1 327 ? 14.922 -23.516 -11.016 1 93.31 327 GLU B O 1
ATOM 5771 N N . LEU B 1 328 ? 13.789 -24.484 -12.688 1 93.81 328 LEU B N 1
ATOM 5772 C CA . LEU B 1 328 ? 13.938 -25.797 -12.094 1 93.81 328 LEU B CA 1
ATOM 5773 C C . LEU B 1 328 ? 15.266 -26.422 -12.492 1 93.81 328 LEU B C 1
ATOM 5775 O O . LEU B 1 328 ? 15.742 -26.234 -13.609 1 93.81 328 LEU B O 1
ATOM 5779 N N . PRO B 1 329 ? 15.82 -27.156 -11.594 1 91.38 329 PRO B N 1
ATOM 5780 C CA . PRO B 1 329 ? 17 -27.938 -11.969 1 91.38 329 PRO B CA 1
ATOM 5781 C C . PRO B 1 329 ? 16.672 -29.094 -12.898 1 91.38 329 PRO B C 1
ATOM 5783 O O . PRO B 1 329 ? 15.492 -29.422 -13.086 1 91.38 329 PRO B O 1
ATOM 5786 N N . LEU B 1 330 ? 17.766 -29.641 -13.414 1 94.38 330 LEU B N 1
ATOM 5787 C CA . LEU B 1 330 ? 17.594 -30.875 -14.164 1 94.38 330 LEU B CA 1
ATOM 5788 C C . LEU B 1 330 ? 17.078 -31.984 -13.258 1 94.38 330 LEU B C 1
ATOM 5790 O O . LEU B 1 330 ? 17.438 -32.062 -12.078 1 94.38 330 LEU B O 1
ATOM 5794 N N . PHE B 1 331 ? 16.297 -32.875 -13.906 1 96.31 331 PHE B N 1
ATOM 5795 C CA . PHE B 1 331 ? 15.648 -33.938 -13.125 1 96.31 331 PHE B CA 1
ATOM 5796 C C . PHE B 1 331 ? 16.672 -34.938 -12.594 1 96.31 331 PHE B C 1
ATOM 5798 O O . PHE B 1 331 ? 17.547 -35.375 -13.336 1 96.31 331 PHE B O 1
ATOM 5805 N N . ARG B 1 332 ? 16.562 -35.188 -11.383 1 95.06 332 ARG B N 1
ATOM 5806 C CA . ARG B 1 332 ? 17.266 -36.25 -10.711 1 95.06 332 ARG B CA 1
ATOM 5807 C C . ARG B 1 332 ? 16.359 -36.969 -9.719 1 95.06 332 ARG B C 1
ATOM 5809 O O . ARG B 1 332 ? 15.648 -36.344 -8.945 1 95.06 332 ARG B O 1
ATOM 5816 N N . ILE B 1 333 ? 16.453 -38.25 -9.852 1 93 333 ILE B N 1
ATOM 5817 C CA . ILE B 1 333 ? 15.625 -39.031 -8.922 1 93 333 ILE B CA 1
ATOM 5818 C C . ILE B 1 333 ? 15.992 -38.656 -7.484 1 93 333 ILE B C 1
ATOM 5820 O O . ILE B 1 333 ? 17.172 -38.5 -7.164 1 93 333 ILE B O 1
ATOM 5824 N N . GLY B 1 334 ? 15.016 -38.344 -6.652 1 89.81 334 GLY B N 1
ATOM 5825 C CA . GLY B 1 334 ? 15.266 -38.031 -5.254 1 89.81 334 GLY B CA 1
ATOM 5826 C C . GLY B 1 334 ? 15.391 -36.531 -4.988 1 89.81 334 GLY B C 1
ATOM 5827 O O . GLY B 1 334 ? 15.5 -36.125 -3.834 1 89.81 334 GLY B O 1
ATOM 5828 N N . ASP B 1 335 ? 15.414 -35.812 -6.043 1 93.5 335 ASP B N 1
ATOM 5829 C CA . ASP B 1 335 ? 15.445 -34.344 -5.863 1 93.5 335 ASP B CA 1
ATOM 5830 C C . ASP B 1 335 ? 14.211 -33.875 -5.102 1 93.5 335 ASP B C 1
ATOM 5832 O O . ASP B 1 335 ? 13.102 -34.344 -5.336 1 93.5 335 ASP B O 1
ATOM 5836 N N . GLU B 1 336 ? 14.406 -32.969 -4.215 1 93.62 336 GLU B N 1
ATOM 5837 C CA . GLU B 1 336 ? 13.305 -32.5 -3.383 1 93.62 336 GLU B CA 1
ATOM 5838 C C . GLU B 1 336 ? 12.445 -31.484 -4.137 1 93.62 336 GLU B C 1
ATOM 5840 O O . GLU B 1 336 ? 11.258 -31.328 -3.83 1 93.62 336 GLU B O 1
ATOM 5845 N N . GLU B 1 337 ? 12.953 -30.828 -5.137 1 95.94 337 GLU B N 1
ATOM 5846 C CA . GLU B 1 337 ? 12.266 -29.719 -5.789 1 95.94 337 GLU B CA 1
ATOM 5847 C C . GLU B 1 337 ? 11.5 -30.203 -7.02 1 95.94 337 GLU B C 1
ATOM 5849 O O . GLU B 1 337 ? 10.57 -29.531 -7.477 1 95.94 337 GLU B O 1
ATOM 5854 N N . VAL B 1 338 ? 11.969 -31.344 -7.559 1 96.44 338 VAL B N 1
ATOM 5855 C CA . VAL B 1 338 ? 11.352 -31.781 -8.797 1 96.44 338 VAL B CA 1
ATOM 5856 C C . VAL B 1 338 ? 11.039 -33.281 -8.711 1 96.44 338 VAL B C 1
ATOM 5858 O O . VAL B 1 338 ? 11.891 -34.062 -8.305 1 96.44 338 VAL B O 1
ATOM 5861 N N . SER B 1 339 ? 9.859 -33.656 -9.047 1 95.81 339 SER B N 1
ATOM 5862 C CA . SER B 1 339 ? 9.422 -35.062 -9.148 1 95.81 339 SER B CA 1
ATOM 5863 C C . SER B 1 339 ? 8.883 -35.344 -10.539 1 95.81 339 SER B C 1
ATOM 5865 O O . SER B 1 339 ? 8.297 -34.5 -11.188 1 95.81 339 SER B O 1
ATOM 5867 N N . ALA B 1 340 ? 9.141 -36.531 -10.969 1 96.38 340 ALA B N 1
ATOM 5868 C CA . ALA B 1 340 ? 8.586 -36.969 -12.25 1 96.38 340 ALA B CA 1
ATOM 5869 C C . ALA B 1 340 ? 7.102 -37.312 -12.117 1 96.38 340 ALA B C 1
ATOM 5871 O O . ALA B 1 340 ? 6.664 -37.812 -11.086 1 96.38 340 ALA B O 1
ATOM 5872 N N . HIS B 1 341 ? 6.402 -37 -13.141 1 96.38 341 HIS B N 1
ATOM 5873 C CA . HIS B 1 341 ? 5.008 -37.438 -13.156 1 96.38 341 HIS B CA 1
ATOM 5874 C C . HIS B 1 341 ? 4.887 -38.938 -13 1 96.38 341 HIS B C 1
ATOM 5876 O O . HIS B 1 341 ? 5.727 -39.688 -13.5 1 96.38 341 HIS B O 1
ATOM 5882 N N . ARG B 1 342 ? 3.857 -39.375 -12.375 1 93.56 342 ARG B N 1
ATOM 5883 C CA . ARG B 1 342 ? 3.668 -40.781 -12.039 1 93.56 342 ARG B CA 1
ATOM 5884 C C . ARG B 1 342 ? 3.576 -41.656 -13.297 1 93.56 342 ARG B C 1
ATOM 5886 O O . ARG B 1 342 ? 3.885 -42.844 -13.266 1 93.56 342 ARG B O 1
ATOM 5893 N N . LEU B 1 343 ? 3.162 -41.062 -14.367 1 93.94 343 LEU B N 1
ATOM 5894 C CA . LEU B 1 343 ? 2.965 -41.781 -15.617 1 93.94 343 LEU B CA 1
ATOM 5895 C C . LEU B 1 343 ? 4.293 -42.312 -16.172 1 93.94 343 LEU B C 1
ATOM 5897 O O . LEU B 1 343 ? 4.32 -43.156 -17.047 1 93.94 343 LEU B O 1
ATOM 5901 N N . HIS B 1 344 ? 5.43 -41.781 -15.656 1 94.44 344 HIS B N 1
ATOM 5902 C CA . HIS B 1 344 ? 6.738 -42.281 -16.031 1 94.44 344 HIS B CA 1
ATOM 5903 C C . HIS B 1 344 ? 7.031 -43.625 -15.352 1 94.44 344 HIS B C 1
ATOM 5905 O O . HIS B 1 344 ? 7.945 -44.344 -15.75 1 94.44 344 HIS B O 1
ATOM 5911 N N . HIS B 1 345 ? 6.387 -44 -14.289 1 92.25 345 HIS B N 1
ATOM 5912 C CA . HIS B 1 345 ? 6.508 -45.219 -13.539 1 92.25 345 HIS B CA 1
ATOM 5913 C C . HIS B 1 345 ? 7.949 -45.469 -13.094 1 92.25 345 HIS B C 1
ATOM 5915 O O . HIS B 1 345 ? 8.5 -46.562 -13.289 1 92.25 345 HIS B O 1
ATOM 5921 N N . LEU B 1 346 ? 8.469 -44.375 -12.562 1 91.62 346 LEU B N 1
ATOM 5922 C CA . LEU B 1 346 ? 9.828 -44.5 -12.047 1 91.62 346 LEU B CA 1
ATOM 5923 C C . LEU B 1 346 ? 9.828 -45 -10.609 1 91.62 346 LEU B C 1
ATOM 5925 O O . LEU B 1 346 ? 9.086 -44.469 -9.766 1 91.62 346 LEU B O 1
ATOM 5929 N N . ASP B 1 347 ? 10.594 -46 -10.359 1 86.81 347 ASP B N 1
ATOM 5930 C CA . ASP B 1 347 ? 10.812 -46.438 -8.984 1 86.81 347 ASP B CA 1
ATOM 5931 C C . ASP B 1 347 ? 11.875 -45.594 -8.297 1 86.81 347 ASP B C 1
ATOM 5933 O O . ASP B 1 347 ? 12.555 -44.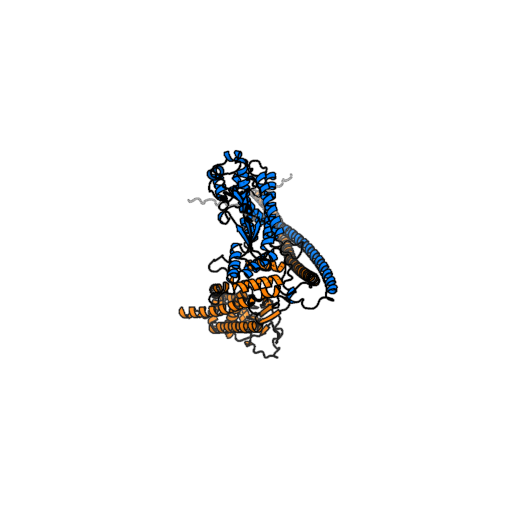781 -8.953 1 86.81 347 ASP B O 1
ATOM 5937 N N . GLU B 1 348 ? 12.133 -45.75 -7.027 1 86.31 348 GLU B N 1
ATOM 5938 C CA . GLU B 1 348 ? 13 -44.906 -6.207 1 86.31 348 GLU B CA 1
ATOM 5939 C C . GLU B 1 348 ? 14.453 -45 -6.656 1 86.31 348 GLU B C 1
ATOM 5941 O O . GLU B 1 348 ? 15.227 -44.062 -6.48 1 86.31 348 GLU B O 1
ATOM 5946 N N . GLU B 1 349 ? 14.781 -46 -7.32 1 89 349 GLU B N 1
ATOM 5947 C CA . GLU B 1 349 ? 16.188 -46.188 -7.699 1 89 349 GLU B CA 1
ATOM 5948 C C . GLU B 1 349 ? 16.359 -46.156 -9.211 1 89 349 GLU B C 1
ATOM 5950 O O . GLU B 1 349 ? 17.469 -46.312 -9.727 1 89 349 GLU B O 1
ATOM 5955 N N . ASP B 1 350 ? 15.297 -45.781 -9.883 1 92.62 350 ASP B N 1
ATOM 5956 C CA . ASP B 1 350 ? 15.328 -45.781 -11.344 1 92.62 350 ASP B CA 1
ATOM 5957 C C . ASP B 1 350 ? 15.922 -44.469 -11.867 1 92.62 350 ASP B C 1
ATOM 5959 O O . ASP B 1 350 ? 15.203 -43.469 -12.023 1 92.62 350 ASP B O 1
ATOM 5963 N N . THR B 1 351 ? 17.203 -44.375 -12.281 1 93.69 351 THR B N 1
ATOM 5964 C CA . THR B 1 351 ? 17.922 -43.188 -12.68 1 93.69 351 THR B CA 1
ATOM 5965 C C . THR B 1 351 ? 17.891 -43.031 -14.195 1 93.69 351 THR B C 1
ATOM 5967 O O . THR B 1 351 ? 18.672 -42.25 -14.75 1 93.69 351 THR B O 1
ATOM 5970 N N . ARG B 1 352 ? 17.047 -43.719 -14.922 1 94.44 352 ARG B N 1
ATOM 5971 C CA . ARG B 1 352 ? 17.078 -43.75 -16.375 1 94.44 352 ARG B CA 1
ATOM 5972 C C . ARG B 1 352 ? 16.781 -42.375 -16.969 1 94.44 352 ARG B C 1
ATOM 5974 O O . ARG B 1 352 ? 17.234 -42.062 -18.062 1 94.44 352 ARG B O 1
ATOM 5981 N N . LEU B 1 353 ? 16.047 -41.562 -16.203 1 95.06 353 LEU B N 1
ATOM 5982 C CA . LEU B 1 353 ? 15.656 -40.281 -16.75 1 95.06 353 LEU B CA 1
ATOM 5983 C C . LEU B 1 353 ? 16.453 -39.156 -16.094 1 95.06 353 LEU B C 1
ATOM 5985 O O . LEU B 1 353 ? 16.156 -37.969 -16.297 1 95.06 353 LEU B O 1
ATOM 5989 N N . ASP B 1 354 ? 17.484 -39.469 -15.289 1 95.75 354 ASP B N 1
ATOM 5990 C CA . ASP B 1 354 ? 18.328 -38.469 -14.68 1 95.75 354 ASP B CA 1
ATOM 5991 C C . ASP B 1 354 ? 19 -37.594 -15.742 1 95.75 354 ASP B C 1
ATOM 5993 O O . ASP B 1 354 ? 19.5 -38.125 -16.75 1 95.75 354 ASP B O 1
ATOM 5997 N N . GLY B 1 355 ? 18.938 -36.25 -15.555 1 95 355 GLY B N 1
ATOM 5998 C CA . GLY B 1 355 ? 19.562 -35.312 -16.469 1 95 355 GLY B CA 1
ATOM 5999 C C . GLY B 1 355 ? 18.641 -34.844 -17.578 1 95 355 GLY B C 1
ATOM 6000 O O . GLY B 1 355 ? 18.969 -33.906 -18.312 1 95 355 GLY B O 1
ATOM 6001 N N . LYS B 1 356 ? 17.5 -35.469 -17.688 1 94.06 356 LYS B N 1
ATOM 6002 C CA . LYS B 1 356 ? 16.531 -35.062 -18.703 1 94.06 356 LYS B CA 1
ATOM 6003 C C . LYS B 1 356 ? 15.859 -33.75 -18.328 1 94.06 356 LYS B C 1
ATOM 6005 O O . LYS B 1 356 ? 15.711 -33.438 -17.141 1 94.06 356 LYS B O 1
ATOM 6010 N N . LYS B 1 357 ? 15.406 -33.094 -19.359 1 93.12 357 LYS B N 1
ATOM 6011 C CA . LYS B 1 357 ? 14.727 -31.828 -19.156 1 93.12 357 LYS B CA 1
ATOM 6012 C C . LYS B 1 357 ? 13.219 -32.031 -19.031 1 93.12 357 LYS B C 1
ATOM 6014 O O . LYS B 1 357 ? 12.664 -33 -19.562 1 93.12 357 LYS B O 1
ATOM 6019 N N . ALA B 1 358 ? 12.641 -31.156 -18.312 1 96 358 ALA B N 1
ATOM 6020 C CA . ALA B 1 358 ? 11.188 -31.172 -18.203 1 96 358 ALA B CA 1
ATOM 6021 C C . ALA B 1 358 ? 10.523 -30.688 -19.484 1 96 358 ALA B C 1
ATOM 6023 O O . ALA B 1 358 ? 10.961 -29.719 -20.094 1 96 358 ALA B O 1
ATOM 6024 N N . LEU B 1 359 ? 9.562 -31.406 -19.953 1 97.12 359 LEU B N 1
ATOM 6025 C CA . LEU B 1 359 ? 8.781 -31.047 -21.125 1 97.12 359 LEU B CA 1
ATOM 6026 C C . LEU B 1 359 ? 7.555 -30.234 -20.734 1 97.12 359 LEU B C 1
ATOM 6028 O O . LEU B 1 359 ? 7.254 -29.203 -21.359 1 97.12 359 LEU B O 1
ATOM 6032 N N . LEU B 1 360 ? 6.879 -30.672 -19.719 1 98 360 LEU B N 1
ATOM 6033 C CA . LEU B 1 360 ? 5.637 -30.062 -19.25 1 98 360 LEU B CA 1
ATOM 6034 C C . LEU B 1 360 ? 5.586 -30.047 -17.734 1 98 360 LEU B C 1
ATOM 6036 O O . LEU B 1 360 ? 5.832 -31.078 -17.078 1 98 360 LEU B O 1
ATOM 6040 N N . LEU B 1 361 ? 5.371 -28.891 -17.219 1 98.38 361 LEU B N 1
ATOM 6041 C CA . LEU B 1 361 ? 5.168 -28.703 -15.789 1 98.38 361 LEU B CA 1
ATOM 6042 C C . LEU B 1 361 ? 3.686 -28.781 -15.43 1 98.38 361 LEU B C 1
ATOM 6044 O O . LEU B 1 361 ? 2.895 -27.938 -15.852 1 98.38 361 LEU B O 1
ATOM 6048 N N . VAL B 1 362 ? 3.266 -29.797 -14.664 1 97.94 362 VAL B N 1
ATOM 6049 C CA . VAL B 1 362 ? 1.847 -29.953 -14.359 1 97.94 362 VAL B CA 1
ATOM 6050 C C . VAL B 1 362 ? 1.549 -29.391 -12.969 1 97.94 362 VAL B C 1
ATOM 6052 O O . VAL B 1 362 ? 0.389 -29.156 -12.633 1 97.94 362 VAL B O 1
ATOM 6055 N N . GLN B 1 363 ? 2.564 -29.219 -12.195 1 97.75 363 GLN B N 1
ATOM 6056 C CA . GLN B 1 363 ? 2.525 -28.562 -10.891 1 97.75 363 GLN B CA 1
ATOM 6057 C C . GLN B 1 363 ? 3.844 -27.844 -10.602 1 97.75 363 GLN B C 1
ATOM 6059 O O . GLN B 1 363 ? 4.91 -28.469 -10.625 1 97.75 363 GLN B O 1
ATOM 6064 N N . PRO B 1 364 ? 3.793 -26.562 -10.344 1 98.25 364 PRO B N 1
ATOM 6065 C CA . PRO B 1 364 ? 5.039 -25.875 -10.016 1 98.25 364 PRO B CA 1
ATOM 6066 C C . PRO B 1 364 ? 5.551 -26.203 -8.617 1 98.25 364 PRO B C 1
ATOM 6068 O O . PRO B 1 364 ? 4.809 -26.75 -7.793 1 98.25 364 PRO B O 1
ATOM 6071 N N . ALA B 1 365 ? 6.801 -25.938 -8.414 1 98.44 365 ALA B N 1
ATOM 6072 C CA . ALA B 1 365 ? 7.348 -26.062 -7.07 1 98.44 365 ALA B CA 1
ATOM 6073 C C . ALA B 1 365 ? 6.957 -24.875 -6.199 1 98.44 365 ALA B C 1
ATOM 6075 O O . ALA B 1 365 ? 6.984 -23.734 -6.652 1 98.44 365 ALA B O 1
ATOM 6076 N N . ILE B 1 366 ? 6.527 -25.156 -5.027 1 98.38 366 ILE B N 1
ATOM 6077 C CA . ILE B 1 366 ? 6.238 -24.125 -4.043 1 98.38 366 ILE B CA 1
ATOM 6078 C C . ILE B 1 366 ? 7.285 -24.156 -2.936 1 98.38 366 ILE B C 1
ATOM 6080 O O . ILE B 1 366 ? 7.395 -25.141 -2.203 1 98.38 366 ILE B O 1
ATOM 6084 N N . LEU B 1 367 ? 8 -23.062 -2.863 1 97.81 367 LEU B N 1
ATOM 6085 C CA . LEU B 1 367 ? 9.078 -22.969 -1.882 1 97.81 367 LEU B CA 1
ATOM 6086 C C . LEU B 1 367 ? 8.75 -21.938 -0.816 1 97.81 367 LEU B C 1
ATOM 6088 O O . LEU B 1 367 ? 8.031 -20.969 -1.087 1 97.81 367 LEU B O 1
ATOM 6092 N N . ALA B 1 368 ? 9.242 -22.188 0.343 1 97 368 ALA B N 1
ATOM 6093 C CA . ALA B 1 368 ? 9.125 -21.234 1.444 1 97 368 ALA B CA 1
ATOM 6094 C C . ALA B 1 368 ? 10.5 -20.75 1.896 1 97 368 ALA B C 1
ATOM 6096 O O . ALA B 1 368 ? 11.383 -21.547 2.189 1 97 368 ALA B O 1
ATOM 6097 N N . PHE B 1 369 ? 10.602 -19.453 1.909 1 96.88 369 PHE B N 1
ATOM 6098 C CA . PHE B 1 369 ? 11.844 -18.844 2.35 1 96.88 369 PHE B CA 1
ATOM 6099 C C . PHE B 1 369 ? 11.664 -18.172 3.705 1 96.88 369 PHE B C 1
ATOM 6101 O O . PHE B 1 369 ? 10.656 -17.5 3.947 1 96.88 369 PHE B O 1
ATOM 6108 N N . GLY B 1 370 ? 12.688 -18.359 4.566 1 93.88 370 GLY B N 1
ATOM 6109 C CA . GLY B 1 370 ? 12.656 -17.688 5.855 1 93.88 370 GLY B CA 1
ATOM 6110 C C . GLY B 1 370 ? 12.062 -18.547 6.957 1 93.88 370 GLY B C 1
ATOM 6111 O O . GLY B 1 370 ? 11.578 -19.641 6.699 1 93.88 370 GLY B O 1
ATOM 6112 N N . SER B 1 371 ? 12.156 -18.062 8.195 1 87.12 371 SER B N 1
ATOM 6113 C CA . SER B 1 371 ? 11.672 -18.75 9.383 1 87.12 371 SER B CA 1
ATOM 6114 C C . SER B 1 371 ? 10.477 -18.047 10 1 87.12 371 SER B C 1
ATOM 6116 O O . SER B 1 371 ? 10.086 -16.969 9.539 1 87.12 371 SER B O 1
ATOM 6118 N N . GLU B 1 372 ? 10.016 -18.625 10.992 1 83.62 372 GLU B N 1
ATOM 6119 C CA . GLU B 1 372 ? 8.898 -18.047 11.727 1 83.62 372 GLU B CA 1
ATOM 6120 C C . GLU B 1 372 ? 9.328 -16.781 12.461 1 83.62 372 GLU B C 1
ATOM 6122 O O . GLU B 1 372 ? 8.5 -15.938 12.812 1 83.62 372 GLU B O 1
ATOM 6127 N N . SER B 1 373 ? 10.586 -16.609 12.68 1 84.25 373 SER B N 1
ATOM 6128 C CA . SER B 1 373 ? 11.133 -15.453 13.375 1 84.25 373 SER B CA 1
ATOM 6129 C C . SER B 1 373 ? 11.547 -14.367 12.383 1 84.25 373 SER B C 1
ATOM 6131 O O . SER B 1 373 ? 12.203 -13.391 12.766 1 84.25 373 SER B O 1
ATOM 6133 N N . ALA B 1 374 ? 11.148 -14.57 11.102 1 89.56 374 ALA B N 1
ATOM 6134 C CA . ALA B 1 374 ? 11.477 -13.609 10.047 1 89.56 374 ALA B CA 1
ATOM 6135 C C . ALA B 1 374 ? 12.984 -13.5 9.852 1 89.56 374 ALA B C 1
ATOM 6137 O O . ALA B 1 374 ? 13.539 -12.398 9.836 1 89.56 374 ALA B O 1
ATOM 6138 N N . GLU B 1 375 ? 13.594 -14.695 9.773 1 89.12 375 GLU B N 1
ATOM 6139 C CA . GLU B 1 375 ? 15.031 -14.805 9.555 1 89.12 375 GLU B CA 1
ATOM 6140 C C . GLU B 1 375 ? 15.352 -15.859 8.5 1 89.12 375 GLU B C 1
ATOM 6142 O O . GLU B 1 375 ? 14.477 -16.641 8.102 1 89.12 375 GLU B O 1
ATOM 6147 N N . HIS B 1 376 ? 16.609 -15.82 7.906 1 91.69 376 HIS B N 1
ATOM 6148 C CA . HIS B 1 376 ? 17.172 -16.859 7.051 1 91.69 376 HIS B CA 1
ATOM 6149 C C . HIS B 1 376 ? 16.422 -16.938 5.727 1 91.69 376 HIS B C 1
ATOM 6151 O O . HIS B 1 376 ? 16.016 -18.031 5.305 1 91.69 376 HIS B O 1
ATOM 6157 N N . TYR B 1 377 ? 16.234 -15.836 5.105 1 94.19 377 TYR B N 1
ATOM 6158 C CA . TYR B 1 377 ? 15.508 -15.797 3.842 1 94.19 377 TYR B CA 1
ATOM 6159 C C . TYR B 1 377 ? 16.391 -16.25 2.686 1 94.19 377 TYR B C 1
ATOM 6161 O O . TYR B 1 377 ? 15.922 -16.344 1.545 1 94.19 377 TYR B O 1
ATOM 6169 N N . ASP B 1 378 ? 17.594 -16.609 3.01 1 92 378 ASP B N 1
ATOM 6170 C CA . ASP B 1 378 ? 18.516 -17.188 2.029 1 92 378 ASP B CA 1
ATOM 6171 C C . ASP B 1 378 ? 18.344 -18.703 1.938 1 92 378 ASP B C 1
ATOM 6173 O O . ASP B 1 378 ? 18.859 -19.328 1.014 1 92 378 ASP B O 1
ATOM 6177 N N . GLN B 1 379 ? 17.656 -19.188 2.854 1 93.94 379 GLN B N 1
ATOM 6178 C CA . GLN B 1 379 ? 17.359 -20.625 2.869 1 93.94 379 GLN B CA 1
ATOM 6179 C C . GLN B 1 379 ? 15.898 -20.891 2.566 1 93.94 379 GLN B C 1
ATOM 6181 O O . GLN B 1 379 ? 15.039 -20.047 2.859 1 93.94 379 GLN B O 1
ATOM 6186 N N . HIS B 1 380 ? 15.68 -22.094 1.913 1 94.56 380 HIS B N 1
ATOM 6187 C CA . HIS B 1 380 ? 14.289 -22.391 1.593 1 94.56 380 HIS B CA 1
ATOM 6188 C C . HIS B 1 380 ? 13.945 -23.844 1.907 1 94.56 380 HIS B C 1
ATOM 6190 O O . HIS B 1 380 ? 14.844 -24.672 2.09 1 94.56 380 HIS B O 1
ATOM 6196 N N . LYS B 1 381 ? 12.75 -24.062 2.117 1 95 381 LYS B N 1
ATOM 6197 C CA . LYS B 1 381 ? 12.133 -25.391 2.217 1 95 381 LYS B CA 1
ATOM 6198 C C . LYS B 1 381 ? 11.164 -25.625 1.065 1 95 381 LYS B C 1
ATOM 6200 O O . LYS B 1 381 ? 10.594 -24.688 0.514 1 95 381 LYS B O 1
ATOM 6205 N N . VAL B 1 382 ? 11.047 -26.922 0.745 1 96.88 382 VAL B N 1
ATOM 6206 C CA . VAL B 1 382 ? 10.117 -27.281 -0.32 1 96.88 382 VAL B CA 1
ATOM 6207 C C . VAL B 1 382 ? 8.766 -27.672 0.281 1 96.88 382 VAL B C 1
ATOM 6209 O O . VAL B 1 382 ? 8.656 -28.641 1.021 1 96.88 382 VAL B O 1
ATOM 6212 N N . TRP B 1 383 ? 7.777 -26.891 0.005 1 97.38 383 TRP B N 1
ATOM 6213 C CA . TRP B 1 383 ? 6.426 -27.203 0.46 1 97.38 383 TRP B CA 1
ATOM 6214 C C . TRP B 1 383 ? 5.727 -28.141 -0.522 1 97.38 383 TRP B C 1
ATOM 6216 O O . TRP B 1 383 ? 4.93 -28.984 -0.12 1 97.38 383 TRP B O 1
ATOM 6226 N N . ALA B 1 384 ? 5.969 -27.969 -1.773 1 97.69 384 ALA B N 1
ATOM 6227 C CA . ALA B 1 384 ? 5.469 -28.844 -2.832 1 97.69 384 ALA B CA 1
ATOM 6228 C C . ALA B 1 384 ? 6.473 -28.938 -3.979 1 97.69 384 ALA B C 1
ATOM 6230 O O . ALA B 1 384 ? 6.91 -27.922 -4.52 1 97.69 384 ALA B O 1
ATOM 6231 N N . PRO B 1 385 ? 6.875 -30.125 -4.266 1 97.19 385 PRO B N 1
ATOM 6232 C CA . PRO B 1 385 ? 7.77 -30.266 -5.418 1 97.19 385 PRO B CA 1
ATOM 6233 C C . PRO B 1 385 ? 7.059 -30.031 -6.746 1 97.19 385 PRO B C 1
ATOM 6235 O O . PRO B 1 385 ? 5.848 -30.234 -6.852 1 97.19 385 PRO B O 1
ATOM 6238 N N . ALA B 1 386 ? 7.871 -29.609 -7.684 1 98.25 386 ALA B N 1
ATOM 6239 C CA . ALA B 1 386 ? 7.355 -29.578 -9.055 1 98.25 386 ALA B CA 1
ATOM 6240 C C . ALA B 1 386 ? 7.09 -30.984 -9.578 1 98.25 386 ALA B C 1
ATOM 6242 O O . ALA B 1 386 ? 7.84 -31.922 -9.281 1 98.25 386 ALA B O 1
ATOM 6243 N N . VAL B 1 387 ? 6.031 -31.156 -10.281 1 97.75 387 VAL B N 1
ATOM 6244 C CA . VAL B 1 387 ? 5.738 -32.406 -10.977 1 97.75 387 VAL B CA 1
ATOM 6245 C C . VAL B 1 387 ? 5.844 -32.188 -12.484 1 97.75 387 VAL B C 1
ATOM 6247 O O . VAL B 1 387 ? 5.152 -31.328 -13.047 1 97.75 387 VAL B O 1
ATOM 6250 N N . VAL B 1 388 ? 6.723 -33 -13.094 1 97.69 388 VAL B N 1
ATOM 6251 C CA . VAL B 1 388 ? 7.043 -32.688 -14.484 1 97.69 388 VAL B CA 1
ATOM 6252 C C . VAL B 1 388 ? 6.883 -33.938 -15.336 1 97.69 388 VAL B C 1
ATOM 6254 O O . VAL B 1 388 ? 7.09 -35.062 -14.844 1 97.69 388 VAL B O 1
ATOM 6257 N N . LEU B 1 389 ? 6.391 -33.719 -16.531 1 97.5 389 LEU B N 1
ATOM 6258 C CA . LEU B 1 389 ? 6.594 -34.688 -17.609 1 97.5 389 LEU B CA 1
ATOM 6259 C C . LEU B 1 389 ? 7.941 -34.469 -18.297 1 97.5 389 LEU B C 1
ATOM 6261 O O . LEU B 1 389 ? 8.234 -33.375 -18.766 1 97.5 389 LEU B O 1
ATOM 6265 N N . LEU B 1 390 ? 8.742 -35.5 -18.328 1 96.94 390 LEU B N 1
ATOM 6266 C CA . LEU B 1 390 ? 10.117 -35.375 -18.812 1 96.94 390 LEU B CA 1
ATOM 6267 C C . LEU B 1 390 ? 10.188 -35.625 -20.328 1 96.94 390 LEU B C 1
ATOM 6269 O O . LEU B 1 390 ? 9.422 -36.406 -20.875 1 96.94 390 LEU B O 1
ATOM 6273 N N . ASP B 1 391 ? 11.094 -34.844 -20.906 1 94.31 391 ASP B N 1
ATOM 6274 C CA . ASP B 1 391 ? 11.414 -35.062 -22.312 1 94.31 391 ASP B CA 1
ATOM 6275 C C . ASP B 1 391 ? 12.305 -36.281 -22.469 1 94.31 391 ASP B C 1
ATOM 6277 O O . ASP B 1 391 ? 13.516 -36.219 -22.219 1 94.31 391 ASP B O 1
ATOM 6281 N N . THR B 1 392 ? 11.797 -37.406 -22.969 1 89.81 392 THR B N 1
ATOM 6282 C CA . THR B 1 392 ? 12.539 -38.656 -23.031 1 89.81 392 THR B CA 1
ATOM 6283 C C . THR B 1 392 ? 13.258 -38.781 -24.375 1 89.81 392 THR B C 1
ATOM 6285 O O . THR B 1 392 ? 13.938 -39.781 -24.625 1 89.81 392 THR B O 1
ATOM 6288 N N . GLN B 1 393 ? 13.164 -37.875 -25.281 1 83.94 393 GLN B N 1
ATOM 6289 C CA . GLN B 1 393 ? 13.852 -37.938 -26.562 1 83.94 393 GLN B CA 1
ATOM 6290 C C . GLN B 1 393 ? 15.227 -37.281 -26.484 1 83.94 393 GLN B C 1
ATOM 6292 O O . GLN B 1 393 ? 15.445 -36.375 -25.672 1 83.94 393 GLN B O 1
#

Organism: Emericella nidulans (strain FGSC A4 / ATCC 38163 / CBS 112.46 / NRRL 194 / M139) (NCBI:txid227321)

Solvent-accessible surface area (backbone atoms only — not comparable to full-atom values): 41852 Å² total; per-residue (Å²): 138,85,84,79,84,84,78,82,76,78,56,76,56,61,57,50,38,51,52,36,51,52,49,40,54,51,45,52,51,48,44,51,53,48,51,52,51,42,54,51,41,53,50,50,41,54,52,45,51,53,51,36,54,52,45,50,51,52,37,51,52,43,53,53,49,40,53,52,46,51,52,50,37,52,51,38,52,52,52,33,55,54,37,51,58,52,41,71,67,59,70,76,77,78,75,81,86,58,62,78,62,52,69,71,58,51,86,59,72,69,82,73,53,65,65,56,54,26,53,54,51,47,51,52,52,49,50,45,46,51,51,17,60,74,39,32,31,53,46,73,64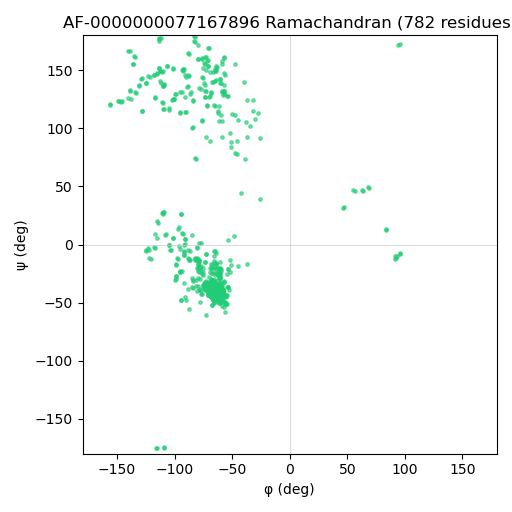,46,70,78,48,55,66,69,50,50,22,45,36,35,45,68,30,66,58,30,36,71,55,65,36,46,68,63,41,63,71,52,48,73,58,69,65,67,50,47,34,26,49,48,45,20,19,50,51,36,52,56,50,47,54,48,41,47,59,32,89,42,51,79,32,51,67,57,96,78,43,73,60,52,40,40,38,69,18,52,47,48,54,40,50,45,23,34,68,48,30,58,48,57,24,32,47,50,48,8,48,54,45,36,38,28,56,39,50,67,45,94,86,46,76,18,63,50,60,68,37,42,60,64,51,38,52,52,51,48,54,52,48,62,70,36,50,59,52,78,40,38,64,56,91,79,54,50,72,68,53,43,51,53,51,50,49,52,52,44,52,51,45,43,55,50,44,52,49,33,49,56,50,39,30,33,37,31,44,60,43,67,40,42,58,88,71,51,76,68,40,38,73,84,44,70,56,45,39,73,38,70,89,71,68,68,55,93,80,52,57,87,58,47,70,32,47,65,36,33,40,42,31,58,19,34,32,34,25,35,32,86,82,44,42,62,68,88,42,72,46,71,43,36,46,16,30,23,41,55,38,78,120,137,83,81,74,82,80,75,80,75,72,52,76,58,55,56,52,37,52,52,37,51,51,50,42,52,51,44,51,51,50,43,52,53,50,52,52,51,44,52,51,42,52,50,50,41,52,52,45,51,51,51,37,53,51,44,50,51,50,38,51,50,42,52,50,48,41,52,50,45,51,49,49,39,52,50,39,51,47,52,35,53,54,39,52,48,57,49,55,56,69,70,66,67,79,66,95,81,67,75,78,58,61,75,70,60,56,84,59,74,67,80,74,54,66,65,55,53,27,51,54,51,49,52,50,52,51,50,44,46,50,50,16,60,74,40,31,31,51,48,73,63,47,72,78,48,55,67,70,51,49,23,44,37,35,46,70,28,65,57,30,36,71,54,64,35,45,68,64,44,62,72,51,48,73,57,67,63,68,50,46,35,26,50,48,45,20,18,50,50,36,50,55,51,48,55,51,44,47,59,33,88,41,52,77,32,49,67,58,96,78,42,71,60,52,41,41,38,69,18,52,47,46,52,40,49,44,22,35,67,45,30,59,47,56,23,33,48,50,49,9,48,53,44,36,39,28,57,38,49,69,43,94,88,48,76,18,64,51,60,69,37,42,60,64,51,38,51,51,50,48,54,53,48,62,71,36,48,58,50,78,41,39,62,56,92,81,54,50,72,68,54,43,51,53,54,50,48,52,50,45,52,52,44,44,54,50,46,52,49,33,50,56,51,39,28,33,37,32,43,59,43,67,42,42,58,87,70,52,75,66,40,38,72,85,45,70,56,44,40,72,38,72,89,70,69,68,57,92,81,52,57,87,60,47,68,31,46,66,36,34,38,42,32,59,18,34,33,35,24,33,31,86,81,44,42,61,65,89,43,71,46,71,43,36,45,15,30,22,42,53,38,78,121

Sequence (786 aa):
MSENPKGINLSPENLKCEEYQLRITQLEAQIQDMSADHDQSTKAIKDLTSELRQQQVITEKHSDELKLRDETIEALRGELSACREEQKLNNVTTGPQDGLQSLTATKWHAPKEDRYARDELFKIGDRIRQWARNNSASFTDLDGVATSDTDSAVKYLSGYCAVRDWKALINKFPVSKDKAPALLVQAILAKDLFERLFKDPFFAFIAIERDEAMPRPAQMRVLQDGITRVSNDDAHIWRSQTIRSLSTAKDPETQPFLAARIEPVCRQFISELLSSPIRFLLRTSEKSTQSYNKWVEELLSLYKVAAQLALILWGQRASIAVRTLDELPLFRIGDEEVSAHRLHHLDEEDTRLDGKKALLLVQPAILAFGSESAEHYDQHKVWAPAVVLLDTQMSENPKGINLSPENLKCEEYQLRITQLEAQIQDMSADHDQSTKAIKDLTSELRQQQVITEKHSDELKLRDETIEALRGELSACREEQKLNNVTTGPQDGLQSLTATKWHAPKEDRYARDELFKIGDRIRQWARNNSASFTDLDGVATSDTDSAVKYLSGYCAVRDWKALINKFPVSKDKAPALLVQAILAKDLFERLFKDPFFAFIAIERDEAMPRPAQMRVLQDGITRVSNDDAHIWRSQTIRSLSTAKDPETQPFLAARIEPVCRQFISELLSSPIRFLLRTSEKSTQSYNKWVEELLSLYKVAAQLALILWGQRASIAVRTLDELPLFRIGDEEVSAHRLHHLDEEDTRLDGKKALLLVQPAILAFGSESAEHYDQHKVWAPAVVLLDTQ

Secondary structure (DSSP, 8-state):
-----------HHHHHHHHHHHHHHHHHHHHHHHHHHHHHHHHHHHHHHHHHHHHHHHHHHHHHHHHHHHHHHHHHHHHHHHHHHHHHHHTTTS-STTSGGGSS-S-------HHHHHHHHHHHHHHHHHHHHHHBPPTGGGGGS-HHHHHHHHHHTBTTBSSSSHHHHHHH--S-GGGHHHHHHHHHHHHHHHHHHHS-TTGGGSPSTT--SS--HHHHHHHHHHHHTT-HHHHHHHHHHHHHHHT--SSTTSPPTTHHHHHHHHHHHHHHHHTSGGGGGB--TT--HHHHHHHHHHHHHHHHHHHHHHHHHHTSSSEEEEE-GGGPPPP-TT-SSEEE-GGG---TT--TTTTPPEEEEEE-EEEEES-TTS--TT-EEEEE-EEEEE---/-----------HHHHHHHHHHHHHHHHHHHHHHHHHHHHHHHHHHHHHHHHHHHHHHHHHHHHHHHHHHHHHHHHHHHHHHHHHHHHHHHHHTTS---GGGSGGGS-------HHHHHHHHHHHHHHHHHHHHHHBPPTGGGGGS-HHHHHHHHHHTBTTBS-SSHHHHHHH--S-GGGHHHHHHHHHHHHHHHHHHHS-TTGGGSPSTT--SS--HHHHHHHHHHHHTT-HHHHHHHHHHHHHHHT--SSTTSPPTTHHHHHHHHHHHHHHHHTSGGGGGB--TT--HHHHHHHHHHHHHHHHHHHHHHHHHHTSSSEEEEE-GGGPPPP-TT-SSEEE-GGG---TT--TTTTPPEEEEEE-EEEEES-TTS--TT-EEEEE-EEEEE---